Protein 4DXB (pdb70)

Nearest PDB structures (foldseek):
  4dxb-assembly2_B  TM=9.998E-01  e=0.000E+00  Escherichia coli
  5aq9-assembly3_B  TM=9.673E-01  e=2.512E-53  Escherichia coli
  3o3u-assembly1_N  TM=8.576E-01  e=3.544E-53  Escherichia coli
  3d4g-assembly7_G  TM=8.549E-01  e=5.252E-53  Escherichia coli K-12
  8g3s-assembly1_A  TM=5.724E-01  e=2.168E-53  Serratia sp. FS14

Solvent-accessible surface area: 52518 Å² total; per-residue (Å²): 205,18,117,70,31,56,0,31,0,30,2,51,28,88,38,1,50,82,1,1,32,104,10,1,143,103,0,62,166,44,22,58,11,134,20,52,16,89,81,29,115,122,1,38,82,86,0,39,119,32,8,75,111,17,56,22,0,0,0,0,3,47,29,2,48,76,0,1,45,4,18,121,83,46,11,14,15,110,8,79,11,84,112,75,12,48,70,99,1,20,88,39,0,12,62,5,0,92,46,115,56,110,21,12,0,1,0,3,2,0,35,0,0,2,0,0,6,8,72,116,50,14,90,97,13,6,127,26,2,46,84,3,28,65,31,3,130,122,6,99,93,143,62,70,21,1,4,41,3,10,9,44,70,3,46,18,0,1,1,2,0,0,5,23,39,1,39,0,6,78,96,112,141,54,146,35,63,70,164,46,12,2,0,38,50,75,6,0,39,20,0,0,59,32,1,5,60,4,23,143,94,153,16,12,80,42,104,2,49,69,72,80,3,38,41,6,0,26,141,15,80,0,0,0,5,3,8,0,7,100,4,5,68,80,2,71,111,41,173,24,69,15,0,0,11,46,4,1,40,7,23,13,42,32,2,64,0,1,0,13,0,12,0,0,0,6,1,39,43,3,50,1,71,88,4,0,66,44,0,0,18,94,45,1,1,34,51,122,4,0,88,18,5,34,164,52,64,65,8,3,0,0,0,2,61,50,18,0,82,80,20,25,127,38,92,55,26,122,68,56,95,180,78,22,43,36,57,16,26,0,44,6,16,9,1,8,3,23,70,92,75,115,36,13,14,0,0,0,0,0,6,24,38,120,128,7,80,52,77,88,0,16,165,32,0,9,70,1,0,27,6,4,67,149,25,67,67,77,31,24,27,54,91,80,3,65,82,66,0,103,41,1,33,94,102,2,46,24,84,0,0,0,0,0,3,8,10,39,6,26,45,93,23,22,40,38,73,36,134,62,64,0,26,0,9,18,5,0,3,4,0,0,0,0,5,0,1,34,49,40,54,71,59,124,5,102,23,56,94,128,22,155,2,48,118,138,69,34,45,96,83,4,49,9,0,71,61,7,63,138,55,7,0,12,0,106,69,0,0,39,2,2,6,17,72,29,0,0,0,0,0,19,19,0,0,92,29,23,51,3,8,174,87,0,25,46,48,0,65,138,25,39,10,128,40,0,75,2,55,32,98,3,37,100,1,26,109,43,76,114,157,37,93,95,1,3,0,36,0,34,13,0,0,44,2,0,22,63,0,11,31,55,162,86,2,67,148,81,5,40,96,36,0,37,68,14,5,79,40,42,14,103,57,16,8,1,20,116,51,31,89,37,57,12,0,4,0,0,51,1,4,86,80,20,24,40,26,3,23,32,110,67,9,65,43,0,68,154,1,0,85,50,1,8,65,16,4,22,82,54,193,31,92,20,68,90,1,0,102,67,2,36,74,132,27,16,226,208,24,109,79,26,49,0,36,0,33,2,45,27,80,53,0,50,86,4,1,27,72,8,0,113,101,0,74,152,88,23,53,10,95,22,48,19,87,77,26,114,127,1,27,89,97,0,29,114,48,9,74,108,22,45,21,0,1,0,0,3,46,22,3,53,82,2,4,38,3,27,120,76,50,12,18,15,100,11,66,10,81,114,72,10,43,83,102,1,19,86,39,0,11,54,7,1,79,76,100,58,113,21,12,0,0,0,2,5,0,59,0,0,1,0,0,2,8,66,115,50,10,90,78,15,9,98,31,2,46,82,3,39,52,30,1,128,109,13,100,89,148,67,78,18,0,4,33,2,10,6,48,67,2,42,19,0,0,2,2,0,0,5,27,40,4,47,0,6,88,88,129,146,31,127,44,73,81,158,54,13,1,0,39,46,67,6,0,55,18,0,0,59,36,1,26,57,2,19,130,82,140,33,10,75,36,105,4,52,64,78,84,4,38,46,5,0,30,138,17,75,0,0,0,5,3,8,0,12,96,2,4,68,82,3,78,116,41,183,25,75,16,0,0,12,48,7,2,36,8,20,12,47,29,3,56,0,1,0,3,0,16,0,0,0,5,1,41,48,3,26,0,64,68,5,0,49,42,0,0,23,87,42,0,4,49,55,142,6,0,83,5,5,33,134,58,64,59,12,3,0,0,0,3,60,48,14,0,80,78,18,24,126,37,94,63,25,120,89,74,85,170,55,22,37,34,66,14,22,0,46,5,20,13,2,5,4,22,67,127,71,97,12,21,23,0,0,0,1,0,5,20,35,120,132,10,64,40,78,88,0,22,168,37,2,3,73,0,0,31,7,6,72,153,32,65,82,86,24,27,27,52,90,85,3,42,68,71,0,90,50,0,32,99,119,2,50,23,75,0,0,0,0,1,2,20,9,28,15,23,94,89,34,21,36,46,74,34,125,65,66,0,24,0,9,18,5,0,4,4,0,0,0,0,6,0,0,34,56,42,56,66,60,124,6,103,20,50,100,127,20,155,7,51,119,146,67,32,42,98,80,5,53,1,0,76,64,10,61,143,60,8,1,10,1,106,71,0,0,34,0,0,6,18,60,37,0,1,1,0,0,21,19,0,0,90,28,23,50,2,9,150,68,0,24,50,44,0,65,138,24,40,8,127,40,0,74,3,56,40,100,3,35,95,1,28,103,43,84,119,142,37,94,93,1,3,0,41,0,35,10,0,0,48,0,0,54,73,0,10,21,33,126,90,1,57,137,78,3,32,76,44,0,10,75,18,6,55,41,42,26,103,56,13,8,4,14,128,60,32,98,44,65,13,0,4,1,0,55,2,4,81,80,19,24,42,24,4,37,30,104,66,10,68,40,0,52,144,2,0,71,49,2,5,53,17,6,22,74,56,175,35,82,15,83,91,2,0,121,74,2,29,102,134,21,86

B-factor: mean 34.4, std 11.99, range [4.37, 74.74]

Structure (mmCIF, N/CA/C/O backbone):
data_4DXB
#
_entry.id   4DXB
#
_cell.length_a   48.316
_cell.length_b   74.177
_cell.length_c   103.130
_cell.angle_alpha   83.54
_cell.angle_beta   77.64
_cell.angle_gamma   89.98
#
_symmetry.space_group_name_H-M   'P 1'
#
loop_
_entity.id
_entity.type
_entity.pdbx_description
1 polymer 'Maltose-binding periplasmic protein, Beta-lactamase TEM chimera'
2 non-polymer 'ZINC ION'
3 water water
#
loop_
_atom_site.group_PDB
_atom_site.id
_atom_site.type_symbol
_atom_site.label_atom_id
_atom_site.label_alt_id
_atom_site.label_comp_id
_atom_site.label_asym_id
_atom_site.label_entity_id
_atom_site.label_seq_id
_atom_site.pdbx_PDB_ins_code
_atom_site.Cartn_x
_atom_site.Cartn_y
_atom_site.Cartn_z
_atom_site.occupancy
_atom_site.B_iso_or_equiv
_atom_site.auth_seq_id
_atom_site.auth_comp_id
_atom_site.auth_asym_id
_atom_site.auth_atom_id
_atom_site.pdbx_PDB_model_num
ATOM 1 N N . LYS A 1 1 ? -9.614 13.039 -0.027 1.00 51.70 1 LYS A N 1
ATOM 2 C CA . LYS A 1 1 ? -10.663 12.318 0.759 1.00 51.33 1 LYS A CA 1
ATOM 3 C C . LYS A 1 1 ? -12.020 12.316 0.056 1.00 49.52 1 LYS A C 1
ATOM 4 O O . LYS A 1 1 ? -12.386 13.282 -0.623 1.00 49.88 1 LYS A O 1
ATOM 10 N N . ILE A 1 2 ? -12.757 11.223 0.233 1.00 46.93 2 ILE A N 1
ATOM 11 C CA . ILE A 1 2 ? -14.076 11.061 -0.375 1.00 44.98 2 ILE A CA 1
ATOM 12 C C . ILE A 1 2 ? -15.175 11.472 0.609 1.00 43.32 2 ILE A C 1
ATOM 13 O O . ILE A 1 2 ? -15.175 11.057 1.767 1.00 42.56 2 ILE A O 1
ATOM 18 N N . GLU A 1 3 ? -16.098 12.300 0.126 1.00 42.83 3 GLU A N 1
ATOM 19 C CA . GLU A 1 3 ? -17.219 12.806 0.914 1.00 42.45 3 GLU A CA 1
ATOM 20 C C . GLU A 1 3 ? -18.192 11.693 1.305 1.00 39.68 3 GLU A C 1
ATOM 21 O O . GLU A 1 3 ? -18.638 10.917 0.457 1.00 36.27 3 GLU A O 1
ATOM 27 N N . GLU A 1 4 ? -18.511 11.631 2.596 1.00 39.06 4 GLU A N 1
ATOM 28 C CA . GLU A 1 4 ? -19.461 10.659 3.129 1.00 39.74 4 GLU A CA 1
ATOM 29 C C . GLU A 1 4 ? -20.894 11.182 3.002 1.00 37.72 4 GLU A C 1
ATOM 30 O O . GLU A 1 4 ? -21.127 12.390 3.051 1.00 38.76 4 GLU A O 1
ATOM 36 N N . GLY A 1 5 ? -21.848 10.270 2.824 1.00 36.81 5 GLY A N 1
ATOM 37 C CA . GLY A 1 5 ? -23.264 10.639 2.734 1.00 35.45 5 GLY A CA 1
ATOM 38 C C . GLY A 1 5 ? -23.750 10.906 1.320 1.00 35.54 5 GLY A C 1
ATOM 39 O O . GLY A 1 5 ? -24.872 11.381 1.118 1.00 33.37 5 GLY A O 1
ATOM 40 N N . LYS A 1 6 ? -22.899 10.611 0.340 1.00 35.20 6 LYS A N 1
ATOM 41 C CA . LYS A 1 6 ? -23.277 10.693 -1.070 1.00 36.56 6 LYS A CA 1
ATOM 42 C C . LYS A 1 6 ? -22.561 9.616 -1.890 1.00 34.45 6 LYS A C 1
ATOM 43 O O . LYS A 1 6 ? -21.557 9.058 -1.444 1.00 35.59 6 LYS A O 1
ATOM 49 N N . LEU A 1 7 ? -23.089 9.318 -3.075 1.00 31.26 7 LEU A N 1
ATOM 50 C CA . LEU A 1 7 ? -22.420 8.399 -3.993 1.00 28.59 7 LEU A CA 1
ATOM 51 C C . LEU A 1 7 ? -21.967 9.113 -5.260 1.00 26.01 7 LEU A C 1
ATOM 52 O O . LEU A 1 7 ? -22.774 9.698 -5.981 1.00 23.91 7 LEU A O 1
ATOM 57 N N . VAL A 1 8 ? -20.663 9.070 -5.503 1.00 25.23 8 VAL A N 1
ATOM 58 C CA . VAL A 1 8 ? -20.079 9.576 -6.738 1.00 24.74 8 VAL A CA 1
ATOM 59 C C . VAL A 1 8 ? -19.731 8.374 -7.616 1.00 22.99 8 VAL A C 1
ATOM 60 O O . VAL A 1 8 ? -19.012 7.475 -7.190 1.00 22.73 8 VAL A O 1
ATOM 64 N N . ILE A 1 9 ? -20.274 8.359 -8.830 1.00 21.49 9 ILE A N 1
ATOM 65 C CA . ILE A 1 9 ? -20.033 7.272 -9.772 1.00 21.01 9 ILE A CA 1
ATOM 66 C C . ILE A 1 9 ? -19.355 7.783 -11.043 1.00 19.88 9 ILE A C 1
ATOM 67 O O . ILE A 1 9 ? -19.764 8.796 -11.614 1.00 18.39 9 ILE A O 1
ATOM 72 N N . TRP A 1 10 ? -18.309 7.070 -11.458 1.00 21.32 10 TRP A N 1
ATOM 73 C CA . TRP A 1 10 ? -17.647 7.282 -12.743 1.00 20.80 10 TRP A CA 1
ATOM 74 C C . TRP A 1 10 ? -17.927 6.126 -13.697 1.00 19.35 10 TRP A C 1
ATOM 75 O O . TRP A 1 10 ? -17.791 4.950 -13.343 1.00 18.52 10 TRP A O 1
ATOM 86 N N . ILE A 1 11 ? -18.323 6.485 -14.911 1.00 18.53 11 ILE A N 1
ATOM 87 C CA . ILE A 1 11 ? -18.657 5.537 -15.963 1.00 17.32 11 ILE A CA 1
ATOM 88 C C . ILE A 1 11 ? -18.334 6.217 -17.299 1.00 17.71 11 ILE A C 1
ATOM 89 O O . ILE A 1 11 ? -18.305 7.438 -17.377 1.00 19.02 11 ILE A O 1
ATOM 94 N N . ASN A 1 12 ? -18.071 5.438 -18.341 1.00 18.74 12 ASN A N 1
ATOM 95 C CA . ASN A 1 12 ? -17.721 6.013 -19.636 1.00 21.10 12 ASN A CA 1
ATOM 96 C C . ASN A 1 12 ? -18.925 6.631 -20.366 1.00 21.69 12 ASN A C 1
ATOM 97 O O . ASN A 1 12 ? -20.051 6.116 -20.290 1.00 20.76 12 ASN A O 1
ATOM 102 N N . GLY A 1 13 ? -18.671 7.731 -21.072 1.00 20.55 13 GLY A N 1
ATOM 103 C CA . GLY A 1 13 ? -19.718 8.522 -21.726 1.00 22.64 13 GLY A CA 1
ATOM 104 C C . GLY A 1 13 ? -20.533 7.803 -22.787 1.00 24.39 13 GLY A C 1
ATOM 105 O O . GLY A 1 13 ? -21.645 8.225 -23.116 1.00 23.22 13 GLY A O 1
ATOM 106 N N . ASP A 1 14 ? -19.983 6.711 -23.313 1.00 25.88 14 ASP A N 1
ATOM 107 C CA . ASP A 1 14 ? -20.663 5.903 -24.317 1.00 27.61 14 ASP A CA 1
ATOM 108 C C . ASP A 1 14 ? -21.630 4.895 -23.683 1.00 27.41 14 ASP A C 1
ATOM 109 O O . ASP A 1 14 ? -22.355 4.186 -24.388 1.00 24.04 14 ASP A O 1
ATOM 114 N N . LYS A 1 15 ? -21.630 4.835 -22.352 1.00 26.01 15 LYS A N 1
ATOM 115 C CA . LYS A 1 15 ? -22.540 3.960 -21.619 1.00 24.64 15 LYS A CA 1
ATOM 116 C C . LYS A 1 15 ? -23.806 4.722 -21.254 1.00 21.96 15 LYS A C 1
ATOM 117 O O . LYS A 1 15 ? -23.827 5.953 -21.303 1.00 21.53 15 LYS A O 1
ATOM 123 N N . GLY A 1 16 ? -24.855 3.987 -20.889 1.00 19.78 16 GLY A N 1
ATOM 124 C CA . GLY A 1 16 ? -26.141 4.582 -20.532 1.00 19.25 16 GLY A CA 1
ATOM 125 C C . GLY A 1 16 ? -26.149 5.286 -19.183 1.00 19.67 16 GLY A C 1
ATOM 126 O O . GLY A 1 16 ? -26.939 4.937 -18.300 1.00 18.77 16 GLY A O 1
ATOM 127 N N . TYR A 1 17 ? -25.292 6.299 -19.041 1.00 16.68 17 TYR A N 1
ATOM 128 C CA . TYR A 1 17 ? -25.120 7.019 -17.772 1.00 18.10 17 TYR A CA 1
ATOM 129 C C . TYR A 1 17 ? -26.313 7.884 -17.350 1.00 15.77 17 TYR A C 1
ATOM 130 O O . TYR A 1 17 ? -26.478 8.165 -16.165 1.00 20.27 17 TYR A O 1
ATOM 139 N N . ASN A 1 18 ? -27.127 8.317 -18.309 1.00 17.69 18 ASN A N 1
ATOM 140 C CA . ASN A 1 18 ? -28.383 8.997 -17.992 1.00 19.52 18 ASN A CA 1
ATOM 141 C C . ASN A 1 18 ? -29.412 8.031 -17.380 1.00 19.70 18 ASN A C 1
ATOM 142 O O . ASN A 1 18 ? -30.196 8.414 -16.510 1.00 19.20 18 ASN A O 1
ATOM 147 N N . GLY A 1 19 ? -29.398 6.782 -17.842 1.00 20.48 19 GLY A N 1
ATOM 148 C CA . GLY A 1 19 ? -30.191 5.709 -17.227 1.00 19.72 19 GLY A CA 1
ATOM 149 C C . GLY A 1 19 ? -29.706 5.408 -15.818 1.00 18.47 19 GLY A C 1
ATOM 150 O O . GLY A 1 19 ? -30.508 5.255 -14.894 1.00 18.84 19 GLY A O 1
ATOM 151 N N . LEU A 1 20 ? -28.384 5.340 -15.662 1.00 15.76 20 LEU A N 1
ATOM 152 C CA . LEU A 1 20 ? -27.753 5.112 -14.368 1.00 17.74 20 LEU A CA 1
ATOM 153 C C . LEU A 1 20 ? -28.100 6.194 -13.345 1.00 18.05 20 LEU A C 1
ATOM 154 O O . LEU A 1 20 ? -28.308 5.892 -12.171 1.00 19.35 20 LEU A O 1
ATOM 159 N N . ALA A 1 21 ? -28.151 7.448 -13.797 1.00 19.19 21 ALA A N 1
ATOM 160 C CA . ALA A 1 21 ? -28.528 8.577 -12.948 1.00 20.31 21 ALA A CA 1
ATOM 161 C C . ALA A 1 21 ? -29.993 8.502 -12.500 1.00 22.46 21 ALA A C 1
ATOM 162 O O . ALA A 1 21 ? -30.323 8.937 -11.399 1.00 26.18 21 ALA A O 1
ATOM 164 N N . GLU A 1 22 ? -30.859 7.959 -13.356 1.00 25.04 22 GLU A N 1
ATOM 165 C CA . GLU A 1 22 ? -32.264 7.703 -13.008 1.00 28.71 22 GLU A CA 1
ATOM 166 C C . GLU A 1 22 ? -32.395 6.691 -11.875 1.00 27.25 22 GLU A C 1
ATOM 167 O O . GLU A 1 22 ? -33.262 6.837 -11.011 1.00 26.92 22 GLU A O 1
ATOM 173 N N . VAL A 1 23 ? -31.549 5.657 -11.903 1.00 24.64 23 VAL A N 1
ATOM 174 C CA . VAL A 1 23 ? -31.508 4.650 -10.841 1.00 21.76 23 VAL A CA 1
ATOM 175 C C . VAL A 1 23 ? -31.056 5.324 -9.550 1.00 21.63 23 VAL A C 1
ATOM 176 O O . VAL A 1 23 ? -31.515 4.970 -8.464 1.00 22.06 23 VAL A O 1
ATOM 180 N N . GLY A 1 24 ? -30.153 6.294 -9.689 1.00 20.83 24 GLY A N 1
ATOM 181 C CA . GLY A 1 24 ? -29.657 7.089 -8.566 1.00 23.44 24 GLY A CA 1
ATOM 182 C C . GLY A 1 24 ? -30.701 8.002 -7.948 1.00 23.69 24 GLY A C 1
ATOM 183 O O . GLY A 1 24 ? -30.685 8.239 -6.741 1.00 23.94 24 GLY A O 1
ATOM 184 N N . LYS A 1 25 ? -31.608 8.517 -8.774 1.00 25.59 25 LYS A N 1
ATOM 185 C CA . LYS A 1 25 ? -32.726 9.328 -8.284 1.00 30.26 25 LYS A CA 1
ATOM 186 C C . LYS A 1 25 ? -33.730 8.482 -7.499 1.00 29.67 25 LYS A C 1
ATOM 187 O O . LYS A 1 25 ? -34.340 8.963 -6.544 1.00 31.29 25 LYS A O 1
ATOM 193 N N . LYS A 1 26 ? -33.893 7.225 -7.902 1.00 30.46 26 LYS A N 1
ATOM 194 C CA . LYS A 1 26 ? -34.726 6.271 -7.164 1.00 30.42 26 LYS A CA 1
ATOM 195 C C . LYS A 1 26 ? -34.088 5.919 -5.822 1.00 29.51 26 LYS A C 1
ATOM 196 O O . LYS A 1 26 ? -34.785 5.736 -4.821 1.00 30.49 26 LYS A O 1
ATOM 202 N N . PHE A 1 27 ? -32.760 5.824 -5.814 1.00 27.38 27 PHE A N 1
ATOM 203 C CA . PHE A 1 27 ? -31.996 5.591 -4.597 1.00 26.45 27 PHE A CA 1
ATOM 204 C C . PHE A 1 27 ? -32.097 6.794 -3.652 1.00 29.52 27 PHE A C 1
ATOM 205 O O . PHE A 1 27 ? -32.189 6.629 -2.430 1.00 31.44 27 PHE A O 1
ATOM 213 N N . GLU A 1 28 ? -32.080 7.992 -4.233 1.00 30.61 28 GLU A N 1
ATOM 214 C CA . GLU A 1 28 ? -32.231 9.246 -3.496 1.00 32.97 28 GLU A CA 1
ATOM 215 C C . GLU A 1 28 ? -33.614 9.355 -2.845 1.00 33.33 28 GLU A C 1
ATOM 216 O O . GLU A 1 28 ? -33.729 9.783 -1.697 1.00 33.31 28 GLU A O 1
ATOM 222 N N . LYS A 1 29 ? -34.655 8.960 -3.577 1.00 33.50 29 LYS A N 1
ATOM 223 C CA . LYS A 1 29 ? -36.028 9.011 -3.069 1.00 37.09 29 LYS A CA 1
ATOM 224 C C . LYS A 1 29 ? -36.231 8.116 -1.839 1.00 37.57 29 LYS A C 1
ATOM 225 O O . LYS A 1 29 ? -36.962 8.483 -0.916 1.00 38.82 29 LYS A O 1
ATOM 231 N N . ASP A 1 30 ? -35.575 6.956 -1.832 1.00 35.28 30 ASP A N 1
ATOM 232 C CA . ASP A 1 30 ? -35.756 5.959 -0.774 1.00 33.85 30 ASP A CA 1
ATOM 233 C C . ASP A 1 30 ? -34.861 6.167 0.450 1.00 32.37 30 ASP A C 1
ATOM 234 O O . ASP A 1 30 ? -35.297 5.939 1.578 1.00 30.92 30 ASP A O 1
ATOM 239 N N . THR A 1 31 ? -33.618 6.592 0.224 1.00 31.12 31 THR A N 1
ATOM 240 C CA . THR A 1 31 ? -32.624 6.698 1.299 1.00 29.50 31 THR A CA 1
ATOM 241 C C . THR A 1 31 ? -32.270 8.140 1.663 1.00 30.02 31 THR A C 1
ATOM 242 O O . THR A 1 31 ? -31.683 8.390 2.720 1.00 29.85 31 THR A O 1
ATOM 246 N N . GLY A 1 32 ? -32.615 9.078 0.782 1.00 29.74 32 GLY A N 1
ATOM 247 C CA . GLY A 1 32 ? -32.213 10.476 0.931 1.00 29.77 32 GLY A CA 1
ATOM 248 C C . GLY A 1 32 ? -30.767 10.731 0.532 1.00 30.81 32 GLY A C 1
ATOM 249 O O . GLY A 1 32 ? -30.259 11.843 0.696 1.00 29.31 32 GLY A O 1
ATOM 250 N N . ILE A 1 33 ? -30.098 9.703 0.012 1.00 31.86 33 ILE A N 1
ATOM 251 C CA . ILE A 1 33 ? -28.702 9.830 -0.403 1.00 32.19 33 ILE A CA 1
ATOM 252 C C . ILE A 1 33 ? -28.641 10.135 -1.895 1.00 33.02 33 ILE A C 1
ATOM 253 O O . ILE A 1 33 ? -29.141 9.364 -2.711 1.00 31.74 33 ILE A O 1
ATOM 258 N N . LYS A 1 34 ? -28.035 11.271 -2.234 1.00 34.38 34 LYS A N 1
ATOM 259 C CA . LYS A 1 34 ? -27.875 11.684 -3.625 1.00 36.10 34 LYS A CA 1
ATOM 260 C C . LYS A 1 34 ? -26.766 10.897 -4.311 1.00 33.80 34 LYS A C 1
ATOM 261 O O . LYS A 1 34 ? -25.715 10.634 -3.717 1.00 34.34 34 LYS A O 1
ATOM 267 N N . VAL A 1 35 ? -27.017 10.518 -5.561 1.00 30.51 35 VAL A N 1
ATOM 268 C CA . VAL A 1 35 ? -26.026 9.828 -6.381 1.00 28.92 35 VAL A CA 1
ATOM 269 C C . VAL A 1 35 ? -25.661 10.686 -7.592 1.00 28.00 35 VAL A C 1
ATOM 270 O O . VAL A 1 35 ? -26.532 11.094 -8.361 1.00 27.50 35 VAL A O 1
ATOM 274 N N . THR A 1 36 ? -24.370 10.960 -7.754 1.00 27.34 36 THR A N 1
ATOM 275 C CA . THR A 1 36 ? -23.894 11.763 -8.875 1.00 27.18 36 THR A CA 1
ATOM 276 C C . THR A 1 36 ? -23.116 10.903 -9.871 1.00 24.86 36 THR A C 1
ATOM 277 O O . THR A 1 36 ? -22.113 10.285 -9.525 1.00 23.99 36 THR A O 1
ATOM 281 N N . VAL A 1 37 ? -23.599 10.880 -11.110 1.00 23.86 37 VAL A N 1
ATOM 282 C CA . VAL A 1 37 ? -22.992 10.098 -12.178 1.00 22.50 37 VAL A CA 1
ATOM 283 C C . VAL A 1 37 ? -22.213 11.017 -13.127 1.00 22.46 37 VAL A C 1
ATOM 284 O O . VAL A 1 37 ? -22.777 11.935 -13.723 1.00 21.22 37 VAL A O 1
ATOM 288 N N . GLU A 1 38 ? -20.910 10.768 -13.244 1.00 24.51 38 GLU A N 1
ATOM 289 C CA . GLU A 1 38 ? -20.042 11.565 -14.106 1.00 26.26 38 GLU A CA 1
ATOM 290 C C . GLU A 1 38 ? -19.270 10.688 -15.084 1.00 29.10 38 GLU A C 1
ATOM 291 O O . GLU A 1 38 ? -18.990 9.518 -14.793 1.00 29.04 38 GLU A O 1
ATOM 297 N N . HIS A 1 39 ? -18.927 11.253 -16.244 1.00 27.35 39 HIS A N 1
ATOM 298 C CA . HIS A 1 39 ? -18.076 10.553 -17.204 1.00 25.38 39 HIS A CA 1
ATOM 299 C C . HIS A 1 39 ? -16.776 11.303 -17.545 1.00 26.45 39 HIS A C 1
ATOM 300 O O . HIS A 1 39 ? -16.636 11.834 -18.646 1.00 24.94 39 HIS A O 1
ATOM 307 N N . PRO A 1 40 ? -15.814 11.331 -16.598 1.00 28.18 40 PRO A N 1
ATOM 308 C CA . PRO A 1 40 ? -14.535 12.011 -16.818 1.00 31.05 40 PRO A CA 1
ATOM 309 C C . PRO A 1 40 ? -13.805 11.464 -18.036 1.00 33.04 40 PRO A C 1
ATOM 310 O O . PRO A 1 40 ? -13.931 10.275 -18.353 1.00 34.34 40 PRO A O 1
ATOM 314 N N . ASP A 1 41 ? -13.059 12.324 -18.721 1.00 36.26 41 ASP A N 1
ATOM 315 C CA . ASP A 1 41 ? -12.275 11.870 -19.859 1.00 39.60 41 ASP A CA 1
ATOM 316 C C . ASP A 1 41 ? -11.081 11.081 -19.346 1.00 40.23 41 ASP A C 1
ATOM 317 O O . ASP A 1 41 ? -10.356 11.549 -18.466 1.00 42.31 41 ASP A O 1
ATOM 322 N N . LYS A 1 42 ? -10.912 9.875 -19.886 1.00 40.87 42 LYS A N 1
ATOM 323 C CA . LYS A 1 42 ? -9.882 8.926 -19.452 1.00 41.12 42 LYS A CA 1
ATOM 324 C C . LYS A 1 42 ? -9.973 8.601 -17.956 1.00 40.39 42 LYS A C 1
ATOM 325 O O . LYS A 1 42 ? -8.961 8.612 -17.252 1.00 39.95 42 LYS A O 1
ATOM 331 N N . LEU A 1 43 ? -11.187 8.311 -17.481 1.00 37.93 43 LEU A N 1
ATOM 332 C CA . LEU A 1 43 ? -11.408 7.929 -16.079 1.00 35.54 43 LEU A CA 1
ATOM 333 C C . LEU A 1 43 ? -10.656 6.640 -15.754 1.00 35.67 43 LEU A C 1
ATOM 334 O O . LEU A 1 43 ? -10.264 6.402 -14.608 1.00 31.89 43 LEU A O 1
ATOM 339 N N . GLU A 1 44 ? -10.466 5.827 -16.792 1.00 36.13 44 GLU A N 1
ATOM 340 C CA . GLU A 1 44 ? -9.581 4.662 -16.782 1.00 39.00 44 GLU A CA 1
ATOM 341 C C . GLU A 1 44 ? -8.152 5.009 -16.346 1.00 38.86 44 GLU A C 1
ATOM 342 O O . GLU A 1 44 ? -7.449 4.166 -15.790 1.00 38.57 44 GLU A O 1
ATOM 348 N N . GLU A 1 45 ? -7.730 6.242 -16.620 1.00 39.95 45 GLU A N 1
ATOM 349 C CA . GLU A 1 45 ? -6.424 6.739 -16.183 1.00 41.56 45 GLU A CA 1
ATOM 350 C C . GLU A 1 45 ? -6.533 7.644 -14.960 1.00 41.60 45 GLU A C 1
ATOM 351 O O . GLU A 1 45 ? -5.615 7.696 -14.138 1.00 43.05 45 GLU A O 1
ATOM 357 N N . LYS A 1 46 ? -7.653 8.355 -14.846 1.00 40.75 46 LYS A N 1
ATOM 358 C CA . LYS A 1 46 ? -7.891 9.245 -13.712 1.00 40.81 46 LYS A CA 1
ATOM 359 C C . LYS A 1 46 ? -8.094 8.485 -12.401 1.00 40.11 46 LYS A C 1
ATOM 360 O O . LYS A 1 46 ? -7.630 8.932 -11.353 1.00 40.99 46 LYS A O 1
ATOM 366 N N . PHE A 1 47 ? -8.771 7.338 -12.467 1.00 38.86 47 PHE A N 1
ATOM 367 C CA . PHE A 1 47 ? -9.047 6.526 -11.272 1.00 37.87 47 PHE A CA 1
ATOM 368 C C . PHE A 1 47 ? -7.798 5.986 -10.550 1.00 39.02 47 PHE A C 1
ATOM 369 O O . PHE A 1 47 ? -7.666 6.197 -9.346 1.00 39.40 47 PHE A O 1
ATOM 377 N N . PRO A 1 48 ? -6.890 5.281 -11.265 1.00 41.60 48 PRO A N 1
ATOM 378 C CA . PRO A 1 48 ? -5.667 4.826 -10.589 1.00 43.50 48 PRO A CA 1
ATOM 379 C C . PRO A 1 48 ? -4.819 5.972 -10.027 1.00 45.35 48 PRO A C 1
ATOM 380 O O . PRO A 1 48 ? -4.110 5.784 -9.036 1.00 46.18 48 PRO A O 1
ATOM 384 N N . GLN A 1 49 ? -4.915 7.142 -10.657 1.00 47.62 49 GLN A N 1
ATOM 385 C CA . GLN A 1 49 ? -4.205 8.347 -10.229 1.00 48.29 49 GLN A CA 1
ATOM 386 C C . GLN A 1 49 ? -4.738 8.887 -8.896 1.00 47.48 49 GLN A C 1
ATOM 387 O O . GLN A 1 49 ? -3.978 9.052 -7.940 1.00 47.47 49 GLN A O 1
ATOM 393 N N . VAL A 1 50 ? -6.043 9.150 -8.839 1.00 46.86 50 VAL A N 1
ATOM 394 C CA . VAL A 1 50 ? -6.658 9.794 -7.672 1.00 45.77 50 VAL A CA 1
ATOM 395 C C . VAL A 1 50 ? -6.950 8.855 -6.502 1.00 46.04 50 VAL A C 1
ATOM 396 O O . VAL A 1 50 ? -6.884 9.272 -5.348 1.00 46.68 50 VAL A O 1
ATOM 400 N N . ALA A 1 51 ? -7.271 7.597 -6.802 1.00 46.67 51 ALA A N 1
ATOM 401 C CA . ALA A 1 51 ? -7.636 6.620 -5.770 1.00 46.91 51 ALA A CA 1
ATOM 402 C C . ALA A 1 51 ? -6.458 6.206 -4.889 1.00 46.99 51 ALA A C 1
ATOM 403 O O . ALA A 1 51 ? -6.652 5.837 -3.727 1.00 47.71 51 ALA A O 1
ATOM 405 N N . ALA A 1 52 ? -5.248 6.267 -5.447 1.00 46.65 52 ALA A N 1
ATOM 406 C CA . ALA A 1 52 ? -4.017 5.991 -4.696 1.00 47.98 52 ALA A CA 1
ATOM 407 C C . ALA A 1 52 ? -3.791 7.014 -3.581 1.00 48.62 52 ALA A C 1
ATOM 408 O O . ALA A 1 52 ? -3.290 6.673 -2.508 1.00 49.88 52 ALA A O 1
ATOM 410 N N . THR A 1 53 ? -4.170 8.262 -3.852 1.00 49.28 53 THR A N 1
ATOM 411 C CA . THR A 1 53 ? -4.070 9.355 -2.888 1.00 48.54 53 THR A CA 1
ATOM 412 C C . THR A 1 53 ? -5.220 9.317 -1.874 1.00 48.27 53 THR A C 1
ATOM 413 O O . THR A 1 53 ? -5.100 9.843 -0.764 1.00 48.71 53 THR A O 1
ATOM 417 N N . GLY A 1 54 ? -6.327 8.689 -2.265 1.00 46.94 54 GLY A N 1
ATOM 418 C CA . GLY A 1 54 ? -7.491 8.529 -1.392 1.00 45.37 54 GLY A CA 1
ATOM 419 C C . GLY A 1 54 ? -8.728 9.254 -1.891 1.00 44.30 54 GLY A C 1
ATOM 420 O O . GLY A 1 54 ? -9.726 9.362 -1.172 1.00 43.81 54 GLY A O 1
ATOM 421 N N . ASP A 1 55 ? -8.663 9.745 -3.126 1.00 42.35 55 ASP A N 1
ATOM 422 C CA . ASP A 1 55 ? -9.751 10.521 -3.713 1.00 42.15 55 ASP A CA 1
ATOM 423 C C . ASP A 1 55 ? -10.482 9.741 -4.799 1.00 39.24 55 ASP A C 1
ATOM 424 O O . ASP A 1 55 ? -10.276 8.537 -4.953 1.00 41.11 55 ASP A O 1
ATOM 429 N N . GLY A 1 56 ? -11.340 10.437 -5.541 1.00 35.40 56 GLY A N 1
ATOM 430 C CA . GLY A 1 56 ? -12.057 9.850 -6.662 1.00 32.15 56 GLY A CA 1
ATOM 431 C C . GLY A 1 56 ? -13.493 9.468 -6.348 1.00 31.10 56 GLY A C 1
ATOM 432 O O . GLY A 1 56 ? -14.064 9.936 -5.357 1.00 31.33 56 GLY A O 1
ATOM 433 N N . PRO A 1 57 ? -14.088 8.609 -7.194 1.00 28.04 57 PRO A N 1
ATOM 434 C CA . PRO A 1 57 ? -15.478 8.211 -7.024 1.00 25.74 57 PRO A CA 1
ATOM 435 C C . PRO A 1 57 ? -15.634 7.108 -5.984 1.00 24.88 57 PRO A C 1
ATOM 436 O O . PRO A 1 57 ? -14.671 6.406 -5.666 1.00 24.12 57 PRO A O 1
ATOM 440 N N . ASP A 1 58 ? -16.851 6.958 -5.473 1.00 24.64 58 ASP A N 1
ATOM 441 C CA . ASP A 1 58 ? -17.199 5.839 -4.605 1.00 23.87 58 ASP A CA 1
ATOM 442 C C . ASP A 1 58 ? -17.254 4.545 -5.414 1.00 23.11 58 ASP A C 1
ATOM 443 O O . ASP A 1 58 ? -16.809 3.490 -4.950 1.00 24.05 58 ASP A O 1
ATOM 448 N N . ILE A 1 59 ? -17.794 4.644 -6.629 1.00 20.58 59 ILE A N 1
ATOM 449 C CA . ILE A 1 59 ? -17.951 3.501 -7.529 1.00 19.33 59 ILE A CA 1
ATOM 450 C C . ILE A 1 59 ? -17.368 3.815 -8.909 1.00 18.82 59 ILE A C 1
ATOM 451 O O . ILE A 1 59 ? -17.598 4.898 -9.466 1.00 17.55 59 ILE A O 1
ATOM 456 N N . ILE A 1 60 ? -16.625 2.855 -9.453 1.00 18.90 60 ILE A N 1
ATOM 457 C CA . ILE A 1 60 ? -16.034 2.972 -10.786 1.00 18.18 60 ILE A CA 1
ATOM 458 C C . ILE A 1 60 ? -16.524 1.842 -11.709 1.00 18.93 60 ILE A C 1
ATOM 459 O O . ILE A 1 60 ? -16.436 0.661 -11.358 1.00 18.80 60 ILE A O 1
ATOM 464 N N . PHE A 1 61 ? -17.060 2.217 -12.872 1.00 17.48 61 PHE A N 1
ATOM 465 C CA . PHE A 1 61 ? -17.493 1.250 -13.893 1.00 18.57 61 PHE A CA 1
ATOM 466 C C . PHE A 1 61 ? -16.464 1.138 -15.007 1.00 17.69 61 PHE A C 1
ATOM 467 O O . PHE A 1 61 ? -16.218 2.102 -15.732 1.00 17.44 61 PHE A O 1
ATOM 475 N N . TRP A 1 62 ? -15.874 -0.042 -15.149 1.00 21.39 62 TRP A N 1
ATOM 476 C CA . TRP A 1 62 ? -15.012 -0.343 -16.291 1.00 22.58 62 TRP A CA 1
ATOM 477 C C . TRP A 1 62 ? -15.033 -1.842 -16.578 1.00 22.90 62 TRP A C 1
ATOM 478 O O . TRP A 1 62 ? -15.448 -2.640 -15.729 1.00 22.88 62 TRP A O 1
ATOM 489 N N . ALA A 1 63 ? -14.607 -2.221 -17.780 1.00 20.14 63 ALA A N 1
ATOM 490 C CA . ALA A 1 63 ? -14.399 -3.627 -18.108 1.00 20.14 63 ALA A CA 1
ATOM 491 C C . ALA A 1 63 ? -13.437 -4.270 -17.108 1.00 20.73 63 ALA A C 1
ATOM 492 O O . ALA A 1 63 ? -12.510 -3.618 -16.617 1.00 22.09 63 ALA A O 1
ATOM 494 N N . HIS A 1 64 ? -13.667 -5.550 -16.826 1.00 21.75 64 HIS A N 1
ATOM 495 C CA . HIS A 1 64 ? -12.949 -6.296 -15.792 1.00 22.18 64 HIS A CA 1
ATOM 496 C C . HIS A 1 64 ? -11.423 -6.343 -15.962 1.00 25.28 64 HIS A C 1
ATOM 497 O O . HIS A 1 64 ? -10.696 -6.357 -14.973 1.00 26.91 64 HIS A O 1
ATOM 504 N N . ASP A 1 65 ? -10.947 -6.387 -17.206 1.00 28.57 65 ASP A N 1
ATOM 505 C CA . ASP A 1 65 ? -9.521 -6.583 -17.490 1.00 33.79 65 ASP A CA 1
ATOM 506 C C . ASP A 1 65 ? -8.626 -5.532 -16.829 1.00 35.93 65 ASP A C 1
ATOM 507 O O . ASP A 1 65 ? -7.501 -5.833 -16.422 1.00 37.48 65 ASP A O 1
ATOM 512 N N . ARG A 1 66 ? -9.146 -4.312 -16.716 1.00 36.92 66 ARG A N 1
ATOM 513 C CA . ARG A 1 66 ? -8.444 -3.196 -16.085 1.00 37.28 66 ARG A CA 1
ATOM 514 C C . ARG A 1 66 ? -8.462 -3.285 -14.551 1.00 38.09 66 ARG A C 1
ATOM 515 O O . ARG A 1 66 ? -7.618 -2.687 -13.878 1.00 38.52 66 ARG A O 1
ATOM 523 N N . PHE A 1 67 ? -9.419 -4.041 -14.014 1.00 36.70 67 PHE A N 1
ATOM 524 C CA . PHE A 1 67 ? -9.634 -4.160 -12.570 1.00 36.82 67 PHE A CA 1
ATOM 525 C C . PHE A 1 67 ? -8.612 -5.058 -11.866 1.00 38.30 67 PHE A C 1
ATOM 526 O O . PHE A 1 67 ? -8.555 -5.094 -10.634 1.00 36.92 67 PHE A O 1
ATOM 534 N N . GLY A 1 68 ? -7.817 -5.784 -12.650 1.00 40.35 68 GLY A N 1
ATOM 535 C CA . GLY A 1 68 ? -6.742 -6.617 -12.114 1.00 41.13 68 GLY A CA 1
ATOM 536 C C . GLY A 1 68 ? -5.631 -5.754 -11.548 1.00 42.05 68 GLY A C 1
ATOM 537 O O . GLY A 1 68 ? -5.201 -5.945 -10.405 1.00 41.41 68 GLY A O 1
ATOM 538 N N . GLY A 1 69 ? -5.179 -4.795 -12.354 1.00 42.98 69 GLY A N 1
ATOM 539 C CA . GLY A 1 69 ? -4.192 -3.808 -11.927 1.00 44.31 69 GLY A CA 1
ATOM 540 C C . GLY A 1 69 ? -4.665 -2.948 -10.767 1.00 44.82 69 GLY A C 1
ATOM 541 O O . GLY A 1 69 ? -3.888 -2.654 -9.854 1.00 47.08 69 GLY A O 1
ATOM 542 N N . TYR A 1 70 ? -5.940 -2.551 -10.798 1.00 43.65 70 TYR A N 1
ATOM 543 C CA . TYR A 1 70 ? -6.523 -1.725 -9.737 1.00 41.83 70 TYR A CA 1
ATOM 544 C C . TYR A 1 70 ? -6.503 -2.447 -8.398 1.00 41.74 70 TYR A C 1
ATOM 545 O O . TYR A 1 70 ? -6.147 -1.857 -7.378 1.00 42.62 70 TYR A O 1
ATOM 554 N N . ALA A 1 71 ? -6.894 -3.721 -8.414 1.00 42.73 71 ALA A N 1
ATOM 555 C CA . ALA A 1 71 ? -6.960 -4.545 -7.203 1.00 44.56 71 ALA A CA 1
ATOM 556 C C . ALA A 1 71 ? -5.578 -4.923 -6.669 1.00 46.04 71 ALA A C 1
ATOM 557 O O . ALA A 1 71 ? -5.428 -5.232 -5.484 1.00 46.70 71 ALA A O 1
ATOM 559 N N . GLN A 1 72 ? -4.578 -4.907 -7.550 1.00 48.27 72 GLN A N 1
ATOM 560 C CA . GLN A 1 72 ? -3.193 -5.179 -7.168 1.00 49.74 72 GLN A CA 1
ATOM 561 C C . GLN A 1 72 ? -2.629 -4.022 -6.340 1.00 49.11 72 GLN A C 1
ATOM 562 O O . GLN A 1 72 ? -2.007 -4.243 -5.299 1.00 50.46 72 GLN A O 1
ATOM 568 N N . SER A 1 73 ? -2.870 -2.795 -6.799 1.00 47.94 73 SER A N 1
ATOM 569 C CA . SER A 1 73 ? -2.448 -1.591 -6.083 1.00 46.52 73 SER A CA 1
ATOM 570 C C . SER A 1 73 ? -3.303 -1.314 -4.840 1.00 45.73 73 SER A C 1
ATOM 571 O O . SER A 1 73 ? -3.045 -0.359 -4.102 1.00 47.07 73 SER A O 1
ATOM 574 N N . GLY A 1 74 ? -4.312 -2.154 -4.616 1.00 43.97 74 GLY A N 1
ATOM 575 C CA . GLY A 1 74 ? -5.215 -2.018 -3.473 1.00 42.72 74 GLY A CA 1
ATOM 576 C C . GLY A 1 74 ? -6.173 -0.847 -3.591 1.00 40.61 74 GLY A C 1
ATOM 577 O O . GLY A 1 74 ? -6.443 -0.158 -2.606 1.00 39.37 74 GLY A O 1
ATOM 578 N N . LEU A 1 75 ? -6.691 -0.626 -4.799 1.00 39.62 75 LEU A N 1
ATOM 579 C CA . LEU A 1 75 ? -7.582 0.509 -5.066 1.00 37.35 75 LEU A CA 1
ATOM 580 C C . LEU A 1 75 ? -9.065 0.129 -5.020 1.00 35.05 75 LEU A C 1
ATOM 581 O O . LEU A 1 75 ? -9.934 1.001 -5.094 1.00 33.92 75 LEU A O 1
ATOM 586 N N . LEU A 1 76 ? -9.342 -1.169 -4.900 1.00 33.60 76 LEU A N 1
ATOM 587 C CA . LEU A 1 76 ? -10.716 -1.670 -4.845 1.00 32.79 76 LEU A CA 1
ATOM 588 C C . LEU A 1 76 ? -10.975 -2.491 -3.595 1.00 33.76 76 LEU A C 1
ATOM 589 O O . LEU A 1 76 ? -10.120 -3.268 -3.163 1.00 36.25 76 LEU A O 1
ATOM 594 N N . ALA A 1 77 ? -12.165 -2.320 -3.024 1.00 34.97 77 ALA A N 1
ATOM 595 C CA . ALA A 1 77 ? -12.582 -3.077 -1.849 1.00 33.95 77 ALA A CA 1
ATOM 596 C C . ALA A 1 77 ? -13.121 -4.448 -2.246 1.00 34.23 77 ALA A C 1
ATOM 597 O O . ALA A 1 77 ? -13.625 -4.627 -3.355 1.00 35.46 77 ALA A O 1
ATOM 599 N N . GLU A 1 78 ? -13.003 -5.412 -1.336 1.00 34.39 78 GLU A N 1
ATOM 600 C CA . GLU A 1 78 ? -13.639 -6.712 -1.501 1.00 34.97 78 GLU A CA 1
ATOM 601 C C . GLU A 1 78 ? -15.139 -6.547 -1.295 1.00 31.91 78 GLU A C 1
ATOM 602 O O . GLU A 1 78 ? -15.573 -6.013 -0.270 1.00 31.71 78 GLU A O 1
ATOM 608 N N . ILE A 1 79 ? -15.923 -6.982 -2.279 1.00 30.40 79 ILE A N 1
ATOM 609 C CA . ILE A 1 79 ? -17.385 -6.934 -2.179 1.00 29.63 79 ILE A CA 1
ATOM 610 C C . ILE A 1 79 ? -17.909 -8.177 -1.456 1.00 30.43 79 ILE A C 1
ATOM 611 O O . ILE A 1 79 ? -17.234 -9.211 -1.411 1.00 32.51 79 ILE A O 1
ATOM 616 N N . THR A 1 80 ? -19.109 -8.077 -0.890 1.00 30.81 80 THR A N 1
ATOM 617 C CA . THR A 1 80 ? -19.636 -9.148 -0.047 1.00 31.10 80 THR A CA 1
ATOM 618 C C . THR A 1 80 ? -21.071 -9.580 -0.393 1.00 31.35 80 THR A C 1
ATOM 619 O O . THR A 1 80 ? -21.951 -9.571 0.478 1.00 33.15 80 THR A O 1
ATOM 623 N N . PRO A 1 81 ? -21.320 -9.976 -1.657 1.00 32.58 81 PRO A N 1
ATOM 624 C CA . PRO A 1 81 ? -22.665 -10.492 -1.917 1.00 32.33 81 PRO A CA 1
ATOM 625 C C . PRO A 1 81 ? -22.839 -11.885 -1.310 1.00 32.34 81 PRO A C 1
ATOM 626 O O . PRO A 1 81 ? -21.873 -12.649 -1.226 1.00 30.39 81 PRO A O 1
ATOM 630 N N . ASP A 1 82 ? -24.049 -12.192 -0.856 1.00 33.60 82 ASP A N 1
ATOM 631 C CA . ASP A 1 82 ? -24.331 -13.517 -0.316 1.00 36.37 82 ASP A CA 1
ATOM 632 C C . ASP A 1 82 ? -24.715 -14.474 -1.446 1.00 36.30 82 ASP A C 1
ATOM 633 O O . ASP A 1 82 ? -24.927 -14.041 -2.583 1.00 36.49 82 ASP A O 1
ATOM 638 N N . LYS A 1 83 ? -24.796 -15.767 -1.132 1.00 37.26 83 LYS A N 1
ATOM 639 C CA . LYS A 1 83 ? -25.045 -16.795 -2.142 1.00 36.28 83 LYS A CA 1
ATOM 640 C C . LYS A 1 83 ? -26.332 -16.554 -2.927 1.00 35.13 83 LYS A C 1
ATOM 641 O O . LYS A 1 83 ? -26.357 -16.738 -4.141 1.00 36.39 83 LYS A O 1
ATOM 647 N N . ALA A 1 84 ? -27.391 -16.148 -2.230 1.00 34.04 84 ALA A N 1
ATOM 648 C CA . ALA A 1 84 ? -28.652 -15.791 -2.875 1.00 33.44 84 ALA A CA 1
ATOM 649 C C . ALA A 1 84 ? -28.429 -14.803 -4.027 1.00 33.49 84 ALA A C 1
ATOM 650 O O . ALA A 1 84 ? -28.898 -15.035 -5.145 1.00 32.58 84 ALA A O 1
ATOM 652 N N . PHE A 1 85 ? -27.691 -13.723 -3.758 1.00 31.28 85 PHE A N 1
ATOM 653 C CA . PHE A 1 85 ? -27.410 -12.715 -4.782 1.00 31.09 85 PHE A CA 1
ATOM 654 C C . PHE A 1 85 ? -26.464 -13.198 -5.890 1.00 29.94 85 PHE A C 1
ATOM 655 O O . PHE A 1 85 ? -26.658 -12.851 -7.055 1.00 29.40 85 PHE A O 1
ATOM 663 N N . GLN A 1 86 ? -25.443 -13.973 -5.528 1.00 28.49 86 GLN A N 1
ATOM 664 C CA . GLN A 1 86 ? -24.473 -14.469 -6.508 1.00 31.36 86 GLN A CA 1
ATOM 665 C C . GLN A 1 86 ? -25.111 -15.388 -7.553 1.00 31.62 86 GLN A C 1
ATOM 666 O O . GLN A 1 86 ? -24.736 -15.354 -8.729 1.00 33.34 86 GLN A O 1
ATOM 672 N N . ASP A 1 87 ? -26.089 -16.182 -7.115 1.00 30.71 87 ASP A N 1
ATOM 673 C CA . ASP A 1 87 ? -26.839 -17.092 -7.988 1.00 30.92 87 ASP A CA 1
ATOM 674 C C . ASP A 1 87 ? -27.746 -16.369 -8.984 1.00 28.28 87 ASP A C 1
ATOM 675 O O . ASP A 1 87 ? -28.277 -16.987 -9.906 1.00 26.13 87 ASP A O 1
ATOM 680 N N . LYS A 1 88 ? -27.913 -15.064 -8.783 1.00 27.83 88 LYS A N 1
ATOM 681 C CA . LYS A 1 88 ? -28.687 -14.205 -9.677 1.00 27.94 88 LYS A CA 1
ATOM 682 C C . LYS A 1 88 ? -27.917 -13.878 -10.957 1.00 26.63 88 LYS A C 1
ATOM 683 O O . LYS A 1 88 ? -28.519 -13.575 -11.988 1.00 24.33 88 LYS A O 1
ATOM 689 N N . LEU A 1 89 ? -26.587 -13.917 -10.877 1.00 24.96 89 LEU A N 1
ATOM 690 C CA . LEU A 1 89 ? -25.740 -13.584 -12.017 1.00 23.13 89 LEU A CA 1
ATOM 691 C C . LEU A 1 89 ? -25.103 -14.830 -12.628 1.00 23.73 89 LEU A C 1
ATOM 692 O O . LEU A 1 89 ? -24.976 -15.862 -11.965 1.00 23.80 89 LEU A O 1
ATOM 697 N N . TYR A 1 90 ? -24.707 -14.724 -13.894 1.00 22.50 90 TYR A N 1
ATOM 698 C CA . TYR A 1 90 ? -23.990 -15.798 -14.579 1.00 23.12 90 TYR A CA 1
ATOM 699 C C . TYR A 1 90 ? -22.670 -16.111 -13.873 1.00 23.67 90 TYR A C 1
ATOM 700 O O . TYR A 1 90 ? -21.906 -15.194 -13.558 1.00 23.27 90 TYR A O 1
ATOM 709 N N . PRO A 1 91 ? -22.400 -17.408 -13.620 1.00 22.93 91 PRO A N 1
ATOM 710 C CA . PRO A 1 91 ? -21.210 -17.833 -12.874 1.00 24.13 91 PRO A CA 1
ATOM 711 C C . PRO A 1 91 ? -19.892 -17.361 -13.489 1.00 24.50 91 PRO A C 1
ATOM 712 O O . PRO A 1 91 ? -18.964 -17.016 -12.756 1.00 25.08 91 PRO A O 1
ATOM 716 N N . PHE A 1 92 ? -19.823 -17.340 -14.819 1.00 24.12 92 PHE A N 1
ATOM 717 C CA . PHE A 1 92 ? -18.599 -16.979 -15.527 1.00 23.51 92 PHE A CA 1
ATOM 718 C C . PHE A 1 92 ? -18.247 -15.498 -15.374 1.00 22.96 92 PHE A C 1
ATOM 719 O O . PHE A 1 92 ? -17.092 -15.105 -15.557 1.00 26.52 92 PHE A O 1
ATOM 727 N N . THR A 1 93 ? -19.244 -14.680 -15.056 1.00 23.41 93 THR A N 1
ATOM 728 C CA . THR A 1 93 ? -19.020 -13.249 -14.848 1.00 22.77 93 THR A CA 1
ATOM 729 C C . THR A 1 93 ? -18.378 -12.982 -13.489 1.00 21.80 93 THR A C 1
ATOM 730 O O . THR A 1 93 ? -17.652 -11.998 -13.332 1.00 23.72 93 THR A O 1
ATOM 734 N N . TRP A 1 94 ? -18.642 -13.860 -12.519 1.00 20.72 94 TRP A N 1
ATOM 735 C CA . TRP A 1 94 ? -18.027 -13.765 -11.189 1.00 24.09 94 TRP A CA 1
ATOM 736 C C . TRP A 1 94 ? -16.535 -14.092 -11.226 1.00 25.63 94 TRP A C 1
ATOM 737 O O . TRP A 1 94 ? -15.780 -13.633 -10.370 1.00 26.40 94 TRP A O 1
ATOM 748 N N . ASP A 1 95 ? -16.123 -14.888 -12.215 1.00 28.50 95 ASP A N 1
ATOM 749 C CA . ASP A 1 95 ? -14.716 -15.261 -12.396 1.00 29.35 95 ASP A CA 1
ATOM 750 C C . ASP A 1 95 ? -13.896 -14.112 -12.958 1.00 29.92 95 ASP A C 1
ATOM 751 O O . ASP A 1 95 ? -12.711 -13.977 -12.640 1.00 30.32 95 ASP A O 1
ATOM 756 N N . ALA A 1 96 ? -14.529 -13.301 -13.807 1.00 28.25 96 ALA A N 1
ATOM 757 C CA . ALA A 1 96 ? -13.882 -12.136 -14.410 1.00 26.61 96 ALA A CA 1
ATOM 758 C C . ALA A 1 96 ? -13.525 -11.083 -13.366 1.00 24.89 96 ALA A C 1
ATOM 759 O O . ALA A 1 96 ? -12.568 -10.326 -13.539 1.00 25.59 96 ALA A O 1
ATOM 761 N N . VAL A 1 97 ? -14.305 -11.043 -12.292 1.00 27.04 97 VAL A N 1
ATOM 762 C CA . VAL A 1 97 ? -14.126 -10.063 -11.220 1.00 29.19 97 VAL A CA 1
ATOM 763 C C . VAL A 1 97 ? -13.488 -10.672 -9.963 1.00 32.96 97 VAL A C 1
ATOM 764 O O . VAL A 1 97 ? -13.554 -10.095 -8.868 1.00 32.82 97 VAL A O 1
ATOM 768 N N . ARG A 1 98 ? -12.874 -11.842 -10.127 1.00 37.73 98 ARG A N 1
ATOM 769 C CA . ARG A 1 98 ? -12.157 -12.483 -9.032 1.00 43.51 98 ARG A CA 1
ATOM 770 C C . ARG A 1 98 ? -10.656 -12.252 -9.177 1.00 45.11 98 ARG A C 1
ATOM 771 O O . ARG A 1 98 ? -10.072 -12.525 -10.228 1.00 46.87 98 ARG A O 1
ATOM 779 N N . TYR A 1 99 ? -10.050 -11.725 -8.118 1.00 47.47 99 TYR A N 1
ATOM 780 C CA . TYR A 1 99 ? -8.621 -11.437 -8.099 1.00 49.53 99 TYR A CA 1
ATOM 781 C C . TYR A 1 99 ? -8.004 -11.954 -6.804 1.00 49.69 99 TYR A C 1
ATOM 782 O O . TYR A 1 99 ? -8.335 -11.479 -5.714 1.00 49.45 99 TYR A O 1
ATOM 791 N N . ASN A 1 100 ? -7.112 -12.935 -6.943 1.00 50.28 100 ASN A N 1
ATOM 792 C CA . ASN A 1 100 ? -6.462 -13.607 -5.811 1.00 49.58 100 ASN A CA 1
ATOM 793 C C . ASN A 1 100 ? -7.449 -14.149 -4.775 1.00 49.07 100 ASN A C 1
ATOM 794 O O . ASN A 1 100 ? -7.277 -13.953 -3.571 1.00 48.89 100 ASN A O 1
ATOM 799 N N . GLY A 1 101 ? -8.485 -14.825 -5.263 1.00 48.80 101 GLY A N 1
ATOM 800 C CA . GLY A 1 101 ? -9.498 -15.432 -4.404 1.00 48.34 101 GLY A CA 1
ATOM 801 C C . GLY A 1 101 ? -10.679 -14.537 -4.070 1.00 47.60 101 GLY A C 1
ATOM 802 O O . GLY A 1 101 ? -11.763 -15.035 -3.756 1.00 47.11 101 GLY A O 1
ATOM 803 N N . LYS A 1 102 ? -10.474 -13.221 -4.146 1.00 46.98 102 LYS A N 1
ATOM 804 C CA . LYS A 1 102 ? -11.482 -12.249 -3.709 1.00 46.77 102 LYS A CA 1
ATOM 805 C C . LYS A 1 102 ? -12.296 -11.650 -4.854 1.00 44.69 102 LYS A C 1
ATOM 806 O O . LYS A 1 102 ? -11.761 -11.343 -5.921 1.00 44.51 102 LYS A O 1
ATOM 812 N N . LEU A 1 103 ? -13.593 -11.485 -4.611 1.00 42.51 103 LEU A N 1
ATOM 813 C CA . LEU A 1 103 ? -14.476 -10.751 -5.512 1.00 38.24 103 LEU A CA 1
ATOM 814 C C . LEU A 1 103 ? -14.229 -9.259 -5.318 1.00 35.77 103 LEU A C 1
ATOM 815 O O . LEU A 1 103 ? -14.432 -8.725 -4.223 1.00 35.60 103 LEU A O 1
ATOM 820 N N . ILE A 1 104 ? -13.785 -8.592 -6.379 1.00 32.31 104 ILE A N 1
ATOM 821 C CA . ILE A 1 104 ? -13.411 -7.181 -6.281 1.00 30.06 104 ILE A CA 1
ATOM 822 C C . ILE A 1 104 ? -14.316 -6.208 -7.052 1.00 28.14 104 ILE A C 1
ATOM 823 O O . ILE A 1 104 ? -14.065 -5.004 -7.053 1.00 29.56 104 ILE A O 1
ATOM 828 N N . ALA A 1 105 ? -15.372 -6.727 -7.680 1.00 25.80 105 ALA A N 1
ATOM 829 C CA . ALA A 1 105 ? -16.333 -5.900 -8.420 1.00 23.45 105 ALA A CA 1
ATOM 830 C C . ALA A 1 105 ? -17.651 -6.632 -8.665 1.00 23.32 105 ALA A C 1
ATOM 831 O O . ALA A 1 105 ? -17.693 -7.863 -8.658 1.00 24.20 105 ALA A O 1
ATOM 833 N N . TYR A 1 106 ? -18.724 -5.869 -8.868 1.00 20.78 106 TYR A N 1
ATOM 834 C CA . TYR A 1 106 ? -19.998 -6.427 -9.307 1.00 20.10 106 TYR A CA 1
ATOM 835 C C . TYR A 1 106 ? -20.055 -6.465 -10.835 1.00 19.74 106 TYR A C 1
ATOM 836 O O . TYR A 1 106 ? -19.884 -5.434 -11.482 1.00 20.16 106 TYR A O 1
ATOM 845 N N . PRO A 1 107 ? -20.290 -7.655 -11.419 1.00 20.85 107 PRO A N 1
ATOM 846 C CA . PRO A 1 107 ? -20.446 -7.735 -12.870 1.00 20.14 107 PRO A CA 1
ATOM 847 C C . PRO A 1 107 ? -21.772 -7.110 -13.293 1.00 21.17 107 PRO A C 1
ATOM 848 O O . PRO A 1 107 ? -22.801 -7.331 -12.642 1.00 19.61 107 PRO A O 1
ATOM 852 N N . ILE A 1 108 ? -21.739 -6.332 -14.371 1.00 19.76 108 ILE A N 1
ATOM 853 C CA . ILE A 1 108 ? -22.898 -5.559 -14.800 1.00 19.91 108 ILE A CA 1
ATOM 854 C C . ILE A 1 108 ? -23.331 -5.986 -16.195 1.00 21.56 108 ILE A C 1
ATOM 855 O O . ILE A 1 108 ? -24.453 -6.462 -16.382 1.00 23.95 108 ILE A O 1
ATOM 860 N N . ALA A 1 109 ? -22.431 -5.811 -17.161 1.00 19.87 109 ALA A N 1
ATOM 861 C CA . ALA A 1 109 ? -22.721 -6.071 -18.566 1.00 18.12 109 ALA A CA 1
ATOM 862 C C . ALA A 1 109 ? -21.670 -6.975 -19.197 1.00 18.27 109 ALA A C 1
ATOM 863 O O . ALA A 1 109 ? -20.556 -7.105 -18.690 1.00 17.92 109 ALA A O 1
ATOM 865 N N . VAL A 1 110 ? -22.037 -7.586 -20.316 1.00 18.91 110 VAL A N 1
ATOM 866 C CA . VAL A 1 110 ? -21.190 -8.554 -20.995 1.00 20.74 110 VAL A CA 1
ATOM 867 C C . VAL A 1 110 ? -21.035 -8.134 -22.457 1.00 22.22 110 VAL A C 1
ATOM 868 O O . VAL A 1 110 ? -22.030 -7.926 -23.159 1.00 23.21 110 VAL A O 1
ATOM 872 N N . GLU A 1 111 ? -19.789 -7.994 -22.906 1.00 22.84 111 GLU A N 1
ATOM 873 C CA . GLU A 1 111 ? -19.514 -7.581 -24.286 1.00 22.70 111 GLU A CA 1
ATOM 874 C C . GLU A 1 111 ? -18.573 -8.527 -25.033 1.00 19.33 111 GLU A C 1
ATOM 875 O O . GLU A 1 111 ? -17.534 -8.934 -24.515 1.00 20.29 111 GLU A O 1
ATOM 881 N N . ALA A 1 112 ? -18.964 -8.857 -26.258 1.00 13.10 112 ALA A N 1
ATOM 882 C CA . ALA A 1 112 ? -18.196 -9.710 -27.151 1.00 11.18 112 ALA A CA 1
ATOM 883 C C . ALA A 1 112 ? -18.624 -9.381 -28.569 1.00 10.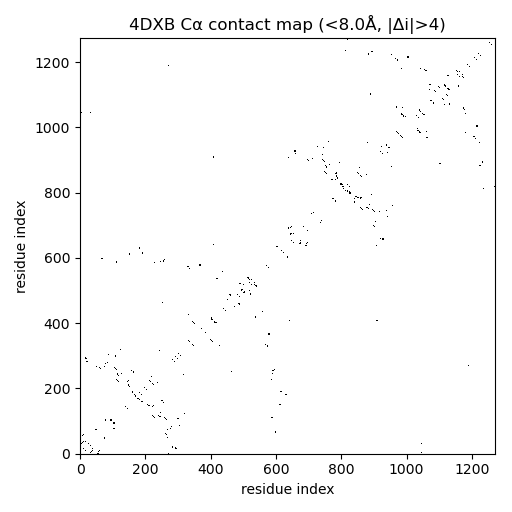53 112 ALA A C 1
ATOM 884 O O . ALA A 1 112 ? -19.712 -8.842 -28.777 1.00 11.31 112 ALA A O 1
ATOM 886 N N . LEU A 1 113 ? -17.769 -9.690 -29.538 1.00 9.49 113 LEU A N 1
ATOM 887 C CA . LEU A 1 113 ? -18.113 -9.539 -30.951 1.00 10.64 113 LEU A CA 1
ATOM 888 C C . LEU A 1 113 ? -19.223 -10.503 -31.343 1.00 12.54 113 LEU A C 1
ATOM 889 O O . LEU A 1 113 ? -19.313 -11.615 -30.814 1.00 13.82 113 LEU A O 1
ATOM 894 N N . SER A 1 114 ? -20.070 -10.060 -32.266 1.00 12.18 114 SER A N 1
ATOM 895 C CA . SER A 1 114 ? -21.063 -10.923 -32.887 1.00 11.91 114 SER A CA 1
ATOM 896 C C . SER A 1 114 ? -20.997 -10.783 -34.404 1.00 12.48 114 SER A C 1
ATOM 897 O O . SER A 1 114 ? -20.353 -9.868 -34.922 1.00 9.79 114 SER A O 1
ATOM 900 N N . LEU A 1 115 ? -21.644 -11.704 -35.111 1.00 12.99 115 LEU A N 1
ATOM 901 C CA . LEU A 1 115 ? -21.804 -11.572 -36.554 1.00 14.07 115 LEU A CA 1
ATOM 902 C C . LEU A 1 115 ? -23.026 -10.698 -36.839 1.00 14.96 115 LEU A C 1
ATOM 903 O O . LEU A 1 115 ? -24.140 -11.017 -36.419 1.00 11.76 115 LEU A O 1
ATOM 908 N N . ILE A 1 116 ? -22.795 -9.584 -37.531 1.00 16.02 116 ILE A N 1
ATOM 909 C CA . ILE A 1 116 ? -23.857 -8.662 -37.915 1.00 15.48 116 ILE A CA 1
ATOM 910 C C . ILE A 1 116 ? -24.070 -8.800 -39.421 1.00 16.79 116 ILE A C 1
ATOM 911 O O . ILE A 1 116 ? -23.135 -8.640 -40.201 1.00 16.33 116 ILE A O 1
ATOM 916 N N . TYR A 1 117 ? -25.300 -9.112 -39.823 1.00 16.73 117 TYR A N 1
ATOM 917 C CA . TYR A 1 117 ? -25.587 -9.401 -41.221 1.00 20.14 117 TYR A CA 1
ATOM 918 C C . TYR A 1 117 ? -26.750 -8.568 -41.759 1.00 22.41 117 TYR A C 1
ATOM 919 O O . TYR A 1 117 ? -27.655 -8.189 -41.012 1.00 22.10 117 TYR A O 1
ATOM 928 N N . ASN A 1 118 ? -26.706 -8.287 -43.060 1.00 24.25 118 ASN A N 1
ATOM 929 C CA . ASN A 1 118 ? -27.752 -7.532 -43.734 1.00 24.63 118 ASN A CA 1
ATOM 930 C C . ASN A 1 118 ? -28.854 -8.491 -44.176 1.00 25.32 118 ASN A C 1
ATOM 931 O O . ASN A 1 118 ? -28.623 -9.372 -45.001 1.00 21.08 118 ASN A O 1
ATOM 936 N N . LYS A 1 119 ? -30.049 -8.313 -43.617 1.00 29.05 119 LYS A N 1
ATOM 937 C CA . LYS A 1 119 ? -31.173 -9.230 -43.843 1.00 32.91 119 LYS A CA 1
ATOM 938 C C . LYS A 1 119 ? -31.763 -9.169 -45.254 1.00 34.94 119 LYS A C 1
ATOM 939 O O . LYS A 1 119 ? -32.382 -10.131 -45.712 1.00 37.09 119 LYS A O 1
ATOM 945 N N . ASP A 1 120 ? -31.567 -8.046 -45.939 1.00 35.33 120 ASP A N 1
ATOM 946 C CA . ASP A 1 120 ? -32.034 -7.902 -47.316 1.00 36.74 120 ASP A CA 1
ATOM 947 C C . ASP A 1 120 ? -31.089 -8.596 -48.295 1.00 35.36 120 ASP A C 1
ATOM 948 O O . ASP A 1 120 ? -31.535 -9.211 -49.266 1.00 36.53 120 ASP A O 1
ATOM 953 N N . LEU A 1 121 ? -29.789 -8.505 -48.020 1.00 33.28 121 LEU A N 1
ATOM 954 C CA . LEU A 1 121 ? -28.761 -9.173 -48.819 1.00 30.43 121 LEU A CA 1
ATOM 955 C C . LEU A 1 121 ? -28.597 -10.649 -48.457 1.00 31.59 121 LEU A C 1
ATOM 956 O O . LEU A 1 121 ? -28.230 -11.468 -49.305 1.00 32.08 121 LEU A O 1
ATOM 961 N N . LEU A 1 122 ? -28.857 -10.979 -47.194 1.00 32.01 122 LEU A N 1
ATOM 962 C CA . LEU A 1 122 ? -28.575 -12.306 -46.664 1.00 32.87 122 LEU A CA 1
ATOM 963 C C . LEU A 1 122 ? -29.516 -12.642 -45.503 1.00 33.90 122 LEU A C 1
ATOM 964 O O . LEU A 1 122 ? -29.172 -12.419 -44.337 1.00 34.25 122 LEU A O 1
ATOM 969 N N . PRO A 1 123 ? -30.713 -13.177 -45.821 1.00 32.95 123 PRO A N 1
ATOM 970 C CA . PRO A 1 123 ? -31.699 -13.508 -44.790 1.00 32.24 123 PRO A CA 1
ATOM 971 C C . PRO A 1 123 ? -31.314 -14.733 -43.958 1.00 32.16 123 PRO A C 1
ATOM 972 O O . PRO A 1 123 ? -31.741 -14.848 -42.810 1.00 33.15 123 PRO A O 1
ATOM 976 N N . ASN A 1 124 ? -30.524 -15.636 -44.537 1.00 32.33 124 ASN A N 1
ATOM 977 C CA . ASN A 1 124 ? -30.004 -16.796 -43.813 1.00 33.06 124 ASN A CA 1
ATOM 978 C C . ASN A 1 124 ? -28.473 -16.789 -43.773 1.00 31.33 124 ASN A C 1
ATOM 979 O O . ASN A 1 124 ? -27.825 -17.260 -44.711 1.00 32.38 124 ASN A O 1
ATOM 984 N N . PRO A 1 125 ? -27.892 -16.254 -42.685 1.00 29.36 125 PRO A N 1
ATOM 985 C CA . PRO A 1 125 ? -26.440 -16.122 -42.577 1.00 28.04 125 PRO A CA 1
ATOM 986 C C . PRO A 1 125 ? -25.732 -17.469 -42.361 1.00 26.49 125 PRO A C 1
ATOM 987 O O . PRO A 1 125 ? -26.325 -18.393 -41.792 1.00 25.16 125 PRO A O 1
ATOM 991 N N . PRO A 1 126 ? -24.470 -17.576 -42.818 1.00 26.44 126 PRO A N 1
ATOM 992 C CA . PRO A 1 126 ? -23.656 -18.779 -42.647 1.00 27.10 126 PRO A CA 1
ATOM 993 C C . PRO A 1 126 ? -23.435 -19.163 -41.193 1.00 26.00 126 PRO A C 1
ATOM 994 O O . PRO A 1 126 ? -23.227 -18.299 -40.339 1.00 28.79 126 PRO A O 1
ATOM 998 N N . LYS A 1 127 ? -23.489 -20.462 -40.928 1.00 25.59 127 LYS A N 1
ATOM 999 C CA . LYS A 1 127 ? -23.186 -21.003 -39.609 1.00 24.80 127 LYS A CA 1
ATOM 1000 C C . LYS A 1 127 ? -21.704 -21.384 -39.533 1.00 20.48 127 LYS A C 1
ATOM 1001 O O . LYS A 1 127 ? -21.168 -21.621 -38.448 1.00 18.68 127 LYS A O 1
ATOM 1007 N N . THR A 1 128 ? -21.057 -21.405 -40.697 1.00 17.39 128 THR A N 1
ATOM 1008 C CA . THR A 1 128 ? -19.693 -21.901 -40.870 1.00 18.81 128 THR A CA 1
ATOM 1009 C C . THR A 1 128 ? -18.801 -20.837 -41.533 1.00 18.83 128 THR A C 1
ATOM 1010 O O . THR A 1 128 ? -19.279 -20.045 -42.353 1.00 20.34 128 THR A O 1
ATOM 1014 N N . TRP A 1 129 ? -17.517 -20.814 -41.160 1.00 18.10 129 TRP A N 1
ATOM 1015 C CA . TRP A 1 129 ? -16.499 -19.976 -41.820 1.00 18.31 129 TRP A CA 1
ATOM 1016 C C . TRP A 1 129 ? -16.154 -20.487 -43.220 1.00 20.33 129 TRP A C 1
ATOM 1017 O O . TRP A 1 129 ? -15.887 -19.703 -44.129 1.00 18.02 129 TRP A O 1
ATOM 1028 N N . GLU A 1 130 ? -16.158 -21.809 -43.373 1.00 23.77 130 GLU A N 1
ATOM 1029 C CA . GLU A 1 130 ? -15.747 -22.480 -44.610 1.00 24.64 130 GLU A CA 1
ATOM 1030 C C . GLU A 1 130 ? -16.692 -22.240 -45.795 1.00 25.81 130 GLU A C 1
ATOM 1031 O O . GLU A 1 130 ? -16.289 -22.397 -46.948 1.00 28.67 130 GLU A O 1
ATOM 1037 N N . GLU A 1 131 ? -17.935 -21.858 -45.510 1.00 26.84 131 GLU A N 1
ATOM 1038 C CA . GLU A 1 131 ? -18.936 -21.641 -46.560 1.00 29.39 131 GLU A CA 1
ATOM 1039 C C . GLU A 1 131 ? -18.990 -20.194 -47.076 1.00 28.48 131 GLU A C 1
ATOM 1040 O O . GLU A 1 131 ? -19.766 -19.876 -47.979 1.00 29.25 131 GLU A O 1
ATOM 1046 N N . ILE A 1 132 ? -18.144 -19.338 -46.510 1.00 28.34 132 ILE A N 1
ATOM 1047 C CA . ILE A 1 132 ? -18.105 -17.909 -46.849 1.00 26.92 132 ILE A CA 1
ATOM 1048 C C . ILE A 1 132 ? -17.488 -17.608 -48.234 1.00 26.42 132 ILE A C 1
ATOM 1049 O O . ILE A 1 132 ? -18.002 -16.742 -48.947 1.00 27.01 132 ILE A O 1
ATOM 1054 N N . PRO A 1 133 ? -16.385 -18.300 -48.607 1.00 25.66 133 PRO A N 1
ATOM 1055 C CA . PRO A 1 133 ? -15.855 -18.201 -49.972 1.00 25.85 133 PRO A CA 1
ATOM 1056 C C . PRO A 1 133 ? -16.914 -18.305 -51.072 1.00 26.94 133 PRO A C 1
ATOM 1057 O O . PRO A 1 133 ? -16.939 -17.462 -51.970 1.00 29.54 133 PRO A O 1
ATOM 1061 N N . ALA A 1 134 ? -17.774 -19.321 -50.989 1.00 28.70 134 ALA A N 1
ATOM 1062 C CA . ALA A 1 134 ? -18.821 -19.568 -51.987 1.00 29.33 134 ALA A CA 1
ATOM 1063 C C . ALA A 1 134 ? -19.932 -18.523 -51.939 1.00 30.11 134 ALA A C 1
ATOM 1064 O O . ALA A 1 134 ? -20.542 -18.206 -52.961 1.00 31.53 134 ALA A O 1
ATOM 1066 N N . LEU A 1 135 ? -20.201 -18.005 -50.745 1.00 29.41 135 LEU A N 1
ATOM 1067 C CA . LEU A 1 135 ? -21.183 -16.943 -50.569 1.00 29.81 135 LEU A CA 1
ATOM 1068 C C . LEU A 1 135 ? -20.665 -15.621 -51.142 1.00 30.37 135 LEU A C 1
ATOM 1069 O O . LEU A 1 135 ? -21.434 -14.843 -51.715 1.00 29.06 135 LEU A O 1
ATOM 1074 N N . ASP A 1 136 ? -19.363 -15.384 -50.982 1.00 30.65 136 ASP A N 1
ATOM 1075 C CA . ASP A 1 136 ? -18.699 -14.203 -51.527 1.00 33.25 136 ASP A CA 1
ATOM 1076 C C . ASP A 1 136 ? -18.751 -14.173 -53.058 1.00 35.07 136 ASP A C 1
ATOM 1077 O O . ASP A 1 136 ? -18.964 -13.114 -53.650 1.00 36.23 136 ASP A O 1
ATOM 1082 N N . LYS A 1 137 ? -18.562 -15.336 -53.683 1.00 37.12 137 LYS A N 1
ATOM 1083 C CA . LYS A 1 137 ? -18.613 -15.465 -55.144 1.00 38.16 137 LYS A CA 1
ATOM 1084 C C . LYS A 1 137 ? -20.017 -15.188 -55.673 1.00 39.60 137 LYS A C 1
ATOM 1085 O O . LYS A 1 137 ? -20.182 -14.499 -56.681 1.00 40.98 137 LYS A O 1
ATOM 1091 N N . GLU A 1 138 ? -21.019 -15.725 -54.981 1.00 40.12 138 GLU A N 1
ATOM 1092 C CA . GLU A 1 138 ? -22.421 -15.492 -55.311 1.00 42.88 138 GLU A CA 1
ATOM 1093 C C . GLU A 1 138 ? -22.831 -14.023 -55.125 1.00 42.86 138 GLU A C 1
ATOM 1094 O O . GLU A 1 138 ? -23.723 -13.527 -55.822 1.00 44.00 138 GLU A O 1
ATOM 1100 N N . LEU A 1 139 ? -22.171 -13.337 -54.195 1.00 41.49 139 LEU A N 1
ATOM 1101 C CA . LEU A 1 139 ? -22.476 -11.936 -53.902 1.00 40.65 139 LEU A CA 1
ATOM 1102 C C . LEU A 1 139 ? -21.715 -10.949 -54.786 1.00 39.78 139 LEU A C 1
ATOM 1103 O O . LEU A 1 139 ? -22.301 -9.989 -55.281 1.00 38.18 139 LEU A O 1
ATOM 1108 N N . LYS A 1 140 ? -20.418 -11.184 -54.982 1.00 39.70 140 LYS A N 1
ATOM 1109 C CA . LYS A 1 140 ? -19.605 -10.339 -55.862 1.00 41.02 140 LYS A CA 1
ATOM 1110 C C . LYS A 1 140 ? -20.135 -10.285 -57.303 1.00 41.67 140 LYS A C 1
ATOM 1111 O O . LYS A 1 140 ? -20.010 -9.258 -57.978 1.00 40.57 140 LYS A O 1
ATOM 1117 N N . ALA A 1 141 ? -20.738 -11.391 -57.746 1.00 41.62 141 ALA A N 1
ATOM 1118 C CA . ALA A 1 141 ? -21.369 -11.493 -59.066 1.00 41.56 141 ALA A CA 1
ATOM 1119 C C . ALA A 1 141 ? -22.662 -10.677 -59.185 1.00 42.14 141 ALA A C 1
ATOM 1120 O O . ALA A 1 141 ? -23.184 -10.489 -60.289 1.00 41.78 141 ALA A O 1
ATOM 1122 N N . LYS A 1 142 ? -23.180 -10.207 -58.051 1.00 42.54 142 LYS A N 1
ATOM 1123 C CA . LYS A 1 142 ? -24.350 -9.327 -58.044 1.00 42.48 142 LYS A CA 1
ATOM 1124 C C . LYS A 1 142 ? -24.000 -7.926 -57.527 1.00 42.41 142 LYS A C 1
ATOM 1125 O O . LYS A 1 142 ? -24.878 -7.149 -57.134 1.00 42.41 142 LYS A O 1
ATOM 1131 N N . GLY A 1 143 ? -22.704 -7.618 -57.552 1.00 41.01 143 GLY A N 1
ATOM 1132 C CA . GLY A 1 143 ? -22.197 -6.294 -57.219 1.00 41.70 143 GLY A CA 1
ATOM 1133 C C . GLY A 1 143 ? -22.044 -6.024 -55.737 1.00 43.22 143 GLY A C 1
ATOM 1134 O O . GLY A 1 143 ? -22.032 -4.864 -55.313 1.00 44.87 143 GLY A O 1
ATOM 1135 N N . LYS A 1 144 ? -21.918 -7.090 -54.948 1.00 42.97 144 LYS A N 1
ATOM 1136 C CA . LYS A 1 144 ? -21.819 -6.965 -53.493 1.00 41.56 144 LYS A CA 1
ATOM 1137 C C . LYS A 1 144 ? -20.581 -7.665 -52.916 1.00 40.79 144 LYS A C 1
ATOM 1138 O O . LYS A 1 144 ? -19.614 -7.924 -53.634 1.00 42.32 144 LYS A O 1
ATOM 1144 N N . SER A 1 145 ? -20.616 -7.938 -51.614 1.00 39.33 145 SER A N 1
ATOM 1145 C CA . SER A 1 145 ? -19.537 -8.616 -50.899 1.00 35.88 145 SER A CA 1
ATOM 1146 C C . SER A 1 145 ? -20.141 -9.414 -49.745 1.00 31.71 145 SER A C 1
ATOM 1147 O O . SER A 1 145 ? -21.210 -9.066 -49.247 1.00 31.38 145 SER A O 1
ATOM 1150 N N . ALA A 1 146 ? -19.466 -10.483 -49.329 1.00 28.47 146 ALA A N 1
ATOM 1151 C CA . ALA A 1 146 ? -19.957 -11.317 -48.227 1.00 25.97 146 ALA A CA 1
ATOM 1152 C C . ALA A 1 146 ? -19.616 -10.757 -46.846 1.00 25.34 146 ALA A C 1
ATOM 1153 O O . ALA A 1 146 ? -20.505 -10.571 -46.019 1.00 25.94 146 ALA A O 1
ATOM 1155 N N . LEU A 1 147 ? -18.336 -10.486 -46.605 1.00 24.85 147 LEU A N 1
ATOM 1156 C CA . LEU A 1 147 ? -17.871 -10.123 -45.268 1.00 25.21 147 LEU A CA 1
ATOM 1157 C C . LEU A 1 147 ? -16.762 -9.083 -45.265 1.00 25.54 147 LEU A C 1
ATOM 1158 O O . LEU A 1 147 ? -15.786 -9.194 -46.012 1.00 25.57 147 LEU A O 1
ATOM 1163 N N . MET A 1 148 ? -16.926 -8.089 -44.394 1.00 26.45 148 MET A N 1
ATOM 1164 C CA . MET A 1 148 ? -15.943 -7.038 -44.194 1.00 28.60 148 MET A CA 1
ATOM 1165 C C . MET A 1 148 ? -15.881 -6.687 -42.711 1.00 26.80 148 MET A C 1
ATOM 1166 O O . MET A 1 148 ? -16.888 -6.310 -42.105 1.00 25.90 148 MET A O 1
ATOM 1171 N N . PHE A 1 149 ? -14.697 -6.833 -42.130 1.00 24.18 149 PHE A N 1
ATOM 1172 C CA . PHE A 1 149 ? -14.465 -6.479 -40.736 1.00 22.70 149 PHE A CA 1
ATOM 1173 C C . PHE A 1 149 ? -13.008 -6.070 -40.538 1.00 23.28 149 PHE A C 1
ATOM 1174 O O . PHE A 1 149 ? -12.156 -6.353 -41.389 1.00 22.36 149 PHE A O 1
ATOM 1182 N N . ASN A 1 150 ? -12.744 -5.402 -39.415 1.00 21.93 150 ASN A N 1
ATOM 1183 C CA . ASN A 1 150 ? -11.425 -4.875 -39.085 1.00 22.82 150 ASN A CA 1
ATOM 1184 C C . ASN A 1 150 ? -10.374 -5.978 -38.986 1.00 25.34 150 ASN A C 1
ATOM 1185 O O . ASN A 1 150 ? -10.454 -6.863 -38.130 1.00 25.95 150 ASN A O 1
ATOM 1190 N N . LEU A 1 151 ? -9.391 -5.917 -39.878 1.00 25.61 151 LEU A N 1
ATOM 1191 C CA . LEU A 1 151 ? -8.337 -6.925 -39.935 1.00 26.80 151 LEU A CA 1
ATOM 1192 C C . LEU A 1 151 ? -7.034 -6.429 -39.308 1.00 27.33 151 LEU A C 1
ATOM 1193 O O . LEU A 1 151 ? -6.102 -7.208 -39.098 1.00 29.48 151 LEU A O 1
ATOM 1198 N N . GLN A 1 152 ? -6.985 -5.135 -39.006 1.00 27.67 152 GLN A N 1
ATOM 1199 C CA . GLN A 1 152 ? -5.783 -4.496 -38.473 1.00 29.09 152 GLN A CA 1
ATOM 1200 C C . GLN A 1 152 ? -5.526 -4.821 -37.002 1.00 28.73 152 GLN A C 1
ATOM 1201 O O . GLN A 1 152 ? -4.370 -4.903 -36.581 1.00 29.40 152 GLN A O 1
ATOM 1207 N N . GLU A 1 153 ? -6.595 -5.014 -36.229 1.00 27.69 153 GLU A N 1
ATOM 1208 C CA . GLU A 1 153 ? -6.466 -5.278 -34.792 1.00 27.59 153 GLU A CA 1
ATOM 1209 C C . GLU A 1 153 ? -6.764 -6.737 -34.427 1.00 26.25 153 GLU A C 1
ATOM 1210 O O . GLU A 1 153 ? -7.793 -7.278 -34.835 1.00 26.04 153 GLU A O 1
ATOM 1216 N N . PRO A 1 154 ? -5.861 -7.375 -33.651 1.00 24.54 154 PRO A N 1
ATOM 1217 C CA . PRO A 1 154 ? -6.016 -8.782 -33.263 1.00 24.48 154 PRO A CA 1
ATOM 1218 C C . PRO A 1 154 ? -7.266 -9.091 -32.426 1.00 24.15 154 PRO A C 1
ATOM 1219 O O . PRO A 1 154 ? -7.615 -10.262 -32.265 1.00 23.50 154 PRO A O 1
ATOM 1223 N N . TYR A 1 155 ? -7.924 -8.054 -31.907 1.00 23.05 155 TYR A N 1
ATOM 1224 C CA . TYR A 1 155 ? -9.193 -8.212 -31.188 1.00 21.80 155 TYR A CA 1
ATOM 1225 C C . TYR A 1 155 ? -10.282 -8.803 -32.095 1.00 19.13 155 TYR A C 1
ATOM 1226 O O . TYR A 1 155 ? -11.075 -9.633 -31.656 1.00 16.93 155 TYR A O 1
ATOM 1235 N N . PHE A 1 156 ? -10.292 -8.373 -33.356 1.00 17.12 156 PHE A N 1
ATOM 1236 C CA . PHE A 1 156 ? -11.299 -8.781 -34.330 1.00 16.86 156 PHE A CA 1
ATOM 1237 C C . PHE A 1 156 ? -10.998 -10.098 -35.051 1.00 16.59 156 PHE A C 1
ATOM 1238 O O . PHE A 1 156 ? -11.925 -10.785 -35.484 1.00 19.98 156 PHE A O 1
ATOM 1246 N N . THR A 1 157 ? -9.715 -10.429 -35.193 1.00 15.47 157 THR A N 1
ATOM 1247 C CA . THR A 1 157 ? -9.274 -11.629 -35.918 1.00 17.82 157 THR A CA 1
ATOM 1248 C C . THR A 1 157 ? -9.094 -12.855 -35.022 1.00 18.23 157 THR A C 1
ATOM 1249 O O . THR A 1 157 ? -9.110 -13.989 -35.505 1.00 18.09 157 THR A O 1
ATOM 1253 N N . TRP A 1 158 ? -8.943 -12.614 -33.721 1.00 16.99 158 TRP A N 1
ATOM 1254 C CA . TRP A 1 158 ? -8.757 -13.670 -32.727 1.00 18.63 158 TRP A CA 1
ATOM 1255 C C . TRP A 1 158 ? -9.885 -14.711 -32.620 1.00 17.26 158 TRP A C 1
ATOM 1256 O O . TRP A 1 158 ? -9.589 -15.892 -32.437 1.00 17.61 158 TRP A O 1
ATOM 1267 N N . PRO A 1 159 ? -11.172 -14.289 -32.707 1.00 17.20 159 PRO A N 1
ATOM 1268 C CA . PRO A 1 159 ? -12.235 -15.302 -32.634 1.00 16.83 159 PRO A CA 1
ATOM 1269 C C . PRO A 1 159 ? -12.032 -16.468 -33.619 1.00 18.75 159 PRO A C 1
ATOM 1270 O O . PRO A 1 159 ? -12.219 -17.630 -33.241 1.00 21.66 159 PRO A O 1
ATOM 1274 N N . LEU A 1 160 ? -11.648 -16.153 -34.857 1.00 18.68 160 LEU A N 1
ATOM 1275 C CA . LEU A 1 160 ? -11.315 -17.166 -35.857 1.00 18.73 160 LEU A CA 1
ATOM 1276 C C . LEU A 1 160 ? -10.019 -17.917 -35.515 1.00 20.37 160 LEU A C 1
ATOM 1277 O O . LEU A 1 160 ? -9.954 -19.144 -35.649 1.00 18.76 160 LEU A O 1
ATOM 1282 N N . ILE A 1 161 ? -9.003 -17.181 -35.063 1.00 21.45 161 ILE A N 1
ATOM 1283 C CA . ILE A 1 161 ? -7.695 -17.763 -34.746 1.00 24.38 161 ILE A CA 1
ATOM 1284 C C . ILE A 1 161 ? -7.750 -18.729 -33.551 1.00 24.85 161 ILE A C 1
ATOM 1285 O O . ILE A 1 161 ? -7.074 -19.760 -33.546 1.00 22.16 161 ILE A O 1
ATOM 1290 N N . ALA A 1 162 ? -8.564 -18.395 -32.550 1.00 25.71 162 ALA A N 1
ATOM 1291 C CA . ALA A 1 162 ? -8.693 -19.224 -31.351 1.00 25.98 162 ALA A CA 1
ATOM 1292 C C . ALA A 1 162 ? -9.668 -20.389 -31.526 1.00 26.08 162 ALA A C 1
ATOM 1293 O O . ALA A 1 162 ? -9.598 -21.370 -30.784 1.00 27.59 162 ALA A O 1
ATOM 1295 N N . ALA A 1 163 ? -10.564 -20.275 -32.504 1.00 24.51 163 ALA A N 1
ATOM 1296 C CA . ALA A 1 163 ? -11.624 -21.261 -32.740 1.00 26.43 163 ALA A CA 1
ATOM 1297 C C . ALA A 1 163 ? -11.167 -22.725 -32.684 1.00 27.22 163 ALA A C 1
ATOM 1298 O O . ALA A 1 163 ? -11.799 -23.551 -32.024 1.00 27.52 163 ALA A O 1
ATOM 1300 N N . ASP A 1 164 ? -10.065 -23.031 -33.366 1.00 28.23 164 ASP A N 1
ATOM 1301 C CA . ASP A 1 164 ? -9.586 -24.407 -33.504 1.00 29.42 164 ASP A CA 1
ATOM 1302 C C . ASP A 1 164 ? -8.609 -24.840 -32.404 1.00 28.50 164 ASP A C 1
ATOM 1303 O O . ASP A 1 164 ? -8.018 -25.918 -32.479 1.00 31.35 164 ASP A O 1
ATOM 1308 N N . GLY A 1 165 ? -8.442 -24.007 -31.382 1.00 29.64 165 GLY A N 1
ATOM 1309 C CA . GLY A 1 165 ? -7.650 -24.391 -30.215 1.00 29.78 165 GLY A CA 1
ATOM 1310 C C . GLY A 1 165 ? -6.597 -23.397 -29.769 1.00 30.38 165 GLY A C 1
ATOM 1311 O O . GLY A 1 165 ? -5.819 -23.688 -28.857 1.00 30.23 165 GLY A O 1
ATOM 1312 N N . GLY A 1 166 ? -6.563 -22.231 -30.412 1.00 28.34 166 GLY A N 1
ATOM 1313 C CA . GLY A 1 166 ? -5.670 -21.151 -30.000 1.00 29.92 166 GLY A CA 1
ATOM 1314 C C . GLY A 1 166 ? -6.124 -20.521 -28.696 1.00 29.21 166 GLY A C 1
ATOM 1315 O O . GLY A 1 166 ? -7.309 -20.568 -28.361 1.00 28.72 166 GLY A O 1
ATOM 1316 N N . TYR A 1 167 ? -5.178 -19.955 -27.949 1.00 30.42 167 TYR A N 1
ATOM 1317 C CA . TYR A 1 167 ? -5.482 -19.242 -26.696 1.00 30.54 167 TYR A CA 1
ATOM 1318 C C . TYR A 1 167 ? -4.362 -18.285 -26.287 1.00 30.09 167 TYR A C 1
ATOM 1319 O O . TYR A 1 167 ? -3.225 -18.425 -26.731 1.00 30.48 167 TYR A O 1
ATOM 1328 N N . ALA A 1 168 ? -4.701 -17.303 -25.454 1.00 29.43 168 ALA A N 1
ATOM 1329 C CA . ALA A 1 168 ? -3.727 -16.344 -24.957 1.00 29.94 168 ALA A CA 1
ATOM 1330 C C . ALA A 1 168 ? -2.925 -16.953 -23.807 1.00 31.29 168 ALA A C 1
ATOM 1331 O O . ALA A 1 168 ? -1.755 -17.293 -23.974 1.00 31.82 168 ALA A O 1
ATOM 1333 N N . PHE A 1 169 ? -3.565 -17.090 -22.649 1.00 32.44 169 PHE A N 1
ATOM 1334 C CA . PHE A 1 169 ? -2.943 -17.672 -21.464 1.00 33.68 169 PHE A CA 1
ATOM 1335 C C . PHE A 1 169 ? -3.898 -18.692 -20.860 1.00 37.01 169 PHE A C 1
ATOM 1336 O O . PHE A 1 169 ? -5.076 -18.394 -20.649 1.00 38.46 169 PHE A O 1
ATOM 1344 N N . LYS A 1 170 ? -3.393 -19.894 -20.595 1.00 41.49 170 LYS A N 1
ATOM 1345 C CA . LYS A 1 170 ? -4.200 -20.958 -20.000 1.00 47.10 170 LYS A CA 1
ATOM 1346 C C . LYS A 1 170 ? -4.674 -20.550 -18.607 1.00 50.22 170 LYS A C 1
ATOM 1347 O O . LYS A 1 170 ? -3.899 -20.023 -17.803 1.00 49.99 170 LYS A O 1
ATOM 1353 N N . TYR A 1 171 ? -5.957 -20.781 -18.344 1.00 54.07 171 TYR A N 1
ATOM 1354 C CA . TYR A 1 171 ? -6.571 -20.432 -17.069 1.00 57.17 171 TYR A CA 1
ATOM 1355 C C . TYR A 1 171 ? -6.935 -21.710 -16.319 1.00 58.88 171 TYR A C 1
ATOM 1356 O O . TYR A 1 171 ? -7.871 -22.419 -16.700 1.00 58.86 171 TYR A O 1
ATOM 1365 N N . GLU A 1 172 ? -6.179 -22.001 -15.262 1.00 61.04 172 GLU A N 1
ATOM 1366 C CA . GLU A 1 172 ? -6.352 -23.236 -14.495 1.00 63.43 172 GLU A CA 1
ATOM 1367 C C . GLU A 1 172 ? -6.445 -22.956 -12.995 1.00 64.06 172 GLU A C 1
ATOM 1368 O O . GLU A 1 172 ? -5.817 -22.021 -12.491 1.00 63.99 172 GLU A O 1
ATOM 1374 N N . ASN A 1 173 ? -7.232 -23.779 -12.300 1.00 65.12 173 ASN A N 1
ATOM 1375 C CA . ASN A 1 173 ? -7.540 -23.631 -10.862 1.00 65.17 173 ASN A CA 1
ATOM 1376 C C . ASN A 1 173 ? -7.855 -22.209 -10.375 1.00 64.44 173 ASN A C 1
ATOM 1377 O O . ASN A 1 173 ? -7.709 -21.897 -9.188 1.00 64.84 173 ASN A O 1
ATOM 1382 N N . GLY A 1 174 ? -8.303 -21.360 -11.299 1.00 63.33 174 GLY A N 1
ATOM 1383 C CA . GLY A 1 174 ? -8.605 -19.961 -10.998 1.00 61.90 174 GLY A CA 1
ATOM 1384 C C . GLY A 1 174 ? -7.394 -19.046 -11.064 1.00 60.33 174 GLY A C 1
ATOM 1385 O O . GLY A 1 174 ? -7.339 -18.029 -10.369 1.00 60.71 174 GLY A O 1
ATOM 1386 N N . LYS A 1 175 ? -6.427 -19.406 -11.907 1.00 58.29 175 LYS A N 1
ATOM 1387 C CA . LYS A 1 175 ? -5.186 -18.650 -12.056 1.00 55.85 175 LYS A CA 1
ATOM 1388 C C . LYS A 1 175 ? -4.654 -18.764 -13.483 1.00 53.27 175 LYS A C 1
ATOM 1389 O O . LYS A 1 175 ? -4.737 -19.827 -14.099 1.00 53.87 175 LYS A O 1
ATOM 1395 N N . TYR A 1 176 ? -4.112 -17.665 -14.001 1.00 50.41 176 TYR A N 1
ATOM 1396 C CA . TYR A 1 176 ? -3.478 -17.657 -15.317 1.00 47.89 176 TYR A CA 1
ATOM 1397 C C . TYR A 1 176 ? -2.027 -18.129 -15.246 1.00 47.54 176 TYR A C 1
ATOM 1398 O O . TYR A 1 176 ? -1.248 -17.648 -14.421 1.00 47.91 176 TYR A O 1
ATOM 1407 N N . ASP A 1 177 ? -1.678 -19.081 -16.108 1.00 47.65 177 ASP A N 1
ATOM 1408 C CA . ASP A 1 177 ? -0.303 -19.557 -16.233 1.00 46.77 177 ASP A CA 1
ATOM 1409 C C . ASP A 1 177 ? 0.411 -18.713 -17.283 1.00 46.76 177 ASP A C 1
ATOM 1410 O O . ASP A 1 177 ? 0.144 -18.837 -18.482 1.00 47.23 177 ASP A O 1
ATOM 1415 N N . ILE A 1 178 ? 1.320 -17.859 -16.819 1.00 46.43 178 ILE A N 1
ATOM 1416 C CA . ILE A 1 178 ? 2.026 -16.910 -17.687 1.00 46.30 178 ILE A CA 1
ATOM 1417 C C . ILE A 1 178 ? 3.087 -17.570 -18.583 1.00 45.68 178 ILE A C 1
ATOM 1418 O O . ILE A 1 178 ? 3.751 -16.895 -19.371 1.00 45.64 178 ILE A O 1
ATOM 1423 N N . LYS A 1 179 ? 3.235 -18.887 -18.457 1.00 45.11 179 LYS A N 1
ATOM 1424 C CA . LYS A 1 179 ? 4.183 -19.650 -19.272 1.00 44.81 179 LYS A CA 1
ATOM 1425 C C . LYS A 1 179 ? 3.463 -20.559 -20.273 1.00 42.86 179 LYS A C 1
ATOM 1426 O O . LYS A 1 179 ? 4.099 -21.173 -21.136 1.00 42.56 179 LYS A O 1
ATOM 1432 N N . ASP A 1 180 ? 2.138 -20.629 -20.153 1.00 40.75 180 ASP A N 1
ATOM 1433 C CA . ASP A 1 180 ? 1.308 -21.462 -21.021 1.00 39.50 180 ASP A CA 1
ATOM 1434 C C . ASP A 1 180 ? 0.540 -20.607 -22.028 1.00 37.60 180 ASP A C 1
ATOM 1435 O O . ASP A 1 180 ? -0.584 -20.167 -21.764 1.00 36.64 180 ASP A O 1
ATOM 1440 N N . VAL A 1 181 ? 1.165 -20.379 -23.180 1.00 35.89 181 VAL A N 1
ATOM 1441 C CA . VAL A 1 181 ? 0.603 -19.553 -24.249 1.00 33.66 181 VAL A CA 1
ATOM 1442 C C . VAL A 1 181 ? 0.323 -20.416 -25.478 1.00 33.98 181 VAL A C 1
ATOM 1443 O O . VAL A 1 181 ? 1.129 -21.280 -25.831 1.00 33.34 181 VAL A O 1
ATOM 1447 N N . GLY A 1 182 ? -0.821 -20.184 -26.121 1.00 33.56 182 GLY A N 1
ATOM 1448 C CA . GLY A 1 182 ? -1.251 -21.018 -27.239 1.00 33.00 182 GLY A CA 1
ATOM 1449 C C . GLY A 1 182 ? -1.498 -20.282 -28.541 1.00 31.80 182 GLY A C 1
ATOM 1450 O O . GLY A 1 182 ? -2.519 -20.506 -29.197 1.00 32.07 182 GLY A O 1
ATOM 1451 N N . VAL A 1 183 ? -0.570 -19.409 -28.922 1.00 30.98 183 VAL A N 1
ATOM 1452 C CA . VAL A 1 183 ? -0.676 -18.705 -30.201 1.00 32.18 183 VAL A CA 1
ATOM 1453 C C . VAL A 1 183 ? 0.118 -19.421 -31.301 1.00 32.29 183 VAL A C 1
ATOM 1454 O O . VAL A 1 183 ? 0.010 -19.083 -32.481 1.00 31.10 183 VAL A O 1
ATOM 1458 N N . ASP A 1 184 ? 0.890 -20.426 -30.892 1.00 35.68 184 ASP A N 1
ATOM 1459 C CA . ASP A 1 184 ? 1.811 -21.140 -31.769 1.00 36.96 184 ASP A CA 1
ATOM 1460 C C . ASP A 1 184 ? 1.333 -22.559 -32.073 1.00 37.50 184 ASP A C 1
ATOM 1461 O O . ASP A 1 184 ? 1.940 -23.263 -32.882 1.00 38.98 184 ASP A O 1
ATOM 1466 N N . ASN A 1 185 ? 0.252 -22.980 -31.423 1.00 35.64 185 ASN A N 1
ATOM 1467 C CA . ASN A 1 185 ? -0.272 -24.331 -31.615 1.00 35.47 185 ASN A CA 1
ATOM 1468 C C . ASN A 1 185 ? -0.935 -24.527 -32.981 1.00 34.96 185 ASN A C 1
ATOM 1469 O O . ASN A 1 185 ? -1.154 -23.560 -33.718 1.00 36.49 185 ASN A O 1
ATOM 1474 N N . ALA A 1 186 ? -1.238 -25.782 -33.308 1.00 32.89 186 ALA A N 1
ATOM 1475 C CA . ALA A 1 186 ? -1.844 -26.150 -34.588 1.00 31.43 186 ALA A CA 1
ATOM 1476 C C . ALA A 1 186 ? -3.167 -25.430 -34.863 1.00 28.56 186 ALA A C 1
ATOM 1477 O O . ALA A 1 186 ? -3.467 -25.105 -36.009 1.00 27.78 186 ALA A O 1
ATOM 1479 N N . GLY A 1 187 ? -3.948 -25.199 -33.809 1.00 28.33 187 GLY A N 1
ATOM 1480 C CA . GLY A 1 187 ? -5.260 -24.556 -33.918 1.00 26.31 187 GLY A CA 1
ATOM 1481 C C . GLY A 1 187 ? -5.200 -23.089 -34.291 1.00 25.10 187 GLY A C 1
ATOM 1482 O O . GLY A 1 187 ? -6.048 -22.599 -35.038 1.00 24.45 187 GLY A O 1
ATOM 1483 N N . ALA A 1 188 ? -4.200 -22.387 -33.760 1.00 24.73 188 ALA A N 1
ATOM 1484 C CA . ALA 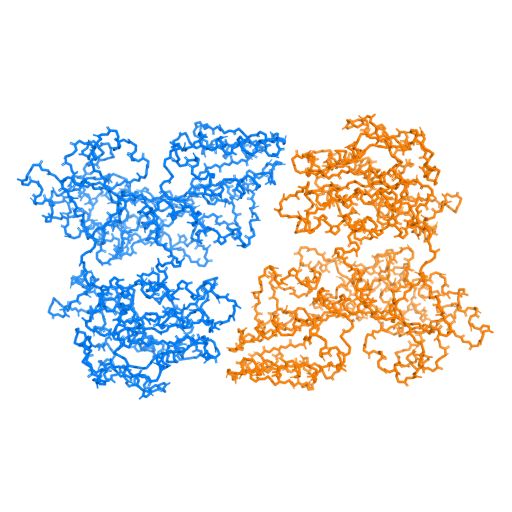A 1 188 ? -3.979 -20.982 -34.095 1.00 24.14 188 ALA A CA 1
ATOM 1485 C C . ALA A 1 188 ? -3.460 -20.822 -35.523 1.00 25.38 188 ALA A C 1
ATOM 1486 O O . ALA A 1 188 ? -3.743 -19.819 -36.180 1.00 25.38 188 ALA A O 1
ATOM 1488 N N . LYS A 1 189 ? -2.712 -21.817 -35.999 1.00 27.98 189 LYS A N 1
ATOM 1489 C CA . LYS A 1 189 ? -2.204 -21.820 -37.374 1.00 28.92 189 LYS A CA 1
ATOM 1490 C C . LYS A 1 189 ? -3.317 -21.976 -38.400 1.00 27.74 189 LYS A C 1
ATOM 1491 O O . LYS A 1 189 ? -3.394 -21.205 -39.358 1.00 29.09 189 LYS A O 1
ATOM 1497 N N . ALA A 1 190 ? -4.169 -22.977 -38.190 1.00 27.77 190 ALA A N 1
ATOM 1498 C CA . ALA A 1 190 ? -5.284 -23.274 -39.089 1.00 27.02 190 ALA A CA 1
ATOM 1499 C C . ALA A 1 190 ? -6.204 -22.065 -39.285 1.00 26.80 190 ALA A C 1
ATOM 1500 O O . ALA A 1 190 ? -6.613 -21.758 -40.414 1.00 25.73 190 ALA A O 1
ATOM 1502 N N . GLY A 1 191 ? -6.506 -21.379 -38.183 1.00 25.15 191 GLY A N 1
ATOM 1503 C CA . GLY A 1 191 ? -7.347 -20.183 -38.200 1.00 22.51 191 GLY A CA 1
ATOM 1504 C C . GLY A 1 191 ? -6.758 -19.011 -38.958 1.00 21.04 191 GLY A C 1
ATOM 1505 O O . GLY A 1 191 ? -7.465 -18.343 -39.718 1.00 21.77 191 GLY A O 1
ATOM 1506 N N . LEU A 1 192 ? -5.471 -18.748 -38.737 1.00 20.68 192 LEU A N 1
ATOM 1507 C CA . LEU A 1 192 ? -4.762 -17.681 -39.452 1.00 21.83 192 LEU A CA 1
ATOM 1508 C C . LEU A 1 192 ? -4.533 -18.063 -40.922 1.00 21.13 192 LEU A C 1
ATOM 1509 O O . LEU A 1 192 ? -4.689 -17.232 -41.812 1.00 21.20 192 LEU A O 1
ATOM 1514 N N . THR A 1 193 ? -4.176 -19.321 -41.169 1.00 23.30 193 THR A N 1
ATOM 1515 C CA . THR A 1 193 ? -4.074 -19.841 -42.536 1.00 24.58 193 THR A CA 1
ATOM 1516 C C . THR A 1 193 ? -5.364 -19.556 -43.308 1.00 24.77 193 THR A C 1
ATOM 1517 O O . THR A 1 193 ? -5.327 -18.933 -44.372 1.00 29.30 193 THR A O 1
ATOM 1521 N N . PHE A 1 194 ? -6.498 -19.991 -42.759 1.00 22.18 194 PHE A N 1
ATOM 1522 C CA . PHE A 1 194 ? -7.799 -19.745 -43.376 1.00 22.87 194 PHE A CA 1
ATOM 1523 C C . PHE A 1 194 ? -8.054 -18.258 -43.597 1.00 23.84 194 PHE A C 1
ATOM 1524 O O . PHE A 1 194 ? -8.550 -17.857 -44.652 1.00 26.60 194 PHE A O 1
ATOM 1532 N N . LEU A 1 195 ? -7.729 -17.455 -42.585 1.00 25.11 195 LEU A N 1
ATOM 1533 C CA . LEU A 1 195 ? -7.811 -15.999 -42.667 1.00 25.50 195 LEU A CA 1
ATOM 1534 C C . LEU A 1 195 ? -6.994 -15.429 -43.838 1.00 25.32 195 LEU A C 1
ATOM 1535 O O . LEU A 1 195 ? -7.517 -14.660 -44.644 1.00 23.75 195 LEU A O 1
ATOM 1540 N N . VAL A 1 196 ? -5.722 -15.813 -43.931 1.00 25.78 196 VAL A N 1
ATOM 1541 C CA . VAL A 1 196 ? -4.845 -15.356 -45.020 1.00 29.18 196 VAL A CA 1
ATOM 1542 C C . VAL A 1 196 ? -5.335 -15.857 -46.391 1.00 28.88 196 VAL A C 1
ATOM 1543 O O . VAL A 1 196 ? -5.210 -15.157 -47.398 1.00 27.73 196 VAL A O 1
ATOM 1547 N N . ASP A 1 197 ? -5.918 -17.056 -46.407 1.00 30.80 197 ASP A N 1
ATOM 1548 C CA . ASP A 1 197 ? -6.504 -17.637 -47.618 1.00 33.11 197 ASP A CA 1
ATOM 1549 C C . ASP A 1 197 ? -7.719 -16.858 -48.131 1.00 33.29 197 ASP A C 1
ATOM 1550 O O . ASP A 1 197 ? -7.978 -16.837 -49.338 1.00 35.52 197 ASP A O 1
ATOM 1555 N N . LEU A 1 198 ? -8.467 -16.235 -47.221 1.00 28.63 198 LEU A N 1
ATOM 1556 C CA . LEU A 1 198 ? -9.574 -15.361 -47.612 1.00 28.39 198 LEU A CA 1
ATOM 1557 C C . LEU A 1 198 ? -9.054 -14.096 -48.289 1.00 29.59 198 LEU A C 1
ATOM 1558 O O . LEU A 1 198 ? -9.703 -13.558 -49.189 1.00 30.22 198 LEU A O 1
ATOM 1563 N N . ILE A 1 199 ? -7.886 -13.629 -47.846 1.00 30.39 199 ILE A N 1
ATOM 1564 C CA . ILE A 1 199 ? -7.226 -12.467 -48.441 1.00 33.00 199 ILE A CA 1
ATOM 1565 C C . ILE A 1 199 ? -6.628 -12.816 -49.807 1.00 34.55 199 ILE A C 1
ATOM 1566 O O . ILE A 1 199 ? -6.906 -12.138 -50.798 1.00 36.51 199 ILE A O 1
ATOM 1571 N N . LYS A 1 200 ? -5.819 -13.874 -49.848 1.00 36.76 200 LYS A N 1
ATOM 1572 C CA . LYS A 1 200 ? -5.211 -14.360 -51.091 1.00 38.25 200 LYS A CA 1
ATOM 1573 C C . LYS A 1 200 ? -6.240 -14.553 -52.202 1.00 38.58 200 LYS A C 1
ATOM 1574 O O . LYS A 1 200 ? -6.015 -14.138 -53.341 1.00 41.28 200 LYS A O 1
ATOM 1580 N N . ASN A 1 201 ? -7.371 -15.168 -51.861 1.00 37.52 201 ASN A N 1
ATOM 1581 C CA . ASN A 1 201 ? -8.430 -15.447 -52.833 1.00 36.46 201 ASN A CA 1
ATOM 1582 C C . ASN A 1 201 ? -9.376 -14.264 -53.088 1.00 35.26 201 ASN A C 1
ATOM 1583 O O . ASN A 1 201 ? -10.424 -14.425 -53.721 1.00 34.24 201 ASN A O 1
ATOM 1588 N N . LYS A 1 202 ? -8.990 -13.082 -52.602 1.00 34.44 202 LYS A N 1
ATOM 1589 C CA . LYS A 1 202 ? -9.728 -11.822 -52.823 1.00 33.26 202 LYS A CA 1
ATOM 1590 C C . LYS A 1 202 ? -11.108 -11.746 -52.165 1.00 31.63 202 LYS A C 1
ATOM 1591 O O . LYS A 1 202 ? -11.909 -10.874 -52.498 1.00 32.92 202 LYS A O 1
ATOM 1597 N N . HIS A 1 203 ? -11.382 -12.647 -51.227 1.00 31.97 203 HIS A N 1
ATOM 1598 C CA . HIS A 1 203 ? -12.634 -12.594 -50.473 1.00 32.34 203 HIS A CA 1
ATOM 1599 C C . HIS A 1 203 ? -12.596 -11.460 -49.447 1.00 32.10 203 HIS A C 1
ATOM 1600 O O . HIS A 1 203 ? -13.628 -10.872 -49.119 1.00 32.36 203 HIS A O 1
ATOM 1607 N N . MET A 1 204 ? -11.396 -11.154 -48.961 1.00 31.87 204 MET A N 1
ATOM 1608 C CA . MET A 1 204 ? -11.170 -9.988 -48.108 1.00 32.22 204 MET A CA 1
ATOM 1609 C C . MET A 1 204 ? -9.902 -9.250 -48.533 1.00 31.44 204 MET A C 1
ATOM 1610 O O . MET A 1 204 ? -9.015 -9.832 -49.159 1.00 28.25 204 MET A O 1
ATOM 1615 N N . ASN A 1 205 ? -9.842 -7.964 -48.193 1.00 34.61 205 ASN A N 1
ATOM 1616 C CA . ASN A 1 205 ? -8.682 -7.116 -48.462 1.00 35.27 205 ASN A CA 1
ATOM 1617 C C . ASN A 1 205 ? -7.885 -6.903 -47.186 1.00 33.73 205 ASN A C 1
ATOM 1618 O O . ASN A 1 205 ? -8.443 -6.519 -46.163 1.00 34.06 205 ASN A O 1
ATOM 1623 N N . ALA A 1 206 ? -6.578 -7.133 -47.263 1.00 34.29 206 ALA A N 1
ATOM 1624 C CA . ALA A 1 206 ? -5.680 -7.047 -46.107 1.00 32.70 206 ALA A CA 1
ATOM 1625 C C . ALA A 1 206 ? -5.621 -5.675 -45.430 1.00 32.40 206 ALA A C 1
ATOM 1626 O O . ALA A 1 206 ? -5.227 -5.572 -44.261 1.00 31.28 206 ALA A O 1
ATOM 1628 N N . ASP A 1 207 ? -6.019 -4.632 -46.158 1.00 32.17 207 ASP A N 1
ATOM 1629 C CA A ASP A 1 207 ? -5.928 -3.252 -45.677 0.50 31.59 207 ASP A CA 1
ATOM 1630 C CA B ASP A 1 207 ? -5.916 -3.268 -45.645 0.50 31.14 207 ASP A CA 1
ATOM 1631 C C . ASP A 1 207 ? -7.210 -2.764 -44.998 1.00 31.45 207 ASP A C 1
ATOM 1632 O O . ASP A 1 207 ? -7.282 -1.613 -44.542 1.00 30.92 207 ASP A O 1
ATOM 1641 N N . THR A 1 208 ? -8.218 -3.635 -44.937 1.00 29.07 208 THR A N 1
ATOM 1642 C CA . THR A 1 208 ? -9.513 -3.278 -44.358 1.00 29.16 208 THR A CA 1
ATOM 1643 C C . THR A 1 208 ? -9.396 -3.008 -42.856 1.00 28.89 208 THR A C 1
ATOM 1644 O O . THR A 1 208 ? -8.918 -3.856 -42.095 1.00 27.21 208 THR A O 1
ATOM 1648 N N . ASP A 1 209 ? -9.816 -1.810 -42.453 1.00 29.84 209 ASP A N 1
ATOM 1649 C CA . ASP A 1 209 ? -9.826 -1.410 -41.042 1.00 31.10 209 ASP A CA 1
ATOM 1650 C C . ASP A 1 209 ? -11.248 -1.130 -40.538 1.00 28.30 209 ASP A C 1
ATOM 1651 O O . ASP A 1 209 ? -12.223 -1.424 -41.233 1.00 29.25 209 ASP A O 1
ATOM 1656 N N . TYR A 1 210 ? -11.359 -0.565 -39.337 1.00 27.01 210 TYR A N 1
ATOM 1657 C CA . TYR A 1 210 ? -12.656 -0.397 -38.682 1.00 25.95 210 TYR A CA 1
ATOM 1658 C C . TYR A 1 210 ? -13.607 0.520 -39.453 1.00 27.75 210 TYR A C 1
ATOM 1659 O O . TYR A 1 210 ? -14.779 0.174 -39.664 1.00 29.12 210 TYR A O 1
ATOM 1668 N N . SER A 1 211 ? -13.104 1.684 -39.859 1.00 27.71 211 SER A N 1
ATOM 1669 C CA . SER A 1 211 ? -13.920 2.683 -40.550 1.00 28.47 211 SER A CA 1
ATOM 1670 C C . SER A 1 211 ? -14.374 2.209 -41.929 1.00 27.93 211 SER A C 1
ATOM 1671 O O . SER A 1 211 ? -15.516 2.453 -42.325 1.00 29.04 211 SER A O 1
ATOM 1674 N N . ILE A 1 212 ? -13.482 1.527 -42.647 1.00 26.92 212 ILE A N 1
ATOM 1675 C CA . ILE A 1 212 ? -13.788 1.026 -43.989 1.00 27.12 212 ILE A CA 1
ATOM 1676 C C . ILE A 1 212 ? -14.907 -0.017 -43.939 1.00 27.38 212 ILE A C 1
ATOM 1677 O O . ILE A 1 212 ? -15.900 0.101 -44.659 1.00 25.33 212 ILE A O 1
ATOM 1682 N N . ALA A 1 213 ? -14.747 -1.012 -43.066 1.00 27.50 213 ALA A N 1
ATOM 1683 C CA . ALA A 1 213 ? -15.740 -2.071 -42.891 1.00 27.07 213 ALA A CA 1
ATOM 1684 C C . ALA A 1 213 ? -17.103 -1.526 -42.472 1.00 26.98 213 ALA A C 1
ATOM 1685 O O . ALA A 1 213 ? -18.126 -1.931 -43.023 1.00 27.29 213 ALA A O 1
ATOM 1687 N N . GLU A 1 214 ? -17.107 -0.600 -41.512 1.00 27.37 214 GLU A N 1
ATOM 1688 C CA . GLU A 1 214 ? -18.343 -0.005 -41.005 1.00 28.53 214 GLU A CA 1
ATOM 1689 C C . GLU A 1 214 ? -19.099 0.766 -42.084 1.00 26.99 214 GLU A C 1
ATOM 1690 O O . GLU A 1 214 ? -20.300 0.568 -42.262 1.00 26.56 214 GLU A O 1
ATOM 1696 N N . ALA A 1 215 ? -18.393 1.644 -42.795 1.00 26.85 215 ALA A N 1
ATOM 1697 C CA . ALA A 1 215 ? -18.984 2.377 -43.917 1.00 28.31 215 ALA A CA 1
ATOM 1698 C C . ALA A 1 215 ? -19.558 1.413 -44.955 1.00 27.06 215 ALA A C 1
ATOM 1699 O O . ALA A 1 215 ? -20.651 1.637 -45.477 1.00 26.91 215 ALA A O 1
ATOM 1701 N N . ALA A 1 216 ? -18.822 0.335 -45.224 1.00 26.27 216 ALA A N 1
ATOM 1702 C CA . ALA A 1 216 ? -19.225 -0.673 -46.209 1.00 25.84 216 ALA A CA 1
ATOM 1703 C C . ALA A 1 216 ? -20.512 -1.392 -45.821 1.00 25.56 216 ALA A C 1
ATOM 1704 O O . ALA A 1 216 ? -21.352 -1.658 -46.682 1.00 25.15 216 ALA A O 1
ATOM 1706 N N . PHE A 1 217 ? -20.666 -1.700 -44.532 1.00 24.23 217 PHE A N 1
ATOM 1707 C CA . PHE A 1 217 ? -21.870 -2.383 -44.059 1.00 23.10 217 PHE A CA 1
ATOM 1708 C C . PHE A 1 217 ? -23.054 -1.429 -43.933 1.00 24.85 217 PHE A C 1
ATOM 1709 O O . PHE A 1 217 ? -24.182 -1.774 -44.282 1.00 23.64 217 PHE A O 1
ATOM 1717 N N . ASN A 1 218 ? -22.786 -0.234 -43.420 1.00 27.97 218 ASN A N 1
ATOM 1718 C CA . ASN A 1 218 ? -23.829 0.755 -43.200 1.00 29.71 218 ASN A CA 1
ATOM 1719 C C . ASN A 1 218 ? -24.332 1.397 -44.501 1.00 31.24 218 ASN A C 1
ATOM 1720 O O . ASN A 1 218 ? -25.335 2.111 -44.503 1.00 35.18 218 ASN A O 1
ATOM 1725 N N . LYS A 1 219 ? -23.644 1.117 -45.604 1.00 32.47 219 LYS A N 1
ATOM 1726 C CA . LYS A 1 219 ? -24.085 1.553 -46.932 1.00 36.00 219 LYS A CA 1
ATOM 1727 C C . LYS A 1 219 ? -24.608 0.402 -47.805 1.00 35.55 219 LYS A C 1
ATOM 1728 O O . LYS A 1 219 ? -24.906 0.600 -48.984 1.00 37.02 219 LYS A O 1
ATOM 1734 N N . GLY A 1 220 ? -24.716 -0.792 -47.221 1.00 34.91 220 GLY A N 1
ATOM 1735 C CA . GLY A 1 220 ? -25.288 -1.954 -47.909 1.00 34.71 220 GLY A CA 1
ATOM 1736 C C . GLY A 1 220 ? -24.386 -2.625 -48.930 1.00 33.96 220 GLY A C 1
ATOM 1737 O O . GLY A 1 220 ? -24.852 -3.407 -49.763 1.00 34.20 220 GLY A O 1
ATOM 1738 N N . GLU A 1 221 ? -23.091 -2.335 -48.852 1.00 33.91 221 GLU A N 1
ATOM 1739 C CA . GLU A 1 221 ? -22.104 -2.857 -49.797 1.00 33.47 221 GLU A CA 1
ATOM 1740 C C . GLU A 1 221 ? -21.652 -4.281 -49.465 1.00 32.77 221 GLU A C 1
ATOM 1741 O O . GLU A 1 221 ? -21.247 -5.032 -50.359 1.00 32.96 221 GLU A O 1
ATOM 1747 N N . THR A 1 222 ? -21.720 -4.644 -48.184 1.00 30.24 222 THR A N 1
ATOM 1748 C CA . THR A 1 222 ? -21.278 -5.960 -47.725 1.00 26.86 222 THR A CA 1
ATOM 1749 C C . THR A 1 222 ? -22.364 -6.672 -46.901 1.00 25.16 222 THR A C 1
ATOM 1750 O O . THR A 1 222 ? -23.067 -6.043 -46.107 1.00 25.26 222 THR A O 1
ATOM 1754 N N . ALA A 1 223 ? -22.509 -7.979 -47.117 1.00 24.05 223 ALA A N 1
ATOM 1755 C CA . ALA A 1 223 ? -23.555 -8.772 -46.454 1.00 24.10 223 ALA A CA 1
ATOM 1756 C C . ALA A 1 223 ? -23.356 -8.900 -44.947 1.00 21.93 223 ALA A C 1
ATOM 1757 O O . ALA A 1 223 ? -24.330 -8.926 -44.191 1.00 22.92 223 ALA A O 1
ATOM 1759 N N . MET A 1 224 ? -22.097 -8.986 -44.520 1.00 20.73 224 MET A N 1
ATOM 1760 C CA . MET A 1 224 ? -21.771 -9.233 -43.117 1.00 20.43 224 MET A CA 1
ATOM 1761 C C . MET A 1 224 ? -20.625 -8.374 -42.617 1.00 19.98 224 MET A C 1
ATOM 1762 O O . MET A 1 224 ? -19.757 -7.954 -43.388 1.00 18.18 224 MET A O 1
ATOM 1767 N N . THR A 1 225 ? -20.644 -8.118 -41.311 1.00 21.13 225 THR A N 1
ATOM 1768 C CA . THR A 1 225 ? -19.525 -7.508 -40.600 1.00 18.94 225 THR A CA 1
ATOM 1769 C C . THR A 1 225 ? -19.412 -8.187 -39.241 1.00 20.57 225 THR A C 1
ATOM 1770 O O . THR A 1 225 ? -20.368 -8.817 -38.778 1.00 20.58 225 THR A O 1
ATOM 1774 N N . ILE A 1 226 ? -18.240 -8.080 -38.620 1.00 19.20 226 ILE A N 1
ATOM 1775 C CA . ILE A 1 226 ? -18.056 -8.545 -37.248 1.00 18.52 226 ILE A CA 1
ATOM 1776 C C . ILE A 1 226 ? -17.823 -7.339 -36.357 1.00 16.01 226 ILE A C 1
ATOM 1777 O O . ILE A 1 226 ? -16.836 -6.624 -36.524 1.00 16.20 226 ILE A O 1
ATOM 1782 N N . ASN A 1 227 ? -18.746 -7.104 -35.424 1.00 16.77 227 ASN A N 1
ATOM 1783 C CA . ASN A 1 227 ? -18.627 -5.977 -34.501 1.00 15.86 227 ASN A CA 1
ATOM 1784 C C . ASN A 1 227 ? -19.342 -6.209 -33.169 1.00 14.23 227 ASN A C 1
ATOM 1785 O O . ASN A 1 227 ? -19.924 -7.266 -32.943 1.00 16.56 227 ASN A O 1
ATOM 1790 N N . GLY A 1 228 ? -19.271 -5.223 -32.284 1.00 15.79 228 GLY A N 1
ATOM 1791 C CA . GLY A 1 228 ? -19.887 -5.317 -30.965 1.00 15.59 228 GLY A CA 1
ATOM 1792 C C . GLY A 1 228 ? -21.031 -4.340 -30.815 1.00 14.84 228 GLY A C 1
ATOM 1793 O O . GLY A 1 228 ? -21.306 -3.571 -31.737 1.00 13.69 228 GLY A O 1
ATOM 1794 N N . PRO A 1 229 ? -21.707 -4.366 -29.650 1.00 16.16 229 PRO A N 1
ATOM 1795 C CA . PRO A 1 229 ? -22.864 -3.522 -29.341 1.00 16.62 229 PRO A CA 1
ATOM 1796 C C . PRO A 1 229 ? -22.620 -2.017 -29.489 1.00 18.66 229 PRO A C 1
ATOM 1797 O O . PRO A 1 229 ? -23.576 -1.266 -29.710 1.00 19.07 229 PRO A O 1
ATOM 1801 N N . TRP A 1 230 ? -21.361 -1.590 -29.372 1.00 17.71 230 TRP A N 1
ATOM 1802 C CA . TRP A 1 230 ? -20.978 -0.174 -29.513 1.00 17.92 230 TRP A CA 1
ATOM 1803 C C . TRP A 1 230 ? -21.254 0.347 -30.925 1.00 19.70 230 TRP A C 1
ATOM 1804 O O . TRP A 1 230 ? -21.406 1.554 -31.128 1.00 20.27 230 TRP A O 1
ATOM 1815 N N . ALA A 1 231 ? -21.311 -0.572 -31.892 1.00 17.91 231 ALA A N 1
ATOM 1816 C CA . ALA A 1 231 ? -21.526 -0.223 -33.297 1.00 17.30 231 ALA A CA 1
ATOM 1817 C C . ALA A 1 231 ? -22.997 -0.129 -33.719 1.00 17.97 231 ALA A C 1
ATOM 1818 O O . ALA A 1 231 ? -23.291 0.395 -34.794 1.00 17.36 231 ALA A O 1
ATOM 1820 N N . TRP A 1 232 ? -23.912 -0.633 -32.889 1.00 17.68 232 TRP A N 1
ATOM 1821 C CA . TRP A 1 232 ? -25.321 -0.762 -33.300 1.00 19.98 232 TRP A CA 1
ATOM 1822 C C . TRP A 1 232 ? -25.991 0.562 -33.629 1.00 22.85 232 TRP A C 1
ATOM 1823 O O . TRP A 1 232 ? -26.728 0.648 -34.610 1.00 24.93 232 TRP A O 1
ATOM 1834 N N . SER A 1 233 ? -25.733 1.584 -32.815 1.00 26.12 233 SER A N 1
ATOM 1835 C CA . SER A 1 233 ? -26.373 2.899 -32.991 1.00 29.03 233 SER A CA 1
ATOM 1836 C C . SER A 1 233 ? -26.171 3.476 -34.391 1.00 27.60 233 SER A C 1
ATOM 1837 O O . SER A 1 233 ? -27.106 4.010 -34.980 1.00 29.23 233 SER A O 1
ATOM 1840 N N . ASN A 1 234 ? -24.954 3.354 -34.920 1.00 30.34 234 ASN A N 1
ATOM 1841 C CA . ASN A 1 234 ? -24.647 3.801 -36.282 1.00 28.83 234 ASN A CA 1
ATOM 1842 C C . ASN A 1 234 ? -25.388 3.011 -37.355 1.00 29.62 234 ASN A C 1
ATOM 1843 O O . ASN A 1 234 ? -25.767 3.572 -38.385 1.00 30.50 234 ASN A O 1
ATOM 1848 N N . ILE A 1 235 ? -25.583 1.714 -37.116 1.00 28.83 235 ILE A N 1
ATOM 1849 C CA . ILE A 1 235 ? -26.311 0.862 -38.060 1.00 28.58 235 ILE A CA 1
ATOM 1850 C C . ILE A 1 235 ? -27.801 1.179 -37.997 1.00 30.00 235 ILE A C 1
ATOM 1851 O O . ILE A 1 235 ? -28.485 1.159 -39.022 1.00 29.38 235 ILE A O 1
ATOM 1856 N N . ASP A 1 236 ? -28.285 1.472 -36.788 1.00 30.86 236 ASP A N 1
ATOM 1857 C CA . ASP A 1 236 ? -29.655 1.933 -36.565 1.00 33.42 236 ASP A CA 1
ATOM 1858 C C . ASP A 1 236 ? -29.962 3.201 -37.368 1.00 34.26 236 ASP A C 1
ATOM 1859 O O . ASP A 1 236 ? -31.052 3.340 -37.922 1.00 35.51 236 ASP A O 1
ATOM 1864 N N . THR A 1 237 ? -28.993 4.113 -37.424 1.00 35.75 237 THR A N 1
ATOM 1865 C CA . THR A 1 237 ? -29.119 5.377 -38.157 1.00 36.90 237 THR A CA 1
ATOM 1866 C C . THR A 1 237 ? -29.090 5.166 -39.677 1.00 37.52 237 THR A C 1
ATOM 1867 O O . THR A 1 237 ? -29.771 5.877 -40.422 1.00 38.35 237 THR A O 1
ATOM 1871 N N . SER A 1 238 ? -28.312 4.183 -40.126 1.00 37.85 238 SER A N 1
ATOM 1872 C CA . SER A 1 238 ? -28.170 3.882 -41.554 1.00 37.80 238 SER A CA 1
ATOM 1873 C C . SER A 1 238 ? -29.448 3.303 -42.164 1.00 38.40 238 SER A C 1
ATOM 1874 O O . SER A 1 238 ? -29.648 3.379 -43.380 1.00 38.80 238 SER A O 1
ATOM 1877 N N . LYS A 1 239 ? -30.298 2.728 -41.312 1.00 38.39 239 LYS A N 1
ATOM 1878 C CA . LYS A 1 239 ? -31.571 2.111 -41.718 1.00 41.34 239 LYS A CA 1
ATOM 1879 C C . LYS A 1 239 ? -31.399 0.784 -42.471 1.00 42.15 239 LYS A C 1
ATOM 1880 O O . LYS A 1 239 ? -32.346 0.273 -43.079 1.00 43.69 239 LYS A O 1
ATOM 1886 N N . VAL A 1 240 ? -30.186 0.237 -42.419 1.00 41.21 240 VAL A N 1
ATOM 1887 C CA . VAL A 1 240 ? -29.920 -1.128 -42.865 1.00 39.15 240 VAL A CA 1
ATOM 1888 C C . VAL A 1 240 ? -30.744 -2.089 -42.004 1.00 36.16 240 VAL A C 1
ATOM 1889 O O . VAL A 1 240 ? -30.766 -1.960 -40.778 1.00 36.11 240 VAL A O 1
ATOM 1893 N N . ASN A 1 241 ? -31.440 -3.027 -42.644 1.00 31.97 241 ASN A N 1
ATOM 1894 C CA . ASN A 1 241 ? -32.188 -4.050 -41.916 1.00 29.05 241 ASN A CA 1
ATOM 1895 C C . ASN A 1 241 ? -31.241 -5.164 -41.473 1.00 25.69 241 ASN A C 1
ATOM 1896 O O . ASN A 1 241 ? -30.861 -6.020 -42.269 1.00 22.98 241 ASN A O 1
ATOM 1901 N N . TYR A 1 242 ? -30.858 -5.139 -40.199 1.00 23.88 242 TYR A N 1
ATOM 1902 C CA . TYR A 1 242 ? -29.788 -6.010 -39.720 1.00 23.06 242 TYR A CA 1
ATOM 1903 C C . TYR A 1 242 ? -30.203 -6.929 -38.584 1.00 21.88 242 TYR A C 1
ATOM 1904 O O . TYR A 1 242 ? -31.064 -6.591 -37.767 1.00 24.15 242 TYR A O 1
ATOM 1913 N N . GLY A 1 243 ? -29.583 -8.102 -38.558 1.00 20.90 243 GLY A N 1
ATOM 1914 C CA . GLY A 1 243 ? -29.707 -9.028 -37.447 1.00 19.56 243 GLY A CA 1
ATOM 1915 C C . GLY A 1 243 ? -28.340 -9.277 -36.840 1.00 20.06 243 GLY A C 1
ATOM 1916 O O . GLY A 1 243 ? -27.314 -8.922 -37.421 1.00 18.56 243 GLY A O 1
ATOM 1917 N N . VAL A 1 244 ? -28.333 -9.884 -35.659 1.00 20.01 244 VAL A N 1
ATOM 1918 C CA . VAL A 1 244 ? -27.110 -10.116 -34.909 1.00 19.55 244 VAL A CA 1
ATOM 1919 C C . VAL A 1 244 ? -27.177 -11.547 -34.395 1.00 21.14 244 VAL A C 1
ATOM 1920 O O . VAL A 1 244 ? -28.147 -11.932 -33.736 1.00 20.22 244 VAL A O 1
ATOM 1924 N N . THR A 1 245 ? -26.154 -12.334 -34.721 1.00 19.21 245 THR A N 1
ATOM 1925 C CA . THR A 1 245 ? -26.191 -13.776 -34.492 1.00 19.54 245 THR A CA 1
ATOM 1926 C C . THR A 1 245 ? -24.846 -14.336 -34.006 1.00 21.10 245 THR A C 1
ATOM 1927 O O . THR A 1 245 ? -23.857 -13.600 -33.872 1.00 17.49 245 THR A O 1
ATOM 1931 N N . VAL A 1 246 ? -24.840 -15.643 -33.737 1.00 20.93 246 VAL A N 1
ATOM 1932 C CA . VAL A 1 246 ? -23.644 -16.391 -33.356 1.00 19.87 246 VAL A CA 1
ATOM 1933 C C . VAL A 1 246 ? -22.596 -16.273 -34.455 1.00 20.17 246 VAL A C 1
ATOM 1934 O O . VAL A 1 246 ? -22.922 -16.339 -35.644 1.00 19.02 246 VAL A O 1
ATOM 1938 N N . LEU A 1 247 ? -21.340 -16.092 -34.054 1.00 19.73 247 LEU A N 1
ATOM 1939 C CA . LEU A 1 247 ? -20.225 -16.141 -34.991 1.00 19.76 247 LEU A CA 1
ATOM 1940 C C . LEU A 1 247 ? -20.145 -17.510 -35.658 1.00 19.87 247 LEU A C 1
ATOM 1941 O O . LEU A 1 247 ? -20.481 -18.519 -35.029 1.00 21.49 247 LEU A O 1
ATOM 1946 N N . PRO A 1 248 ? -19.696 -17.558 -36.930 1.00 19.52 248 PRO A N 1
ATOM 1947 C CA . PRO A 1 248 ? -19.584 -18.845 -37.626 1.00 19.07 248 PRO A CA 1
ATOM 1948 C C . PRO A 1 248 ? -18.597 -19.795 -36.944 1.00 20.31 248 PRO A C 1
ATOM 1949 O O . PRO A 1 248 ? -17.693 -19.345 -36.245 1.00 19.41 248 PRO A O 1
ATOM 1953 N N . THR A 1 249 ? -18.785 -21.100 -37.139 1.00 20.16 249 THR A N 1
ATOM 1954 C CA . THR A 1 249 ? -17.827 -22.087 -36.656 1.00 16.97 249 THR A CA 1
ATOM 1955 C C . THR A 1 249 ? -16.649 -22.209 -37.622 1.00 14.64 249 THR A C 1
ATOM 1956 O O . THR A 1 249 ? -16.805 -22.061 -38.831 1.00 12.22 249 THR A O 1
ATOM 1960 N N . PHE A 1 250 ? -15.467 -22.463 -37.076 1.00 14.02 250 PHE A N 1
ATOM 1961 C CA . PHE A 1 250 ? -14.324 -22.836 -37.891 1.00 14.24 250 PHE A CA 1
ATOM 1962 C C . PHE A 1 250 ? -13.896 -24.224 -37.456 1.00 13.94 250 PHE A C 1
ATOM 1963 O O . PHE A 1 250 ? -13.639 -24.456 -36.272 1.00 16.16 250 PHE A O 1
ATOM 1971 N N . LYS A 1 251 ? -13.852 -25.142 -38.418 1.00 11.59 251 LYS A N 1
ATOM 1972 C CA . LYS A 1 251 ? -13.579 -26.564 -38.169 1.00 15.41 251 LYS A CA 1
ATOM 1973 C C . LYS A 1 251 ? -14.565 -27.240 -37.199 1.00 16.49 251 LYS A C 1
ATOM 1974 O O . LYS A 1 251 ? -14.187 -28.108 -36.405 1.00 17.10 251 LYS A O 1
ATOM 1980 N N . GLY A 1 252 ? -15.834 -26.841 -37.286 1.00 16.46 252 GLY A N 1
ATOM 1981 C CA . GLY A 1 252 ? -16.905 -27.451 -36.493 1.00 17.25 252 GLY A CA 1
ATOM 1982 C C . GLY A 1 252 ? -16.980 -26.960 -35.062 1.00 19.92 252 GLY A C 1
ATOM 1983 O O . GLY A 1 252 ? -17.836 -27.394 -34.294 1.00 23.93 252 GLY A O 1
ATOM 1984 N N . GLN A 1 253 ? -16.088 -26.043 -34.706 1.00 20.86 253 GLN A N 1
ATOM 1985 C CA . GLN A 1 253 ? -16.032 -25.503 -33.352 1.00 23.41 253 GLN A CA 1
ATOM 1986 C C . GLN A 1 253 ? -16.272 -23.987 -33.341 1.00 21.78 253 GLN A C 1
ATOM 1987 O O . GLN A 1 253 ? -15.884 -23.290 -34.284 1.00 22.66 253 GLN A O 1
ATOM 1993 N N . PRO A 1 254 ? -16.936 -23.470 -32.285 1.00 20.28 254 PRO A N 1
ATOM 1994 C CA . PRO A 1 254 ? -17.321 -22.052 -32.255 1.00 17.94 254 PRO A CA 1
ATOM 1995 C C . PRO A 1 254 ? -16.136 -21.089 -32.319 1.00 18.45 254 PRO A C 1
ATOM 1996 O O . PRO A 1 254 ? -15.045 -21.433 -31.862 1.00 18.78 254 PRO A O 1
ATOM 2000 N N . SER A 1 255 ? -16.349 -19.907 -32.903 1.00 16.41 255 SER A N 1
ATOM 2001 C CA . SER A 1 255 ? -15.384 -18.812 -32.796 1.00 15.64 255 SER A CA 1
ATOM 2002 C C . SER A 1 255 ? -15.303 -18.379 -31.333 1.00 17.31 255 SER A C 1
ATOM 2003 O O . SER A 1 255 ? -16.286 -18.476 -30.593 1.00 16.13 255 SER A O 1
ATOM 2006 N N . LYS A 1 256 ? -14.136 -17.890 -30.925 1.00 19.61 256 LYS A N 1
ATOM 2007 C CA . LYS A 1 256 ? -13.881 -17.596 -29.519 1.00 20.39 256 LYS A CA 1
ATOM 2008 C C . LYS A 1 256 ? -13.509 -16.129 -29.305 1.00 17.94 256 LYS A C 1
ATOM 2009 O O . LYS A 1 256 ? -12.323 -15.797 -29.160 1.00 14.92 256 LYS A O 1
ATOM 2015 N N . PRO A 1 257 ? -14.523 -15.240 -29.291 1.00 16.36 257 PRO A N 1
ATOM 2016 C CA . PRO A 1 257 ? -14.225 -13.828 -29.101 1.00 17.85 257 PRO A CA 1
ATOM 2017 C C . PRO A 1 257 ? -13.792 -13.547 -27.665 1.00 18.83 257 PRO A C 1
ATOM 2018 O O . PRO A 1 257 ? -14.217 -14.247 -26.739 1.00 17.49 257 PRO A O 1
ATOM 2022 N N . PHE A 1 258 ? -12.930 -12.547 -27.500 1.00 18.60 258 PHE A N 1
ATOM 2023 C CA . PHE A 1 258 ? -12.598 -12.049 -26.179 1.00 17.69 258 PHE A CA 1
ATOM 2024 C C . PHE A 1 258 ? -13.829 -11.437 -25.541 1.00 17.07 258 PHE A C 1
ATOM 2025 O O . PHE A 1 258 ? -14.616 -10.741 -26.199 1.00 12.54 258 PHE A O 1
ATOM 2033 N N . VAL A 1 259 ? -13.993 -11.726 -24.255 1.00 16.82 259 VAL A N 1
ATOM 2034 C CA . VAL A 1 259 ? -15.172 -11.316 -23.513 1.00 15.31 259 VAL A CA 1
ATOM 2035 C C . VAL A 1 259 ? -14.791 -10.283 -22.462 1.00 17.13 259 VAL A C 1
ATOM 2036 O O . VAL A 1 259 ? -13.935 -10.531 -21.604 1.00 16.74 259 VAL A O 1
ATOM 2040 N N . GLY A 1 260 ? -15.426 -9.120 -22.555 1.00 17.92 260 GLY A N 1
ATOM 2041 C CA . GLY A 1 260 ? -15.256 -8.053 -21.581 1.00 17.01 260 GLY A CA 1
ATOM 2042 C C . GLY A 1 260 ? -16.473 -7.970 -20.680 1.00 17.65 260 GLY A C 1
ATOM 2043 O O . GLY A 1 260 ? -17.616 -7.991 -21.148 1.00 18.51 260 GLY A O 1
ATOM 2044 N N . VAL A 1 261 ? -16.220 -7.890 -19.381 1.00 17.44 261 VAL A N 1
ATOM 2045 C CA . VAL A 1 261 ? -17.274 -7.794 -18.384 1.00 16.48 261 VAL A CA 1
ATOM 2046 C C . VAL A 1 261 ? -17.237 -6.405 -17.745 1.00 17.96 261 VAL A C 1
ATOM 2047 O O . VAL A 1 261 ? -16.442 -6.152 -16.837 1.00 20.80 261 VAL A O 1
ATOM 2051 N N . LEU A 1 262 ? -18.083 -5.503 -18.238 1.00 18.53 262 LEU A N 1
ATOM 2052 C CA . LEU A 1 262 ? -18.285 -4.211 -17.592 1.00 19.72 262 LEU A CA 1
ATOM 2053 C C . LEU A 1 262 ? -18.663 -4.446 -16.136 1.00 20.01 262 LEU A C 1
ATOM 2054 O O . LEU A 1 262 ? -19.649 -5.119 -15.839 1.00 20.48 262 LEU A O 1
ATOM 2059 N N . SER A 1 263 ? -17.857 -3.899 -15.235 1.00 20.72 263 SER A N 1
ATOM 2060 C CA . SER A 1 263 ? -17.996 -4.185 -13.820 1.00 20.23 263 SER A CA 1
ATOM 2061 C C . SER A 1 263 ? -17.955 -2.924 -12.974 1.00 20.40 263 SER A C 1
ATOM 2062 O O . SER A 1 263 ? -17.338 -1.925 -13.361 1.00 19.08 263 SER A O 1
ATOM 2065 N N . ALA A 1 264 ? -18.627 -2.976 -11.825 1.00 18.13 264 ALA A N 1
ATOM 2066 C CA . ALA A 1 264 ? -18.704 -1.837 -10.915 1.00 18.41 264 ALA A CA 1
ATOM 2067 C C . ALA A 1 264 ? -17.872 -2.114 -9.680 1.00 18.80 264 ALA A C 1
ATOM 2068 O O . ALA A 1 264 ? -18.237 -2.947 -8.849 1.00 17.37 264 ALA A O 1
ATOM 2070 N N . GLY A 1 265 ? -16.738 -1.427 -9.581 1.00 20.56 265 GLY A N 1
ATOM 2071 C CA . GLY A 1 265 ? -15.846 -1.571 -8.439 1.00 23.08 265 GLY A CA 1
ATOM 2072 C C . GLY A 1 265 ? -16.127 -0.493 -7.411 1.00 23.63 265 GLY A C 1
ATOM 2073 O O . GLY A 1 265 ? -16.643 0.574 -7.747 1.00 25.22 265 GLY A O 1
ATOM 2074 N N . ILE A 1 266 ? -15.791 -0.779 -6.158 1.00 23.77 266 ILE A N 1
ATOM 2075 C CA . ILE A 1 266 ? -15.914 0.192 -5.072 1.00 24.82 266 ILE A CA 1
ATOM 2076 C C . ILE A 1 266 ? -14.518 0.627 -4.627 1.00 26.52 266 ILE A C 1
ATOM 2077 O O . ILE A 1 266 ? -13.672 -0.211 -4.318 1.00 27.24 266 ILE A O 1
ATOM 2082 N N . ASN A 1 267 ? -14.281 1.940 -4.639 1.00 27.93 267 ASN A N 1
ATOM 2083 C CA . ASN A 1 267 ? -13.041 2.541 -4.143 1.00 28.41 267 ASN A CA 1
ATOM 2084 C C . ASN A 1 267 ? -12.705 2.001 -2.750 1.00 30.47 267 ASN A C 1
ATOM 2085 O O . ASN A 1 267 ? -13.570 1.959 -1.874 1.00 28.89 267 ASN A O 1
ATOM 2090 N N . ALA A 1 268 ? -11.455 1.578 -2.556 1.00 32.33 268 ALA A N 1
ATOM 2091 C CA . ALA A 1 268 ? -10.988 1.114 -1.250 1.00 33.69 268 ALA A CA 1
ATOM 2092 C C . ALA A 1 268 ? -10.994 2.249 -0.222 1.00 36.39 268 ALA A C 1
ATOM 2093 O O . ALA A 1 268 ? -11.109 2.004 0.983 1.00 35.99 268 ALA A O 1
ATOM 2095 N N . ALA A 1 269 ? -10.882 3.484 -0.714 1.00 36.27 269 ALA A N 1
ATOM 2096 C CA . ALA A 1 269 ? -10.846 4.679 0.127 1.00 37.82 269 ALA A CA 1
ATOM 2097 C C . ALA A 1 269 ? -12.226 5.301 0.384 1.00 37.93 269 ALA A C 1
ATOM 2098 O O . ALA A 1 269 ? -12.326 6.343 1.035 1.00 40.63 269 ALA A O 1
ATOM 2100 N N . SER A 1 270 ? -13.280 4.664 -0.124 1.00 36.31 270 SER A N 1
ATOM 2101 C CA . SER A 1 270 ? -14.645 5.160 0.053 1.00 33.76 270 SER A CA 1
ATOM 2102 C C . SER A 1 270 ? -15.177 4.874 1.458 1.00 33.35 270 SER A C 1
ATOM 2103 O O . SER A 1 270 ? -15.045 3.750 1.954 1.00 33.19 270 SER A O 1
ATOM 2106 N N . PRO A 1 271 ? -15.767 5.895 2.109 1.00 31.67 271 PRO A N 1
ATOM 2107 C CA . PRO A 1 271 ? -16.438 5.705 3.390 1.00 31.41 271 PRO A CA 1
ATOM 2108 C C . PRO A 1 271 ? -17.939 5.411 3.237 1.00 31.07 271 PRO A C 1
ATOM 2109 O O . PRO A 1 271 ? -18.682 5.475 4.219 1.00 29.99 271 PRO A O 1
ATOM 2113 N N . ASN A 1 272 ? -18.364 5.084 2.016 1.00 29.51 272 ASN A N 1
ATOM 2114 C CA . ASN A 1 272 ? -19.771 4.804 1.717 1.00 28.09 272 ASN A CA 1
ATOM 2115 C C . ASN A 1 272 ? -19.972 3.386 1.180 1.00 27.08 272 ASN A C 1
ATOM 2116 O O . ASN A 1 272 ? -20.969 3.104 0.512 1.00 26.55 272 ASN A O 1
ATOM 2121 N N . LYS A 1 273 ? -19.025 2.498 1.487 1.00 26.98 273 LYS A N 1
ATOM 2122 C CA . LYS A 1 273 ? -18.995 1.136 0.933 1.00 25.11 273 LYS A CA 1
ATOM 2123 C C . LYS A 1 273 ? -20.309 0.382 1.089 1.00 24.22 273 LYS A C 1
ATOM 2124 O O . LYS A 1 273 ? -20.661 -0.431 0.239 1.00 23.85 273 LYS A O 1
ATOM 2130 N N . GLU A 1 274 ? -21.029 0.674 2.168 1.00 24.48 274 GLU A N 1
ATOM 2131 C CA . GLU A 1 274 ? -22.281 -0.010 2.498 1.00 25.87 274 GLU A CA 1
ATOM 2132 C C . GLU A 1 274 ? -23.432 0.484 1.637 1.00 23.68 274 GLU A C 1
ATOM 2133 O O . GLU A 1 274 ? -24.289 -0.299 1.232 1.00 23.91 274 GLU A O 1
ATOM 2139 N N . LEU A 1 275 ? -23.447 1.792 1.379 1.00 21.92 275 LEU A N 1
ATOM 2140 C CA . LEU A 1 275 ? -24.426 2.422 0.499 1.00 20.35 275 LEU A CA 1
ATOM 2141 C C . LEU A 1 275 ? -24.182 2.003 -0.954 1.00 18.88 275 LEU A C 1
ATOM 2142 O O . LEU A 1 275 ? -25.123 1.722 -1.695 1.00 18.94 275 LEU A O 1
ATOM 2147 N N . ALA A 1 276 ? -22.908 1.964 -1.342 1.00 19.12 276 ALA A N 1
ATOM 2148 C CA . ALA A 1 276 ? -22.484 1.440 -2.641 1.00 19.51 276 ALA A CA 1
ATOM 2149 C C . ALA A 1 276 ? -22.983 0.004 -2.859 1.00 21.37 276 ALA A C 1
ATOM 2150 O O . ALA A 1 276 ? -23.493 -0.316 -3.932 1.00 23.28 276 ALA A O 1
ATOM 2152 N N . LYS A 1 277 ? -22.863 -0.844 -1.835 1.00 23.42 277 LYS A N 1
ATOM 2153 C CA . LYS A 1 277 ? -23.437 -2.196 -1.874 1.00 24.32 277 LYS A CA 1
ATOM 2154 C C . LYS A 1 277 ? -24.966 -2.182 -2.033 1.00 25.16 277 LYS A C 1
ATOM 2155 O O . LYS A 1 277 ? -25.512 -2.922 -2.854 1.00 24.94 277 LYS A O 1
ATOM 2161 N N . GLU A 1 278 ? -25.645 -1.342 -1.251 1.00 25.50 278 GLU A N 1
ATOM 2162 C CA . GLU A 1 278 ? -27.108 -1.215 -1.311 1.00 28.05 278 GLU A CA 1
ATOM 2163 C C . GLU A 1 278 ? -27.593 -0.832 -2.708 1.00 24.78 278 GLU A C 1
ATOM 2164 O O . GLU A 1 278 ? -28.526 -1.432 -3.231 1.00 25.61 278 GLU A O 1
ATOM 2170 N N . PHE A 1 279 ? -26.947 0.172 -3.295 1.00 24.80 279 PHE A N 1
ATOM 2171 C CA . PHE A 1 279 ? -27.279 0.663 -4.635 1.00 22.67 279 PHE A CA 1
ATOM 2172 C C . PHE A 1 279 ? -27.024 -0.393 -5.709 1.00 20.44 279 PHE A C 1
ATOM 2173 O O . PHE A 1 279 ? -27.914 -0.711 -6.503 1.00 19.82 279 PHE A O 1
ATOM 2181 N N . LEU A 1 280 ? -25.809 -0.935 -5.722 1.00 19.46 280 LEU A N 1
ATOM 2182 C CA . LEU A 1 280 ? -25.404 -1.912 -6.732 1.00 20.73 280 LEU A CA 1
ATOM 2183 C C . LEU A 1 280 ? -26.227 -3.200 -6.675 1.00 21.74 280 LEU A C 1
ATOM 2184 O O . LEU A 1 280 ? -26.712 -3.665 -7.702 1.00 22.88 280 LEU A O 1
ATOM 2189 N N . GLU A 1 281 ? -26.398 -3.760 -5.479 1.00 24.22 281 GLU A N 1
ATOM 2190 C CA . GLU A 1 281 ? -27.144 -5.017 -5.316 1.00 26.15 281 GLU A CA 1
ATOM 2191 C C . GLU A 1 281 ? -28.661 -4.885 -5.460 1.00 25.40 281 GLU A C 1
ATOM 2192 O O . GLU A 1 281 ? -29.295 -5.712 -6.112 1.00 27.18 281 GLU A O 1
ATOM 2198 N N . ASN A 1 282 ? -29.236 -3.845 -4.864 1.00 26.51 282 ASN A N 1
ATOM 2199 C CA . ASN A 1 282 ? -30.694 -3.762 -4.717 1.00 26.43 282 ASN A CA 1
ATOM 2200 C C . ASN A 1 282 ? -31.386 -2.729 -5.605 1.00 25.76 282 ASN A C 1
ATOM 2201 O O . ASN A 1 282 ? -32.619 -2.654 -5.633 1.00 25.74 282 ASN A O 1
ATOM 2206 N N . TYR A 1 283 ? -30.599 -1.939 -6.329 1.00 23.77 283 TYR A N 1
ATOM 2207 C CA . TYR A 1 283 ? -31.157 -0.920 -7.210 1.00 23.63 283 TYR A CA 1
ATOM 2208 C C . TYR A 1 283 ? -30.731 -1.126 -8.660 1.00 22.40 283 TYR A C 1
ATOM 2209 O O . TYR A 1 283 ? -31.577 -1.239 -9.549 1.00 21.66 283 TYR A O 1
ATOM 2218 N N . LEU A 1 284 ? -29.422 -1.196 -8.884 1.00 20.78 284 LEU A N 1
ATOM 2219 C CA . LEU A 1 284 ? -28.883 -1.367 -10.224 1.00 20.63 284 LEU A CA 1
ATOM 2220 C C . LEU A 1 284 ? -29.059 -2.781 -10.776 1.00 19.18 284 LEU A C 1
ATOM 2221 O O . LEU A 1 284 ? -29.551 -2.947 -11.888 1.00 21.38 284 LEU A O 1
ATOM 2226 N N . LEU A 1 285 ? -28.655 -3.791 -10.008 1.00 17.35 285 LEU A N 1
ATOM 2227 C CA . LEU A 1 285 ? -28.730 -5.179 -10.480 1.00 16.88 285 LEU A CA 1
ATOM 2228 C C . LEU A 1 285 ? -30.116 -5.781 -10.256 1.00 18.51 285 LEU A C 1
ATOM 2229 O O . LEU A 1 285 ? -30.280 -6.786 -9.567 1.00 17.47 285 LEU A O 1
ATOM 2234 N N . THR A 1 286 ? -31.105 -5.116 -10.848 1.00 20.66 286 THR A N 1
ATOM 2235 C CA . THR A 1 286 ? -32.494 -5.553 -10.895 1.00 21.83 286 THR A CA 1
ATOM 2236 C C . THR A 1 286 ? -32.917 -5.353 -12.344 1.00 22.16 286 THR A C 1
ATOM 2237 O O . THR A 1 286 ? -32.236 -4.647 -13.086 1.00 21.84 286 THR A O 1
ATOM 2241 N N . ASP A 1 287 ? -34.032 -5.954 -12.751 1.00 23.17 287 ASP A N 1
ATOM 2242 C CA . ASP A 1 287 ? -34.518 -5.806 -14.125 1.00 25.74 287 ASP A CA 1
ATOM 2243 C C . ASP A 1 287 ? -34.856 -4.349 -14.437 1.00 26.69 287 ASP A C 1
ATOM 2244 O O . ASP A 1 287 ? -34.668 -3.883 -15.564 1.00 24.27 287 ASP A O 1
ATOM 2249 N N . GLU A 1 288 ? -35.347 -3.643 -13.423 1.00 27.57 288 GLU A N 1
ATOM 2250 C CA . GLU A 1 288 ? -35.806 -2.263 -13.568 1.00 30.39 288 GLU A CA 1
ATOM 2251 C C . GLU A 1 288 ? -34.626 -1.297 -13.667 1.00 28.60 288 GLU A C 1
ATOM 2252 O O . GLU A 1 288 ? -34.668 -0.335 -14.438 1.00 29.63 288 GLU A O 1
ATOM 2258 N N . GLY A 1 289 ? -33.582 -1.561 -12.883 1.00 25.89 289 GLY A N 1
ATOM 2259 C CA . GLY A 1 289 ? -32.360 -0.763 -12.908 1.00 23.64 289 GLY A CA 1
ATOM 2260 C C . GLY A 1 289 ? -31.582 -0.926 -14.203 1.00 22.16 289 GLY A C 1
ATOM 2261 O O . GLY A 1 289 ? -31.077 0.048 -14.759 1.00 20.31 289 GLY A O 1
ATOM 2262 N N . LEU A 1 290 ? -31.490 -2.158 -14.691 1.00 22.59 290 LEU A N 1
ATOM 2263 C CA . LEU A 1 290 ? -30.776 -2.427 -15.940 1.00 20.63 290 LEU A CA 1
ATOM 2264 C C . LEU A 1 290 ? -31.587 -2.030 -17.177 1.00 20.42 290 LEU A C 1
ATOM 2265 O O . LEU A 1 290 ? -31.008 -1.701 -18.210 1.00 18.90 290 LEU A O 1
ATOM 2270 N N . GLU A 1 291 ? -32.918 -2.056 -17.063 1.00 21.07 291 GLU A N 1
ATOM 2271 C CA . GLU A 1 291 ? -33.806 -1.555 -18.122 1.00 21.39 291 GLU A CA 1
ATOM 2272 C C . GLU A 1 291 ? -33.615 -0.053 -18.318 1.00 20.29 291 GLU A C 1
ATOM 2273 O O . GLU A 1 291 ? -33.560 0.434 -19.448 1.00 21.02 291 GLU A O 1
ATOM 2279 N N . ALA A 1 292 ? -33.523 0.671 -17.206 1.00 20.91 292 ALA A N 1
ATOM 2280 C CA . ALA A 1 292 ? -33.288 2.111 -17.228 1.00 21.71 292 ALA A CA 1
ATOM 2281 C C . ALA A 1 292 ? -31.970 2.449 -17.931 1.00 21.24 292 ALA A C 1
ATOM 2282 O O . ALA A 1 292 ? -31.928 3.365 -18.745 1.00 22.70 292 ALA A O 1
ATOM 2284 N N . VAL A 1 293 ? -30.910 1.696 -17.629 1.00 18.83 293 VAL A N 1
ATOM 2285 C CA . VAL A 1 293 ? -29.592 1.920 -18.242 1.00 19.75 293 VAL A CA 1
ATOM 2286 C C . VAL A 1 293 ? -29.565 1.487 -19.717 1.00 23.00 293 VAL A C 1
ATOM 2287 O O . VAL A 1 293 ? -29.014 2.196 -20.569 1.00 20.88 293 VAL A O 1
ATOM 2291 N N . ASN A 1 294 ? -30.180 0.338 -20.006 1.00 22.83 294 ASN A N 1
ATOM 2292 C CA . ASN A 1 294 ? -30.252 -0.206 -21.364 1.00 24.59 294 ASN A CA 1
ATOM 2293 C C . ASN A 1 294 ? -31.071 0.664 -22.329 1.00 26.31 294 ASN A C 1
ATOM 2294 O O . ASN A 1 294 ? -30.748 0.754 -23.513 1.00 25.42 294 ASN A O 1
ATOM 2299 N N . LYS A 1 295 ? -32.127 1.292 -21.812 1.00 28.19 295 LYS A N 1
ATOM 2300 C CA . LYS A 1 295 ? -32.996 2.168 -22.603 1.00 31.80 295 LYS A CA 1
ATOM 2301 C C . LYS A 1 295 ? -32.242 3.404 -23.102 1.00 31.83 295 LYS A C 1
ATOM 2302 O O . LYS A 1 295 ? -32.465 3.870 -24.219 1.00 30.13 295 LYS A O 1
ATOM 2308 N N . ASP A 1 296 ? -31.350 3.920 -22.260 1.00 32.01 296 ASP A N 1
ATOM 2309 C CA . ASP A 1 296 ? -30.464 5.020 -22.627 1.00 30.88 296 ASP A CA 1
ATOM 2310 C C . ASP A 1 296 ? -29.480 4.575 -23.713 1.00 28.54 296 ASP A C 1
ATOM 2311 O O . ASP A 1 296 ? -29.494 5.107 -24.824 1.00 29.57 296 ASP A O 1
ATOM 2316 N N . LYS A 1 297 ? -28.644 3.590 -23.388 1.00 27.49 297 LYS A N 1
ATOM 2317 C CA . LYS A 1 297 ? -27.679 3.016 -24.329 1.00 27.33 297 LYS A CA 1
ATOM 2318 C C . LYS A 1 297 ? -27.565 1.499 -24.139 1.00 26.98 297 LYS A C 1
ATOM 2319 O O . LYS A 1 297 ? -27.483 1.024 -23.002 1.00 25.91 297 LYS A O 1
ATOM 2325 N N . PRO A 1 298 ? -27.559 0.736 -25.254 1.00 26.58 298 PRO A N 1
ATOM 2326 C CA . PRO A 1 298 ? -27.613 -0.731 -25.213 1.00 26.77 298 PRO A CA 1
ATOM 2327 C C . PRO A 1 298 ? -26.456 -1.341 -24.438 1.00 26.21 298 PRO A C 1
ATOM 2328 O O . PRO A 1 298 ? -25.299 -1.017 -24.709 1.00 28.27 298 PRO A O 1
ATOM 2332 N N . LEU A 1 299 ? -26.769 -2.213 -23.480 1.00 23.74 299 LEU A N 1
ATOM 2333 C CA . LEU A 1 299 ? -25.737 -2.906 -22.713 1.00 22.37 299 LEU A CA 1
ATOM 2334 C C . LEU A 1 299 ? -25.164 -4.102 -23.470 1.00 22.00 299 LEU A C 1
ATOM 2335 O O . LEU A 1 299 ? -24.114 -4.626 -23.108 1.00 24.57 299 LEU A O 1
ATOM 2340 N N . GLY A 1 300 ? -25.851 -4.510 -24.533 1.00 24.58 300 GLY A N 1
ATOM 2341 C CA . GLY A 1 300 ? -25.502 -5.710 -25.291 1.00 24.32 300 GLY A CA 1
ATOM 2342 C C . GLY A 1 300 ? -26.064 -6.956 -24.636 1.00 23.19 300 GLY A C 1
ATOM 2343 O O . GLY A 1 300 ? -27.058 -7.527 -25.099 1.00 27.02 300 GLY A O 1
ATOM 2344 N N . ALA A 1 301 ? -25.397 -7.382 -23.568 1.00 20.83 301 ALA A N 1
ATOM 2345 C CA . ALA A 1 301 ? -25.830 -8.492 -22.727 1.00 17.63 301 ALA A CA 1
ATOM 2346 C C . ALA A 1 301 ? -25.475 -8.156 -21.284 1.00 17.72 301 ALA A C 1
ATOM 2347 O O . ALA A 1 301 ? -24.555 -7.377 -21.033 1.00 19.10 301 ALA A O 1
ATOM 2349 N N . VAL A 1 302 ? -26.205 -8.733 -20.335 1.00 17.80 302 VAL A N 1
ATOM 2350 C CA . VAL A 1 302 ? -25.987 -8.435 -18.914 1.00 15.99 302 VAL A CA 1
ATOM 2351 C C . VAL A 1 302 ? -25.598 -9.679 -18.111 1.00 16.34 302 VAL A C 1
ATOM 2352 O O . VAL A 1 302 ? -25.821 -10.806 -18.557 1.00 16.49 302 VAL A O 1
ATOM 2356 N N . ALA A 1 303 ? -25.012 -9.465 -16.933 1.00 17.17 303 ALA A N 1
ATOM 2357 C CA . ALA A 1 303 ? -24.638 -10.565 -16.039 1.00 16.74 303 ALA A CA 1
ATOM 2358 C C . ALA A 1 303 ? -25.825 -11.110 -15.243 1.00 15.64 303 ALA A C 1
ATOM 2359 O O . ALA A 1 303 ? -25.800 -12.257 -14.800 1.00 16.18 303 ALA A O 1
ATOM 2361 N N . LEU A 1 304 ? -26.857 -10.286 -15.068 1.00 18.05 304 LEU A N 1
ATOM 2362 C CA . LEU A 1 304 ? -28.066 -10.684 -14.340 1.00 18.59 304 LEU A CA 1
ATOM 2363 C C . LEU A 1 304 ? -28.942 -11.573 -15.208 1.00 17.09 304 LEU A C 1
ATOM 2364 O O . LEU A 1 304 ? -29.522 -11.109 -16.191 1.00 18.20 304 LEU A O 1
ATOM 2369 N N . LYS A 1 305 ? -29.034 -12.848 -14.832 1.00 18.67 305 LYS A N 1
ATOM 2370 C CA . LYS A 1 305 ? -29.813 -13.846 -15.576 1.00 21.83 305 LYS A CA 1
ATOM 2371 C C . LYS A 1 305 ? -31.196 -13.334 -15.961 1.00 21.19 305 LYS A C 1
ATOM 2372 O O . LYS A 1 305 ? -31.555 -13.319 -17.145 1.00 22.76 305 LYS A O 1
ATOM 2378 N N . SER A 1 306 ? -31.952 -12.895 -14.957 1.00 21.08 306 SER A N 1
ATOM 2379 C CA . SER A 1 306 ? -33.345 -12.470 -15.130 1.00 23.44 306 SER A CA 1
ATOM 2380 C C . SER A 1 306 ? -33.566 -11.420 -16.222 1.00 22.52 306 SER A C 1
ATOM 2381 O O . SER A 1 306 ? -34.547 -11.506 -16.960 1.00 26.75 306 SER A O 1
ATOM 2384 N N . TYR A 1 307 ? -32.676 -10.431 -16.320 1.00 19.67 307 TYR A N 1
ATOM 2385 C CA . TYR A 1 307 ? -32.833 -9.389 -17.345 1.00 18.14 307 TYR A CA 1
ATOM 2386 C C . TYR A 1 307 ? -32.279 -9.791 -18.713 1.00 15.88 307 TYR A C 1
ATOM 2387 O O . TYR A 1 307 ? -32.751 -9.302 -19.739 1.00 15.25 307 TYR A O 1
ATOM 2396 N N . GLU A 1 308 ? -31.287 -10.680 -18.719 1.00 18.25 308 GLU A N 1
ATOM 2397 C CA . GLU A 1 308 ? -30.739 -11.244 -19.957 1.00 17.04 308 GLU A CA 1
ATOM 2398 C C . GLU A 1 308 ? -31.790 -12.045 -20.728 1.00 18.33 308 GLU A C 1
ATOM 2399 O O . GLU A 1 308 ? -31.776 -12.080 -21.966 1.00 17.56 308 GLU A O 1
ATOM 2405 N N . GLU A 1 309 ? -32.697 -12.678 -19.985 1.00 20.17 309 GLU A N 1
ATOM 2406 C CA . GLU A 1 309 ? -33.867 -13.343 -20.560 1.00 23.93 309 GLU A CA 1
ATOM 2407 C C . GLU A 1 309 ? -34.808 -12.357 -21.259 1.00 23.69 309 GLU A C 1
ATOM 2408 O O . GLU A 1 309 ? -35.496 -12.721 -22.207 1.00 25.73 309 GLU A O 1
ATOM 2414 N N . GLU A 1 310 ? -34.847 -11.116 -20.784 1.00 25.63 310 GLU A N 1
ATOM 2415 C CA . GLU A 1 310 ? -35.631 -10.073 -21.447 1.00 25.84 310 GLU A CA 1
ATOM 2416 C C . GLU A 1 310 ? -34.911 -9.562 -22.692 1.00 24.59 310 GLU A C 1
ATOM 2417 O O . GLU A 1 310 ? -35.553 -9.268 -23.704 1.00 21.90 310 GLU A O 1
ATOM 2423 N N . LEU A 1 311 ? -33.581 -9.471 -22.613 1.00 21.24 311 LEU A N 1
ATOM 2424 C CA . LEU A 1 311 ? -32.763 -9.049 -23.752 1.00 20.45 311 LEU A CA 1
ATOM 2425 C C . LEU A 1 311 ? -32.833 -10.037 -24.913 1.00 20.66 311 LEU A C 1
ATOM 2426 O O . LEU A 1 311 ? -32.870 -9.636 -26.075 1.00 21.29 311 LEU A O 1
ATOM 2431 N N . ALA A 1 312 ? -32.864 -11.326 -24.579 1.00 22.79 312 ALA A N 1
ATOM 2432 C CA . ALA A 1 312 ? -32.950 -12.414 -25.552 1.00 22.73 312 ALA A CA 1
ATOM 2433 C C . ALA A 1 312 ? -34.227 -12.381 -26.404 1.00 25.32 312 ALA A C 1
ATOM 2434 O O . ALA A 1 312 ? -34.296 -13.031 -27.448 1.00 27.15 312 ALA A O 1
ATOM 2436 N N . LYS A 1 313 ? -35.223 -11.618 -25.959 1.00 27.19 313 LYS A N 1
ATOM 2437 C CA . LYS A 1 313 ? -36.500 -11.495 -26.673 1.00 28.83 313 LYS A CA 1
ATOM 2438 C C . LYS A 1 313 ? -36.414 -10.564 -27.883 1.00 30.05 313 LYS A C 1
ATOM 2439 O O . LYS A 1 313 ? -37.310 -10.565 -28.729 1.00 32.53 313 LYS A O 1
ATOM 2445 N N . ASP A 1 314 ? -35.344 -9.772 -27.951 1.00 30.21 314 ASP A N 1
ATOM 2446 C CA . ASP A 1 314 ? -35.103 -8.842 -29.058 1.00 31.00 314 ASP A CA 1
ATOM 2447 C C . ASP A 1 314 ? -35.053 -9.577 -30.398 1.00 30.38 314 ASP A C 1
ATOM 2448 O O . ASP A 1 314 ? -34.256 -10.500 -30.565 1.00 32.14 314 ASP A O 1
ATOM 2453 N N . PRO A 1 315 ? -35.915 -9.172 -31.351 1.00 31.37 315 PRO A N 1
ATOM 2454 C CA . PRO A 1 315 ? -36.016 -9.763 -32.697 1.00 30.68 315 PRO A CA 1
ATOM 2455 C C . PRO A 1 315 ? -34.704 -9.850 -33.490 1.00 29.43 315 PRO A C 1
ATOM 2456 O O . PRO A 1 315 ? -34.590 -10.693 -34.384 1.00 29.52 315 PRO A O 1
ATOM 2460 N N . ARG A 1 316 ? -33.736 -8.990 -33.177 1.00 28.36 316 ARG A N 1
ATOM 2461 C CA . ARG A 1 316 ? -32.462 -8.965 -33.908 1.00 28.60 316 ARG A CA 1
ATOM 2462 C C . ARG A 1 316 ? -31.684 -10.286 -33.848 1.00 24.99 316 ARG A C 1
ATOM 2463 O O . ARG A 1 316 ? -30.997 -10.628 -34.802 1.00 25.91 316 ARG A O 1
ATOM 2471 N N . TRP A 1 317 ? -31.810 -11.024 -32.745 1.00 25.78 317 TRP A N 1
ATOM 2472 C CA . TRP A 1 317 ? -31.081 -12.288 -32.562 1.00 27.15 317 TRP A CA 1
ATOM 2473 C C . TRP A 1 317 ? -31.726 -13.485 -33.266 1.00 30.34 317 TRP A C 1
ATOM 2474 O O . TRP A 1 317 ? -31.127 -14.562 -33.339 1.00 32.49 317 TRP A O 1
ATOM 2485 N N . PHE A 1 318 ? -32.935 -13.294 -33.785 1.00 33.95 318 PHE A N 1
ATOM 2486 C CA . PHE A 1 318 ? -33.777 -14.405 -34.232 1.00 38.56 318 PHE A CA 1
ATOM 2487 C C . PHE A 1 318 ? -33.256 -15.111 -35.478 1.00 40.45 318 PHE A C 1
ATOM 2488 O O . PHE A 1 318 ? -33.075 -14.495 -36.531 1.00 39.68 318 PHE A O 1
ATOM 2496 N N . ILE A 1 319 ? -33.021 -16.413 -35.338 1.00 43.81 319 ILE A N 1
ATOM 2497 C CA . ILE A 1 319 ? -32.454 -17.220 -36.412 1.00 47.61 319 ILE A CA 1
ATOM 2498 C C . ILE A 1 319 ? -33.405 -18.338 -36.848 1.00 50.58 319 ILE A C 1
ATOM 2499 O O . ILE A 1 319 ? -34.250 -18.790 -36.069 1.00 50.03 319 ILE A O 1
ATOM 2504 N N . ALA A 1 320 ? -33.270 -18.758 -38.105 1.00 54.18 320 ALA A N 1
ATOM 2505 C CA . ALA A 1 320 ? -34.068 -19.846 -38.658 1.00 57.62 320 ALA A CA 1
ATOM 2506 C C . ALA A 1 320 ? -33.195 -21.071 -38.916 1.00 60.13 320 ALA A C 1
ATOM 2507 O O . ALA A 1 320 ? -32.540 -21.173 -39.959 1.00 60.94 320 ALA A O 1
ATOM 2509 N N . ASP A 1 321 ? -33.185 -21.990 -37.953 1.00 62.66 321 ASP A N 1
ATOM 2510 C CA . ASP A 1 321 ? -32.385 -23.213 -38.041 1.00 64.12 321 ASP A CA 1
ATOM 2511 C C . ASP A 1 321 ? -33.146 -24.328 -38.759 1.00 63.78 321 ASP A C 1
ATOM 2512 O O . ASP A 1 321 ? -34.298 -24.619 -38.428 1.00 63.10 321 ASP A O 1
ATOM 2517 N N . LYS A 1 322 ? -32.487 -24.945 -39.737 1.00 64.45 322 LYS A N 1
ATOM 2518 C CA . LYS A 1 322 ? -33.117 -25.948 -40.602 1.00 63.98 322 LYS A CA 1
ATOM 2519 C C . LYS A 1 322 ? -32.538 -27.355 -40.428 1.00 62.73 322 LYS A C 1
ATOM 2520 O O . LYS A 1 322 ? -33.195 -28.346 -40.762 1.00 63.43 322 LYS A O 1
ATOM 2526 N N . SER A 1 323 ? -31.314 -27.435 -39.909 1.00 60.24 323 SER A N 1
ATOM 2527 C CA . SER A 1 323 ? -30.600 -28.708 -39.770 1.00 57.22 323 SER A CA 1
ATOM 2528 C C . SER A 1 323 ? -31.259 -29.662 -38.771 1.00 54.91 323 SER A C 1
ATOM 2529 O O . SER A 1 323 ? -31.721 -29.245 -37.703 1.00 55.05 323 SER A O 1
ATOM 2532 N N . GLY A 1 324 ? -31.299 -30.941 -39.137 1.00 51.20 324 GLY A N 1
ATOM 2533 C CA . GLY A 1 324 ? -31.830 -31.988 -38.269 1.00 46.43 324 GLY A CA 1
ATOM 2534 C C . GLY A 1 324 ? -30.737 -32.779 -37.570 1.00 43.48 324 GLY A C 1
ATOM 2535 O O . GLY A 1 324 ? -30.867 -33.990 -37.380 1.00 42.10 324 GLY A O 1
ATOM 2536 N N . ALA A 1 325 ? -29.662 -32.089 -37.188 1.00 39.33 325 ALA A N 1
ATOM 2537 C CA . ALA A 1 325 ? -28.542 -32.699 -36.469 1.00 36.19 325 ALA A CA 1
ATOM 2538 C C . ALA A 1 325 ? -28.895 -33.014 -35.015 1.00 35.06 325 ALA A C 1
ATOM 2539 O O . ALA A 1 325 ? -28.319 -33.926 -34.416 1.00 34.41 325 ALA A O 1
ATOM 2541 N N . GLY A 1 326 ? -29.846 -32.264 -34.459 1.00 34.60 326 GLY A N 1
ATOM 2542 C CA . GLY A 1 326 ? -30.309 -32.478 -33.086 1.00 35.92 326 GLY A CA 1
ATOM 2543 C C . GLY A 1 326 ? -31.327 -33.600 -32.930 1.00 36.58 326 GLY A C 1
ATOM 2544 O O . GLY A 1 326 ? -31.830 -33.837 -31.829 1.00 37.14 326 GLY A O 1
ATOM 2545 N N . GLU A 1 327 ? -31.618 -34.291 -34.032 1.00 36.59 327 GLU A N 1
ATOM 2546 C CA . GLU A 1 327 ? -32.628 -35.354 -34.087 1.00 38.01 327 GLU A CA 1
ATOM 2547 C C . GLU A 1 327 ? -32.304 -36.563 -33.191 1.00 37.38 327 GLU A C 1
ATOM 2548 O O . GLU A 1 327 ? -33.182 -37.067 -32.483 1.00 38.31 327 GLU A O 1
ATOM 2554 N N . ARG A 1 328 ? -31.051 -37.019 -33.231 1.00 34.68 328 ARG A N 1
ATOM 2555 C CA . ARG A 1 328 ? -30.582 -38.120 -32.385 1.00 31.63 328 ARG A CA 1
ATOM 2556 C C . ARG A 1 328 ? -30.670 -37.749 -30.905 1.00 32.57 328 ARG A C 1
ATOM 2557 O O . ARG A 1 328 ? -31.181 -38.526 -30.090 1.00 31.57 328 ARG A O 1
ATOM 2565 N N . GLY A 1 329 ? -30.168 -36.559 -30.572 1.00 29.89 329 GLY A N 1
ATOM 2566 C CA . GLY A 1 329 ? -30.101 -36.083 -29.192 1.00 30.10 329 GLY A CA 1
ATOM 2567 C C . GLY A 1 329 ? -31.442 -35.830 -28.531 1.00 29.63 329 GLY A C 1
ATOM 2568 O O . GLY A 1 329 ? -31.536 -35.816 -27.304 1.00 30.26 329 GLY A O 1
ATOM 2569 N N . SER A 1 330 ? -32.476 -35.622 -29.344 1.00 31.03 330 SER A N 1
ATOM 2570 C CA . SER A 1 330 ? -33.843 -35.433 -28.851 1.00 32.06 330 SER A CA 1
ATOM 2571 C C . SER A 1 330 ? -34.530 -36.769 -28.561 1.00 32.48 330 SER A C 1
ATOM 2572 O O . SER A 1 330 ? -35.640 -36.805 -28.020 1.00 32.73 330 SER A O 1
ATOM 2575 N N . ARG A 1 331 ? -33.855 -37.859 -28.927 1.00 32.41 331 ARG A N 1
ATOM 2576 C CA . ARG A 1 331 ? -34.355 -39.220 -28.736 1.00 30.20 331 ARG A CA 1
ATOM 2577 C C . ARG A 1 331 ? -33.552 -39.960 -27.670 1.00 30.61 331 ARG A C 1
ATOM 2578 O O . ARG A 1 331 ? -33.859 -41.105 -27.323 1.00 30.06 331 ARG A O 1
ATOM 2586 N N . GLY A 1 332 ? -32.515 -39.302 -27.159 1.00 29.24 332 GLY A N 1
ATOM 2587 C CA . GLY A 1 332 ? -31.655 -39.897 -26.152 1.00 26.97 332 GLY A CA 1
ATOM 2588 C C . GLY A 1 332 ? -30.786 -38.877 -25.456 1.00 25.60 332 GLY A C 1
ATOM 2589 O O . GLY A 1 332 ? -29.931 -38.251 -26.082 1.00 26.98 332 GLY A O 1
ATOM 2590 N N . ILE A 1 333 ? -31.003 -38.733 -24.153 1.00 23.42 333 ILE A N 1
ATOM 2591 C CA . ILE A 1 333 ? -30.234 -37.829 -23.315 1.00 22.60 333 ILE A CA 1
ATOM 2592 C C . ILE A 1 333 ? -29.645 -38.571 -22.115 1.00 23.09 333 ILE A C 1
ATOM 2593 O O . ILE A 1 333 ? -30.308 -39.406 -21.498 1.00 21.52 333 ILE A O 1
ATOM 2598 N N . ILE A 1 334 ? -28.379 -38.280 -21.824 1.00 22.38 334 ILE A N 1
ATOM 2599 C CA . ILE A 1 334 ? -27.749 -38.665 -20.566 1.00 22.41 334 ILE A CA 1
ATOM 2600 C C . ILE A 1 334 ? -27.066 -37.431 -19.974 1.00 23.00 334 ILE A C 1
ATOM 2601 O O . ILE A 1 334 ? -26.400 -36.685 -20.691 1.00 23.39 334 ILE A O 1
ATOM 2606 N N . ALA A 1 335 ? -27.252 -37.208 -18.673 1.00 23.30 335 ALA A N 1
ATOM 2607 C CA . ALA A 1 335 ? -26.735 -36.010 -18.016 1.00 25.77 335 ALA A CA 1
ATOM 2608 C C . ALA A 1 335 ? -26.398 -36.210 -16.535 1.00 26.96 335 ALA A C 1
ATOM 2609 O O . ALA A 1 335 ? -27.193 -36.755 -15.764 1.00 25.75 335 ALA A O 1
ATOM 2611 N N . ALA A 1 336 ? -25.210 -35.759 -16.149 1.00 28.90 336 ALA A N 1
ATOM 2612 C CA . ALA A 1 336 ? -24.804 -35.764 -14.752 1.00 30.61 336 ALA A CA 1
ATOM 2613 C C . ALA A 1 336 ? -25.059 -34.380 -14.140 1.00 32.76 336 ALA A C 1
ATOM 2614 O O . ALA A 1 336 ? -24.257 -33.456 -14.305 1.00 31.59 336 ALA A O 1
ATOM 2616 N N . LEU A 1 337 ? -26.192 -34.250 -13.451 1.00 34.94 337 LEU A N 1
ATOM 2617 C CA . LEU A 1 337 ? -26.611 -32.983 -12.851 1.00 39.00 337 LEU A CA 1
ATOM 2618 C C . LEU A 1 337 ? -26.017 -32.768 -11.461 1.00 42.33 337 LEU A C 1
ATOM 2619 O O . LEU A 1 337 ? -25.766 -33.720 -10.722 1.00 42.81 337 LEU A O 1
ATOM 2624 N N . GLY A 1 338 ? -25.805 -31.502 -11.116 1.00 47.10 338 GLY A N 1
ATOM 2625 C CA . GLY A 1 338 ? -25.278 -31.126 -9.813 1.00 51.71 338 GLY A CA 1
ATOM 2626 C C . GLY A 1 338 ? -24.988 -29.640 -9.727 1.00 54.90 338 GLY A C 1
ATOM 2627 O O . GLY A 1 338 ? -24.583 -29.033 -10.720 1.00 55.16 338 GLY A O 1
ATOM 2628 N N . PRO A 1 339 ? -25.194 -29.042 -8.536 1.00 57.84 339 PRO A N 1
ATOM 2629 C CA . PRO A 1 339 ? -24.966 -27.618 -8.339 1.00 60.07 339 PRO A CA 1
ATOM 2630 C C . PRO A 1 339 ? -23.541 -27.331 -7.865 1.00 62.31 339 PRO A C 1
ATOM 2631 O O . PRO A 1 339 ? -22.785 -28.267 -7.577 1.00 63.17 339 PRO A O 1
ATOM 2635 N N . ASP A 1 340 ? -23.188 -26.046 -7.796 1.00 64.61 340 ASP A N 1
ATOM 2636 C CA . ASP A 1 340 ? -21.839 -25.593 -7.422 1.00 66.07 340 ASP A CA 1
ATOM 2637 C C . ASP A 1 340 ? -20.751 -26.138 -8.363 1.00 66.22 340 ASP A C 1
ATOM 2638 O O . ASP A 1 340 ? -19.557 -26.060 -8.058 1.00 66.83 340 ASP A O 1
ATOM 2643 N N . GLY A 1 341 ? -21.181 -26.678 -9.506 1.00 65.84 341 GLY A N 1
ATOM 2644 C CA . GLY A 1 341 ? -20.285 -27.279 -10.495 1.00 63.74 341 GLY A CA 1
ATOM 2645 C C . GLY A 1 341 ? -19.874 -28.706 -10.172 1.00 62.50 341 GLY A C 1
ATOM 2646 O O . GLY A 1 341 ? -18.928 -29.229 -10.761 1.00 62.98 341 GLY A O 1
ATOM 2647 N N . LYS A 1 342 ? -20.588 -29.337 -9.241 1.00 61.07 342 LYS A N 1
ATOM 2648 C CA . LYS A 1 342 ? -20.252 -30.684 -8.772 1.00 59.20 342 LYS A CA 1
ATOM 2649 C C . LYS A 1 342 ? -21.435 -31.638 -8.962 1.00 57.24 342 LYS A C 1
ATOM 2650 O O . LYS A 1 342 ? -22.487 -31.439 -8.349 1.00 57.74 342 LYS A O 1
ATOM 2656 N N . PRO A 1 343 ? -21.265 -32.680 -9.806 1.00 54.30 343 PRO A N 1
ATOM 2657 C CA . PRO A 1 343 ? -22.367 -33.588 -10.137 1.00 51.40 343 PRO A CA 1
ATOM 2658 C C . PRO A 1 343 ? -22.679 -34.590 -9.023 1.00 48.48 343 PRO A C 1
ATOM 2659 O O . PRO A 1 343 ? -21.766 -35.119 -8.384 1.00 48.28 343 PRO A O 1
ATOM 2663 N N . SER A 1 344 ? -23.967 -34.837 -8.805 1.00 45.32 344 SER A N 1
ATOM 2664 C CA . SER A 1 344 ? -24.429 -35.706 -7.725 1.00 42.44 344 SER A CA 1
ATOM 2665 C C . SER A 1 344 ? -25.621 -36.564 -8.148 1.00 39.96 344 SER A C 1
ATOM 2666 O O . SER A 1 344 ? -26.072 -37.428 -7.394 1.00 39.77 344 SER A O 1
ATOM 2669 N N . ARG A 1 345 ? -26.121 -36.323 -9.357 1.00 36.96 345 ARG A N 1
ATOM 2670 C CA . ARG A 1 345 ? -27.244 -37.076 -9.905 1.00 35.16 345 ARG A CA 1
ATOM 2671 C C . ARG A 1 345 ? -27.059 -37.391 -11.385 1.00 33.28 345 ARG A C 1
ATOM 2672 O O . ARG A 1 345 ? -26.433 -36.627 -12.112 1.00 33.51 345 ARG A O 1
ATOM 2680 N N . ILE A 1 346 ? -27.603 -38.525 -11.819 1.00 32.49 346 ILE A N 1
ATOM 2681 C CA . ILE A 1 346 ? -27.560 -38.934 -13.224 1.00 28.52 346 ILE A CA 1
ATOM 2682 C C . ILE A 1 346 ? -28.982 -39.047 -13.764 1.00 28.28 346 ILE A C 1
ATOM 2683 O O . ILE A 1 346 ? -29.846 -39.655 -13.132 1.00 28.13 346 ILE A O 1
ATOM 2688 N N . VAL A 1 347 ? -29.217 -38.424 -14.920 1.00 25.98 347 VAL A N 1
ATOM 2689 C CA . VAL A 1 347 ? -30.511 -38.454 -15.590 1.00 24.58 347 VAL A CA 1
ATOM 2690 C C . VAL A 1 347 ? -30.357 -39.127 -16.954 1.00 23.94 347 VAL A C 1
ATOM 2691 O O . VAL A 1 347 ? -29.441 -38.804 -17.716 1.00 23.00 347 VAL A O 1
ATOM 2695 N N . VAL A 1 348 ? -31.248 -40.073 -17.237 1.00 23.98 348 VAL A N 1
ATOM 2696 C CA . VAL A 1 348 ? -31.297 -40.774 -18.520 1.00 24.59 348 VAL A CA 1
ATOM 2697 C C . VAL A 1 348 ? -32.716 -40.665 -19.075 1.00 26.11 348 VAL A C 1
ATOM 2698 O O . VAL A 1 348 ? -33.669 -41.093 -18.420 1.00 28.34 348 VAL A O 1
ATOM 2702 N N . ILE A 1 349 ? -32.851 -40.079 -20.268 1.00 26.45 349 ILE A N 1
ATOM 2703 C CA . ILE A 1 349 ? -34.145 -39.948 -20.946 1.00 25.59 349 ILE A CA 1
ATOM 2704 C C . ILE A 1 349 ? -34.076 -40.391 -22.406 1.00 27.23 349 ILE A C 1
ATOM 2705 O O . ILE A 1 349 ? -33.197 -39.953 -23.155 1.00 28.00 349 ILE A O 1
ATOM 2710 N N . TYR A 1 350 ? -35.021 -41.245 -22.800 1.00 25.34 350 TYR A N 1
ATOM 2711 C CA . TYR A 1 350 ? -35.205 -41.636 -24.194 1.00 25.75 350 TYR A CA 1
ATOM 2712 C C . TYR A 1 350 ? -36.615 -41.306 -24.668 1.00 27.30 350 TYR A C 1
ATOM 2713 O O . TYR A 1 350 ? -37.588 -41.502 -23.938 1.00 29.40 350 TYR A O 1
ATOM 2722 N N . THR A 1 351 ? -36.710 -40.784 -25.886 1.00 27.47 351 THR A N 1
ATOM 2723 C CA . THR A 1 351 ? -37.991 -40.588 -26.553 1.00 27.17 351 THR A CA 1
ATOM 2724 C C . THR A 1 351 ? -38.017 -41.490 -27.776 1.00 27.87 351 THR A C 1
ATOM 2725 O O . THR A 1 351 ? -36.960 -41.857 -28.300 1.00 29.55 351 THR A O 1
ATOM 2729 N N . THR A 1 352 ? -39.218 -41.857 -28.220 1.00 27.76 352 THR A N 1
ATOM 2730 C CA . THR A 1 352 ? -39.379 -42.797 -29.332 1.00 28.28 352 THR A CA 1
ATOM 2731 C C . THR A 1 352 ? -40.423 -42.335 -30.350 1.00 29.03 352 THR A C 1
ATOM 2732 O O . THR A 1 352 ? -40.993 -41.249 -30.225 1.00 28.12 352 THR A O 1
ATOM 2736 N N . GLY A 1 353 ? -40.657 -43.178 -31.354 1.00 31.17 353 GLY A N 1
ATOM 2737 C CA . GLY A 1 353 ? -41.681 -42.945 -32.367 1.00 34.89 353 GLY A CA 1
ATOM 2738 C C . GLY A 1 353 ? -41.167 -42.256 -33.616 1.00 37.05 353 GLY A C 1
ATOM 2739 O O . GLY A 1 353 ? -40.073 -41.686 -33.620 1.00 38.51 353 GLY A O 1
ATOM 2740 N N . SER A 1 354 ? -41.969 -42.315 -34.676 1.00 38.50 354 SER A N 1
ATOM 2741 C CA . SER A 1 354 ? -41.680 -41.608 -35.922 1.00 40.26 354 SER A CA 1
ATOM 2742 C C . SER A 1 354 ? -42.651 -40.445 -36.135 1.00 40.14 354 SER A C 1
ATOM 2743 O O . SER A 1 354 ? -42.665 -39.822 -37.196 1.00 42.92 354 SER A O 1
ATOM 2746 N N . GLN A 1 355 ? -43.443 -40.144 -35.110 1.00 39.76 355 GLN A N 1
ATOM 2747 C CA . GLN A 1 355 ? -44.463 -39.104 -35.194 1.00 38.73 355 GLN A CA 1
ATOM 2748 C C . GLN A 1 355 ? -43.915 -37.718 -34.865 1.00 39.40 355 GLN A C 1
ATOM 2749 O O . GLN A 1 355 ? -43.987 -36.805 -35.693 1.00 41.57 355 GLN A O 1
ATOM 2755 N N . ALA A 1 356 ? -43.379 -37.568 -33.657 1.00 37.51 356 ALA A N 1
ATOM 2756 C CA . ALA A 1 356 ? -42.957 -36.268 -33.146 1.00 36.98 356 ALA A CA 1
ATOM 2757 C C . ALA A 1 356 ? -41.725 -35.732 -33.867 1.00 37.46 356 ALA A C 1
ATOM 2758 O O . ALA A 1 356 ? -40.852 -36.502 -34.278 1.00 34.42 356 ALA A O 1
ATOM 2760 N N . THR A 1 357 ? -41.677 -34.409 -34.017 1.00 37.87 357 THR A N 1
ATOM 2761 C CA . THR A 1 357 ? -40.532 -33.719 -34.608 1.00 39.40 357 THR A CA 1
ATOM 2762 C C . THR A 1 357 ? -39.436 -33.477 -33.567 1.00 39.11 357 THR A C 1
ATOM 2763 O O . THR A 1 357 ? -39.608 -33.792 -32.389 1.00 40.38 357 THR A O 1
ATOM 2767 N N . MET A 1 358 ? -38.321 -32.904 -34.013 1.00 38.89 358 MET A N 1
ATOM 2768 C CA . MET A 1 358 ? -37.183 -32.585 -33.150 1.00 38.18 358 MET A CA 1
ATOM 2769 C C . MET A 1 358 ? -37.516 -31.520 -32.100 1.00 38.29 358 MET A C 1
ATOM 2770 O O . MET A 1 358 ? -37.178 -31.674 -30.925 1.00 38.21 358 MET A O 1
ATOM 2775 N N . ASP A 1 359 ? -38.175 -30.446 -32.533 1.00 38.74 359 ASP A N 1
ATOM 2776 C CA . ASP A 1 359 ? -38.546 -29.344 -31.646 1.00 41.88 359 ASP A CA 1
ATOM 2777 C C . ASP A 1 359 ? -39.509 -29.785 -30.544 1.00 41.62 359 ASP A C 1
ATOM 2778 O O . ASP A 1 359 ? -39.345 -29.399 -29.384 1.00 41.44 359 ASP A O 1
ATOM 2783 N N . GLU A 1 360 ? -40.503 -30.591 -30.916 1.00 41.39 360 GLU A N 1
ATOM 2784 C CA . GLU A 1 360 ? -41.480 -31.127 -29.965 1.00 41.37 360 GLU A CA 1
ATOM 2785 C C . GLU A 1 360 ? -40.807 -31.994 -28.903 1.00 37.50 360 GLU A C 1
ATOM 2786 O O . GLU A 1 360 ? -41.174 -31.940 -27.731 1.00 36.63 360 GLU A O 1
ATOM 2792 N N . ARG A 1 361 ? -39.824 -32.788 -29.326 1.00 33.96 361 ARG A N 1
ATOM 2793 C CA . ARG A 1 361 ? -39.033 -33.607 -28.408 1.00 29.81 361 ARG A CA 1
ATOM 2794 C C . ARG A 1 361 ? -38.167 -32.730 -27.519 1.00 29.32 361 ARG A C 1
ATOM 2795 O O . ARG A 1 361 ? -38.161 -32.896 -26.299 1.00 31.59 361 ARG A O 1
ATOM 2803 N N . ASN A 1 362 ? -37.452 -31.787 -28.133 1.00 28.50 362 ASN A N 1
ATOM 2804 C CA . ASN A 1 362 ? -36.596 -30.855 -27.395 1.00 28.99 362 ASN A CA 1
ATOM 2805 C C . ASN A 1 362 ? -37.332 -30.043 -26.336 1.00 29.04 362 ASN A C 1
ATOM 2806 O O . ASN A 1 362 ? -36.782 -29.780 -25.264 1.00 27.78 362 ASN A O 1
ATOM 2811 N N . ARG A 1 363 ? -38.566 -29.645 -26.648 1.00 30.48 363 ARG A N 1
ATOM 2812 C CA . ARG A 1 363 ? -39.405 -28.884 -25.719 1.00 34.04 363 ARG A CA 1
ATOM 2813 C C . ARG A 1 363 ? -39.813 -29.731 -24.521 1.00 32.49 363 ARG A C 1
ATOM 2814 O O . ARG A 1 363 ? -39.746 -29.275 -23.378 1.00 33.34 363 ARG A O 1
ATOM 2822 N N . GLN A 1 364 ? -40.228 -30.966 -24.793 1.00 31.91 364 GLN A N 1
ATOM 2823 C CA . GLN A 1 364 ? -40.618 -31.906 -23.743 1.00 31.12 364 GLN A CA 1
ATOM 2824 C C . GLN A 1 364 ? -39.462 -32.250 -22.811 1.00 30.46 364 GLN A C 1
ATOM 2825 O O . GLN A 1 364 ? -39.652 -32.324 -21.599 1.00 33.43 364 GLN A O 1
ATOM 2831 N N . ILE A 1 365 ? -38.269 -32.436 -23.379 1.00 29.78 365 ILE A N 1
ATOM 2832 C CA . ILE A 1 365 ? -37.053 -32.677 -22.593 1.00 30.41 365 ILE A CA 1
ATOM 2833 C C . ILE A 1 365 ? -36.692 -31.461 -21.731 1.00 30.39 365 ILE A C 1
ATOM 2834 O O . ILE A 1 365 ? -36.368 -31.605 -20.548 1.00 31.09 365 ILE A O 1
ATOM 2839 N N . ALA A 1 366 ? -36.765 -30.270 -22.326 1.00 30.68 366 ALA A N 1
ATOM 2840 C CA . ALA A 1 366 ? -36.539 -29.012 -21.606 1.00 31.22 366 ALA A CA 1
ATOM 2841 C C . ALA A 1 366 ? -37.490 -28.823 -20.416 1.00 31.51 366 ALA A C 1
ATOM 2842 O O . ALA A 1 366 ? -37.085 -28.306 -19.374 1.00 32.75 366 ALA A O 1
ATOM 2844 N N .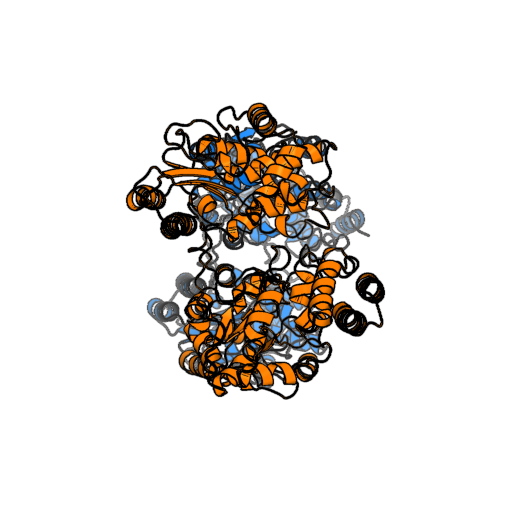 GLU A 1 367 ? -38.746 -29.245 -20.581 1.00 32.50 367 GLU A N 1
ATOM 2845 C CA . GLU A 1 367 ? -39.751 -29.165 -19.516 1.00 33.94 367 GLU A CA 1
ATOM 2846 C C . GLU A 1 367 ? -39.467 -30.118 -18.358 1.00 32.85 367 GLU A C 1
ATOM 2847 O O . GLU A 1 367 ? -39.580 -29.730 -17.194 1.00 34.37 367 GLU A O 1
ATOM 2853 N N . ILE A 1 368 ? -39.107 -31.360 -18.680 1.00 32.51 368 ILE A N 1
ATOM 2854 C CA . ILE A 1 368 ? -38.635 -32.317 -17.677 1.00 31.81 368 ILE A CA 1
ATOM 2855 C C . ILE A 1 368 ? -37.440 -31.724 -16.924 1.00 31.40 368 ILE A C 1
ATOM 2856 O O . ILE A 1 368 ? -37.390 -31.782 -15.693 1.00 31.69 368 ILE A O 1
ATOM 2861 N N . GLY A 1 369 ? -36.505 -31.134 -17.673 1.00 30.62 369 GLY A N 1
ATOM 2862 C CA . GLY A 1 369 ? -35.306 -30.503 -17.109 1.00 31.41 369 GLY A CA 1
ATOM 2863 C C . GLY A 1 369 ? -35.561 -29.314 -16.194 1.00 33.30 369 GLY A C 1
ATOM 2864 O O . GLY A 1 369 ? -34.919 -29.183 -15.149 1.00 32.39 369 GLY A O 1
ATOM 2865 N N . ALA A 1 370 ? -36.487 -28.440 -16.588 1.00 34.74 370 ALA A N 1
ATOM 2866 C CA . ALA A 1 370 ? -36.888 -27.305 -15.749 1.00 36.20 370 ALA A CA 1
ATOM 2867 C C . ALA A 1 370 ? -37.558 -27.783 -14.456 1.00 36.78 370 ALA A C 1
ATOM 2868 O O . ALA A 1 370 ? -37.330 -27.217 -13.384 1.00 36.33 370 ALA A O 1
ATOM 2870 N N . SER A 1 371 ? -38.364 -28.838 -14.570 1.00 37.79 371 SER A N 1
ATOM 2871 C CA . SER A 1 371 ? -39.039 -29.453 -13.427 1.00 40.06 371 SER A CA 1
ATOM 2872 C C . SER A 1 371 ? -38.060 -30.057 -12.416 1.00 41.27 371 SER A C 1
ATOM 2873 O O . SER A 1 371 ? -38.309 -30.010 -11.207 1.00 42.15 371 SER A O 1
ATOM 2876 N N . LEU A 1 372 ? -36.954 -30.614 -12.915 1.00 41.48 372 LEU A N 1
ATOM 2877 C CA . LEU A 1 372 ? -35.898 -31.181 -12.069 1.00 40.79 372 LEU A CA 1
ATOM 2878 C C . LEU A 1 372 ? -35.181 -30.130 -11.228 1.00 42.48 372 LEU A C 1
ATOM 2879 O O . LEU A 1 372 ? -34.920 -30.359 -10.049 1.00 42.73 372 LEU A O 1
ATOM 2884 N N . ILE A 1 373 ? -34.857 -28.990 -11.836 1.00 44.85 373 ILE A N 1
ATOM 2885 C CA . ILE A 1 373 ? -34.156 -27.907 -11.137 1.00 46.99 373 ILE A CA 1
ATOM 2886 C C . ILE A 1 373 ? -35.096 -27.166 -10.179 1.00 48.30 373 ILE A C 1
ATOM 2887 O O . ILE A 1 373 ? -34.682 -26.737 -9.096 1.00 47.07 373 ILE A O 1
ATOM 2892 N N . LYS A 1 374 ? -36.361 -27.037 -10.581 1.00 50.36 374 LYS A N 1
ATOM 2893 C CA . LYS A 1 374 ? -37.399 -26.421 -9.750 1.00 52.61 374 LYS A CA 1
ATOM 2894 C C . LYS A 1 374 ? -37.535 -27.114 -8.391 1.00 53.23 374 LYS A C 1
ATOM 2895 O O . LYS A 1 374 ? -37.741 -26.452 -7.369 1.00 54.48 374 LYS A O 1
ATOM 2901 N N . HIS A 1 375 ? -37.413 -28.441 -8.386 1.00 52.93 375 HIS A N 1
ATOM 2902 C CA . HIS A 1 375 ? -37.611 -29.224 -7.170 1.00 52.68 375 HIS A CA 1
ATOM 2903 C C . HIS A 1 375 ? -36.337 -29.897 -6.636 1.00 53.56 375 HIS A C 1
ATOM 2904 O O . HIS A 1 375 ? -36.403 -30.961 -6.010 1.00 54.36 375 HIS A O 1
ATOM 2911 N N . TRP A 1 376 ? -35.184 -29.271 -6.876 1.00 53.47 376 TRP A N 1
ATOM 2912 C CA . TRP A 1 376 ? -33.934 -29.669 -6.218 1.00 55.89 376 TRP A CA 1
ATOM 2913 C C . TRP A 1 376 ? -33.991 -29.347 -4.721 1.00 58.41 376 TRP A C 1
ATOM 2914 O O . TRP A 1 376 ? -34.716 -28.439 -4.298 1.00 58.70 376 TRP A O 1
ATOM 2925 N N . GLY A 1 377 ? -33.226 -30.090 -3.925 1.00 59.72 377 GLY A N 1
ATOM 2926 C CA . GLY A 1 377 ? -33.251 -29.930 -2.470 1.00 60.42 377 GLY A CA 1
ATOM 2927 C C . GLY A 1 377 ? -34.271 -30.854 -1.828 1.00 61.07 377 GLY A C 1
ATOM 2928 O O . GLY A 1 377 ? -34.052 -31.364 -0.725 1.00 61.55 377 GLY A O 1
ATOM 2929 N N . SER A 1 378 ? -35.388 -31.061 -2.527 1.00 60.47 378 SER A N 1
ATOM 2930 C CA . SER A 1 378 ? -36.398 -32.047 -2.142 1.00 60.98 378 SER A CA 1
ATOM 2931 C C . SER A 1 378 ? -35.845 -33.472 -2.257 1.00 61.02 378 SER A C 1
ATOM 2932 O O . SER A 1 378 ? -36.440 -34.422 -1.739 1.00 61.05 378 SER A O 1
ATOM 2935 N N . GLY A 1 379 ? -34.711 -33.608 -2.943 1.00 60.47 379 GLY A N 1
ATOM 2936 C CA . GLY A 1 379 ? -34.001 -34.882 -3.053 1.00 60.47 379 GLY A CA 1
ATOM 2937 C C . GLY A 1 379 ? -34.187 -35.584 -4.385 1.00 59.08 379 GLY A C 1
ATOM 2938 O O . GLY A 1 379 ? -33.294 -36.296 -4.848 1.00 58.72 379 GLY A O 1
ATOM 2939 N N . GLY A 1 380 ? -35.348 -35.374 -4.999 1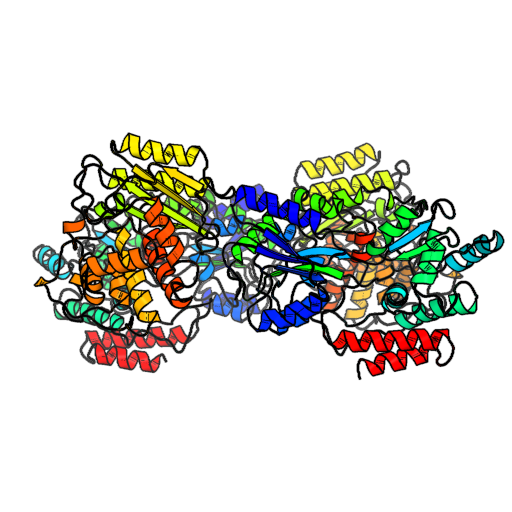.00 57.80 380 GLY A N 1
ATOM 2940 C CA . GLY A 1 380 ? -35.717 -36.053 -6.236 1.00 55.63 380 GLY A CA 1
ATOM 2941 C C . GLY A 1 380 ? -37.005 -36.829 -6.047 1.00 54.52 380 GLY A C 1
ATOM 2942 O O . GLY A 1 380 ? -37.403 -37.120 -4.918 1.00 54.70 380 GLY A O 1
ATOM 2943 N N . GLY A 1 381 ? -37.659 -37.160 -7.154 1.00 53.57 381 GLY A N 1
ATOM 2944 C CA . GLY A 1 381 ? -38.887 -37.950 -7.113 1.00 53.30 381 GLY A CA 1
ATOM 2945 C C . GLY A 1 381 ? -40.138 -37.143 -6.829 1.00 53.24 381 GLY A C 1
ATOM 2946 O O . GLY A 1 381 ? -41.155 -37.699 -6.409 1.00 52.22 381 GLY A O 1
ATOM 2947 N N . HIS A 1 382 ? -40.064 -35.833 -7.057 1.00 52.80 382 HIS A N 1
ATOM 2948 C CA . HIS A 1 382 ? -41.222 -34.958 -6.911 1.00 51.58 382 HIS A CA 1
ATOM 2949 C C . HIS A 1 382 ? -42.286 -35.356 -7.928 1.00 50.85 382 HIS A C 1
ATOM 2950 O O . HIS A 1 382 ? -41.986 -35.474 -9.122 1.00 50.29 382 HIS A O 1
ATOM 2957 N N . PRO A 1 383 ? -43.531 -35.577 -7.459 1.00 49.72 383 PRO A N 1
ATOM 2958 C CA . PRO A 1 383 ? -44.644 -36.001 -8.312 1.00 48.95 383 PRO A CA 1
ATOM 2959 C C . PRO A 1 383 ? -44.870 -35.089 -9.517 1.00 47.23 383 PRO A C 1
ATOM 2960 O O . PRO A 1 383 ? -45.464 -35.520 -10.502 1.00 47.84 383 PRO A O 1
ATOM 2964 N N . GLU A 1 384 ? -44.393 -33.849 -9.430 1.00 47.44 384 GLU A N 1
ATOM 2965 C CA . GLU A 1 384 ? -44.483 -32.889 -10.530 1.00 48.21 384 GLU A CA 1
ATOM 2966 C C . GLU A 1 384 ? -43.624 -33.346 -11.713 1.00 46.32 384 GLU A C 1
ATOM 2967 O O . GLU A 1 384 ? -44.095 -33.375 -12.855 1.00 43.76 384 GLU A O 1
ATOM 2973 N N . THR A 1 385 ? -42.373 -33.713 -11.419 1.00 45.08 385 THR A N 1
ATOM 2974 C CA . THR A 1 385 ? -41.416 -34.204 -12.420 1.00 42.46 385 THR A CA 1
ATOM 2975 C C . THR A 1 385 ? -41.924 -35.460 -13.135 1.00 41.74 385 THR A C 1
ATOM 2976 O O . THR A 1 385 ? -41.781 -35.581 -14.355 1.00 42.32 385 THR A O 1
ATOM 2980 N N . LEU A 1 386 ? -42.533 -36.374 -12.377 1.00 40.00 386 LEU A N 1
ATOM 2981 C CA . LEU A 1 386 ? -43.145 -37.582 -12.937 1.00 39.81 386 LEU A CA 1
ATOM 2982 C C . LEU A 1 386 ? -44.281 -37.252 -13.912 1.00 38.00 386 LEU A C 1
ATOM 2983 O O . LEU A 1 386 ? -44.447 -37.936 -14.925 1.00 38.30 386 LEU A O 1
ATOM 2988 N N . VAL A 1 387 ? -45.059 -36.213 -13.606 1.00 37.30 387 VAL A N 1
ATOM 2989 C CA . VAL A 1 387 ? -46.138 -35.779 -14.498 1.00 37.63 387 VAL A CA 1
ATOM 2990 C C . VAL A 1 387 ? -45.558 -35.231 -15.806 1.00 37.85 387 VAL A C 1
ATOM 2991 O O . VAL A 1 387 ? -46.043 -35.570 -16.888 1.00 38.39 387 VAL A O 1
ATOM 2995 N N . LYS A 1 388 ? -44.510 -34.411 -15.697 1.00 36.40 388 LYS A N 1
ATOM 2996 C CA . LYS A 1 388 ? -43.798 -33.874 -16.866 1.00 36.59 388 LYS A CA 1
ATOM 2997 C C . LYS A 1 388 ? -43.278 -34.985 -17.777 1.00 36.42 388 LYS A C 1
ATOM 2998 O O . LYS A 1 388 ? -43.413 -34.906 -19.002 1.00 37.97 388 LYS A O 1
ATOM 3004 N N . VAL A 1 389 ? -42.693 -36.018 -17.171 1.00 35.76 389 VAL A N 1
ATOM 3005 C CA . VAL A 1 389 ? -42.233 -37.203 -17.903 1.00 34.59 389 VAL A CA 1
ATOM 3006 C C . VAL A 1 389 ? -43.415 -37.935 -18.549 1.00 35.94 389 VAL A C 1
ATOM 3007 O O . VAL A 1 389 ? -43.347 -38.327 -19.718 1.00 35.32 389 VAL A O 1
ATOM 3011 N N . LYS A 1 390 ? -44.496 -38.103 -17.784 1.00 37.86 390 LYS A N 1
ATOM 3012 C CA . LYS A 1 390 ? -45.747 -38.668 -18.301 1.00 38.05 390 LYS A CA 1
ATOM 3013 C C . LYS A 1 390 ? -46.351 -37.810 -19.417 1.00 36.39 390 LYS A C 1
ATOM 3014 O O . LYS A 1 390 ? -46.916 -38.346 -20.373 1.00 34.47 390 LYS A O 1
ATOM 3020 N N . ASP A 1 391 ? -46.222 -36.487 -19.287 1.00 37.31 391 ASP A N 1
ATOM 3021 C CA . ASP A 1 391 ? -46.654 -35.532 -20.318 1.00 37.97 391 ASP A CA 1
ATOM 3022 C C . ASP A 1 391 ? -45.899 -35.731 -21.627 1.00 36.55 391 ASP A C 1
ATOM 3023 O O . ASP A 1 391 ? -46.493 -35.677 -22.707 1.00 36.84 391 ASP A O 1
ATOM 3028 N N . ALA A 1 392 ? -44.589 -35.960 -21.519 1.00 35.55 392 ALA A N 1
ATOM 3029 C CA . ALA A 1 392 ? -43.731 -36.192 -22.681 1.00 30.15 392 ALA A CA 1
ATOM 3030 C C . ALA A 1 392 ? -44.203 -37.390 -23.493 1.00 30.29 392 ALA A C 1
ATOM 3031 O O . ALA A 1 392 ? -44.317 -37.302 -24.715 1.00 29.42 392 ALA A O 1
ATOM 3033 N N . GLU A 1 393 ? -44.497 -38.498 -22.814 1.00 30.46 393 GLU A N 1
ATOM 3034 C CA . GLU A 1 393 ? -45.033 -39.686 -23.482 1.00 31.83 393 GLU A CA 1
ATOM 3035 C C . GLU A 1 393 ? -46.392 -39.389 -24.116 1.00 32.53 393 GLU A C 1
ATOM 3036 O O . GLU A 1 393 ? -46.679 -39.831 -25.234 1.00 34.17 393 GLU A O 1
ATOM 3042 N N . ASP A 1 394 ? -47.213 -38.634 -23.393 1.00 32.36 394 ASP A N 1
ATOM 3043 C CA . ASP A 1 394 ? -48.506 -38.188 -23.891 1.00 31.66 394 ASP A CA 1
ATOM 3044 C C . ASP A 1 394 ? -48.316 -37.398 -25.189 1.00 30.50 394 ASP A C 1
ATOM 3045 O O . ASP A 1 394 ? -48.592 -37.916 -26.272 1.00 29.36 394 ASP A O 1
ATOM 3050 N N . GLN A 1 395 ? -47.793 -36.178 -25.081 1.00 32.81 395 GLN A N 1
ATOM 3051 C CA . GLN A 1 395 ? -47.690 -35.265 -26.229 1.00 33.17 395 GLN A CA 1
ATOM 3052 C C . GLN A 1 395 ? -46.831 -35.763 -27.396 1.00 32.98 395 GLN A C 1
ATOM 3053 O O . GLN A 1 395 ? -47.052 -35.354 -28.541 1.00 32.16 395 GLN A O 1
ATOM 3059 N N . LEU A 1 396 ? -45.862 -36.635 -27.113 1.00 31.59 396 LEU A N 1
ATOM 3060 C CA . LEU A 1 396 ? -45.020 -37.210 -28.171 1.00 29.60 396 LEU A CA 1
ATOM 3061 C C . LEU A 1 396 ? -45.647 -38.430 -28.836 1.00 29.41 396 LEU A C 1
ATOM 3062 O O . LEU A 1 396 ? -45.194 -38.858 -29.904 1.00 29.29 396 LEU A O 1
ATOM 3067 N N . GLY A 1 397 ? -46.679 -38.989 -28.203 1.00 30.00 397 GLY A N 1
ATOM 3068 C CA . GLY A 1 397 ? -47.442 -40.112 -28.762 1.00 28.36 397 GLY A CA 1
ATOM 3069 C C . GLY A 1 397 ? -46.672 -41.414 -28.910 1.00 31.08 397 GLY A C 1
ATOM 3070 O O . GLY A 1 397 ? -46.911 -42.176 -29.850 1.00 33.15 397 GLY A O 1
ATOM 3071 N N . ALA A 1 398 ? -45.748 -41.663 -27.982 1.00 31.70 398 ALA A N 1
ATOM 3072 C CA . ALA A 1 398 ? -44.894 -42.856 -28.002 1.00 30.78 398 ALA A CA 1
ATOM 3073 C C . ALA A 1 398 ? -44.199 -43.055 -26.657 1.00 29.01 398 ALA A C 1
ATOM 3074 O O . ALA A 1 398 ? -44.099 -42.119 -25.860 1.00 27.14 398 ALA A O 1
ATOM 3076 N N . ARG A 1 399 ? -43.725 -44.277 -26.416 1.00 30.61 399 ARG A N 1
ATOM 3077 C CA . ARG A 1 399 ? -43.034 -44.630 -25.168 1.00 31.12 399 ARG A CA 1
ATOM 3078 C C . ARG A 1 399 ? -41.880 -43.682 -24.866 1.00 30.44 399 ARG A C 1
ATOM 3079 O O . ARG A 1 399 ? -41.068 -43.373 -25.746 1.00 29.76 399 ARG A O 1
ATOM 3087 N N . VAL A 1 400 ? -41.821 -43.228 -23.617 1.00 28.87 400 VAL A N 1
ATOM 3088 C CA . VAL A 1 400 ? -40.691 -42.460 -23.115 1.00 29.19 400 VAL A CA 1
ATOM 3089 C C . VAL A 1 400 ? -40.047 -43.242 -21.969 1.00 30.12 400 VAL A C 1
ATOM 3090 O O . VAL A 1 400 ? -40.745 -43.779 -21.103 1.00 29.34 400 VAL A O 1
ATOM 3094 N N . GLY A 1 401 ? -38.718 -43.327 -21.993 1.00 30.03 401 GLY A N 1
ATOM 3095 C CA . GLY A 1 401 ? -37.955 -43.951 -20.915 1.00 27.43 401 GLY A CA 1
ATOM 3096 C C . GLY A 1 401 ? -37.326 -42.905 -20.023 1.00 26.20 401 GLY A C 1
ATOM 3097 O O . GLY A 1 401 ? -36.869 -41.867 -20.504 1.00 28.20 401 GLY A O 1
ATOM 3098 N N . TYR A 1 402 ? -37.299 -43.174 -18.721 1.00 24.85 402 TYR A N 1
ATOM 3099 C CA . TYR A 1 402 ? -36.777 -42.210 -17.762 1.00 25.55 402 TYR A CA 1
ATOM 3100 C C . TYR A 1 402 ? -36.241 -42.845 -16.480 1.00 26.55 402 TYR A C 1
ATOM 3101 O O . TYR A 1 402 ? -36.867 -43.740 -15.906 1.00 25.39 402 TYR A O 1
ATOM 3110 N N . ILE A 1 403 ? -35.078 -42.368 -16.041 1.00 24.38 403 ILE A N 1
ATOM 3111 C CA . ILE A 1 403 ? -34.593 -42.650 -14.697 1.00 26.51 403 ILE A CA 1
ATOM 3112 C C . ILE A 1 403 ? -33.750 -41.501 -14.140 1.00 27.17 403 ILE A C 1
ATOM 3113 O O . ILE A 1 403 ? -33.073 -40.788 -14.886 1.00 26.56 403 ILE A O 1
ATOM 3118 N N . GLU A 1 404 ? -33.842 -41.317 -12.824 1.00 29.29 404 GLU A N 1
ATOM 3119 C CA . GLU A 1 404 ? -33.068 -40.329 -12.080 1.00 31.32 404 GLU A CA 1
ATOM 3120 C C . GLU A 1 404 ? -32.353 -41.063 -10.939 1.00 31.69 404 GLU A C 1
ATOM 3121 O O . GLU A 1 404 ? -32.965 -41.839 -10.206 1.00 32.06 404 GLU A O 1
ATOM 3127 N N . LEU A 1 405 ? -31.055 -40.812 -10.800 1.00 33.66 405 LEU A N 1
ATOM 3128 C CA . LEU A 1 405 ? -30.201 -41.610 -9.924 1.00 34.33 405 LEU A CA 1
ATOM 3129 C C . LEU A 1 405 ? -29.261 -40.723 -9.124 1.00 35.23 405 LEU A C 1
ATOM 3130 O O . LEU A 1 405 ? -28.698 -39.778 -9.670 1.00 36.09 405 LEU A O 1
ATOM 3135 N N . ASP A 1 406 ? -29.089 -41.017 -7.835 1.00 35.85 406 ASP A N 1
ATOM 3136 C CA . ASP A 1 406 ? -28.003 -40.399 -7.076 1.00 35.31 406 ASP A CA 1
ATOM 3137 C C . ASP A 1 406 ? -26.696 -41.071 -7.476 1.00 35.55 406 ASP A C 1
ATOM 3138 O O . ASP A 1 406 ? -26.562 -42.291 -7.376 1.00 33.72 406 ASP A O 1
ATOM 3143 N N . LEU A 1 407 ? -25.749 -40.252 -7.927 1.00 36.93 407 LEU A N 1
ATOM 3144 C CA . LEU A 1 407 ? -24.473 -40.699 -8.479 1.00 39.99 407 LEU A CA 1
ATOM 3145 C C . LEU A 1 407 ? -23.598 -41.455 -7.474 1.00 42.61 407 LEU A C 1
ATOM 3146 O O . LEU A 1 407 ? -22.942 -42.441 -7.818 1.00 42.25 407 LEU A O 1
ATOM 3151 N N . ASN A 1 408 ? -23.597 -40.990 -6.234 1.00 46.09 408 ASN A N 1
ATOM 3152 C CA . ASN A 1 408 ? -22.695 -41.517 -5.223 1.00 48.19 408 ASN A CA 1
ATOM 3153 C C . ASN A 1 408 ? -23.212 -42.816 -4.597 1.00 48.96 408 ASN A C 1
ATOM 3154 O O . ASN A 1 408 ? -22.459 -43.785 -4.450 1.00 48.18 408 ASN A O 1
ATOM 3159 N N . SER A 1 409 ? -24.500 -42.830 -4.257 1.00 48.60 409 SER A N 1
ATOM 3160 C CA . SER A 1 409 ? -25.115 -43.922 -3.501 1.00 49.13 409 SER A CA 1
ATOM 3161 C C . SER A 1 409 ? -25.852 -44.961 -4.350 1.00 49.68 409 SER A C 1
ATOM 3162 O O . SER A 1 409 ? -26.120 -46.071 -3.879 1.00 50.92 409 SER A O 1
ATOM 3165 N N . GLY A 1 410 ? -26.198 -44.596 -5.582 1.00 48.31 410 GLY A N 1
ATOM 3166 C CA . GLY A 1 410 ? -26.889 -45.510 -6.494 1.00 46.82 410 GLY A CA 1
ATOM 3167 C C . GLY A 1 410 ? -28.385 -45.583 -6.275 1.00 45.30 410 GLY A C 1
ATOM 3168 O O . GLY A 1 410 ? -29.066 -46.421 -6.868 1.00 46.78 410 GLY A O 1
ATOM 3169 N N . LYS A 1 411 ? -28.893 -44.694 -5.429 1.00 43.51 411 LYS A N 1
ATOM 3170 C CA . LYS A 1 411 ? -30.305 -44.660 -5.072 1.00 42.26 411 LYS A CA 1
ATOM 3171 C C . LYS A 1 411 ? -31.163 -44.124 -6.219 1.00 41.04 411 LYS A C 1
ATOM 3172 O O . LYS A 1 411 ? -30.864 -43.074 -6.791 1.00 38.97 411 LYS A O 1
ATOM 3178 N N . ILE A 1 412 ? -32.226 -44.857 -6.545 1.00 41.96 412 ILE A N 1
ATOM 3179 C CA . ILE A 1 412 ? -33.176 -44.441 -7.576 1.00 42.91 412 ILE A CA 1
ATOM 3180 C C . ILE A 1 412 ? -34.136 -43.388 -7.016 1.00 43.91 412 ILE A C 1
ATOM 3181 O O . ILE A 1 412 ? -34.894 -43.653 -6.077 1.00 43.69 412 ILE A O 1
ATOM 3186 N N . LEU A 1 413 ? -34.090 -42.196 -7.604 1.00 43.48 413 LEU A N 1
ATOM 3187 C CA . LEU A 1 413 ? -34.898 -41.069 -7.151 1.00 42.32 413 LEU A CA 1
ATOM 3188 C C . LEU A 1 413 ? -36.231 -41.001 -7.886 1.00 42.22 413 LEU A C 1
ATOM 3189 O O . LEU A 1 413 ? -37.261 -40.699 -7.285 1.00 41.97 413 LEU A O 1
ATOM 3194 N N . GLU A 1 414 ? -36.200 -41.288 -9.185 1.00 42.07 414 GLU A N 1
ATOM 3195 C CA . GLU A 1 414 ? -37.411 -41.376 -9.993 1.00 42.28 414 GLU A CA 1
ATOM 3196 C C . GLU A 1 414 ? -37.181 -42.283 -11.197 1.00 42.13 414 GLU A C 1
ATOM 3197 O O . GLU A 1 414 ? -36.068 -42.371 -11.712 1.00 42.29 414 GLU A O 1
ATOM 3203 N N . SER A 1 415 ? -38.239 -42.959 -11.634 1.00 42.09 415 SER A N 1
ATOM 3204 C CA . SER A 1 415 ? -38.161 -43.848 -12.788 1.00 42.61 415 SER A CA 1
ATOM 3205 C C . SER A 1 415 ? -39.473 -43.884 -13.558 1.00 41.83 415 SER A C 1
ATOM 3206 O O . SER A 1 415 ? -40.551 -43.687 -12.991 1.00 44.27 415 SER A O 1
ATOM 3209 N N . PHE A 1 416 ? -39.360 -44.125 -14.859 1.00 40.35 416 PHE A N 1
ATOM 3210 C CA . PHE A 1 416 ? -40.502 -44.379 -15.719 1.00 37.30 416 PHE A CA 1
ATOM 3211 C C . PHE A 1 416 ? -40.034 -45.245 -16.877 1.00 37.10 416 PHE A C 1
ATOM 3212 O O . PHE A 1 416 ? -39.110 -44.868 -17.606 1.00 36.40 416 PHE A O 1
ATOM 3220 N N . ARG A 1 417 ? -40.675 -46.405 -17.034 1.00 34.85 417 ARG A N 1
ATOM 3221 C CA . ARG A 1 417 ? -40.238 -47.444 -17.975 1.00 33.82 417 ARG A CA 1
ATOM 3222 C C . ARG A 1 417 ? -38.718 -47.725 -17.883 1.00 32.48 417 ARG A C 1
ATOM 3223 O O . ARG A 1 417 ? -38.018 -47.690 -18.900 1.00 30.42 417 ARG A O 1
ATOM 3231 N N . PRO A 1 418 ? -38.207 -48.013 -16.665 1.00 32.45 418 PRO A N 1
ATOM 3232 C CA . PRO A 1 418 ? -36.758 -48.133 -16.464 1.00 31.80 418 PRO A CA 1
ATOM 3233 C C . PRO A 1 418 ? -36.152 -49.473 -16.889 1.00 32.73 418 PRO A C 1
ATOM 3234 O O . PRO A 1 418 ? -34.937 -49.559 -17.083 1.00 31.15 418 PRO A O 1
ATOM 3238 N N . GLU A 1 419 ? -36.988 -50.502 -17.023 1.00 33.23 419 GLU A N 1
ATOM 3239 C CA . GLU A 1 419 ? -36.528 -51.839 -17.402 1.00 34.01 419 GLU A CA 1
ATOM 3240 C C . GLU A 1 419 ? -37.067 -52.262 -18.774 1.00 33.20 419 GLU A C 1
ATOM 3241 O O . GLU A 1 419 ? -37.173 -53.454 -19.077 1.00 33.22 419 GLU A O 1
ATOM 3247 N N . GLU A 1 420 ? -37.408 -51.272 -19.594 1.00 32.71 420 GLU A N 1
ATOM 3248 C CA . GLU A 1 420 ? -37.758 -51.500 -20.994 1.00 32.25 420 GLU A CA 1
ATOM 3249 C C . GLU A 1 420 ? -36.582 -51.104 -21.885 1.00 29.95 420 GLU A C 1
ATOM 3250 O O . GLU A 1 420 ? -35.802 -50.220 -21.533 1.00 27.88 420 GLU A O 1
ATOM 3256 N N . ARG A 1 421 ? -36.453 -51.769 -23.029 1.00 30.89 421 ARG A N 1
ATOM 3257 C CA . ARG A 1 421 ? -35.332 -51.527 -23.937 1.00 30.88 421 ARG A CA 1
ATOM 3258 C C . ARG A 1 421 ? -35.588 -50.364 -24.889 1.00 31.70 421 ARG A C 1
ATOM 3259 O O . ARG A 1 421 ? -36.635 -50.291 -25.536 1.00 30.38 421 ARG A O 1
ATOM 3267 N N . PHE A 1 422 ? -34.610 -49.467 -24.968 1.00 31.91 422 PHE A N 1
ATOM 3268 C CA . PHE A 1 422 ? -34.677 -48.296 -25.834 1.00 30.61 422 PHE A CA 1
ATOM 3269 C C . PHE A 1 422 ? -33.408 -48.182 -26.667 1.00 29.35 422 PHE A C 1
ATOM 3270 O O . PHE A 1 422 ? -32.318 -48.462 -26.164 1.00 31.00 422 PHE A O 1
ATOM 3278 N N . PRO A 1 423 ? -33.541 -47.758 -27.941 1.00 27.36 423 PRO A N 1
ATOM 3279 C CA . PRO A 1 423 ? -32.374 -47.501 -28.780 1.00 24.62 423 PRO A CA 1
ATOM 3280 C C . PRO A 1 423 ? -31.482 -46.459 -28.122 1.00 21.37 423 PRO A C 1
ATOM 3281 O O . PRO A 1 423 ? -31.978 -45.421 -27.671 1.00 21.25 423 PRO A O 1
ATOM 3285 N N . MET A 1 424 ? -30.184 -46.742 -28.058 1.00 20.81 424 MET A N 1
ATOM 3286 C CA . MET A 1 424 ? -29.241 -45.858 -27.370 1.00 23.19 424 MET A CA 1
ATOM 3287 C C . MET A 1 424 ? -29.089 -44.522 -28.072 1.00 21.62 424 MET A C 1
ATOM 3288 O O . MET A 1 424 ? -28.912 -43.489 -27.423 1.00 22.85 424 MET A O 1
ATOM 3293 N N . MET A 1 425 ? -29.175 -44.555 -29.399 1.00 20.53 425 MET A N 1
ATOM 3294 C CA . MET A 1 425 ? -28.895 -43.397 -30.237 1.00 20.27 425 MET A CA 1
ATOM 3295 C C . MET A 1 425 ? -27.469 -42.947 -29.921 1.00 18.46 425 MET A C 1
ATOM 3296 O O . MET A 1 425 ? -26.559 -43.778 -29.889 1.00 17.75 425 MET A O 1
ATOM 3301 N N . SER A 1 426 ? -27.285 -41.657 -29.655 1.00 17.38 426 SER A N 1
ATOM 3302 C CA . SER A 1 426 ? -25.974 -41.092 -29.378 1.00 18.66 426 SER A CA 1
ATOM 3303 C C . SER A 1 426 ? -25.484 -41.292 -27.937 1.00 18.96 426 SER A C 1
ATOM 3304 O O . SER A 1 426 ? -24.371 -40.891 -27.623 1.00 16.89 426 SER A O 1
ATOM 3307 N N . THR A 1 427 ? -26.299 -41.905 -27.074 1.00 17.66 427 THR A N 1
ATOM 3308 C CA . THR A 1 427 ? -25.962 -42.010 -25.642 1.00 18.70 427 THR A CA 1
ATOM 3309 C C . THR A 1 427 ? -24.876 -43.043 -25.327 1.00 17.88 427 THR A C 1
ATOM 3310 O O . THR A 1 427 ? -24.333 -43.062 -24.218 1.00 16.46 427 THR A O 1
ATOM 3314 N N . PHE A 1 428 ? -24.557 -43.885 -26.307 1.00 16.33 428 PHE A N 1
ATOM 3315 C CA . PHE A 1 428 ? -23.465 -44.847 -26.180 1.00 17.66 428 PHE A CA 1
ATOM 3316 C C . PHE A 1 428 ? -22.087 -44.164 -26.228 1.00 18.54 428 PHE A C 1
ATOM 3317 O O . PHE A 1 428 ? -21.079 -44.763 -25.848 1.00 18.42 428 PHE A O 1
ATOM 3325 N N . LYS A 1 429 ? -22.056 -42.918 -26.701 1.00 17.79 429 LYS A N 1
ATOM 3326 C CA . LYS A 1 429 ? -20.801 -42.216 -26.980 1.00 20.87 429 LYS A CA 1
ATOM 3327 C C . LYS A 1 429 ? -19.980 -41.860 -25.733 1.00 21.85 429 LYS A C 1
ATOM 3328 O O . LYS A 1 429 ? -18.748 -41.795 -25.793 1.00 22.09 429 LYS A O 1
ATOM 3334 N N . VAL A 1 430 ? -20.663 -41.630 -24.615 1.00 21.65 430 VAL A N 1
ATOM 3335 C CA . VAL A 1 430 ? -19.997 -41.429 -23.324 1.00 21.01 430 VAL A CA 1
ATOM 3336 C C . VAL A 1 430 ? -19.375 -42.744 -22.832 1.00 20.13 430 VAL A C 1
ATOM 3337 O O . VAL A 1 430 ? -18.297 -42.746 -22.238 1.00 21.48 430 VAL A O 1
ATOM 3341 N N . LEU A 1 431 ? -20.061 -43.853 -23.096 1.00 18.69 431 LEU A N 1
ATOM 3342 C CA . LEU A 1 431 ? -19.586 -45.183 -22.719 1.00 19.41 431 LEU A CA 1
ATOM 3343 C C . LEU A 1 431 ? -18.381 -45.585 -23.556 1.00 18.62 431 LEU A C 1
ATOM 3344 O O . LEU A 1 431 ? -17.458 -46.225 -23.050 1.00 16.33 431 LEU A O 1
ATOM 3349 N N . LEU A 1 432 ? -18.417 -45.216 -24.839 1.00 15.15 432 LEU A N 1
ATOM 3350 C CA . LEU A 1 432 ? -17.313 -45.430 -25.761 1.00 17.96 432 LEU A CA 1
ATOM 3351 C C . LEU A 1 432 ? -16.041 -44.744 -25.268 1.00 20.68 432 LEU A C 1
ATOM 3352 O O . LEU A 1 432 ? -14.976 -45.354 -25.238 1.00 20.76 432 LEU A O 1
ATOM 3357 N N . CYS A 1 433 ? -16.168 -43.481 -24.866 1.00 22.39 433 CYS A N 1
ATOM 3358 C CA . CYS A 1 433 ? -15.033 -42.718 -24.360 1.00 22.84 433 CYS A CA 1
ATOM 3359 C C . CYS A 1 433 ? -14.646 -43.124 -22.938 1.00 22.81 433 CYS A C 1
ATOM 3360 O O . CYS A 1 433 ? -13.535 -42.852 -22.492 1.00 22.02 433 CYS A O 1
ATOM 3363 N N . GLY A 1 434 ? -15.562 -43.785 -22.236 1.00 20.29 434 GLY A N 1
ATOM 3364 C CA . GLY A 1 434 ? -15.228 -44.440 -20.977 1.00 20.86 434 GLY A CA 1
ATOM 3365 C C . GLY A 1 434 ? -14.293 -45.613 -21.228 1.00 22.76 434 GLY A C 1
ATOM 3366 O O . GLY A 1 434 ? -13.329 -45.813 -20.490 1.00 24.71 434 GLY A O 1
ATOM 3367 N N . ALA A 1 435 ? -14.575 -46.372 -22.288 1.00 22.23 435 ALA A N 1
ATOM 3368 C CA . ALA A 1 435 ? -13.736 -47.492 -22.703 1.00 23.74 435 ALA A CA 1
ATOM 3369 C C . ALA A 1 435 ? -12.367 -47.008 -23.170 1.00 23.47 435 ALA A C 1
ATOM 3370 O O . ALA A 1 435 ? -11.343 -47.640 -22.888 1.00 22.66 435 ALA A O 1
ATOM 3372 N N . VAL A 1 436 ? -12.372 -45.894 -23.900 1.00 22.20 436 VAL A N 1
ATOM 3373 C CA . VAL A 1 436 ? -11.156 -45.257 -24.394 1.00 20.75 436 VAL A CA 1
ATOM 3374 C C . VAL A 1 436 ? -10.244 -44.880 -23.221 1.00 22.11 436 VAL A C 1
ATOM 3375 O O . VAL A 1 436 ? -9.074 -45.259 -23.205 1.00 21.60 436 VAL A O 1
ATOM 3379 N N . LEU A 1 437 ? -10.801 -44.170 -22.238 1.00 21.93 437 LEU A N 1
ATOM 3380 C CA . LEU A 1 437 ? -10.063 -43.730 -21.057 1.00 22.94 437 LEU A CA 1
ATOM 3381 C C . LEU A 1 437 ? -9.601 -44.888 -20.174 1.00 26.59 437 LEU A C 1
ATOM 3382 O O . LEU A 1 437 ? -8.625 -44.764 -19.432 1.00 27.21 437 LEU A O 1
ATOM 3387 N N . SER A 1 438 ? -10.316 -46.005 -20.256 1.00 29.91 438 SER A N 1
ATOM 3388 C CA . SER A 1 438 ? -9.918 -47.249 -19.604 1.00 31.51 438 SER A CA 1
ATOM 3389 C C . SER A 1 438 ? -8.610 -47.773 -20.198 1.00 31.87 438 SER A C 1
ATOM 3390 O O . SER A 1 438 ? -7.753 -48.283 -19.473 1.00 31.91 438 SER A O 1
ATOM 3393 N N . ARG A 1 439 ? -8.472 -47.637 -21.517 1.00 31.27 439 ARG A N 1
ATOM 3394 C CA . ARG A 1 439 ? -7.247 -47.998 -22.226 1.00 32.87 439 ARG A CA 1
ATOM 3395 C C . ARG A 1 439 ? -6.078 -47.054 -21.923 1.00 33.88 439 ARG A C 1
ATOM 3396 O O . ARG A 1 439 ? -4.931 -47.496 -21.854 1.00 34.08 439 ARG A O 1
ATOM 3404 N N . ILE A 1 440 ? -6.378 -45.764 -21.751 1.00 34.89 440 ILE A N 1
ATOM 3405 C CA . ILE A 1 440 ? -5.388 -44.759 -21.336 1.00 34.59 440 ILE A CA 1
ATOM 3406 C C . ILE A 1 440 ? -4.792 -45.122 -19.974 1.00 35.22 440 ILE A C 1
ATOM 3407 O O . ILE A 1 440 ? -3.569 -45.123 -19.807 1.00 36.00 440 ILE A O 1
ATOM 3412 N N . ASP A 1 441 ? -5.665 -45.443 -19.020 1.00 34.94 441 ASP A N 1
ATOM 3413 C CA . ASP A 1 441 ? -5.263 -45.843 -17.671 1.00 36.42 441 ASP A CA 1
ATOM 3414 C C . ASP A 1 441 ? -4.390 -47.101 -17.653 1.00 37.44 441 ASP A C 1
ATOM 3415 O O . ASP A 1 441 ? -3.552 -47.260 -16.770 1.00 40.28 441 ASP A O 1
ATOM 3420 N N . ALA A 1 442 ? -4.592 -47.981 -18.631 1.00 38.37 442 ALA A N 1
ATOM 3421 C CA . ALA A 1 442 ? -3.805 -49.206 -18.765 1.00 38.84 442 ALA A CA 1
ATOM 3422 C C . ALA A 1 442 ? -2.552 -49.017 -19.627 1.00 40.10 442 ALA A C 1
ATOM 3423 O O . ALA A 1 442 ? -1.821 -49.979 -19.886 1.00 41.21 442 ALA A O 1
ATOM 3425 N N . GLY A 1 443 ? -2.314 -47.781 -20.068 1.00 40.53 443 GLY A N 1
ATOM 3426 C CA . GLY A 1 443 ? -1.174 -47.458 -20.932 1.00 39.14 443 GLY A CA 1
ATOM 3427 C C . GLY A 1 443 ? -1.257 -48.102 -22.305 1.00 40.01 443 GLY A C 1
ATOM 3428 O O . GLY A 1 443 ? -0.233 -48.346 -22.946 1.00 40.40 443 GLY A O 1
ATOM 3429 N N . GLN A 1 444 ? -2.481 -48.385 -22.748 1.00 39.86 444 GLN A N 1
ATOM 3430 C CA . GLN A 1 444 ? -2.724 -48.998 -24.052 1.00 38.82 444 GLN A CA 1
ATOM 3431 C C . GLN A 1 444 ? -3.080 -47.945 -25.092 1.00 37.01 444 GLN A C 1
ATOM 3432 O O . GLN A 1 444 ? -3.046 -48.215 -26.296 1.00 35.91 444 GLN A O 1
ATOM 3438 N N . GLU A 1 445 ? -3.420 -46.747 -24.617 1.00 34.34 445 GLU A N 1
ATOM 3439 C CA . GLU A 1 445 ? -3.868 -45.667 -25.489 1.00 33.10 445 GLU A CA 1
ATOM 3440 C C . GLU A 1 445 ? -3.341 -44.307 -25.041 1.00 31.50 445 GLU A C 1
ATOM 3441 O O . GLU A 1 445 ? -3.127 -44.066 -23.852 1.00 28.21 445 GLU A O 1
ATOM 3447 N N . GLN A 1 446 ? -3.137 -43.426 -26.015 1.00 31.22 446 GLN A N 1
ATOM 3448 C CA . GLN A 1 446 ? -2.753 -42.049 -25.756 1.00 33.02 446 GLN A CA 1
ATOM 3449 C C . GLN A 1 446 ? -3.834 -41.124 -26.296 1.00 33.63 446 GLN A C 1
ATOM 3450 O O . GLN A 1 446 ? -4.278 -41.275 -27.435 1.00 32.42 446 GLN A O 1
ATOM 3456 N N . LEU A 1 447 ? -4.258 -40.172 -25.470 1.00 34.81 447 LEU A N 1
ATOM 3457 C CA . LEU A 1 447 ? -5.274 -39.205 -25.877 1.00 35.30 447 LEU A CA 1
ATOM 3458 C C . LEU A 1 447 ? -4.780 -38.286 -26.991 1.00 37.17 447 LEU A C 1
ATOM 3459 O O . LEU A 1 447 ? -5.572 -37.831 -27.819 1.00 37.94 447 LEU A O 1
ATOM 3464 N N . GLY A 1 448 ? -3.469 -38.041 -27.019 1.00 36.85 448 GLY A N 1
ATOM 3465 C CA . GLY A 1 448 ? -2.848 -37.206 -28.045 1.00 36.66 448 GLY A CA 1
ATOM 3466 C C . GLY A 1 448 ? -2.552 -37.916 -29.354 1.00 38.15 448 GLY A C 1
ATOM 3467 O O . GLY A 1 448 ? -2.130 -37.279 -30.323 1.00 40.21 448 GLY A O 1
ATOM 3468 N N . ARG A 1 449 ? -2.775 -39.231 -29.390 1.00 37.90 449 ARG A N 1
ATOM 3469 C CA . ARG A 1 449 ? -2.538 -40.036 -30.592 1.00 38.19 449 ARG A CA 1
ATOM 3470 C C . ARG A 1 449 ? -3.444 -39.602 -31.750 1.00 38.91 449 ARG A C 1
ATOM 3471 O O . ARG A 1 449 ? -4.644 -39.405 -31.564 1.00 41.13 449 ARG A O 1
ATOM 3479 N N . ARG A 1 450 ? -2.856 -39.472 -32.939 1.00 36.97 450 ARG A N 1
ATOM 3480 C CA . ARG A 1 450 ? -3.519 -38.884 -34.104 1.00 34.09 450 ARG A CA 1
ATOM 3481 C C . ARG A 1 450 ? -3.977 -39.942 -35.113 1.00 33.95 450 ARG A C 1
ATOM 3482 O O . ARG A 1 450 ? -3.217 -40.853 -35.460 1.00 31.38 450 ARG A O 1
ATOM 3490 N N . ILE A 1 451 ? -5.217 -39.798 -35.586 1.00 33.19 451 ILE A N 1
ATOM 3491 C CA . ILE A 1 451 ? -5.848 -40.769 -36.489 1.00 33.11 451 ILE A CA 1
ATOM 3492 C C . ILE A 1 451 ? -6.090 -40.192 -37.893 1.00 33.30 451 ILE A C 1
ATOM 3493 O O . ILE A 1 451 ? -6.583 -39.074 -38.036 1.00 33.16 451 ILE A O 1
ATOM 3498 N N . HIS A 1 452 ? -5.731 -40.968 -38.918 1.00 33.96 452 HIS A N 1
ATOM 3499 C CA . HIS A 1 452 ? -5.976 -40.604 -40.314 1.00 32.52 452 HIS A CA 1
ATOM 3500 C C . HIS A 1 452 ? -7.282 -41.184 -40.826 1.00 31.11 452 HIS A C 1
ATOM 3501 O O . HIS A 1 452 ? -7.640 -42.319 -40.514 1.00 34.08 452 HIS A O 1
ATOM 3508 N N . TYR A 1 453 ? -7.982 -40.391 -41.625 1.00 27.52 453 TYR A N 1
ATOM 3509 C CA . TYR A 1 453 ? -9.164 -40.842 -42.332 1.00 25.91 453 TYR A CA 1
ATOM 3510 C C . TYR A 1 453 ? -9.309 -40.008 -43.587 1.00 26.70 453 TYR A C 1
ATOM 3511 O O . TYR A 1 453 ? -8.730 -38.928 -43.687 1.00 30.27 453 TYR A O 1
ATOM 3520 N N . SER A 1 454 ? -10.060 -40.522 -44.550 1.00 28.68 454 SER A N 1
ATOM 3521 C CA . SER A 1 454 ? -10.337 -39.792 -45.774 1.00 32.50 454 SER A CA 1
ATOM 3522 C C . SER A 1 454 ? -11.825 -39.473 -45.825 1.00 35.35 454 SER A C 1
ATOM 3523 O O . SER A 1 454 ? -12.570 -39.808 -44.896 1.00 37.40 454 SER A O 1
ATOM 3526 N N . GLN A 1 455 ? -12.249 -38.822 -46.904 1.00 36.39 455 GLN A N 1
ATOM 3527 C CA . GLN A 1 455 ? -13.646 -38.440 -47.092 1.00 39.36 455 GLN A CA 1
ATOM 3528 C C . GLN A 1 455 ? -14.561 -39.665 -47.123 1.00 40.16 455 GLN A C 1
ATOM 3529 O O . GLN A 1 455 ? -15.742 -39.578 -46.769 1.00 39.06 455 GLN A O 1
ATOM 3535 N N . ASN A 1 456 ? -13.994 -40.799 -47.536 1.00 40.69 456 ASN A N 1
ATOM 3536 C CA . ASN A 1 456 ? -14.705 -42.074 -47.629 1.00 41.77 456 ASN A CA 1
ATOM 3537 C C . ASN A 1 456 ? -15.144 -42.628 -46.277 1.00 40.02 456 ASN A C 1
ATOM 3538 O O . ASN A 1 456 ? -16.089 -43.415 -46.200 1.00 42.23 456 ASN A O 1
ATOM 3543 N N . ASP A 1 457 ? -14.442 -42.224 -45.221 1.00 38.35 457 ASP A N 1
ATOM 3544 C CA . ASP A 1 457 ? -14.748 -42.657 -43.861 1.00 37.91 457 ASP A CA 1
ATOM 3545 C C . ASP A 1 457 ? -15.854 -41.814 -43.226 1.00 36.34 457 ASP A C 1
ATOM 3546 O O . ASP A 1 457 ? -16.377 -42.163 -42.165 1.00 37.30 457 ASP A O 1
ATOM 3551 N N . LEU A 1 458 ? -16.206 -40.710 -43.879 1.00 31.40 458 LEU A N 1
ATOM 3552 C CA . LEU A 1 458 ? -17.195 -39.786 -43.346 1.00 29.35 458 LEU A CA 1
ATOM 3553 C C . LEU A 1 458 ? -18.626 -40.276 -43.535 1.00 28.05 458 LEU A C 1
ATOM 3554 O O . LEU A 1 458 ? -19.014 -40.722 -44.621 1.00 28.98 458 LEU A O 1
ATOM 3559 N N . VAL A 1 459 ? -19.397 -40.198 -42.457 1.00 24.18 459 VAL A N 1
ATOM 3560 C CA . VAL A 1 459 ? -20.837 -40.424 -42.511 1.00 22.07 459 VAL A CA 1
ATOM 3561 C C . VAL A 1 459 ? -21.552 -39.124 -42.132 1.00 23.99 459 VAL A C 1
ATOM 3562 O O . VAL A 1 459 ? -20.899 -38.103 -41.863 1.00 23.29 459 VAL A O 1
ATOM 3566 N N . GLU A 1 460 ? -22.881 -39.162 -42.114 1.00 24.07 460 GLU A N 1
ATOM 3567 C CA . GLU A 1 460 ? -23.698 -37.972 -41.861 1.00 25.76 460 GLU A CA 1
ATOM 3568 C C . GLU A 1 460 ? -23.460 -37.359 -40.475 1.00 25.25 460 GLU A C 1
ATOM 3569 O O . GLU A 1 460 ? -23.029 -38.047 -39.549 1.00 25.02 460 GLU A O 1
ATOM 3575 N N . TYR A 1 461 ? -23.749 -36.063 -40.356 1.00 26.07 461 TYR A N 1
ATOM 3576 C CA . TYR A 1 461 ? -23.602 -35.300 -39.109 1.00 25.45 461 TYR A CA 1
ATOM 3577 C C . TYR A 1 461 ? -22.228 -35.478 -38.472 1.00 25.75 461 TYR A C 1
ATOM 3578 O O . TYR A 1 461 ? -22.095 -36.005 -37.362 1.00 23.39 461 TYR A O 1
ATOM 3587 N N . SER A 1 462 ? -21.208 -35.035 -39.201 1.00 24.35 462 SER A N 1
ATOM 3588 C CA . SER A 1 462 ? -19.830 -35.118 -38.746 1.00 23.18 462 SER A CA 1
ATOM 3589 C C . SER A 1 462 ? -19.158 -33.753 -38.926 1.00 22.64 462 SER A C 1
ATOM 3590 O O . SER A 1 462 ? -18.271 -33.618 -39.762 1.00 20.99 462 SER A O 1
ATOM 3593 N N . PRO A 1 463 ? -19.580 -32.739 -38.134 1.00 23.10 463 PRO A N 1
ATOM 3594 C CA . PRO A 1 463 ? -19.201 -31.340 -38.408 1.00 21.81 463 PRO A CA 1
ATOM 3595 C C . PRO A 1 463 ? -17.743 -31.016 -38.076 1.00 20.34 463 PRO A C 1
ATOM 3596 O O . PRO A 1 463 ? -17.177 -30.067 -38.613 1.00 20.84 463 PRO A O 1
ATOM 3600 N N . VAL A 1 464 ? -17.146 -31.807 -37.200 1.00 20.36 464 VAL A N 1
ATOM 3601 C CA . VAL A 1 464 ? -15.780 -31.571 -36.774 1.00 18.65 464 VAL A CA 1
ATOM 3602 C C . VAL A 1 464 ? -14.847 -32.405 -37.634 1.00 17.90 464 VAL A C 1
ATOM 3603 O O . VAL A 1 464 ? -13.930 -31.864 -38.248 1.00 16.50 464 VAL A O 1
ATOM 3607 N N . THR A 1 465 ? -15.116 -33.711 -37.704 1.00 19.22 465 THR A N 1
ATOM 3608 C CA . THR A 1 465 ? -14.284 -34.649 -38.463 1.00 18.89 465 THR A CA 1
ATOM 3609 C C . THR A 1 465 ? -14.190 -34.302 -39.935 1.00 19.30 465 THR A C 1
ATOM 3610 O O . THR A 1 465 ? -13.134 -34.479 -40.543 1.00 22.16 465 THR A O 1
ATOM 3614 N N . GLU A 1 466 ? -15.284 -33.803 -40.505 1.00 20.13 466 GLU A N 1
ATOM 3615 C CA . GLU A 1 466 ? -15.294 -33.446 -41.923 1.00 23.63 466 GLU A CA 1
ATOM 3616 C C . GLU A 1 466 ? -14.383 -32.267 -42.250 1.00 20.24 466 GLU A C 1
ATOM 3617 O O . GLU A 1 466 ? -14.040 -32.061 -43.413 1.00 18.03 466 GLU A O 1
ATOM 3623 N N . LYS A 1 467 ? -14.011 -31.497 -41.225 1.00 18.16 467 LYS A N 1
ATOM 3624 C CA . LYS A 1 467 ? -13.148 -30.328 -41.403 1.00 18.55 467 LYS A CA 1
ATOM 3625 C C . LYS A 1 467 ? -11.695 -30.590 -41.002 1.00 20.69 467 LYS A C 1
ATOM 3626 O O . LYS A 1 467 ? -10.871 -29.675 -41.012 1.00 22.08 467 LYS A O 1
ATOM 3632 N N . HIS A 1 468 ? -11.390 -31.840 -40.656 1.00 21.79 468 HIS A N 1
ATOM 3633 C CA . HIS A 1 468 ? -10.028 -32.247 -40.311 1.00 23.83 468 HIS A CA 1
ATOM 3634 C C . HIS A 1 468 ? -9.528 -33.370 -41.214 1.00 25.69 468 HIS A C 1
ATOM 3635 O O . HIS A 1 468 ? -8.800 -34.252 -40.760 1.00 26.20 468 HIS A O 1
ATOM 3642 N N . LEU A 1 469 ? -9.922 -33.338 -42.484 1.00 28.45 469 LEU A N 1
ATOM 3643 C CA . LEU A 1 469 ? -9.540 -34.378 -43.441 1.00 32.71 469 LEU A CA 1
ATOM 3644 C C . LEU A 1 469 ? -8.048 -34.394 -43.747 1.00 34.98 469 LEU A C 1
ATOM 3645 O O . LEU A 1 469 ? -7.460 -35.460 -43.927 1.00 38.00 469 LEU A O 1
ATOM 3650 N N . THR A 1 470 ? -7.444 -33.211 -43.792 1.00 37.60 470 THR A N 1
ATOM 3651 C CA . THR A 1 470 ? -6.038 -33.074 -44.167 1.00 39.12 470 THR A CA 1
ATOM 3652 C C . THR A 1 470 ? -5.053 -33.277 -43.000 1.00 38.27 470 THR A C 1
ATOM 3653 O O . THR A 1 470 ? -3.963 -33.824 -43.192 1.00 36.51 470 THR A O 1
ATOM 3657 N N . ASP A 1 471 ? -5.449 -32.852 -41.800 1.00 37.33 471 ASP A N 1
ATOM 3658 C CA . ASP A 1 471 ? -4.575 -32.910 -40.623 1.00 37.44 471 ASP A CA 1
ATOM 3659 C C . ASP A 1 471 ? -4.918 -34.045 -39.659 1.00 37.87 471 ASP A C 1
ATOM 3660 O O . ASP A 1 471 ? -4.226 -34.245 -38.653 1.00 38.84 471 ASP A O 1
ATOM 3665 N N . GLY A 1 472 ? -5.984 -34.779 -39.967 1.00 36.65 472 GLY A N 1
ATOM 3666 C CA . GLY A 1 472 ? -6.478 -35.842 -39.095 1.00 33.58 472 GLY A CA 1
ATOM 3667 C C . GLY A 1 472 ? -6.920 -35.313 -37.745 1.00 31.44 472 GLY A C 1
ATOM 3668 O O . GLY A 1 472 ? -6.985 -34.098 -37.529 1.00 31.83 472 GLY A O 1
ATOM 3669 N N . MET A 1 473 ? -7.216 -36.228 -36.828 1.00 29.44 473 MET A N 1
ATOM 3670 C CA . MET A 1 473 ? -7.681 -35.843 -35.500 1.00 28.76 473 MET A CA 1
ATOM 3671 C C . MET A 1 473 ? -7.126 -36.700 -34.379 1.00 28.49 473 MET A C 1
ATOM 3672 O O . MET A 1 473 ? -6.790 -37.867 -34.568 1.00 30.32 473 MET A O 1
ATOM 3677 N N . THR A 1 474 ? -7.073 -36.091 -33.204 1.00 28.00 474 THR A N 1
ATOM 3678 C CA . THR A 1 474 ? -6.548 -36.691 -31.995 1.00 30.51 474 THR A CA 1
ATOM 3679 C C . THR A 1 474 ? -7.665 -37.424 -31.216 1.00 32.14 474 THR A C 1
ATOM 3680 O O . THR A 1 474 ? -8.837 -37.036 -31.289 1.00 30.54 474 THR A O 1
ATOM 3684 N N . VAL A 1 475 ? -7.297 -38.496 -30.508 1.00 30.31 475 VAL A N 1
ATOM 3685 C CA . VAL A 1 475 ? -8.236 -39.282 -29.693 1.00 29.42 475 VAL A CA 1
ATOM 3686 C C . VAL A 1 475 ? -9.061 -38.384 -28.762 1.00 29.88 475 VAL A C 1
ATOM 3687 O O . VAL A 1 475 ? -10.285 -38.516 -28.671 1.00 29.69 475 VAL A O 1
ATOM 3691 N N . ARG A 1 476 ? -8.369 -37.471 -28.088 1.00 29.59 476 ARG A N 1
ATOM 3692 C CA . ARG A 1 476 ? -8.975 -36.470 -27.212 1.00 29.41 476 ARG A CA 1
ATOM 3693 C C . ARG A 1 476 ? -9.974 -35.586 -27.964 1.00 28.89 476 ARG A C 1
ATOM 3694 O O . ARG A 1 476 ? -11.028 -35.242 -27.426 1.00 28.36 476 ARG A O 1
ATOM 3702 N N . GLU A 1 477 ? -9.629 -35.229 -29.204 1.00 27.25 477 GLU A N 1
ATOM 3703 C CA . GLU A 1 477 ? -10.473 -34.396 -30.056 1.00 26.01 477 GLU A CA 1
ATOM 3704 C C . GLU A 1 477 ? -11.687 -35.191 -30.523 1.00 24.64 477 GLU A C 1
ATOM 3705 O O . GLU A 1 477 ? -12.808 -34.683 -30.518 1.00 26.18 477 GLU A O 1
ATOM 3711 N N . LEU A 1 478 ? -11.450 -36.448 -30.894 1.00 23.98 478 LEU A N 1
ATOM 3712 C CA . LEU A 1 478 ? -12.500 -37.365 -31.334 1.00 21.72 478 LEU A CA 1
ATOM 3713 C C . LEU A 1 478 ? -13.594 -37.553 -30.278 1.00 21.45 478 LEU A C 1
ATOM 3714 O O . LEU A 1 478 ? -14.779 -37.456 -30.583 1.00 21.91 478 LEU A O 1
ATOM 3719 N N . CYS A 1 479 ? -13.181 -37.800 -29.038 1.00 21.72 479 CYS A N 1
ATOM 3720 C CA . CYS A 1 479 ? -14.099 -37.916 -27.910 1.00 22.49 479 CYS A CA 1
ATOM 3721 C C . CYS A 1 479 ? -14.864 -36.622 -27.633 1.00 22.70 479 CYS A C 1
ATOM 3722 O O . CYS A 1 479 ? -16.061 -36.652 -27.344 1.00 20.39 479 CYS A O 1
ATOM 3725 N N . SER A 1 480 ? -14.159 -35.494 -27.718 1.00 22.81 480 SER A N 1
ATOM 3726 C CA . SER A 1 480 ? -14.756 -34.177 -27.537 1.00 21.83 480 SER A CA 1
ATOM 3727 C C . SER A 1 480 ? -15.828 -33.949 -28.596 1.00 20.66 480 SER A C 1
ATOM 3728 O O . SER A 1 480 ? -16.936 -33.518 -28.284 1.00 19.37 480 SER A O 1
ATOM 3731 N N . ALA A 1 481 ? -15.491 -34.266 -29.846 1.00 19.00 481 ALA A N 1
ATOM 3732 C CA . ALA A 1 481 ? -16.416 -34.149 -30.965 1.00 16.15 481 ALA A CA 1
ATOM 3733 C C . ALA A 1 481 ? -17.595 -35.127 -30.869 1.00 16.89 481 ALA A C 1
ATOM 3734 O O . ALA A 1 481 ? -18.738 -34.747 -31.132 1.00 15.65 481 ALA A O 1
ATOM 3736 N N . ALA A 1 482 ? -17.317 -36.375 -30.490 1.00 17.03 482 ALA A N 1
ATOM 3737 C CA . ALA A 1 482 ? -18.355 -37.402 -30.345 1.00 19.31 482 ALA A CA 1
ATOM 3738 C C . ALA A 1 482 ? -19.393 -37.062 -29.271 1.00 22.14 482 ALA A C 1
ATOM 3739 O O . ALA A 1 482 ? -20.601 -37.227 -29.488 1.00 21.12 482 ALA A O 1
ATOM 3741 N N . ILE A 1 483 ? -18.911 -36.593 -28.121 1.00 21.66 483 ILE A N 1
ATOM 3742 C CA . ILE A 1 483 ? -19.757 -36.267 -26.979 1.00 23.86 483 ILE A CA 1
ATOM 3743 C C . ILE A 1 483 ? -20.371 -34.858 -27.071 1.00 28.12 483 ILE A C 1
ATOM 3744 O O . ILE A 1 483 ? -21.594 -34.704 -26.988 1.00 28.68 483 ILE A O 1
ATOM 3749 N N . THR A 1 484 ? -19.529 -33.839 -27.249 1.00 29.94 484 THR A N 1
ATOM 3750 C CA . THR A 1 484 ? -19.990 -32.448 -27.148 1.00 32.49 484 THR A CA 1
ATOM 3751 C C . THR A 1 484 ? -20.619 -31.908 -28.434 1.00 33.97 484 THR A C 1
ATOM 3752 O O . THR A 1 484 ? -21.528 -31.076 -28.381 1.00 33.58 484 THR A O 1
ATOM 3756 N N . MET A 1 485 ? -20.134 -32.386 -29.579 1.00 35.52 485 MET A N 1
ATOM 3757 C CA . MET A 1 485 ? -20.610 -31.927 -30.887 1.00 35.50 485 MET A CA 1
ATOM 3758 C C . MET A 1 485 ? -21.350 -33.045 -31.632 1.00 34.16 485 MET A C 1
ATOM 3759 O O . MET A 1 485 ? -21.717 -32.887 -32.799 1.00 34.46 485 MET A O 1
ATOM 3764 N N . SER A 1 486 ? -21.556 -34.166 -30.940 1.00 31.70 486 SER A N 1
ATOM 3765 C CA . SER A 1 486 ? -22.209 -35.374 -31.468 1.00 31.98 486 SER A CA 1
ATOM 3766 C C . SER A 1 486 ? -21.810 -35.764 -32.899 1.00 31.88 486 SER A C 1
ATOM 3767 O O . SER A 1 486 ? -22.659 -35.946 -33.783 1.00 33.53 486 SER A O 1
ATOM 3770 N N . ASP A 1 487 ? -20.503 -35.893 -33.096 1.00 28.51 487 ASP A N 1
ATOM 3771 C CA . ASP A 1 487 ? -19.905 -36.190 -34.388 1.00 25.45 487 ASP A CA 1
ATOM 3772 C C . ASP A 1 487 ? -19.942 -37.707 -34.610 1.00 22.52 487 ASP A C 1
ATOM 3773 O O . ASP A 1 487 ? -19.357 -38.464 -33.831 1.00 19.97 487 ASP A O 1
ATOM 3778 N N . ASN A 1 488 ? -20.644 -38.135 -35.660 1.00 20.33 488 ASN A N 1
ATOM 3779 C CA . ASN A 1 488 ? -20.875 -39.559 -35.952 1.00 19.39 488 ASN A CA 1
ATOM 3780 C C . ASN A 1 488 ? -19.647 -40.321 -36.418 1.00 21.35 488 ASN A C 1
ATOM 3781 O O . ASN A 1 488 ? -19.453 -41.476 -36.042 1.00 22.64 488 ASN A O 1
ATOM 3786 N N . THR A 1 489 ? -18.840 -39.678 -37.260 1.00 21.34 489 THR A N 1
ATOM 3787 C CA . THR A 1 489 ? -17.602 -40.271 -37.765 1.00 20.60 489 THR A CA 1
ATOM 3788 C C . THR A 1 489 ? -16.586 -40.355 -36.634 1.00 18.85 489 THR A C 1
ATOM 3789 O O . THR A 1 489 ? -15.839 -41.331 -36.530 1.00 20.17 489 THR A O 1
ATOM 3793 N N . ALA A 1 490 ? -16.583 -39.344 -35.771 1.00 18.83 490 ALA A N 1
ATOM 3794 C CA . ALA A 1 490 ? -15.749 -39.364 -34.573 1.00 18.36 490 ALA A CA 1
ATOM 3795 C C . ALA A 1 490 ? -16.007 -40.620 -33.749 1.00 19.36 490 ALA A C 1
ATOM 3796 O O . ALA A 1 490 ? -15.062 -41.258 -33.272 1.00 19.92 490 ALA A O 1
ATOM 3798 N N . ALA A 1 491 ? -17.287 -40.966 -33.597 1.00 18.66 491 ALA A N 1
ATOM 3799 C CA . ALA A 1 491 ? -17.711 -42.167 -32.872 1.00 16.52 491 ALA A CA 1
ATOM 3800 C C . ALA A 1 491 ? -17.182 -43.440 -33.513 1.00 14.41 491 ALA A C 1
ATOM 3801 O O . ALA A 1 491 ? -16.732 -44.340 -32.815 1.00 12.66 491 ALA A O 1
ATOM 3803 N N . ASN A 1 492 ? -17.259 -43.512 -34.843 1.00 16.00 492 ASN A N 1
ATOM 3804 C CA . ASN A 1 492 ? -16.783 -44.675 -35.586 1.00 17.29 492 ASN A CA 1
ATOM 3805 C C . ASN A 1 492 ? -15.272 -44.856 -35.493 1.00 20.28 492 ASN A C 1
ATOM 3806 O O . ASN A 1 492 ? -14.790 -45.973 -35.302 1.00 22.15 492 ASN A O 1
ATOM 3811 N N . LEU A 1 493 ? -14.539 -43.753 -35.630 1.00 18.58 493 LEU A N 1
ATOM 3812 C CA . LEU A 1 493 ? -13.083 -43.753 -35.511 1.00 18.67 493 LEU A CA 1
ATOM 3813 C C . LEU A 1 493 ? -12.669 -44.225 -34.126 1.00 19.38 493 LEU A C 1
ATOM 3814 O O . LEU A 1 493 ? -11.774 -45.052 -34.002 1.00 22.29 493 LEU A O 1
ATOM 3819 N N . LEU A 1 494 ? -13.341 -43.720 -33.092 1.00 18.91 494 LEU A N 1
ATOM 3820 C CA . LEU A 1 494 ? -13.106 -44.184 -31.721 1.00 20.34 494 LEU A CA 1
ATOM 3821 C C . LEU A 1 494 ? -13.465 -45.651 -31.518 1.00 21.45 494 LEU A C 1
ATOM 3822 O O . LEU A 1 494 ? -12.759 -46.370 -30.815 1.00 22.95 494 LEU A O 1
ATOM 3827 N N . LEU A 1 495 ? -14.562 -46.093 -32.129 1.00 24.13 495 LEU A N 1
ATOM 3828 C CA . LEU A 1 495 ? -14.943 -47.502 -32.089 1.00 26.47 495 LEU A CA 1
ATOM 3829 C C . LEU A 1 495 ? -13.825 -48.380 -32.648 1.00 27.61 495 LEU A C 1
ATOM 3830 O O . LEU A 1 495 ? -13.485 -49.399 -32.056 1.00 29.79 495 LEU A O 1
ATOM 3835 N N . THR A 1 496 ? -13.245 -47.953 -33.770 1.00 28.24 496 THR A N 1
ATOM 3836 C CA . THR A 1 496 ? -12.161 -48.674 -34.445 1.00 26.19 496 THR A CA 1
ATOM 3837 C C . THR A 1 496 ? -10.904 -48.793 -33.585 1.00 26.22 496 THR A C 1
ATOM 3838 O O . THR A 1 496 ? -10.206 -49.805 -33.646 1.00 29.89 496 THR A O 1
ATOM 3842 N N . THR A 1 497 ? -10.629 -47.778 -32.770 1.00 26.13 497 THR A N 1
ATOM 3843 C CA . THR A 1 497 ? -9.482 -47.826 -31.862 1.00 27.71 497 THR A CA 1
ATOM 3844 C C . THR A 1 497 ? -9.609 -48.950 -30.826 1.00 29.94 497 THR A C 1
ATOM 3845 O O . THR A 1 497 ? -8.613 -49.602 -30.492 1.00 32.39 497 THR A O 1
ATOM 3849 N N . ILE A 1 498 ? -10.822 -49.170 -30.319 1.00 28.97 498 ILE A N 1
ATOM 3850 C CA . ILE A 1 498 ? -11.064 -50.221 -29.315 1.00 29.62 498 ILE A CA 1
ATOM 3851 C C . ILE A 1 498 ? -11.414 -51.585 -29.930 1.00 29.28 498 ILE A C 1
ATOM 3852 O O . ILE A 1 498 ? -11.352 -52.605 -29.247 1.00 30.86 498 ILE A O 1
ATOM 3857 N N . GLY A 1 499 ? -11.786 -51.597 -31.209 1.00 27.71 499 GLY A N 1
ATOM 3858 C CA . GLY A 1 499 ? -12.043 -52.845 -31.921 1.00 26.10 499 GLY A CA 1
ATOM 3859 C C . GLY A 1 499 ? -13.468 -53.047 -32.404 1.00 25.92 499 GLY A C 1
ATOM 3860 O O . GLY A 1 499 ? -13.836 -54.151 -32.805 1.00 26.23 499 GLY A O 1
ATOM 3861 N N . GLY A 1 500 ? -14.272 -51.989 -32.365 1.00 23.53 500 GLY A N 1
ATOM 3862 C CA . GLY A 1 500 ? -15.643 -52.043 -32.876 1.00 24.73 500 GLY A CA 1
ATOM 3863 C C . GLY A 1 500 ? -16.699 -52.205 -31.796 1.00 23.67 500 GLY A C 1
ATOM 3864 O O . GLY A 1 500 ? -16.361 -52.350 -30.619 1.00 25.04 500 GLY A O 1
ATOM 3865 N N . PRO A 1 501 ? -17.987 -52.170 -32.192 1.00 24.45 501 PRO A N 1
ATOM 3866 C CA . PRO A 1 501 ? -19.157 -52.340 -31.319 1.00 24.66 501 PRO A CA 1
ATOM 3867 C C . PRO A 1 501 ? -19.047 -53.536 -30.375 1.00 25.12 501 PRO A C 1
ATOM 3868 O O . PRO A 1 501 ? -19.377 -53.411 -29.194 1.00 27.02 501 PRO A O 1
ATOM 3872 N N . LYS A 1 502 ? -18.569 -54.670 -30.889 1.00 27.40 502 LYS A N 1
ATOM 3873 C CA . LYS A 1 502 ? -18.387 -55.888 -30.089 1.00 30.02 502 LYS A CA 1
ATOM 3874 C C . LYS A 1 502 ? -17.447 -55.712 -28.898 1.00 29.26 502 LYS A C 1
ATOM 3875 O O . LYS A 1 502 ? -17.643 -56.330 -27.848 1.00 28.89 502 LYS A O 1
ATOM 3881 N N . GLU A 1 503 ? -16.428 -54.873 -29.058 1.00 27.90 503 GLU A N 1
ATOM 3882 C CA . GLU A 1 503 ? -15.496 -54.615 -27.965 1.00 27.12 503 GLU A CA 1
ATOM 3883 C C . GLU A 1 503 ? -16.059 -53.644 -26.930 1.00 23.37 503 GLU A C 1
ATOM 3884 O O . GLU A 1 503 ? -15.791 -53.790 -25.743 1.00 22.98 503 GLU A O 1
ATOM 3890 N N . LEU A 1 504 ? -16.832 -52.656 -27.377 1.00 22.30 504 LEU A N 1
ATOM 3891 C CA . LEU A 1 504 ? -17.543 -51.773 -26.447 1.00 21.28 504 LEU A CA 1
ATOM 3892 C C . LEU A 1 504 ? -18.553 -52.578 -25.623 1.00 19.00 504 LEU A C 1
ATOM 3893 O O . LEU A 1 504 ? -18.598 -52.452 -24.401 1.00 17.63 504 LEU A O 1
ATOM 3898 N N . THR A 1 505 ? -19.333 -53.420 -26.299 1.00 20.37 505 THR A N 1
ATOM 3899 C CA . THR A 1 505 ? -20.298 -54.309 -25.639 1.00 23.64 505 THR A CA 1
ATOM 3900 C C . THR A 1 505 ? -19.603 -55.221 -24.616 1.00 23.97 505 THR A C 1
ATOM 3901 O O . THR A 1 505 ? -20.054 -55.336 -23.466 1.00 24.18 505 THR A O 1
ATOM 3905 N N . ALA A 1 506 ? -18.493 -55.832 -25.029 1.00 23.94 506 ALA A N 1
ATOM 3906 C CA . ALA A 1 506 ? -17.672 -56.665 -24.142 1.00 24.07 506 ALA A CA 1
ATOM 3907 C C . ALA A 1 506 ? -17.146 -55.895 -22.931 1.00 23.98 506 ALA A C 1
ATOM 3908 O O . ALA A 1 506 ? -17.146 -56.418 -21.813 1.00 26.04 506 ALA A O 1
ATOM 3910 N N . PHE A 1 507 ? -16.703 -54.658 -23.162 1.00 23.05 507 PHE A N 1
ATOM 3911 C CA . PHE A 1 507 ? -16.223 -53.768 -22.098 1.00 22.13 507 PHE A CA 1
ATOM 3912 C C . PHE A 1 507 ? -17.309 -53.489 -21.056 1.00 20.89 507 PHE A C 1
ATOM 3913 O O . PHE A 1 507 ? -17.051 -53.527 -19.854 1.00 23.94 507 PHE A O 1
ATOM 3921 N N . LEU A 1 508 ? -18.519 -53.207 -21.533 1.00 21.28 508 LEU A N 1
ATOM 3922 C CA . LEU A 1 508 ? -19.685 -52.983 -20.668 1.00 18.89 508 LEU A CA 1
ATOM 3923 C C . LEU A 1 508 ? -20.113 -54.225 -19.872 1.00 17.11 508 LEU A C 1
ATOM 3924 O O . LEU A 1 508 ? -20.444 -54.127 -18.687 1.00 15.47 508 LEU A O 1
ATOM 3929 N N . HIS A 1 509 ? -20.097 -55.385 -20.524 1.00 18.57 509 HIS A N 1
ATOM 3930 C CA . HIS A 1 509 ? -20.409 -56.659 -19.870 1.00 19.34 509 HIS A CA 1
ATOM 3931 C C . HIS A 1 509 ? -19.376 -57.046 -18.820 1.00 21.98 509 HIS A C 1
ATOM 3932 O O . HIS A 1 509 ? -19.722 -57.628 -17.787 1.00 23.56 509 HIS A O 1
ATOM 3939 N N . ASN A 1 510 ? -18.112 -56.721 -19.091 1.00 23.90 510 ASN A N 1
ATOM 3940 C CA . ASN A 1 510 ? -17.012 -56.973 -18.159 1.00 26.47 510 ASN A CA 1
ATOM 3941 C C . ASN A 1 510 ? -17.113 -56.154 -16.867 1.00 26.54 510 ASN A C 1
ATOM 3942 O O . ASN A 1 510 ? -16.535 -56.524 -15.844 1.00 28.00 510 ASN A O 1
ATOM 3947 N N . MET A 1 511 ? -17.837 -55.039 -16.916 1.00 25.45 511 MET A N 1
ATOM 3948 C CA . MET A 1 511 ? -18.087 -54.240 -15.716 1.00 27.51 511 MET A CA 1
ATOM 3949 C C . MET A 1 511 ? -19.488 -54.464 -15.128 1.00 26.58 511 MET A C 1
ATOM 3950 O O . MET A 1 511 ? -19.919 -53.736 -14.236 1.00 26.63 511 MET A O 1
ATOM 3955 N N . GLY A 1 512 ? -20.193 -55.475 -15.633 1.00 27.02 512 GLY A N 1
ATOM 3956 C CA . GLY A 1 512 ? -21.445 -55.920 -15.020 1.00 25.96 512 GLY A CA 1
ATOM 3957 C C . GLY A 1 512 ? -22.745 -55.505 -15.682 1.00 24.96 512 GLY A C 1
ATOM 3958 O O . GLY A 1 512 ? -23.824 -55.793 -15.154 1.00 26.60 512 GLY A O 1
ATOM 3959 N N . ASP A 1 513 ? -22.651 -54.832 -16.828 1.00 23.47 513 ASP A N 1
ATOM 3960 C CA . ASP A 1 513 ? -23.824 -54.465 -17.625 1.00 23.33 513 ASP A CA 1
ATOM 3961 C C . ASP A 1 513 ? -24.060 -55.527 -18.691 1.00 23.36 513 ASP A C 1
ATOM 3962 O O . ASP A 1 513 ? -23.431 -55.507 -19.744 1.00 23.95 513 ASP A O 1
ATOM 3967 N N . HIS A 1 514 ? -24.968 -56.454 -18.409 1.00 23.70 514 HIS A N 1
ATOM 3968 C CA . HIS A 1 514 ? -25.280 -57.537 -19.340 1.00 22.47 514 HIS A CA 1
ATOM 3969 C C . HIS A 1 514 ? -26.542 -57.237 -20.153 1.00 22.06 514 HIS A C 1
ATOM 3970 O O . HIS A 1 514 ? -27.058 -58.103 -20.861 1.00 23.58 514 HIS A O 1
ATOM 3977 N N . VAL A 1 515 ? -27.012 -55.994 -20.056 1.00 21.35 515 VAL A N 1
ATOM 3978 C CA . VAL A 1 515 ? -28.168 -55.523 -20.818 1.00 20.08 515 VAL A CA 1
ATOM 3979 C C . VAL A 1 515 ? -27.766 -54.716 -22.064 1.00 20.50 515 VAL A C 1
ATOM 3980 O O . VAL A 1 515 ? -28.184 -55.029 -23.184 1.00 20.01 515 VAL A O 1
ATOM 3984 N N . THR A 1 516 ? -26.964 -53.675 -21.861 1.00 22.32 516 THR A N 1
ATOM 3985 C CA . THR A 1 516 ? -26.599 -52.759 -22.939 1.00 21.17 516 THR A CA 1
ATOM 3986 C C . THR A 1 516 ? -25.794 -53.471 -24.026 1.00 22.13 516 THR A C 1
ATOM 3987 O O . THR A 1 516 ? -24.960 -54.328 -23.735 1.00 22.38 516 THR A O 1
ATOM 3991 N N . ARG A 1 517 ? -26.075 -53.121 -25.278 1.00 22.73 517 ARG A N 1
ATOM 3992 C CA . ARG A 1 517 ? -25.372 -53.695 -26.423 1.00 25.60 517 ARG A CA 1
ATOM 3993 C C . ARG A 1 517 ? -25.295 -52.707 -27.581 1.00 24.99 517 ARG A C 1
ATOM 3994 O O . ARG A 1 517 ? -26.294 -52.074 -27.938 1.00 22.93 517 ARG A O 1
ATOM 4002 N N . LEU A 1 518 ? -24.101 -52.564 -28.151 1.00 21.76 518 LEU A N 1
ATOM 4003 C CA . LEU A 1 518 ? -23.966 -51.905 -29.438 1.00 22.64 518 LEU A CA 1
ATOM 4004 C C . LEU A 1 518 ? -23.572 -52.964 -30.451 1.00 22.53 518 LEU A C 1
ATOM 4005 O O . LEU A 1 518 ? -22.637 -53.733 -30.227 1.00 23.02 518 LEU A O 1
ATOM 4010 N N . ASP A 1 519 ? -24.298 -53.004 -31.560 1.00 23.78 519 ASP A N 1
ATOM 4011 C CA . ASP A 1 519 ? -24.082 -54.023 -32.581 1.00 26.28 519 ASP A CA 1
ATOM 4012 C C . ASP A 1 519 ? -23.642 -53.416 -33.909 1.00 27.13 519 ASP A C 1
ATOM 4013 O O . ASP A 1 519 ? -22.807 -53.991 -34.604 1.00 29.73 519 ASP A O 1
ATOM 4018 N N . ARG A 1 520 ? -24.200 -52.253 -34.249 1.00 27.55 520 ARG A N 1
ATOM 4019 C CA . ARG A 1 520 ? -23.913 -51.590 -35.526 1.00 27.45 520 ARG A CA 1
ATOM 4020 C C . ARG A 1 520 ? -23.025 -50.355 -35.351 1.00 27.57 520 ARG A C 1
ATOM 4021 O O . ARG A 1 520 ? -22.678 -49.980 -34.226 1.00 25.90 520 ARG A O 1
ATOM 4029 N N . TRP A 1 521 ? -22.657 -49.740 -36.475 1.00 27.56 521 TRP A N 1
ATOM 4030 C CA . TRP A 1 521 ? -21.894 -48.495 -36.489 1.00 24.62 521 TRP A CA 1
ATOM 4031 C C . TRP A 1 521 ? -22.819 -47.326 -36.833 1.00 24.71 521 TRP A C 1
ATOM 4032 O O . TRP A 1 521 ? -23.999 -47.529 -37.135 1.00 22.40 521 TRP A O 1
ATOM 4043 N N . GLU A 1 522 ? -22.285 -46.105 -36.766 1.00 23.59 522 GLU A N 1
ATOM 4044 C CA . GLU A 1 522 ? -22.998 -44.922 -37.228 1.00 25.98 522 GLU A CA 1
ATOM 4045 C C . GLU A 1 522 ? -22.971 -44.872 -38.762 1.00 27.62 522 GLU A C 1
ATOM 4046 O O . GLU A 1 522 ? -21.963 -45.241 -39.369 1.00 27.22 522 GLU A O 1
ATOM 4052 N N . PRO A 1 523 ? -24.070 -44.412 -39.397 1.00 28.93 523 PRO A N 1
ATOM 4053 C CA . PRO A 1 523 ? -25.332 -43.974 -38.802 1.00 30.31 523 PRO A CA 1
ATOM 4054 C C . PRO A 1 523 ? -26.416 -45.063 -38.706 1.00 30.60 523 PRO A C 1
ATOM 4055 O O . PRO A 1 523 ? -27.572 -44.745 -38.436 1.00 32.00 523 PRO A O 1
ATOM 4059 N N . GLU A 1 524 ? -26.039 -46.324 -38.917 1.00 31.98 524 GLU A N 1
ATOM 4060 C CA . GLU A 1 524 ? -26.991 -47.442 -38.927 1.00 33.49 524 GLU A CA 1
ATOM 4061 C C . GLU A 1 524 ? -27.665 -47.675 -37.575 1.00 32.31 524 GLU A C 1
ATOM 4062 O O . GLU A 1 524 ? -28.876 -47.891 -37.515 1.00 34.56 524 GLU A O 1
ATOM 4068 N N . LEU A 1 525 ? -26.881 -47.623 -36.500 1.00 27.01 525 LEU A N 1
ATOM 4069 C CA . LEU A 1 525 ? -27.374 -47.908 -35.145 1.00 25.88 525 LEU A CA 1
ATOM 4070 C C . LEU A 1 525 ? -28.554 -47.028 -34.707 1.00 25.43 525 LEU A C 1
ATOM 4071 O O . LEU A 1 525 ? -29.161 -47.270 -33.664 1.00 22.40 525 LEU A O 1
ATOM 4076 N N . ASN A 1 526 ? -28.854 -46.009 -35.512 1.00 30.05 526 ASN A N 1
ATOM 4077 C CA . ASN A 1 526 ? -29.937 -45.056 -35.256 1.00 31.69 526 ASN A CA 1
ATOM 4078 C C . ASN A 1 526 ? -31.278 -45.446 -35.896 1.00 33.96 526 ASN A C 1
ATOM 4079 O O . ASN A 1 526 ? -32.261 -44.713 -35.773 1.00 31.68 526 ASN A O 1
ATOM 4084 N N . GLU A 1 527 ? -31.310 -46.590 -36.579 1.00 38.48 527 GLU A N 1
ATOM 4085 C CA . GLU A 1 527 ? -32.498 -47.031 -37.322 1.00 42.97 527 GLU A CA 1
ATOM 4086 C C . GLU A 1 527 ? -33.744 -47.136 -36.433 1.00 43.56 527 GLU A C 1
ATOM 4087 O O . GLU A 1 527 ? -34.829 -46.693 -36.821 1.00 43.51 527 GLU A O 1
ATOM 4093 N N . ALA A 1 528 ? -33.566 -47.722 -35.247 1.00 44.93 528 ALA A N 1
ATOM 4094 C CA . ALA A 1 528 ? -34.608 -47.820 -34.218 1.00 45.96 528 ALA A CA 1
ATOM 4095 C C . ALA A 1 528 ? -35.893 -48.524 -34.675 1.00 47.38 528 ALA A C 1
ATOM 4096 O O . ALA A 1 528 ? -36.995 -47.985 -34.529 1.00 47.46 528 ALA A O 1
ATOM 4098 N N . ILE A 1 529 ? -35.741 -49.729 -35.224 1.00 48.38 529 ILE A N 1
ATOM 4099 C CA . ILE A 1 529 ? -36.883 -50.570 -35.584 1.00 50.55 529 ILE A CA 1
ATOM 4100 C C . ILE A 1 529 ? -37.583 -51.022 -34.300 1.00 50.90 529 ILE A C 1
ATOM 4101 O O . ILE A 1 529 ? -36.923 -51.524 -33.387 1.00 50.58 529 ILE A O 1
ATOM 4106 N N . PRO A 1 530 ? -38.916 -50.824 -34.215 1.00 51.08 530 PRO A N 1
ATOM 4107 C CA . PRO A 1 530 ? -39.688 -51.291 -33.058 1.00 50.68 530 PRO A CA 1
ATOM 4108 C C . PRO A 1 530 ? -39.370 -52.742 -32.686 1.00 49.43 530 PRO A C 1
ATOM 4109 O O . PRO A 1 530 ? -39.311 -53.611 -33.562 1.00 47.87 530 PRO A O 1
ATOM 4113 N N . ASN A 1 531 ? -39.139 -52.972 -31.392 1.00 48.14 531 ASN A N 1
ATOM 4114 C CA . ASN A 1 531 ? -38.832 -54.298 -30.837 1.00 47.40 531 ASN A CA 1
ATOM 4115 C C . ASN A 1 531 ? -37.500 -54.927 -31.274 1.00 46.93 531 ASN A C 1
ATOM 4116 O O . ASN A 1 531 ? -37.222 -56.085 -30.948 1.00 48.07 531 ASN A O 1
ATOM 4121 N N . ASP A 1 532 ? -36.682 -54.164 -31.999 1.00 44.56 532 ASP A N 1
ATOM 4122 C CA . ASP A 1 532 ? -35.332 -54.596 -32.365 1.00 41.10 532 ASP A CA 1
ATOM 4123 C C . ASP A 1 532 ? -34.406 -54.370 -31.173 1.00 40.47 532 ASP A C 1
ATOM 4124 O O . ASP A 1 532 ? -34.331 -53.260 -30.634 1.00 38.61 532 ASP A O 1
ATOM 4129 N N . GLU A 1 533 ? -33.710 -55.429 -30.766 1.00 38.62 533 GLU A N 1
ATOM 4130 C CA . GLU A 1 533 ? -32.870 -55.388 -29.567 1.00 37.77 533 GLU A CA 1
ATOM 4131 C C . GLU A 1 533 ? -31.432 -54.942 -29.832 1.00 35.46 533 GLU A C 1
ATOM 4132 O O . GLU A 1 533 ? -30.681 -54.669 -28.894 1.00 35.29 533 GLU A O 1
ATOM 4138 N N . ARG A 1 534 ? -31.061 -54.857 -31.107 1.00 32.08 534 ARG A N 1
ATOM 4139 C CA . ARG A 1 534 ? -29.761 -54.330 -31.500 1.00 30.62 534 ARG A CA 1
ATOM 4140 C C . ARG A 1 534 ? -29.614 -52.875 -31.075 1.00 29.59 534 ARG A C 1
ATOM 4141 O O . ARG A 1 534 ? -30.581 -52.102 -31.122 1.00 27.64 534 ARG A O 1
ATOM 4149 N N . ASP A 1 535 ? -28.399 -52.519 -30.657 1.00 27.35 535 ASP A N 1
ATOM 4150 C CA . ASP A 1 535 ? -28.044 -51.142 -30.292 1.00 26.60 535 ASP A CA 1
ATOM 4151 C C . ASP A 1 535 ? -28.988 -50.533 -29.253 1.00 23.43 535 ASP A C 1
ATOM 4152 O O . ASP A 1 535 ? -29.411 -49.379 -29.383 1.00 21.04 535 ASP A O 1
ATOM 4157 N N . THR A 1 536 ? -29.317 -51.315 -28.224 1.00 22.47 536 THR A N 1
ATOM 4158 C CA . THR A 1 536 ? -30.274 -50.869 -27.208 1.00 23.05 536 THR A CA 1
ATOM 4159 C C . THR A 1 536 ? -29.726 -50.938 -25.794 1.00 20.87 536 THR A C 1
ATOM 4160 O O . THR A 1 536 ? -28.741 -51.625 -25.535 1.00 17.66 536 THR A O 1
ATOM 4164 N N . THR A 1 537 ? -30.391 -50.219 -24.889 1.00 22.91 537 THR A N 1
ATOM 4165 C CA . THR A 1 537 ? -30.129 -50.280 -23.449 1.00 22.87 537 THR A CA 1
ATOM 4166 C C . THR A 1 537 ? -31.446 -50.122 -22.670 1.00 24.47 537 THR A C 1
ATOM 4167 O O . THR A 1 537 ? -32.511 -49.972 -23.265 1.00 27.25 537 THR A O 1
ATOM 4171 N N . MET A 1 538 ? -31.362 -50.148 -21.343 1.00 23.45 538 MET A N 1
ATOM 4172 C CA . MET A 1 538 ? -32.487 -49.805 -20.485 1.00 23.74 538 MET A CA 1
ATOM 4173 C C . MET A 1 538 ? -32.114 -48.558 -19.696 1.00 22.21 538 MET A C 1
ATOM 4174 O O . MET A 1 538 ? -30.942 -48.371 -19.374 1.00 23.72 538 MET A O 1
ATOM 4179 N N . PRO A 1 539 ? -33.098 -47.687 -19.390 1.00 22.24 539 PRO A N 1
ATOM 4180 C CA . PRO A 1 539 ? -32.773 -46.495 -18.607 1.00 22.31 539 PRO A CA 1
ATOM 4181 C C . PRO A 1 539 ? -31.963 -46.821 -17.352 1.00 24.22 539 PRO A C 1
ATOM 4182 O O . PRO A 1 539 ? -30.955 -46.155 -17.079 1.00 24.22 539 PRO A O 1
ATOM 4186 N N . VAL A 1 540 ? -32.379 -47.857 -16.626 1.00 24.61 540 VAL A N 1
ATOM 4187 C CA . VAL A 1 540 ? -31.721 -48.247 -15.376 1.00 26.95 540 VAL A CA 1
ATOM 4188 C C . VAL A 1 540 ? -30.309 -48.813 -15.609 1.00 25.56 540 VAL A C 1
ATOM 4189 O O . VAL A 1 540 ? -29.379 -48.495 -14.866 1.00 26.27 540 VAL A O 1
ATOM 4193 N N . ALA A 1 541 ? -30.162 -49.632 -16.646 1.00 24.23 541 ALA A N 1
ATOM 4194 C CA . ALA A 1 541 ? -28.877 -50.222 -16.996 1.00 24.64 541 ALA A CA 1
ATOM 4195 C C . ALA A 1 541 ? -27.871 -49.146 -17.405 1.00 24.59 541 ALA A C 1
ATOM 4196 O O . ALA A 1 541 ? -26.711 -49.197 -17.003 1.00 24.74 541 ALA A O 1
ATOM 4198 N N . MET A 1 542 ? -28.332 -48.175 -18.195 1.00 24.29 542 MET A N 1
ATOM 4199 C CA . MET A 1 542 ? -27.503 -47.065 -18.666 1.00 23.48 542 MET A CA 1
ATOM 4200 C C . MET A 1 542 ? -27.075 -46.157 -17.511 1.00 23.05 542 MET A C 1
ATOM 4201 O O . MET A 1 542 ? -25.902 -45.775 -17.412 1.00 21.78 542 MET A O 1
ATOM 4206 N N . ALA A 1 543 ? -28.027 -45.832 -16.639 1.00 21.90 543 ALA A N 1
ATOM 4207 C CA . ALA A 1 543 ? -27.769 -45.010 -15.456 1.00 22.32 543 ALA A CA 1
ATOM 4208 C C . ALA A 1 543 ? -26.725 -45.630 -14.535 1.00 21.60 543 ALA A C 1
ATOM 4209 O O . ALA A 1 543 ? -25.827 -44.935 -14.058 1.00 20.22 543 ALA A O 1
ATOM 4211 N N . THR A 1 544 ? -26.850 -46.938 -14.302 1.00 23.37 544 THR A N 1
ATOM 4212 C CA . THR A 1 544 ? -25.953 -47.691 -13.413 1.00 22.89 544 THR A CA 1
ATOM 4213 C C . THR A 1 544 ? -24.534 -47.803 -13.974 1.00 23.72 544 THR A C 1
ATOM 4214 O O . THR A 1 544 ? -23.558 -47.597 -13.253 1.00 23.45 544 THR A O 1
ATOM 4218 N N . THR A 1 545 ? -24.440 -48.138 -15.260 1.00 22.73 545 THR A N 1
ATOM 4219 C CA . THR A 1 545 ? -23.169 -48.225 -15.974 1.00 22.38 545 THR A CA 1
ATOM 4220 C C . THR A 1 545 ? -22.415 -46.896 -15.921 1.00 23.83 545 THR A C 1
ATOM 4221 O O . THR A 1 545 ? -21.241 -46.853 -15.548 1.00 24.40 545 THR A O 1
ATOM 4225 N N . LEU A 1 546 ? -23.113 -45.825 -16.295 1.00 25.97 546 LEU A N 1
ATOM 4226 C CA . LEU A 1 546 ? -22.595 -44.460 -16.253 1.00 27.07 546 LEU A CA 1
ATOM 4227 C C . LEU A 1 546 ? -22.123 -44.121 -14.842 1.00 27.88 546 LEU A C 1
ATOM 4228 O O . LEU A 1 546 ? -21.072 -43.501 -14.654 1.00 29.23 546 LEU A O 1
ATOM 4233 N N . ARG A 1 547 ? -22.914 -44.537 -13.857 1.00 27.07 547 ARG A N 1
ATOM 4234 C CA . ARG A 1 547 ? -22.602 -44.320 -12.454 1.00 28.87 547 ARG A CA 1
ATOM 4235 C C . ARG A 1 547 ? -21.273 -44.975 -12.054 1.00 29.63 547 ARG A C 1
ATOM 4236 O O . ARG A 1 547 ? -20.451 -44.347 -11.393 1.00 29.62 547 ARG A O 1
ATOM 4244 N N . LYS A 1 548 ? -21.066 -46.219 -12.484 1.00 28.20 548 LYS A N 1
ATOM 4245 C CA . LYS A 1 548 ? -19.847 -46.969 -12.180 1.00 29.25 548 LYS A CA 1
ATOM 4246 C C . LYS A 1 548 ? -18.589 -46.386 -12.836 1.00 30.77 548 LYS A C 1
ATOM 4247 O O . LYS A 1 548 ? -17.477 -46.575 -12.338 1.00 29.66 548 LYS A O 1
ATOM 4253 N N . LEU A 1 549 ? -18.768 -45.689 -13.956 1.00 30.37 549 LEU A N 1
ATOM 4254 C CA . LEU A 1 549 ? -17.658 -45.030 -14.638 1.00 29.62 549 LEU A CA 1
ATOM 4255 C C . LEU A 1 549 ? -17.276 -43.716 -13.964 1.00 30.16 549 LEU A C 1
ATOM 4256 O O . LEU A 1 549 ? -16.116 -43.307 -14.005 1.00 30.53 549 LEU A O 1
ATOM 4261 N N . LEU A 1 550 ? -18.254 -43.053 -13.353 1.00 32.81 550 LEU A N 1
ATOM 4262 C CA . LEU A 1 550 ? -18.006 -41.775 -12.680 1.00 36.85 550 LEU A CA 1
ATOM 4263 C C . LEU A 1 550 ? -17.825 -41.939 -11.170 1.00 39.91 550 LEU A C 1
ATOM 4264 O O . LEU A 1 550 ? -17.728 -40.949 -10.437 1.00 42.63 550 LEU A O 1
ATOM 4269 N N . THR A 1 551 ? -17.774 -43.190 -10.716 1.00 43.16 551 THR A N 1
ATOM 4270 C CA . THR A 1 551 ? -17.662 -43.511 -9.290 1.00 45.33 551 THR A CA 1
ATOM 4271 C C . THR A 1 551 ? -16.678 -44.674 -9.077 1.00 45.41 551 THR A C 1
ATOM 4272 O O . THR A 1 551 ? -16.307 -45.362 -10.030 1.00 46.53 551 THR A O 1
ATOM 4276 N N . GLY A 1 552 ? -16.240 -44.868 -7.835 1.00 46.20 552 GLY A N 1
ATOM 4277 C CA . GLY A 1 552 ? -15.366 -45.988 -7.484 1.00 46.28 552 GLY A CA 1
ATOM 4278 C C . GLY A 1 552 ? -13.956 -45.884 -8.037 1.00 46.23 552 GLY A C 1
ATOM 4279 O O . GLY A 1 552 ? -13.277 -44.878 -7.839 1.00 46.24 552 GLY A O 1
ATOM 4280 N N . GLU A 1 553 ? -13.523 -46.926 -8.744 1.00 46.38 553 GLU A N 1
ATOM 4281 C CA . GLU A 1 553 ? -12.139 -47.020 -9.213 1.00 46.34 553 GLU A CA 1
ATOM 4282 C C . GLU A 1 553 ? -11.977 -47.573 -10.633 1.00 43.47 553 GLU A C 1
ATOM 4283 O O . GLU A 1 553 ? -10.861 -47.891 -11.046 1.00 43.03 553 GLU A O 1
ATOM 4289 N N . LEU A 1 554 ? -13.076 -47.682 -11.378 1.00 41.03 554 LEU A N 1
ATOM 4290 C CA . LEU A 1 554 ? -13.016 -48.181 -12.759 1.00 39.61 554 LEU A CA 1
ATOM 4291 C C . LEU A 1 554 ? -12.154 -47.300 -13.667 1.00 36.12 554 LEU A C 1
ATOM 4292 O O . LEU A 1 554 ? -11.531 -47.779 -14.613 1.00 33.81 554 LEU A O 1
ATOM 4297 N N . LEU A 1 555 ? -12.130 -46.009 -13.365 1.00 35.81 555 LEU A N 1
ATOM 4298 C CA . LEU A 1 555 ? -11.247 -45.075 -14.039 1.00 36.53 555 LEU A CA 1
ATOM 4299 C C . LEU A 1 555 ? -10.412 -44.356 -12.995 1.00 37.66 555 LEU A C 1
ATOM 4300 O O . LEU A 1 555 ? -10.840 -44.216 -11.845 1.00 36.80 555 LEU A O 1
ATOM 4305 N N . THR A 1 556 ? -9.219 -43.914 -13.391 1.00 39.39 556 THR A N 1
ATOM 4306 C CA . THR A 1 556 ? -8.379 -43.083 -12.525 1.00 41.57 556 THR A CA 1
ATOM 4307 C C . THR A 1 556 ? -9.066 -41.741 -12.286 1.00 42.75 556 THR A C 1
ATOM 4308 O O . THR A 1 556 ? -9.976 -41.369 -13.028 1.00 45.06 556 THR A O 1
ATOM 4312 N N . LEU A 1 557 ? -8.638 -41.025 -11.247 1.00 43.22 557 LEU A N 1
ATOM 4313 C CA . LEU A 1 557 ? -9.162 -39.690 -10.954 1.00 43.10 557 LEU A CA 1
ATOM 4314 C C . LEU A 1 557 ? -8.983 -38.743 -12.146 1.00 43.01 557 LEU A C 1
ATOM 4315 O O . LEU A 1 557 ? -9.844 -37.903 -12.413 1.00 42.66 557 LEU A O 1
ATOM 4320 N N . ALA A 1 558 ? -7.863 -38.898 -12.854 1.00 43.17 558 ALA A N 1
ATOM 4321 C CA . ALA A 1 558 ? -7.568 -38.122 -14.059 1.00 42.98 558 ALA A CA 1
ATOM 4322 C C . ALA A 1 558 ? -8.580 -38.388 -15.176 1.00 43.16 558 ALA A C 1
ATOM 4323 O O . ALA A 1 558 ? -9.109 -37.449 -15.775 1.00 44.22 558 ALA A O 1
ATOM 4325 N N . SER A 1 559 ? -8.854 -39.666 -15.437 1.00 42.32 559 SER A N 1
ATOM 4326 C CA . SER A 1 559 ? -9.780 -40.072 -16.499 1.00 40.91 559 SER A CA 1
ATOM 4327 C C . SER A 1 559 ? -11.243 -39.782 -16.171 1.00 40.87 559 SER A C 1
ATOM 4328 O O . SER A 1 559 ? -12.047 -39.523 -17.066 1.00 41.11 559 SER A O 1
ATOM 4331 N N . ARG A 1 560 ? -11.574 -39.823 -14.886 1.00 41.06 560 ARG A N 1
ATOM 4332 C CA . ARG A 1 560 ? -12.933 -39.592 -14.418 1.00 41.15 560 ARG A CA 1
ATOM 4333 C C . ARG A 1 560 ? -13.343 -38.138 -14.607 1.00 41.74 560 ARG A C 1
ATOM 4334 O O . ARG A 1 560 ? -14.459 -37.855 -15.050 1.00 42.44 560 ARG A O 1
ATOM 4342 N N . GLN A 1 561 ? -12.434 -37.227 -14.262 1.00 40.75 561 GLN A N 1
ATOM 4343 C CA . GLN A 1 561 ? -12.674 -35.790 -14.387 1.00 40.79 561 GLN A CA 1
ATOM 4344 C C . GLN A 1 561 ? -12.809 -35.380 -15.853 1.00 37.10 561 GLN A C 1
ATOM 4345 O O . GLN A 1 561 ? -13.624 -34.522 -16.188 1.00 37.70 561 GLN A O 1
ATOM 4351 N N . GLN A 1 562 ? -12.018 -36.011 -16.717 1.00 34.77 562 GLN A N 1
ATOM 4352 C CA . GLN A 1 562 ? -12.088 -35.777 -18.154 1.00 34.55 562 GLN A CA 1
ATOM 4353 C C . GLN A 1 562 ? -13.454 -36.169 -18.729 1.00 35.22 562 GLN A C 1
ATOM 4354 O O . GLN A 1 562 ? -14.002 -35.466 -19.581 1.00 35.98 562 GLN A O 1
ATOM 4360 N N . LEU A 1 563 ? -14.003 -37.284 -18.252 1.00 34.16 563 LEU A N 1
ATOM 4361 C CA . LEU A 1 563 ? -15.323 -37.731 -18.692 1.00 33.47 563 LEU A CA 1
ATOM 4362 C C . LEU A 1 563 ? -16.405 -36.763 -18.211 1.00 32.92 563 LEU A C 1
ATOM 4363 O O . LEU A 1 563 ? -17.332 -36.438 -18.963 1.00 29.69 563 LEU A O 1
ATOM 4368 N N . ILE A 1 564 ? -16.262 -36.297 -16.969 1.00 32.94 564 ILE A N 1
ATOM 4369 C CA . ILE A 1 564 ? -17.145 -35.280 -16.387 1.00 35.10 564 ILE A CA 1
ATOM 4370 C C . ILE A 1 564 ? -17.163 -34.003 -17.235 1.00 34.81 564 ILE A C 1
ATOM 4371 O O . ILE A 1 564 ? -18.233 -33.484 -17.555 1.00 36.59 564 ILE A O 1
ATOM 4376 N N . ASP A 1 565 ? -15.977 -33.518 -17.599 1.00 35.90 565 ASP A N 1
ATOM 4377 C CA . ASP A 1 565 ? -15.827 -32.310 -18.417 1.00 36.51 565 ASP A CA 1
ATOM 4378 C C . ASP A 1 565 ? -16.565 -32.419 -19.758 1.00 35.87 565 ASP A C 1
ATOM 4379 O O . ASP A 1 565 ? -17.341 -31.528 -20.117 1.00 34.62 565 ASP A O 1
ATOM 4384 N N . TRP A 1 566 ? -16.328 -33.520 -20.475 1.00 33.87 566 TRP A N 1
ATOM 4385 C CA . TRP A 1 566 ? -16.988 -33.790 -21.753 1.00 32.62 566 TRP A CA 1
ATOM 4386 C C . TRP A 1 566 ? -18.517 -33.837 -21.632 1.00 33.73 566 TRP A C 1
ATOM 4387 O O . TRP A 1 566 ? -19.229 -33.340 -22.508 1.00 35.52 566 TRP A O 1
ATOM 4398 N N . MET A 1 567 ? -19.009 -34.426 -20.545 1.00 33.61 567 MET A N 1
ATOM 4399 C CA . MET A 1 567 ? -20.446 -34.613 -20.330 1.00 35.55 567 MET A CA 1
ATOM 4400 C C . MET A 1 567 ? -21.198 -33.322 -20.020 1.00 37.40 567 MET A C 1
ATOM 4401 O O . MET A 1 567 ? -22.392 -33.215 -20.303 1.00 35.99 567 MET A O 1
ATOM 4406 N N . GLU A 1 568 ? -20.495 -32.363 -19.421 1.00 42.21 568 GLU A N 1
ATOM 4407 C CA . GLU A 1 568 ? -21.066 -31.068 -19.051 1.00 45.90 568 GLU A CA 1
ATOM 4408 C C . GLU A 1 568 ? -21.317 -30.219 -20.295 1.00 46.24 568 GLU A C 1
ATOM 4409 O O . GLU A 1 568 ? -22.356 -29.564 -20.411 1.00 45.85 568 GLU A O 1
ATOM 4415 N N . ALA A 1 569 ? -20.362 -30.252 -21.223 1.00 47.49 569 ALA A N 1
ATOM 4416 C CA . ALA A 1 569 ? -20.457 -29.520 -22.486 1.00 48.42 569 ALA A CA 1
ATOM 4417 C C . ALA A 1 569 ? -21.588 -30.044 -23.368 1.00 48.84 569 ALA A C 1
ATOM 4418 O O . ALA A 1 569 ? -22.253 -29.269 -24.061 1.00 50.60 569 ALA A O 1
ATOM 4420 N N . ASP A 1 570 ? -21.797 -31.359 -23.335 1.00 49.32 570 ASP A N 1
ATOM 4421 C CA . ASP A 1 570 ? -22.924 -31.995 -24.015 1.00 49.84 570 ASP A CA 1
ATOM 4422 C C . ASP A 1 570 ? -24.249 -31.584 -23.366 1.00 49.96 570 ASP A C 1
ATOM 4423 O O . ASP A 1 570 ? -25.257 -31.400 -24.051 1.00 50.34 570 ASP A O 1
ATOM 4428 N N . LYS A 1 571 ? -24.223 -31.435 -22.044 1.00 50.61 571 LYS A N 1
ATOM 4429 C CA . LYS A 1 571 ? -25.399 -31.076 -21.253 1.00 50.50 571 LYS A CA 1
ATOM 4430 C C . LYS A 1 571 ? -25.883 -29.651 -21.544 1.00 49.46 571 LYS A C 1
ATOM 4431 O O . LYS A 1 571 ? -27.086 -29.417 -21.695 1.00 50.59 571 LYS A O 1
ATOM 4437 N N . VAL A 1 572 ? -24.938 -28.715 -21.627 1.00 48.34 572 VAL A N 1
ATOM 4438 C CA . VAL A 1 572 ? -25.246 -27.296 -21.840 1.00 47.33 572 VAL A CA 1
ATOM 4439 C C . VAL A 1 572 ? -25.563 -26.965 -23.301 1.00 46.17 572 VAL A C 1
ATOM 4440 O O . VAL A 1 572 ? -26.036 -25.868 -23.603 1.00 46.24 572 VAL A O 1
ATOM 4444 N N . ALA A 1 573 ? -25.287 -27.915 -24.194 1.00 44.13 573 ALA A N 1
ATOM 4445 C CA . ALA A 1 573 ? -25.631 -27.797 -25.610 1.00 42.00 573 ALA A CA 1
ATOM 4446 C C . ALA A 1 573 ? -26.904 -28.584 -25.928 1.00 41.43 573 ALA A C 1
ATOM 4447 O O . ALA A 1 573 ? -27.612 -28.274 -26.893 1.00 39.21 573 ALA A O 1
ATOM 4449 N N . GLY A 1 574 ? -27.184 -29.601 -25.114 1.00 40.05 574 GLY A N 1
ATOM 4450 C CA . GLY A 1 574 ? -28.394 -30.410 -25.260 1.00 38.31 574 GLY A CA 1
ATOM 4451 C C . GLY A 1 574 ? -29.657 -29.643 -24.899 1.00 37.51 574 GLY A C 1
ATOM 4452 O O . GLY A 1 574 ? -29.578 -28.528 -24.378 1.00 37.30 574 GLY A O 1
ATOM 4453 N N . PRO A 1 575 ? -30.835 -30.230 -25.184 1.00 36.91 575 PRO A N 1
ATOM 4454 C CA . PRO A 1 575 ? -32.114 -29.584 -24.881 1.00 37.48 575 PRO A CA 1
ATOM 4455 C C . PRO A 1 575 ? -32.542 -29.626 -23.409 1.00 37.23 575 PRO A C 1
ATOM 4456 O O . PRO A 1 575 ? -33.474 -28.915 -23.036 1.00 37.70 575 PRO A O 1
ATOM 4460 N N . LEU A 1 576 ? -31.874 -30.434 -22.586 1.00 36.33 576 LEU A N 1
ATOM 4461 C CA . LEU A 1 576 ? -32.323 -30.658 -21.202 1.00 37.27 576 LEU A CA 1
ATOM 4462 C C . LEU A 1 576 ? -32.421 -29.393 -20.353 1.00 36.85 576 LEU A C 1
ATOM 4463 O O . LEU A 1 576 ? -33.432 -29.169 -19.692 1.00 35.97 576 LEU A O 1
ATOM 4468 N N . LEU A 1 577 ? -31.371 -28.576 -20.378 1.00 39.18 577 LEU A N 1
ATOM 4469 C CA . LEU A 1 577 ? -31.321 -27.346 -19.586 1.00 41.19 577 LEU A CA 1
ATOM 4470 C C . LEU A 1 577 ? -31.618 -26.089 -20.416 1.00 42.69 577 LEU A C 1
ATOM 4471 O O . LEU A 1 577 ? -31.295 -24.975 -20.007 1.00 42.01 577 LEU A O 1
ATOM 4476 N N . ARG A 1 578 ? -32.261 -26.280 -21.567 1.00 43.83 578 ARG A N 1
ATOM 4477 C CA . ARG A 1 578 ? -32.577 -25.189 -22.494 1.00 45.63 578 ARG A CA 1
ATOM 4478 C C . ARG A 1 578 ? -33.716 -24.283 -21.999 1.00 47.13 578 ARG A C 1
ATOM 4479 O O . ARG A 1 578 ? -33.859 -23.148 -22.460 1.00 47.41 578 ARG A O 1
ATOM 4487 N N . SER A 1 579 ? -34.524 -24.792 -21.070 1.00 48.49 579 SER A N 1
ATOM 4488 C CA . SER A 1 579 ? -35.585 -24.006 -20.438 1.00 49.94 579 SER A CA 1
ATOM 4489 C C . SER A 1 579 ? -35.144 -23.488 -19.068 1.00 50.23 579 SER A C 1
ATOM 4490 O O . SER A 1 579 ? -35.404 -22.335 -18.723 1.00 51.01 579 SER A O 1
ATOM 4493 N N . ALA A 1 580 ? -34.471 -24.346 -18.302 1.00 49.62 580 ALA A N 1
ATOM 4494 C CA . ALA A 1 580 ? -33.996 -24.001 -16.961 1.00 49.00 580 ALA A CA 1
ATOM 4495 C C . ALA A 1 580 ? -32.808 -23.032 -16.986 1.00 48.31 580 ALA A C 1
ATOM 4496 O O . ALA A 1 580 ? -32.809 -22.027 -16.275 1.00 48.01 580 ALA A O 1
ATOM 4498 N N . LEU A 1 581 ? -31.803 -23.348 -17.800 1.00 48.43 581 LEU A N 1
ATOM 4499 C CA . LEU A 1 581 ? -30.627 -22.496 -17.984 1.00 47.41 581 LEU A CA 1
ATOM 4500 C C . LEU A 1 581 ? -30.597 -21.999 -19.428 1.00 46.73 581 LEU A C 1
ATOM 4501 O O . LEU A 1 581 ? -29.824 -22.510 -20.246 1.00 46.91 581 LEU A O 1
ATOM 4506 N N . PRO A 1 582 ? -31.427 -20.986 -19.746 1.00 45.53 582 PRO A N 1
ATOM 4507 C CA . PRO A 1 582 ? -31.696 -20.665 -21.145 1.00 44.43 582 PRO A CA 1
ATOM 4508 C C . PRO A 1 582 ? -30.579 -19.877 -21.822 1.00 42.69 582 PRO A C 1
ATOM 4509 O O . PRO A 1 582 ? -29.776 -19.224 -21.153 1.00 42.97 582 PRO A O 1
ATOM 4513 N N . ALA A 1 583 ? -30.538 -19.959 -23.149 1.00 40.48 583 ALA A N 1
ATOM 4514 C CA . ALA A 1 583 ? -29.662 -19.121 -23.953 1.00 37.76 583 ALA A CA 1
ATOM 4515 C C . ALA A 1 583 ? -30.147 -17.676 -23.890 1.00 35.96 583 ALA A C 1
ATOM 4516 O O . ALA A 1 583 ? -31.351 -17.416 -23.763 1.00 36.30 583 ALA A O 1
ATOM 4518 N N . GLY A 1 584 ? -29.207 -16.739 -23.964 1.00 31.56 584 GLY A N 1
ATOM 4519 C CA . GLY A 1 584 ? -29.539 -15.326 -23.923 1.00 25.99 584 GLY A CA 1
ATOM 4520 C C . GLY A 1 584 ? -29.483 -14.708 -25.302 1.00 25.28 584 GLY A C 1
ATOM 4521 O O . GLY A 1 584 ? -29.710 -15.377 -26.314 1.00 26.61 584 GLY A O 1
ATOM 4522 N N . SER A 1 585 ? -29.173 -13.419 -25.335 1.00 21.98 585 SER A N 1
ATOM 4523 C CA . SER A 1 585 ? -29.021 -12.677 -26.574 1.00 21.07 585 SER A CA 1
ATOM 4524 C C . SER A 1 585 ? -27.859 -13.221 -27.401 1.00 20.43 585 SER A C 1
ATOM 4525 O O . SER A 1 585 ? -27.105 -14.088 -26.935 1.00 20.61 585 SER A O 1
ATOM 4528 N N . ALA A 1 586 ? -27.719 -12.720 -28.626 1.00 15.03 586 ALA A N 1
ATOM 4529 C CA . ALA A 1 586 ? -26.595 -13.099 -29.481 1.00 15.19 586 ALA A CA 1
ATOM 4530 C C . ALA A 1 586 ? -25.244 -12.732 -28.860 1.00 12.96 586 ALA A C 1
ATOM 4531 O O . ALA A 1 586 ? -24.283 -13.482 -28.991 1.00 12.31 586 ALA A O 1
ATOM 4533 N N . THR A 1 587 ? -25.179 -11.581 -28.190 1.00 13.98 587 THR A N 1
ATOM 4534 C CA . THR A 1 587 ? -23.951 -11.134 -27.514 1.00 15.83 587 THR A CA 1
ATOM 4535 C C . THR A 1 587 ? -23.559 -12.094 -26.386 1.00 17.56 587 THR A C 1
ATOM 4536 O O . THR A 1 587 ? -22.377 -12.400 -26.207 1.00 17.75 587 THR A O 1
ATOM 4540 N N . MET A 1 588 ? -24.558 -12.586 -25.653 1.00 18.97 588 MET A N 1
ATOM 4541 C CA . MET A 1 588 ? -24.339 -13.541 -24.559 1.00 18.74 588 MET A CA 1
ATOM 4542 C C . MET A 1 588 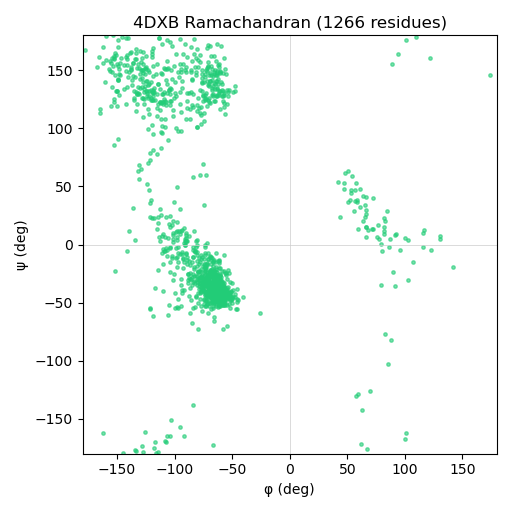? -23.935 -14.932 -25.066 1.00 18.73 588 MET A C 1
ATOM 4543 O O . MET A 1 588 ? -23.081 -15.599 -24.463 1.00 18.72 588 MET A O 1
ATOM 4548 N N . GLU A 1 589 ? -24.551 -15.359 -26.167 1.00 18.68 589 GLU A N 1
ATOM 4549 C CA . GLU A 1 589 ? -24.232 -16.638 -26.813 1.00 21.51 589 GLU A CA 1
ATOM 4550 C C . GLU A 1 589 ? -22.779 -16.704 -27.263 1.00 18.51 589 GLU A C 1
ATOM 4551 O O . GLU A 1 589 ? -22.108 -17.718 -27.087 1.00 18.50 589 GLU A O 1
ATOM 4557 N N . ASN A 1 590 ? -22.311 -15.615 -27.860 1.00 17.27 590 ASN A N 1
ATOM 4558 C CA . ASN A 1 590 ? -20.930 -15.500 -28.300 1.00 14.33 590 ASN A CA 1
ATOM 4559 C C . ASN A 1 590 ? -19.961 -15.424 -27.123 1.00 12.14 590 ASN A C 1
ATOM 4560 O O . ASN A 1 590 ? -18.886 -16.017 -27.161 1.00 13.20 590 ASN A O 1
ATOM 4565 N N . ALA A 1 591 ? -20.363 -14.708 -26.077 1.00 11.66 591 ALA A N 1
ATOM 4566 C CA . ALA A 1 591 ? -19.574 -14.575 -24.851 1.00 10.02 591 ALA A CA 1
ATOM 4567 C C . ALA A 1 591 ? -19.399 -15.888 -24.096 1.00 13.76 591 ALA A C 1
ATOM 4568 O O . ALA A 1 591 ? -18.311 -16.172 -23.583 1.00 17.23 591 ALA A O 1
ATOM 4570 N N . GLN A 1 592 ? -20.466 -16.683 -24.035 1.00 16.91 592 GLN A N 1
ATOM 4571 C CA . GLN A 1 592 ? -20.437 -18.006 -23.401 1.00 21.06 592 GLN A CA 1
ATOM 4572 C C . GLN A 1 592 ? -19.534 -18.996 -24.143 1.00 20.85 592 GLN A C 1
ATOM 4573 O O . GLN A 1 592 ? -19.012 -19.940 -23.544 1.00 21.00 592 GLN A O 1
ATOM 4579 N N . LYS A 1 593 ? -19.373 -18.783 -25.447 1.00 21.70 593 LYS A N 1
ATOM 4580 C CA . LYS A 1 593 ? -18.495 -19.613 -26.277 1.00 21.15 593 LYS A CA 1
ATOM 4581 C C . LYS A 1 593 ? -17.065 -19.067 -26.311 1.00 20.10 593 LYS A C 1
ATOM 4582 O O . LYS A 1 593 ? -16.149 -19.754 -26.752 1.00 18.63 593 LYS A O 1
ATOM 4588 N N . GLY A 1 594 ? -16.891 -17.829 -25.848 1.00 20.38 594 GLY A N 1
ATOM 4589 C CA . GLY A 1 594 ? -15.629 -17.115 -25.976 1.00 20.87 594 GLY A CA 1
ATOM 4590 C C . GLY A 1 594 ? -14.648 -17.248 -24.824 1.00 20.94 594 GLY A C 1
ATOM 4591 O O . GLY A 1 594 ? -14.776 -18.121 -23.969 1.00 21.52 594 GLY A O 1
ATOM 4592 N N . GLU A 1 595 ? -13.667 -16.356 -24.821 1.00 21.81 595 GLU A N 1
ATOM 4593 C CA . GLU A 1 595 ? -12.534 -16.401 -23.909 1.00 23.47 595 GLU A CA 1
ATOM 4594 C C . GLU A 1 595 ? -12.507 -15.088 -23.118 1.00 20.85 595 GLU A C 1
ATOM 4595 O O . GLU A 1 595 ? -12.271 -14.025 -23.689 1.00 16.45 595 GLU A O 1
ATOM 4601 N N . ILE A 1 596 ? -12.777 -15.164 -21.815 1.00 20.94 596 ILE A N 1
ATOM 4602 C CA . ILE A 1 596 ? -12.698 -13.987 -20.945 1.00 24.05 596 ILE A CA 1
ATOM 4603 C C . ILE A 1 596 ? -11.322 -13.335 -21.095 1.00 23.38 596 ILE A C 1
ATOM 4604 O O . ILE A 1 596 ? -10.296 -14.013 -21.059 1.00 23.07 596 ILE A O 1
ATOM 4609 N N . MET A 1 597 ? -11.322 -12.023 -21.293 1.00 25.56 597 MET A N 1
ATOM 4610 C CA . MET A 1 597 ? -10.099 -11.247 -21.402 1.00 27.17 597 MET A CA 1
ATOM 4611 C C . MET A 1 597 ? -9.253 -11.453 -20.144 1.00 27.08 597 MET A C 1
ATOM 4612 O O . MET A 1 597 ? -9.731 -11.205 -19.034 1.00 27.01 597 MET A O 1
ATOM 4617 N N . PRO A 1 598 ? -8.005 -11.934 -20.305 1.00 26.61 598 PRO A N 1
ATOM 4618 C CA . PRO A 1 598 ? -7.139 -12.062 -19.132 1.00 26.12 598 PRO A CA 1
ATOM 4619 C C . PRO A 1 598 ? -6.785 -10.695 -18.549 1.00 25.55 598 PRO A C 1
ATOM 4620 O O . PRO A 1 598 ? -6.494 -9.755 -19.294 1.00 26.36 598 PRO A O 1
ATOM 4624 N N . ASN A 1 599 ? -6.843 -10.595 -17.224 1.00 27.71 599 ASN A N 1
ATOM 4625 C CA . ASN A 1 599 ? -6.658 -9.331 -16.508 1.00 29.83 599 ASN A CA 1
ATOM 4626 C C . ASN A 1 599 ? -5.225 -9.123 -16.021 1.00 31.24 599 ASN A C 1
ATOM 4627 O O . ASN A 1 599 ? -4.995 -8.480 -14.998 1.00 32.40 599 ASN A O 1
ATOM 4632 N N . ILE A 1 600 ? -4.267 -9.672 -16.759 1.00 33.54 600 ILE A N 1
ATOM 4633 C CA . ILE A 1 600 ? -2.866 -9.653 -16.348 1.00 32.51 600 ILE A CA 1
ATOM 4634 C C . ILE A 1 600 ? -2.060 -8.687 -17.213 1.00 33.35 600 ILE A C 1
ATOM 4635 O O . ILE A 1 600 ? -2.419 -8.457 -18.373 1.00 32.67 600 ILE A O 1
ATOM 4640 N N . PRO A 1 601 ? -0.983 -8.096 -16.646 1.00 33.87 601 PRO A N 1
ATOM 4641 C CA . PRO A 1 601 ? -0.136 -7.173 -17.408 1.00 33.94 601 PRO A CA 1
ATOM 4642 C C . PRO A 1 601 ? 0.526 -7.810 -18.633 1.00 32.96 601 PRO A C 1
ATOM 4643 O O . PRO A 1 601 ? 0.841 -7.102 -19.589 1.00 34.86 601 PRO A O 1
ATOM 4647 N N . GLN A 1 602 ? 0.716 -9.130 -18.602 1.00 32.86 602 GLN A N 1
ATOM 4648 C CA . GLN A 1 602 ? 1.311 -9.881 -19.719 1.00 33.02 602 GLN A CA 1
ATOM 4649 C C . GLN A 1 602 ? 0.496 -9.836 -21.020 1.00 32.13 602 GLN A C 1
ATOM 4650 O O . GLN A 1 602 ? 1.004 -10.196 -22.081 1.00 31.96 602 GLN A O 1
ATOM 4656 N N . MET A 1 603 ? -0.760 -9.404 -20.932 1.00 31.52 603 MET A N 1
ATOM 4657 C CA . MET A 1 603 ? -1.631 -9.279 -22.104 1.00 31.72 603 MET A CA 1
ATOM 4658 C C . MET A 1 603 ? -1.192 -8.188 -23.080 1.00 32.43 603 MET A C 1
ATOM 4659 O O . MET A 1 603 ? -1.538 -8.239 -24.264 1.00 32.94 603 MET A O 1
ATOM 4664 N N . SER A 1 604 ? -0.439 -7.208 -22.579 1.00 32.30 604 SER A N 1
ATOM 4665 C CA . SER A 1 604 ? 0.068 -6.105 -23.399 1.00 32.94 604 SER A CA 1
ATOM 4666 C C . SER A 1 604 ? 0.989 -6.597 -24.512 1.00 31.87 604 SER A C 1
ATOM 4667 O O . SER A 1 604 ? 0.866 -6.166 -25.657 1.00 32.97 604 SER A O 1
ATOM 4670 N N . ALA A 1 605 ? 1.904 -7.501 -24.164 1.00 32.34 605 ALA A N 1
ATOM 4671 C CA . ALA A 1 605 ? 2.839 -8.082 -25.125 1.00 32.55 605 ALA A CA 1
ATOM 4672 C C . ALA A 1 605 ? 2.116 -8.950 -26.153 1.00 31.35 605 ALA A C 1
ATOM 4673 O O . ALA A 1 605 ? 2.487 -8.974 -27.328 1.00 29.89 605 ALA A O 1
ATOM 4675 N N . PHE A 1 606 ? 1.085 -9.656 -25.687 1.00 30.43 606 PHE A N 1
ATOM 4676 C CA . PHE A 1 606 ? 0.232 -10.497 -26.524 1.00 28.22 606 PHE A CA 1
ATOM 4677 C C . PHE A 1 606 ? -0.388 -9.702 -27.672 1.00 28.71 606 PHE A C 1
ATOM 4678 O O . PHE A 1 606 ? -0.313 -10.120 -28.830 1.00 29.27 606 PHE A O 1
ATOM 4686 N N . TRP A 1 607 ? -0.981 -8.554 -27.351 1.00 27.54 607 TRP A N 1
ATOM 4687 C CA . TRP A 1 607 ? -1.624 -7.713 -28.359 1.00 29.04 607 TRP A CA 1
ATOM 4688 C C . TRP A 1 607 ? -0.671 -7.313 -29.474 1.00 29.37 607 TRP A C 1
ATOM 4689 O O . TRP A 1 607 ? -0.989 -7.496 -30.650 1.00 28.73 607 TRP A O 1
ATOM 4700 N N . TYR A 1 608 ? 0.491 -6.771 -29.097 1.00 30.23 608 TYR A N 1
ATOM 4701 C CA . TYR A 1 608 ? 1.523 -6.367 -30.056 1.00 28.17 608 TYR A CA 1
ATOM 4702 C C . TYR A 1 608 ? 1.995 -7.540 -30.898 1.00 24.54 608 TYR A C 1
ATOM 4703 O O . TYR A 1 608 ? 2.088 -7.435 -32.117 1.00 25.60 608 TYR A O 1
ATOM 4712 N N . ALA A 1 609 ? 2.280 -8.657 -30.236 1.00 24.23 609 ALA A N 1
ATOM 4713 C CA . ALA A 1 609 ? 2.805 -9.848 -30.897 1.00 23.74 609 ALA A CA 1
ATOM 4714 C C . ALA A 1 609 ? 1.829 -10.430 -31.921 1.00 23.36 609 ALA A C 1
ATOM 4715 O O . ALA A 1 609 ? 2.216 -10.703 -33.059 1.00 24.53 609 ALA A O 1
ATOM 4717 N N . VAL A 1 610 ? 0.568 -10.605 -31.525 1.00 22.62 610 VAL A N 1
ATOM 4718 C CA . VAL A 1 610 ? -0.454 -11.106 -32.448 1.00 21.59 610 VAL A CA 1
ATOM 4719 C C . VAL A 1 610 ? -0.762 -10.093 -33.551 1.00 21.26 610 VAL A C 1
ATOM 4720 O O . VAL A 1 610 ? -0.932 -10.476 -34.710 1.00 20.94 610 VAL A O 1
ATOM 4724 N N . ARG A 1 611 ? -0.801 -8.806 -33.203 1.00 22.40 611 ARG A N 1
ATOM 4725 C CA . ARG A 1 611 ? -1.006 -7.761 -34.210 1.00 25.74 611 ARG A CA 1
ATOM 4726 C C . ARG A 1 611 ? 0.023 -7.860 -35.348 1.00 26.19 611 ARG A C 1
ATOM 4727 O O . ARG A 1 611 ? -0.352 -7.899 -36.524 1.00 25.10 611 ARG A O 1
ATOM 4735 N N . THR A 1 612 ? 1.307 -7.916 -34.985 1.00 25.77 612 THR A N 1
ATOM 4736 C CA . THR A 1 612 ? 2.401 -8.046 -35.954 1.00 25.80 612 THR A CA 1
ATOM 4737 C C . THR A 1 612 ? 2.247 -9.316 -36.798 1.00 27.06 612 THR A C 1
ATOM 4738 O O . THR A 1 612 ? 2.316 -9.258 -38.030 1.00 28.34 612 THR A O 1
ATOM 4742 N N . ALA A 1 613 ? 2.010 -10.447 -36.128 1.00 27.82 613 ALA A N 1
ATOM 4743 C CA . ALA A 1 613 ? 1.851 -11.749 -36.787 1.00 29.26 613 ALA A CA 1
ATOM 4744 C C . ALA A 1 613 ? 0.789 -11.766 -37.882 1.00 30.70 613 ALA A C 1
ATOM 4745 O O . ALA A 1 613 ? 1.032 -12.296 -38.969 1.00 32.21 613 ALA A O 1
ATOM 4747 N N . VAL A 1 614 ? -0.381 -11.197 -37.591 1.00 31.14 614 VAL A N 1
ATOM 4748 C CA . VAL A 1 614 ? -1.479 -11.133 -38.562 1.00 30.75 614 VAL A CA 1
ATOM 4749 C C . VAL A 1 614 ? -1.122 -10.232 -39.747 1.00 32.03 614 VAL A C 1
ATOM 4750 O O . VAL A 1 614 ? -1.412 -10.569 -40.895 1.00 32.89 614 VAL A O 1
ATOM 4754 N N . ILE A 1 615 ? -0.485 -9.097 -39.466 1.00 33.79 615 ILE A N 1
ATOM 4755 C CA . ILE A 1 615 ? -0.014 -8.191 -40.520 1.00 34.66 615 ILE A CA 1
ATOM 4756 C C . ILE A 1 615 ? 0.989 -8.894 -41.442 1.00 34.49 615 ILE A C 1
ATOM 4757 O O . ILE A 1 615 ? 0.854 -8.844 -42.665 1.00 36.71 615 ILE A O 1
ATOM 4762 N N . ASN A 1 616 ? 1.963 -9.577 -40.846 1.00 35.79 616 ASN A N 1
ATOM 4763 C CA . ASN A 1 616 ? 3.050 -10.214 -41.598 1.00 37.76 616 ASN A CA 1
ATOM 4764 C C . ASN A 1 616 ? 2.688 -11.489 -42.362 1.00 39.13 616 ASN A C 1
ATOM 4765 O O . ASN A 1 616 ? 3.328 -11.815 -43.368 1.00 40.25 616 ASN A O 1
ATOM 4770 N N . ALA A 1 617 ? 1.672 -12.204 -41.885 1.00 38.35 617 ALA A N 1
ATOM 4771 C CA . ALA A 1 617 ? 1.153 -13.367 -42.595 1.00 37.65 617 ALA A CA 1
ATOM 4772 C C . ALA A 1 617 ? 0.263 -12.945 -43.763 1.00 38.94 617 ALA A C 1
ATOM 4773 O O . ALA A 1 617 ? 0.243 -13.609 -44.802 1.00 40.10 617 ALA A O 1
ATOM 4775 N N . ALA A 1 618 ? -0.462 -11.840 -43.586 1.00 40.57 618 ALA A N 1
ATOM 4776 C CA . ALA A 1 618 ? -1.355 -11.305 -44.616 1.00 42.77 618 ALA A CA 1
ATOM 4777 C C . ALA A 1 618 ? -0.591 -10.659 -45.772 1.00 45.82 618 ALA A C 1
ATOM 4778 O O . ALA A 1 618 ? -0.885 -10.928 -46.941 1.00 48.40 618 ALA A O 1
ATOM 4780 N N . SER A 1 619 ? 0.381 -9.810 -45.439 1.00 46.48 619 SER A N 1
ATOM 4781 C CA . SER A 1 619 ? 1.180 -9.098 -46.436 1.00 47.03 619 SER A CA 1
ATOM 4782 C C . SER A 1 619 ? 2.152 -10.023 -47.172 1.00 46.92 619 SER A C 1
ATOM 4783 O O . SER A 1 619 ? 2.191 -10.034 -48.403 1.00 46.37 619 SER A O 1
ATOM 4786 N N . GLY A 1 620 ? 2.933 -10.791 -46.414 1.00 48.37 620 GLY A N 1
ATOM 4787 C CA . GLY A 1 620 ? 3.858 -11.761 -46.996 1.00 48.73 620 GLY A CA 1
ATOM 4788 C C . GLY A 1 620 ? 5.199 -11.891 -46.297 1.00 50.24 620 GLY A C 1
ATOM 4789 O O . GLY A 1 620 ? 5.890 -12.898 -46.474 1.00 51.18 620 GLY A O 1
ATOM 4790 N N . ARG A 1 621 ? 5.566 -10.879 -45.505 1.00 50.24 621 ARG A N 1
ATOM 4791 C CA . ARG A 1 621 ? 6.850 -10.851 -44.780 1.00 50.31 621 ARG A CA 1
ATOM 4792 C C . ARG A 1 621 ? 7.163 -12.173 -44.076 1.00 49.46 621 ARG A C 1
ATOM 4793 O O . ARG A 1 621 ? 8.319 -12.614 -44.041 1.00 48.96 621 ARG A O 1
ATOM 4801 N N . GLN A 1 622 ? 6.126 -12.797 -43.523 1.00 46.92 622 GLN A N 1
ATOM 4802 C CA . GLN A 1 622 ? 6.251 -14.103 -42.895 1.00 43.96 622 GLN A CA 1
ATOM 4803 C C . GLN A 1 622 ? 5.157 -15.054 -43.371 1.00 42.66 622 GLN A C 1
ATOM 4804 O O . GLN A 1 622 ? 4.089 -14.622 -43.810 1.00 42.17 622 GLN A O 1
ATOM 4810 N N . THR A 1 623 ? 5.439 -16.350 -43.293 1.00 41.38 623 THR A N 1
ATOM 4811 C CA . THR A 1 623 ? 4.416 -17.373 -43.467 1.00 40.31 623 THR A CA 1
ATOM 4812 C C . THR A 1 623 ? 3.639 -17.504 -42.155 1.00 40.43 623 THR A C 1
ATOM 4813 O O . THR A 1 623 ? 4.139 -17.116 -41.098 1.00 40.99 623 THR A O 1
ATOM 4817 N N . VAL A 1 624 ? 2.424 -18.045 -42.228 1.00 39.03 624 VAL A N 1
ATOM 4818 C CA . VAL A 1 624 ? 1.576 -18.242 -41.047 1.00 38.48 624 VAL A CA 1
ATOM 4819 C C . VAL A 1 624 ? 2.310 -18.990 -39.925 1.00 39.33 624 VAL A C 1
ATOM 4820 O O . VAL A 1 624 ? 2.294 -18.557 -38.769 1.00 38.71 624 VAL A O 1
ATOM 4824 N N . ASP A 1 625 ? 2.962 -20.095 -40.284 1.00 41.43 625 ASP A N 1
ATOM 4825 C CA . ASP A 1 625 ? 3.755 -20.900 -39.353 1.00 42.15 625 ASP A CA 1
ATOM 4826 C C . ASP A 1 625 ? 4.858 -20.068 -38.677 1.00 42.01 625 ASP A C 1
ATOM 4827 O O . ASP A 1 625 ? 5.046 -20.147 -37.462 1.00 40.42 625 ASP A O 1
ATOM 4832 N N . GLU A 1 626 ? 5.567 -19.268 -39.475 1.00 42.01 626 GLU A N 1
ATOM 4833 C CA . GLU A 1 626 ? 6.679 -18.440 -38.997 1.00 42.08 626 GLU A CA 1
ATOM 4834 C C . GLU A 1 626 ? 6.236 -17.252 -38.148 1.00 39.65 626 GLU A C 1
ATOM 4835 O O . GLU A 1 626 ? 6.847 -16.957 -37.113 1.00 38.22 626 GLU A O 1
ATOM 4841 N N . ALA A 1 627 ? 5.181 -16.576 -38.599 1.00 36.81 627 ALA A N 1
ATOM 4842 C CA . ALA A 1 627 ? 4.648 -15.391 -37.930 1.00 34.14 627 ALA A CA 1
ATOM 4843 C C . ALA A 1 627 ? 4.188 -15.669 -36.498 1.00 32.71 627 ALA A C 1
ATOM 4844 O O . ALA A 1 627 ? 4.431 -14.862 -35.599 1.00 31.49 627 ALA A O 1
ATOM 4846 N N . LEU A 1 628 ? 3.539 -16.815 -36.296 1.00 32.70 628 LEU A N 1
ATOM 4847 C CA . LEU A 1 628 ? 3.021 -17.205 -34.984 1.00 34.52 628 LEU A CA 1
ATOM 4848 C C . LEU A 1 628 ? 4.104 -17.785 -34.073 1.00 35.64 628 LEU A C 1
ATOM 4849 O O . LEU A 1 628 ? 4.021 -17.659 -32.848 1.00 34.38 628 LEU A O 1
ATOM 4854 N N . LYS A 1 629 ? 5.110 -18.422 -34.676 1.00 37.11 629 LYS A N 1
ATOM 4855 C CA . LYS A 1 629 ? 6.311 -18.859 -33.956 1.00 38.10 629 LYS A CA 1
ATOM 4856 C C . LYS A 1 629 ? 7.022 -17.671 -33.315 1.00 35.60 629 LYS A C 1
ATOM 4857 O O . LYS A 1 629 ? 7.410 -17.725 -32.147 1.00 35.02 629 LYS A O 1
ATOM 4863 N N . ASP A 1 630 ? 7.176 -16.599 -34.088 1.00 34.46 630 ASP A N 1
ATOM 4864 C CA . ASP A 1 630 ? 7.792 -15.370 -33.606 1.00 33.84 630 ASP A CA 1
ATOM 4865 C C . ASP A 1 630 ? 6.935 -14.677 -32.544 1.00 32.88 630 ASP A C 1
ATOM 4866 O O . ASP A 1 630 ? 7.449 -14.280 -31.496 1.00 32.86 630 ASP A O 1
ATOM 4871 N N . ALA A 1 631 ? 5.632 -14.559 -32.808 1.00 31.39 631 ALA A N 1
ATOM 4872 C CA . ALA A 1 631 ? 4.682 -13.966 -31.857 1.00 28.64 631 ALA A CA 1
ATOM 4873 C C . ALA A 1 631 ? 4.681 -14.683 -30.504 1.00 27.92 631 ALA A C 1
ATOM 4874 O O . ALA A 1 631 ? 4.652 -14.035 -29.461 1.00 27.34 631 ALA A O 1
ATOM 4876 N N . GLN A 1 632 ? 4.727 -16.017 -30.532 1.00 29.31 632 GLN A N 1
ATOM 4877 C CA . GLN A 1 632 ? 4.798 -16.841 -29.318 1.00 30.81 632 GLN A CA 1
ATOM 4878 C C . GLN A 1 632 ? 6.033 -16.504 -28.480 1.00 32.35 632 GLN A C 1
ATOM 4879 O O . GLN A 1 632 ? 5.940 -16.356 -27.256 1.00 32.02 632 GLN A O 1
ATOM 4885 N N . THR A 1 633 ? 7.178 -16.387 -29.154 1.00 33.76 633 THR A N 1
ATOM 4886 C CA . THR A 1 633 ? 8.460 -16.087 -28.511 1.00 35.08 633 THR A CA 1
ATOM 4887 C C . THR A 1 633 ? 8.428 -14.721 -27.820 1.00 35.15 633 THR A C 1
ATOM 4888 O O . THR A 1 633 ? 8.880 -14.587 -26.683 1.00 35.92 633 THR A O 1
ATOM 4892 N N . ARG A 1 634 ? 7.877 -13.725 -28.516 1.00 34.77 634 ARG A N 1
ATOM 4893 C CA . ARG A 1 634 ? 7.728 -12.359 -28.001 1.00 33.65 634 ARG A CA 1
ATOM 4894 C C . ARG A 1 634 ? 6.930 -12.271 -26.700 1.00 33.98 634 ARG A C 1
ATOM 4895 O O . ARG A 1 634 ? 7.069 -11.304 -25.945 1.00 34.12 634 ARG A O 1
ATOM 4903 N N . ILE A 1 635 ? 6.096 -13.279 -26.457 1.00 34.72 635 ILE A N 1
ATOM 4904 C CA . ILE A 1 635 ? 5.239 -13.340 -25.280 1.00 36.48 635 ILE A CA 1
ATOM 4905 C C . ILE A 1 635 ? 5.879 -14.190 -24.178 1.00 40.69 635 ILE A C 1
ATOM 4906 O O . ILE A 1 635 ? 6.035 -13.726 -23.047 1.00 41.73 635 ILE A O 1
ATOM 4911 N N . THR A 1 636 ? 6.240 -15.430 -24.511 1.00 44.65 636 THR A N 1
ATOM 4912 C CA . THR A 1 636 ? 6.859 -16.352 -23.549 1.00 48.68 636 THR A CA 1
ATOM 4913 C C . THR A 1 636 ? 8.069 -17.079 -24.130 1.00 51.36 636 THR A C 1
ATOM 4914 O O . THR A 1 636 ? 8.215 -17.194 -25.349 1.00 51.21 636 THR A O 1
ATOM 4918 N N . LYS A 1 637 ? 8.920 -17.584 -23.241 1.00 53.86 637 LYS A N 1
ATOM 4919 C CA . LYS A 1 637 ? 10.142 -18.265 -23.642 1.00 55.84 637 LYS A CA 1
ATOM 4920 C C . LYS A 1 637 ? 9.905 -19.769 -23.739 1.00 57.32 637 LYS A C 1
ATOM 4921 O O . LYS A 1 637 ? 9.854 -20.326 -24.837 1.00 58.04 637 LYS A O 1
ATOM 4928 N N . LYS B 1 1 ? -13.925 -49.322 1.035 1.00 74.22 1 LYS B N 1
ATOM 4929 C CA . LYS B 1 1 ? -14.667 -50.577 1.361 1.00 73.88 1 LYS B CA 1
ATOM 4930 C C . LYS B 1 1 ? -16.066 -50.268 1.908 1.00 72.59 1 LYS B C 1
ATOM 4931 O O . LYS B 1 1 ? -16.837 -51.181 2.224 1.00 71.96 1 LYS B O 1
ATOM 4937 N N . ILE B 1 2 ? -16.390 -48.978 1.996 1.00 70.92 2 ILE B N 1
ATOM 4938 C CA . ILE B 1 2 ? -17.664 -48.529 2.562 1.00 69.80 2 ILE B CA 1
ATOM 4939 C C . ILE B 1 2 ? -18.834 -48.794 1.610 1.00 68.70 2 ILE B C 1
ATOM 4940 O O . ILE B 1 2 ? -18.816 -48.382 0.448 1.00 68.11 2 ILE B O 1
ATOM 4945 N N . GLU B 1 3 ? -19.842 -49.491 2.130 1.00 68.29 3 GLU B N 1
ATOM 4946 C CA . GLU B 1 3 ? -21.011 -49.919 1.363 1.00 68.58 3 GLU B CA 1
ATOM 4947 C C . GLU B 1 3 ? -21.976 -48.760 1.088 1.00 67.31 3 GLU B C 1
ATOM 4948 O O . GLU B 1 3 ? -22.377 -48.043 2.009 1.00 66.32 3 GLU B O 1
ATOM 4954 N N . GLU B 1 4 ? -22.338 -48.585 -0.181 1.00 65.88 4 GLU B N 1
ATOM 4955 C CA . GLU B 1 4 ? -23.328 -47.581 -0.570 1.00 64.80 4 GLU B CA 1
ATOM 4956 C C . GLU B 1 4 ? -24.752 -48.146 -0.562 1.00 63.09 4 GLU B C 1
ATOM 4957 O O . GLU B 1 4 ? -24.953 -49.348 -0.753 1.00 61.94 4 GLU B O 1
ATOM 4963 N N . GLY B 1 5 ? -25.729 -47.267 -0.340 1.00 61.26 5 GLY B N 1
ATOM 4964 C CA . GLY B 1 5 ? -27.138 -47.659 -0.270 1.00 59.25 5 GLY B CA 1
ATOM 4965 C C . GLY B 1 5 ? -27.708 -47.624 1.139 1.00 57.95 5 GLY B C 1
ATOM 4966 O O . GLY B 1 5 ? -28.928 -47.664 1.327 1.00 57.14 5 GLY B O 1
ATOM 4967 N N . LYS B 1 6 ? -26.816 -47.557 2.127 1.00 56.49 6 LYS B N 1
ATOM 4968 C CA . LYS B 1 6 ? -27.199 -47.487 3.538 1.00 55.76 6 LYS B CA 1
ATOM 4969 C C . LYS B 1 6 ? -26.262 -46.554 4.312 1.00 54.36 6 LYS B C 1
ATOM 4970 O O . LYS B 1 6 ? -25.306 -46.014 3.745 1.00 54.38 6 LYS B O 1
ATOM 4976 N N . LEU B 1 7 ? -26.544 -46.368 5.600 1.00 50.99 7 LEU B N 1
ATOM 4977 C CA . LEU B 1 7 ? -25.726 -45.508 6.452 1.00 46.84 7 LEU B CA 1
ATOM 4978 C C . LEU B 1 7 ? -25.213 -46.218 7.702 1.00 44.60 7 LEU B C 1
ATOM 4979 O O . LEU B 1 7 ? -25.924 -47.015 8.318 1.00 41.49 7 LEU B O 1
ATOM 4984 N N . VAL B 1 8 ? -23.964 -45.921 8.054 1.00 43.00 8 VAL B N 1
ATOM 4985 C CA . VAL B 1 8 ? -23.346 -46.429 9.275 1.00 41.54 8 VAL B CA 1
ATOM 4986 C C . VAL B 1 8 ? -22.833 -45.268 10.129 1.00 39.53 8 VAL B C 1
ATOM 4987 O O . VAL B 1 8 ? -22.148 -44.373 9.629 1.00 40.27 8 VAL B O 1
ATOM 4991 N N . ILE B 1 9 ? -23.189 -45.286 11.412 1.00 38.15 9 ILE B N 1
ATOM 4992 C CA . ILE B 1 9 ? -22.862 -44.199 12.338 1.00 37.03 9 ILE B CA 1
ATOM 4993 C C . ILE B 1 9 ? -22.078 -44.687 13.561 1.00 36.36 9 ILE B C 1
ATOM 4994 O O . ILE B 1 9 ? -22.496 -45.624 14.244 1.00 33.76 9 ILE B O 1
ATOM 4999 N N . TRP B 1 10 ? -20.942 -44.038 13.821 1.00 37.00 10 TRP B N 1
ATOM 5000 C CA . TRP B 1 10 ? -20.157 -44.254 15.037 1.00 35.44 10 TRP B CA 1
ATOM 5001 C C . TRP B 1 10 ? -20.369 -43.115 16.043 1.00 34.36 10 TRP B C 1
ATOM 5002 O O . TRP B 1 10 ? -20.142 -41.944 15.729 1.00 35.27 10 TRP B O 1
ATOM 5013 N N . ILE B 1 11 ? -20.799 -43.477 17.251 1.00 30.58 11 ILE B N 1
ATOM 5014 C CA . ILE B 1 11 ? -21.065 -42.523 18.331 1.00 26.59 11 ILE B CA 1
ATOM 5015 C C . ILE B 1 11 ? -20.736 -43.186 19.676 1.00 28.38 11 ILE B C 1
ATOM 5016 O O . ILE B 1 11 ? -20.915 -44.390 19.822 1.00 24.91 11 ILE B O 1
ATOM 5021 N N . ASN B 1 12 ? -20.245 -42.408 20.643 1.00 29.08 12 ASN B N 1
ATOM 5022 C CA . ASN B 1 12 ? -19.830 -42.963 21.940 1.00 29.90 12 ASN B CA 1
ATOM 5023 C C . ASN B 1 12 ? -20.989 -43.582 22.716 1.00 27.99 12 ASN B C 1
ATOM 5024 O O . ASN B 1 12 ? -22.123 -43.104 22.640 1.00 27.61 12 ASN B O 1
ATOM 5029 N N . GLY B 1 13 ? -20.689 -44.644 23.460 1.00 27.67 13 GLY B N 1
ATOM 5030 C CA . GLY B 1 13 ? -21.708 -45.468 24.123 1.00 26.98 13 GLY B CA 1
ATOM 5031 C C . GLY B 1 13 ? -22.502 -44.830 25.249 1.00 27.90 13 GLY B C 1
ATOM 5032 O O . GLY B 1 13 ? -23.539 -45.359 25.654 1.00 27.69 13 GLY B O 1
ATOM 5033 N N . ASP B 1 14 ? -22.014 -43.700 25.754 1.00 29.05 14 ASP B N 1
ATOM 5034 C CA . ASP B 1 14 ? -22.698 -42.939 26.800 1.00 30.48 14 ASP B CA 1
ATOM 5035 C C . ASP B 1 14 ? -23.680 -41.915 26.217 1.00 30.97 14 ASP B C 1
ATOM 5036 O O . ASP B 1 14 ? -24.289 -41.141 26.960 1.00 30.83 14 ASP B O 1
ATOM 5041 N N . LYS B 1 15 ? -23.812 -41.913 24.889 1.00 30.26 15 LYS B N 1
ATOM 5042 C CA . LYS B 1 15 ? -24.756 -41.053 24.177 1.00 28.01 15 LYS B CA 1
ATOM 5043 C C . LYS B 1 15 ? -26.007 -41.851 23.827 1.00 28.66 15 LYS B C 1
ATOM 5044 O O . LYS B 1 15 ? -25.992 -43.084 23.863 1.00 27.92 15 LYS B O 1
ATOM 5050 N N . GLY B 1 16 ? -27.081 -41.146 23.475 1.00 28.66 16 GLY B N 1
ATOM 5051 C CA . GLY B 1 16 ? -28.349 -41.780 23.121 1.00 28.90 16 GLY B CA 1
ATOM 5052 C C . GLY B 1 16 ? -28.328 -42.411 21.740 1.00 30.57 16 GLY B C 1
ATOM 5053 O O . GLY B 1 16 ? -29.003 -41.935 20.821 1.00 31.38 16 GLY B O 1
ATOM 5054 N N . TYR B 1 17 ? -27.566 -43.496 21.602 1.00 30.83 17 TYR B N 1
ATOM 5055 C CA . TYR B 1 17 ? -27.390 -44.170 20.315 1.00 30.58 17 TYR B CA 1
ATOM 5056 C C . TYR B 1 17 ? -28.619 -44.962 19.859 1.00 29.84 17 TYR B C 1
ATOM 5057 O O . TYR B 1 17 ? -28.756 -45.256 18.675 1.00 30.76 17 TYR B O 1
ATOM 5066 N N . ASN B 1 18 ? -29.503 -45.301 20.796 1.00 32.04 18 ASN B N 1
ATOM 5067 C CA . ASN B 1 18 ? -30.738 -46.029 20.478 1.00 32.06 18 ASN B CA 1
ATOM 5068 C C . ASN B 1 18 ? -31.893 -45.112 20.070 1.00 33.11 18 ASN B C 1
ATOM 5069 O O . ASN B 1 18 ? -32.765 -45.508 19.293 1.00 34.80 18 ASN B O 1
ATOM 5074 N N . GLY B 1 19 ? -31.898 -43.893 20.606 1.00 31.74 19 GLY B N 1
ATOM 5075 C CA . GLY B 1 19 ? -32.796 -42.847 20.128 1.00 28.54 19 GLY B CA 1
ATOM 5076 C C . GLY B 1 19 ? -32.430 -42.483 18.702 1.00 27.59 19 GLY B C 1
ATOM 5077 O O . GLY B 1 19 ? -33.300 -42.206 17.877 1.00 26.59 19 GLY B O 1
ATOM 5078 N N . LEU B 1 20 ? -31.128 -42.505 18.419 1.00 24.94 20 LEU B N 1
ATOM 5079 C CA . LEU B 1 20 ? -30.603 -42.214 17.099 1.00 23.73 20 LEU B CA 1
ATOM 5080 C C . LEU B 1 20 ? -31.044 -43.254 16.067 1.00 27.98 20 LEU B C 1
ATOM 5081 O O . LEU B 1 20 ? -31.389 -42.902 14.939 1.00 31.04 20 LEU B O 1
ATOM 5086 N N . ALA B 1 21 ? -31.034 -44.530 16.457 1.00 30.15 21 ALA B N 1
ATOM 5087 C CA . ALA B 1 21 ? -31.539 -45.612 15.608 1.00 32.40 21 ALA B CA 1
ATOM 5088 C C . ALA B 1 21 ? -33.026 -45.429 15.302 1.00 33.89 21 ALA B C 1
ATOM 5089 O O . ALA B 1 21 ? -33.472 -45.699 14.188 1.00 34.99 21 ALA B O 1
ATOM 5091 N N . GLU B 1 22 ? -33.782 -44.968 16.297 1.00 35.49 22 GLU B N 1
ATOM 5092 C CA . GLU B 1 22 ? -35.183 -44.599 16.121 1.00 39.40 22 GLU B CA 1
ATOM 5093 C C . GLU B 1 22 ? -35.323 -43.558 15.004 1.00 38.86 22 GLU B C 1
ATOM 5094 O O . GLU B 1 22 ? -36.210 -43.669 14.157 1.00 40.25 22 GLU B O 1
ATOM 5100 N N . VAL B 1 23 ? -34.431 -42.566 15.003 1.00 39.05 23 VAL B N 1
ATOM 5101 C CA . VAL B 1 23 ? -34.337 -41.584 13.917 1.00 38.48 23 VAL B CA 1
ATOM 5102 C C . VAL B 1 23 ? -33.972 -42.273 12.593 1.00 38.16 23 VAL B C 1
ATOM 5103 O O . VAL B 1 23 ? -34.522 -41.941 11.544 1.00 37.87 23 VAL B O 1
ATOM 5107 N N . GLY B 1 24 ? -33.051 -43.232 12.657 1.00 37.44 24 GLY B N 1
ATOM 5108 C CA . GLY B 1 24 ? -32.592 -43.957 11.471 1.00 40.53 24 GLY B CA 1
ATOM 5109 C C . GLY B 1 24 ? -33.598 -44.932 10.875 1.00 40.43 24 GLY B C 1
ATOM 5110 O O . GLY B 1 24 ? -33.540 -45.246 9.679 1.00 38.91 24 GLY B O 1
ATOM 5111 N N . LYS B 1 25 ? -34.507 -45.424 11.716 1.00 42.09 25 LYS B N 1
ATOM 5112 C CA . LYS B 1 25 ? -35.616 -46.264 11.267 1.00 43.08 25 LYS B CA 1
ATOM 5113 C C . LYS B 1 25 ? -36.638 -45.417 10.525 1.00 42.42 25 LYS B C 1
ATOM 5114 O O . LYS B 1 25 ? -37.167 -45.837 9.499 1.00 41.91 25 LYS B O 1
ATOM 5120 N N . LYS B 1 26 ? -36.903 -44.221 11.051 1.00 43.93 26 LYS B N 1
ATOM 5121 C CA . LYS B 1 26 ? -37.747 -43.229 10.383 1.00 45.23 26 LYS B CA 1
ATOM 5122 C C . LYS B 1 26 ? -37.159 -42.846 9.020 1.00 45.11 26 LYS B C 1
ATOM 5123 O O . LYS B 1 26 ? -37.900 -42.622 8.059 1.00 44.96 26 LYS B O 1
ATOM 5129 N N . PHE B 1 27 ? -35.828 -42.787 8.948 1.00 43.77 27 PHE B N 1
ATOM 5130 C CA . PHE B 1 27 ? -35.118 -42.542 7.693 1.00 44.03 27 PHE B CA 1
ATOM 5131 C C . PHE B 1 27 ? -35.358 -43.671 6.692 1.00 45.47 27 PHE B C 1
ATOM 5132 O O . PHE B 1 27 ? -35.555 -43.419 5.507 1.00 45.50 27 PHE B O 1
ATOM 5140 N N . GLU B 1 28 ? -35.351 -44.909 7.182 1.00 48.73 28 GLU B N 1
ATOM 5141 C CA . GLU B 1 28 ? -35.590 -46.090 6.349 1.00 50.05 28 GLU B CA 1
ATOM 5142 C C . GLU B 1 28 ? -37.042 -46.183 5.867 1.00 50.64 28 GLU B C 1
ATOM 5143 O O . GLU B 1 28 ? -37.290 -46.564 4.725 1.00 51.03 28 GLU B O 1
ATOM 5149 N N . LYS B 1 29 ? -37.988 -45.831 6.738 1.00 53.00 29 LYS B N 1
ATOM 5150 C CA . LYS B 1 29 ? -39.423 -45.876 6.421 1.00 55.09 29 LYS B CA 1
ATOM 5151 C C . LYS B 1 29 ? -39.791 -44.945 5.270 1.00 55.43 29 LYS B C 1
ATOM 5152 O O . LYS B 1 29 ? -40.612 -45.293 4.419 1.00 55.97 29 LYS B O 1
ATOM 5158 N N . ASP B 1 30 ? -39.174 -43.765 5.254 1.00 56.15 30 ASP B N 1
ATOM 5159 C CA . ASP B 1 30 ? -39.492 -42.723 4.279 1.00 56.93 30 ASP B CA 1
ATOM 5160 C C . ASP B 1 30 ? -38.589 -42.760 3.044 1.00 57.17 30 ASP B C 1
ATOM 5161 O O . ASP B 1 30 ? -39.052 -42.540 1.922 1.00 57.16 30 ASP B O 1
ATOM 5166 N N . THR B 1 31 ? -37.306 -43.044 3.260 1.00 56.82 31 THR B N 1
ATOM 5167 C CA . THR B 1 31 ? -36.283 -42.925 2.219 1.00 55.70 31 THR B CA 1
ATOM 5168 C C . THR B 1 31 ? -35.863 -44.285 1.652 1.00 55.31 31 THR B C 1
ATOM 5169 O O . THR B 1 31 ? -35.373 -44.367 0.522 1.00 56.25 31 THR B O 1
ATOM 5173 N N . GLY B 1 32 ? -36.060 -45.344 2.435 1.00 53.01 32 GLY B N 1
ATOM 5174 C CA . GLY B 1 32 ? -35.668 -46.693 2.028 1.00 50.81 32 GLY B CA 1
ATOM 5175 C C . GLY B 1 32 ? -34.224 -47.017 2.367 1.00 49.56 32 GLY B C 1
ATOM 5176 O O . GLY B 1 32 ? -33.760 -48.135 2.128 1.00 50.02 32 GLY B O 1
ATOM 5177 N N . ILE B 1 33 ? -33.520 -46.036 2.926 1.00 46.90 33 ILE B N 1
ATOM 5178 C CA . ILE B 1 33 ? -32.106 -46.171 3.266 1.00 45.79 33 ILE B CA 1
ATOM 5179 C C . ILE B 1 33 ? -31.957 -46.605 4.725 1.00 45.26 33 ILE B C 1
ATOM 5180 O O . ILE B 1 33 ? -32.310 -45.861 5.648 1.00 42.91 33 ILE B O 1
ATOM 5185 N N . LYS B 1 34 ? -31.437 -47.815 4.918 1.00 44.71 34 LYS B N 1
ATOM 5186 C CA . LYS B 1 34 ? -31.253 -48.388 6.254 1.00 45.95 34 LYS B CA 1
ATOM 5187 C C . LYS B 1 34 ? -30.078 -47.757 6.995 1.00 45.25 34 LYS B C 1
ATOM 5188 O O . LYS B 1 34 ? -29.030 -47.484 6.406 1.00 45.05 34 LYS B O 1
ATOM 5194 N N . VAL B 1 35 ? -30.271 -47.521 8.291 1.00 44.29 35 VAL B N 1
ATOM 5195 C CA . VAL B 1 35 ? -29.282 -46.839 9.122 1.00 43.68 35 VAL B CA 1
ATOM 5196 C C . VAL B 1 35 ? -28.832 -47.740 10.274 1.00 44.75 35 VAL B C 1
ATOM 5197 O O . VAL B 1 35 ? -29.657 -48.216 11.061 1.00 45.95 35 VAL B O 1
ATOM 5201 N N . THR B 1 36 ? -27.522 -47.961 10.361 1.00 44.06 36 THR B N 1
ATOM 5202 C CA . THR B 1 36 ? -26.927 -48.788 11.408 1.00 44.65 36 THR B CA 1
ATOM 5203 C C . THR B 1 36 ? -26.101 -47.927 12.365 1.00 43.53 36 THR B C 1
ATOM 5204 O O . THR B 1 36 ? -25.157 -47.253 11.947 1.00 44.58 36 THR B O 1
ATOM 5208 N N . VAL B 1 37 ? -26.464 -47.962 13.645 1.00 41.45 37 VAL B N 1
ATOM 5209 C CA . VAL B 1 37 ? -25.782 -47.173 14.676 1.00 39.79 37 VAL B CA 1
ATOM 5210 C C . VAL B 1 37 ? -24.937 -48.078 15.578 1.00 38.92 37 VAL B C 1
ATOM 5211 O O . VAL B 1 37 ? -25.467 -48.984 16.229 1.00 37.03 37 VAL B O 1
ATOM 5215 N N . GLU B 1 38 ? -23.628 -47.825 15.608 1.00 38.11 38 GLU B N 1
ATOM 5216 C CA . GLU B 1 38 ? -22.703 -48.593 16.441 1.00 40.59 38 GLU B CA 1
ATOM 5217 C C . GLU B 1 38 ? -21.891 -47.691 17.373 1.00 42.93 38 GLU B C 1
ATOM 5218 O O . GLU B 1 38 ? -21.635 -46.530 17.049 1.00 43.36 38 GLU B O 1
ATOM 5224 N N . HIS B 1 39 ? -21.493 -48.228 18.528 1.00 42.58 39 HIS B N 1
ATOM 5225 C CA . HIS B 1 39 ? -20.641 -47.487 19.471 1.00 41.80 39 HIS B CA 1
ATOM 5226 C C . HIS B 1 39 ? -19.328 -48.214 19.811 1.00 43.86 39 HIS B C 1
ATOM 5227 O O . HIS B 1 39 ? -19.145 -48.685 20.936 1.00 42.83 39 HIS B O 1
ATOM 5234 N N . PRO B 1 40 ? -18.398 -48.287 18.835 1.00 47.61 40 PRO B N 1
ATOM 5235 C CA . PRO B 1 40 ? -17.165 -49.059 18.997 1.00 49.76 40 PRO B CA 1
ATOM 5236 C C . PRO B 1 40 ? -16.352 -48.638 20.212 1.00 52.05 40 PRO B C 1
ATOM 5237 O O . PRO B 1 40 ? -16.413 -47.479 20.629 1.00 52.37 40 PRO B O 1
ATOM 5241 N N . ASP B 1 41 ? -15.610 -49.588 20.774 1.00 55.76 41 ASP B N 1
ATOM 5242 C CA . ASP B 1 41 ? -14.780 -49.341 21.945 1.00 59.49 41 ASP B CA 1
ATOM 5243 C C . ASP B 1 41 ? -13.643 -48.391 21.595 1.00 61.50 41 ASP B C 1
ATOM 5244 O O . ASP B 1 41 ? -12.909 -48.619 20.630 1.00 61.57 41 ASP B O 1
ATOM 5249 N N . LYS B 1 42 ? -13.519 -47.325 22.384 1.00 63.26 42 LYS B N 1
ATOM 5250 C CA . LYS B 1 42 ? -12.474 -46.314 22.211 1.00 65.16 42 LYS B CA 1
ATOM 5251 C C . LYS B 1 42 ? -12.370 -45.847 20.753 1.00 65.13 42 LYS B C 1
ATOM 5252 O O . LYS B 1 42 ? -11.331 -46.013 20.104 1.00 64.83 42 LYS B O 1
ATOM 5258 N N . LEU B 1 43 ? -13.460 -45.266 20.250 1.00 65.13 43 LEU B N 1
ATOM 5259 C CA . LEU B 1 43 ? -13.537 -44.818 18.855 1.00 65.23 43 LEU B CA 1
ATOM 5260 C C . LEU B 1 43 ? -12.684 -43.579 18.567 1.00 65.78 43 LEU B C 1
ATOM 5261 O O . LEU B 1 43 ? -12.672 -43.075 17.441 1.00 65.34 43 LEU B O 1
ATOM 5266 N N . GLU B 1 44 ? -11.976 -43.098 19.588 1.00 66.64 44 GLU B N 1
ATOM 5267 C CA . GLU B 1 44 ? -10.998 -42.025 19.426 1.00 67.24 44 GLU B CA 1
ATOM 5268 C C . GLU B 1 44 ? -9.843 -42.528 18.574 1.00 67.23 44 GLU B C 1
ATOM 5269 O O . GLU B 1 44 ? -9.417 -41.855 17.636 1.00 67.49 44 GLU B O 1
ATOM 5275 N N . GLU B 1 45 ? -9.346 -43.715 18.919 1.00 66.93 45 GLU B N 1
ATOM 5276 C CA . GLU B 1 45 ? -8.249 -44.358 18.202 1.00 65.63 45 GLU B CA 1
ATOM 5277 C C . GLU B 1 45 ? -8.728 -45.118 16.968 1.00 64.22 45 GLU B C 1
ATOM 5278 O O . GLU B 1 45 ? -8.006 -45.211 15.976 1.00 63.43 45 GLU B O 1
ATOM 5284 N N . LYS B 1 46 ? -9.945 -45.654 17.035 1.00 62.97 46 LYS B N 1
ATOM 5285 C CA . LYS B 1 46 ? -10.468 -46.517 15.975 1.00 61.68 46 LYS B CA 1
ATOM 5286 C C . LYS B 1 46 ? -10.786 -45.792 14.665 1.00 60.07 46 LYS B C 1
ATOM 5287 O O . LYS B 1 46 ? -10.445 -46.293 13.595 1.00 60.13 46 LYS B O 1
ATOM 5293 N N . PHE B 1 47 ? -11.420 -44.622 14.748 1.00 58.20 47 PHE B N 1
ATOM 5294 C CA . PHE B 1 47 ? -11.807 -43.869 13.545 1.00 56.82 47 PHE B CA 1
ATOM 5295 C C . PHE B 1 47 ? -10.646 -43.436 12.630 1.00 56.93 47 PHE B C 1
ATOM 5296 O O . PHE B 1 47 ? -10.700 -43.694 11.426 1.00 55.78 47 PHE B O 1
ATOM 5304 N N . PRO B 1 48 ? -9.611 -42.759 13.185 1.00 57.49 48 PRO B N 1
ATOM 5305 C CA . PRO B 1 48 ? -8.517 -42.275 12.332 1.00 58.12 48 PRO B CA 1
ATOM 5306 C C . PRO B 1 48 ? -7.731 -43.391 11.640 1.00 59.03 48 PRO B C 1
ATOM 5307 O O . PRO B 1 48 ? -7.153 -43.165 10.577 1.00 60.09 48 PRO B O 1
ATOM 5311 N N . GLN B 1 49 ? -7.719 -44.577 12.242 1.00 59.84 49 GLN B N 1
ATOM 5312 C CA . GLN B 1 49 ? -7.039 -45.734 11.666 1.00 60.55 49 GLN B CA 1
ATOM 5313 C C . GLN B 1 49 ? -7.796 -46.342 10.481 1.00 60.19 49 GLN B C 1
ATOM 5314 O O . GLN B 1 49 ? -7.193 -46.617 9.441 1.00 61.28 49 GLN B O 1
ATOM 5320 N N . VAL B 1 50 ? -9.107 -46.541 10.633 1.00 59.42 50 VAL B N 1
ATOM 5321 C CA . VAL B 1 50 ? -9.929 -47.124 9.558 1.00 58.90 50 VAL B CA 1
ATOM 5322 C C . VAL B 1 50 ? -10.217 -46.161 8.402 1.00 58.24 50 VAL B C 1
ATOM 5323 O O . VAL B 1 50 ? -10.186 -46.568 7.239 1.00 58.86 50 VAL B O 1
ATOM 5327 N N . ALA B 1 51 ? -10.485 -44.895 8.725 1.00 57.60 51 ALA B N 1
ATOM 5328 C CA . ALA B 1 51 ? -10.807 -43.877 7.717 1.00 57.86 51 ALA B CA 1
ATOM 5329 C C . ALA B 1 51 ? -9.617 -43.512 6.826 1.00 58.17 51 ALA B C 1
ATOM 5330 O O . ALA B 1 51 ? -9.801 -43.095 5.676 1.00 57.93 51 ALA B O 1
ATOM 5332 N N . ALA B 1 52 ? -8.406 -43.668 7.360 1.00 58.28 52 ALA B N 1
ATOM 5333 C CA . ALA B 1 52 ? -7.177 -43.427 6.601 1.00 59.22 52 ALA B CA 1
ATOM 5334 C C . ALA B 1 52 ? -6.956 -44.492 5.527 1.00 60.21 52 ALA B C 1
ATOM 5335 O O . ALA B 1 52 ? -6.345 -44.216 4.492 1.00 60.77 52 ALA B O 1
ATOM 5337 N N . THR B 1 53 ? -7.461 -45.699 5.782 1.00 61.25 53 THR B N 1
ATOM 5338 C CA . THR B 1 53 ? -7.371 -46.814 4.835 1.00 62.14 53 THR B CA 1
ATOM 5339 C C . THR B 1 53 ? -8.577 -46.882 3.891 1.00 61.76 53 THR B C 1
ATOM 5340 O O . THR B 1 53 ? -8.648 -47.762 3.025 1.00 62.35 53 THR B O 1
ATOM 5344 N N . GLY B 1 54 ? -9.516 -45.954 4.060 1.00 60.84 54 GLY B N 1
ATOM 5345 C CA . GLY B 1 54 ? -10.702 -45.878 3.204 1.00 59.82 54 GLY B CA 1
ATOM 5346 C C . GLY B 1 54 ? -11.899 -46.641 3.743 1.00 58.95 54 GLY B C 1
ATOM 5347 O O . GLY B 1 54 ? -12.905 -46.799 3.049 1.00 58.61 54 GLY B O 1
ATOM 5348 N N . ASP B 1 55 ? -11.782 -47.119 4.980 1.00 58.54 55 ASP B N 1
ATOM 5349 C CA . ASP B 1 55 ? -12.856 -47.851 5.649 1.00 57.88 55 ASP B CA 1
ATOM 5350 C C . ASP B 1 55 ? -13.544 -46.949 6.682 1.00 56.07 55 ASP B C 1
ATOM 5351 O O . ASP B 1 55 ? -13.383 -45.727 6.650 1.00 55.38 55 ASP B O 1
ATOM 5356 N N . GLY B 1 56 ? -14.316 -47.555 7.582 1.00 53.86 56 GLY B N 1
ATOM 5357 C CA . GLY B 1 56 ? -14.960 -46.827 8.674 1.00 51.43 56 GLY B CA 1
ATOM 5358 C C . GLY B 1 56 ? -16.428 -46.494 8.450 1.00 49.14 56 GLY B C 1
ATOM 5359 O O . GLY B 1 56 ? -17.053 -47.018 7.523 1.00 48.03 56 GLY B O 1
ATOM 5360 N N . PRO B 1 57 ? -16.989 -45.613 9.303 1.00 47.98 57 PRO B N 1
ATOM 5361 C CA . PRO B 1 57 ? -18.398 -45.228 9.211 1.00 46.49 57 PRO B CA 1
ATOM 5362 C C . PRO B 1 57 ? -18.650 -44.117 8.191 1.00 45.91 57 PRO B C 1
ATOM 5363 O O . PRO B 1 57 ? -17.713 -43.443 7.765 1.00 44.24 57 PRO B O 1
ATOM 5367 N N . ASP B 1 58 ? -19.913 -43.943 7.809 1.00 46.89 58 ASP B N 1
ATOM 5368 C CA . ASP B 1 58 ? -20.332 -42.843 6.944 1.00 46.68 58 ASP B CA 1
ATOM 5369 C C . ASP B 1 58 ? -20.312 -41.518 7.715 1.00 45.37 58 ASP B C 1
ATOM 5370 O O . ASP B 1 58 ? -19.826 -40.506 7.207 1.00 44.92 58 ASP B O 1
ATOM 5375 N N . ILE B 1 59 ? -20.844 -41.541 8.938 1.00 44.50 59 ILE B N 1
ATOM 5376 C CA . ILE B 1 59 ? -20.887 -40.367 9.819 1.00 43.50 59 ILE B CA 1
ATOM 5377 C C . ILE B 1 59 ? -20.208 -40.682 11.159 1.00 42.15 59 ILE B C 1
ATOM 5378 O O . ILE B 1 59 ? -20.480 -41.715 11.773 1.00 41.49 59 ILE B O 1
ATOM 5383 N N . ILE B 1 60 ? -19.328 -39.787 11.604 1.00 42.42 60 ILE B N 1
ATOM 5384 C CA . ILE B 1 60 ? -18.667 -39.918 12.910 1.00 43.12 60 ILE B CA 1
ATOM 5385 C C . ILE B 1 60 ? -19.115 -38.821 13.891 1.00 42.18 60 ILE B C 1
ATOM 5386 O O . ILE B 1 60 ? -18.979 -37.627 13.607 1.00 43.01 60 ILE B O 1
ATOM 5391 N N . PHE B 1 61 ? -19.655 -39.241 15.035 1.00 40.40 61 PHE B N 1
ATOM 5392 C CA . PHE B 1 61 ? -20.066 -38.327 16.105 1.00 39.28 61 PHE B CA 1
ATOM 5393 C C . PHE B 1 61 ? -19.029 -38.291 17.231 1.00 39.26 61 PHE B C 1
ATOM 5394 O O . PHE B 1 61 ? -18.871 -39.269 17.966 1.00 39.92 61 PHE B O 1
ATOM 5402 N N . TRP B 1 62 ? -18.331 -37.167 17.370 1.00 39.30 62 TRP B N 1
ATOM 5403 C CA . TRP B 1 62 ? -17.442 -36.936 18.514 1.00 40.06 62 TRP B CA 1
ATOM 5404 C C . TRP B 1 62 ? -17.379 -35.441 18.864 1.00 40.15 62 TRP B C 1
ATOM 5405 O O . TRP B 1 62 ? -17.896 -34.602 18.122 1.00 40.85 62 TRP B O 1
ATOM 5416 N N . ALA B 1 63 ? -16.772 -35.119 20.006 1.00 40.64 63 ALA B N 1
ATOM 5417 C CA . ALA B 1 63 ? -16.533 -33.731 20.408 1.00 41.26 63 ALA B CA 1
ATOM 5418 C C . ALA B 1 63 ? -15.720 -32.992 19.343 1.00 41.30 63 ALA B C 1
ATOM 5419 O O . ALA B 1 63 ? -15.059 -33.625 18.514 1.00 39.82 63 ALA B O 1
ATOM 5421 N N . HIS B 1 64 ? -15.770 -31.662 19.365 1.00 41.67 64 HIS B N 1
ATOM 5422 C CA . HIS B 1 64 ? -15.073 -30.853 18.357 1.00 43.66 64 HIS B CA 1
ATOM 5423 C C . HIS B 1 64 ? -13.558 -30.782 18.587 1.00 44.85 64 HIS B C 1
ATOM 5424 O O . HIS B 1 64 ? -12.796 -30.650 17.632 1.00 44.96 64 HIS B O 1
ATOM 5431 N N . ASP B 1 65 ? -13.130 -30.863 19.848 1.00 48.11 65 ASP B N 1
ATOM 5432 C CA . ASP B 1 65 ? -11.709 -30.734 20.205 1.00 50.62 65 ASP B CA 1
ATOM 5433 C C . ASP B 1 65 ? -10.895 -31.979 19.836 1.00 53.14 65 ASP B C 1
ATOM 5434 O O . ASP B 1 65 ? -9.935 -32.344 20.521 1.00 54.06 65 ASP B O 1
ATOM 5439 N N . ARG B 1 66 ? -11.288 -32.608 18.732 1.00 54.25 66 ARG B N 1
ATOM 5440 C CA . ARG B 1 66 ? -10.693 -33.846 18.250 1.00 55.31 66 ARG B CA 1
ATOM 5441 C C . ARG B 1 66 ? -10.852 -33.887 16.732 1.00 54.99 66 ARG B C 1
ATOM 5442 O O . ARG B 1 66 ? -10.099 -34.566 16.034 1.00 55.62 66 ARG B O 1
ATOM 5450 N N . PHE B 1 67 ? -11.836 -33.136 16.239 1.00 53.92 67 PHE B N 1
ATOM 5451 C CA . PHE B 1 67 ? -12.138 -33.031 14.814 1.00 53.70 67 PHE B CA 1
ATOM 5452 C C . PHE B 1 67 ? -11.107 -32.191 14.059 1.00 54.64 67 PHE B C 1
ATOM 5453 O O . PHE B 1 67 ? -11.147 -32.104 12.826 1.00 53.26 67 PHE B O 1
ATOM 5461 N N . GLY B 1 68 ? -10.193 -31.574 14.807 1.00 55.20 68 GLY B N 1
ATOM 5462 C CA . GLY B 1 68 ? -9.082 -30.826 14.230 1.00 56.28 68 GLY B CA 1
ATOM 5463 C C . GLY B 1 68 ? -8.135 -31.753 13.497 1.00 57.56 68 GLY B C 1
ATOM 5464 O O . GLY B 1 68 ? -7.854 -31.554 12.311 1.00 57.68 68 GLY B O 1
ATOM 5465 N N . GLY B 1 69 ? -7.658 -32.775 14.210 1.00 58.67 69 GLY B N 1
ATOM 5466 C CA . GLY B 1 69 ? -6.746 -33.781 13.656 1.00 59.53 69 GLY B CA 1
ATOM 5467 C C . GLY B 1 69 ? -7.362 -34.645 12.570 1.00 59.76 69 GLY B C 1
ATOM 5468 O O . GLY B 1 69 ? -6.654 -35.167 11.704 1.00 58.17 69 GLY B O 1
ATOM 5469 N N . TYR B 1 70 ? -8.686 -34.791 12.627 1.00 61.09 70 TYR B N 1
ATOM 5470 C CA . TYR B 1 70 ? -9.456 -35.545 11.638 1.00 61.64 70 TYR B CA 1
ATOM 5471 C C . TYR B 1 70 ? -9.440 -34.839 10.284 1.00 61.89 70 TYR B C 1
ATOM 5472 O O . TYR B 1 70 ? -9.241 -35.474 9.248 1.00 61.36 70 TYR B O 1
ATOM 5481 N N . ALA B 1 71 ? -9.650 -33.524 10.303 1.00 62.51 71 ALA B N 1
ATOM 5482 C CA . ALA B 1 71 ? -9.546 -32.708 9.094 1.00 63.04 71 ALA B CA 1
ATOM 5483 C C . ALA B 1 71 ? -8.086 -32.514 8.684 1.00 62.79 71 ALA B C 1
ATOM 5484 O O . ALA B 1 71 ? -7.759 -32.573 7.499 1.00 61.66 71 ALA B O 1
ATOM 5486 N N . GLN B 1 72 ? -7.223 -32.293 9.679 1.00 63.43 72 GLN B N 1
ATOM 5487 C CA . GLN B 1 72 ? -5.785 -32.070 9.480 1.00 63.29 72 GLN B CA 1
ATOM 5488 C C . GLN B 1 72 ? -5.130 -33.125 8.580 1.00 63.32 72 GLN B C 1
ATOM 5489 O O . GLN B 1 72 ? -4.278 -32.792 7.754 1.00 64.75 72 GLN B O 1
ATOM 5495 N N . SER B 1 73 ? -5.537 -34.384 8.741 1.00 62.67 73 SER B N 1
ATOM 5496 C CA . SER B 1 73 ? -5.037 -35.474 7.903 1.00 61.58 73 SER B CA 1
ATOM 5497 C C . SER B 1 73 ? -6.054 -35.917 6.841 1.00 60.83 73 SER B C 1
ATOM 5498 O O . SER B 1 73 ? -5.916 -36.988 6.246 1.00 61.07 73 SER B O 1
ATOM 5501 N N . GLY B 1 74 ? -7.070 -35.087 6.614 1.00 60.39 74 GLY B N 1
ATOM 5502 C CA . GLY B 1 74 ? -8.041 -35.291 5.534 1.00 59.51 74 GLY B CA 1
ATOM 5503 C C . GLY B 1 74 ? -8.938 -36.509 5.664 1.00 58.98 74 GLY B C 1
ATOM 5504 O O . GLY B 1 74 ? -9.209 -37.197 4.676 1.00 57.20 74 GLY B O 1
ATOM 5505 N N . LEU B 1 75 ? -9.408 -36.771 6.880 1.00 59.33 75 LEU B N 1
ATOM 5506 C CA . LEU B 1 75 ? -10.284 -37.917 7.133 1.00 59.27 75 LEU B CA 1
ATOM 5507 C C . LEU B 1 75 ? -11.759 -37.569 6.922 1.00 58.47 75 LEU B C 1
ATOM 5508 O O . LEU B 1 75 ? -12.570 -38.446 6.617 1.00 58.15 75 LEU B O 1
ATOM 5513 N N . LEU B 1 76 ? -12.088 -36.287 7.075 1.00 57.94 76 LEU B N 1
ATOM 5514 C CA . LEU B 1 76 ? -13.466 -35.806 6.966 1.00 57.73 76 LEU B CA 1
ATOM 5515 C C . LEU B 1 76 ? -13.713 -34.980 5.705 1.00 58.06 76 LEU B C 1
ATOM 5516 O O . LEU B 1 76 ? -12.803 -34.332 5.182 1.00 58.01 76 LEU B O 1
ATOM 5521 N N . ALA B 1 77 ? -14.957 -35.007 5.236 1.00 57.56 77 ALA B N 1
ATOM 5522 C CA . ALA B 1 77 ? -15.372 -34.233 4.074 1.00 57.86 77 ALA B CA 1
ATOM 5523 C C . ALA B 1 77 ? -15.887 -32.858 4.485 1.00 58.75 77 ALA B C 1
ATOM 5524 O O . ALA B 1 77 ? -16.420 -32.689 5.587 1.00 59.76 77 ALA B O 1
ATOM 5526 N N . GLU B 1 78 ? -15.718 -31.881 3.596 1.00 57.78 78 GLU B N 1
ATOM 5527 C CA . GLU B 1 78 ? -16.320 -30.565 3.772 1.00 55.93 78 GLU B CA 1
ATOM 5528 C C . GLU B 1 78 ? -17.822 -30.681 3.540 1.00 55.08 78 GLU B C 1
ATOM 5529 O O . GLU B 1 78 ? -18.271 -31.406 2.645 1.00 54.30 78 GLU B O 1
ATOM 5535 N N . ILE B 1 79 ? -18.594 -29.964 4.349 1.00 53.58 79 ILE B N 1
ATOM 5536 C CA . ILE B 1 79 ? -20.047 -29.987 4.238 1.00 52.25 79 ILE B CA 1
ATOM 5537 C C . ILE B 1 79 ? -20.556 -28.692 3.602 1.00 51.24 79 ILE B C 1
ATOM 5538 O O . ILE B 1 79 ? -19.917 -27.644 3.707 1.00 50.26 79 ILE B O 1
ATOM 5543 N N . THR B 1 80 ? -21.703 -28.776 2.932 1.00 51.52 80 THR B N 1
ATOM 5544 C CA . THR B 1 80 ? -22.259 -27.631 2.213 1.00 51.21 80 THR B CA 1
ATOM 5545 C C . THR B 1 80 ? -23.749 -27.374 2.502 1.00 49.66 80 THR B C 1
ATOM 5546 O O . THR B 1 80 ? -24.583 -27.464 1.594 1.00 49.01 80 THR B O 1
ATOM 5550 N N . PRO B 1 81 ? -24.092 -27.051 3.768 1.00 49.01 81 PRO B N 1
ATOM 5551 C CA . PRO B 1 81 ? -25.461 -26.602 4.009 1.00 49.05 81 PRO B CA 1
ATOM 5552 C C . PRO B 1 81 ? -25.650 -25.161 3.534 1.00 49.54 81 PRO B C 1
ATOM 5553 O O . PRO B 1 81 ? -24.697 -24.375 3.541 1.00 48.72 81 PRO B O 1
ATOM 5557 N N . ASP B 1 82 ? -26.864 -24.826 3.110 1.00 50.59 82 ASP B N 1
ATOM 5558 C CA . ASP B 1 82 ? -27.167 -23.464 2.682 1.00 52.32 82 ASP B CA 1
ATOM 5559 C C . ASP B 1 82 ? -27.361 -22.550 3.897 1.00 52.64 82 ASP B C 1
ATOM 5560 O O . ASP B 1 82 ? -27.542 -23.033 5.019 1.00 52.19 82 ASP B O 1
ATOM 5565 N N . LYS B 1 83 ? -27.299 -21.239 3.667 1.00 52.87 83 LYS B N 1
ATOM 5566 C CA . LYS B 1 83 ? -27.464 -20.243 4.728 1.00 53.00 83 LYS B CA 1
ATOM 5567 C C . LYS B 1 83 ? -28.742 -20.449 5.541 1.00 52.29 83 LYS B C 1
ATOM 5568 O O . LYS B 1 83 ? -28.717 -20.352 6.771 1.00 52.21 83 LYS B O 1
ATOM 5574 N N . ALA B 1 84 ? -29.842 -20.747 4.849 1.00 51.19 84 ALA B N 1
ATOM 5575 C CA . ALA B 1 84 ? -31.139 -20.999 5.485 1.00 51.49 84 ALA B CA 1
ATOM 5576 C C . ALA B 1 84 ? -31.048 -22.023 6.614 1.00 50.46 84 ALA B C 1
ATOM 5577 O O . ALA B 1 84 ? -31.689 -21.867 7.656 1.00 50.88 84 ALA B O 1
ATOM 5579 N N . PHE B 1 85 ? -30.249 -23.065 6.397 1.00 49.67 85 PHE B N 1
ATOM 5580 C CA . PHE B 1 85 ? -30.038 -24.104 7.397 1.00 49.31 85 PHE B CA 1
ATOM 5581 C C . PHE B 1 85 ? -29.037 -23.677 8.476 1.00 49.29 85 PHE B C 1
ATOM 5582 O O . PHE B 1 85 ? -29.247 -23.952 9.662 1.00 48.83 85 PHE B O 1
ATOM 5590 N N . GLN B 1 86 ? -27.956 -23.017 8.057 1.00 48.54 86 GLN B N 1
ATOM 5591 C CA . GLN B 1 86 ? -26.913 -22.539 8.974 1.00 49.19 86 GLN B CA 1
ATOM 5592 C C . GLN B 1 86 ? -27.442 -21.521 9.983 1.00 48.94 86 GLN B C 1
ATOM 5593 O O . GLN B 1 86 ? -26.982 -21.473 11.126 1.00 50.45 86 GLN B O 1
ATOM 5599 N N . ASP B 1 87 ? -28.412 -20.718 9.550 1.00 47.69 87 ASP B N 1
ATOM 5600 C CA . ASP B 1 87 ? -29.058 -19.730 10.408 1.00 46.88 87 ASP B CA 1
ATOM 5601 C C . ASP B 1 87 ? -29.968 -20.369 11.471 1.00 45.69 87 ASP B C 1
ATOM 5602 O O . ASP B 1 87 ? -30.475 -19.678 12.354 1.00 42.72 87 ASP B O 1
ATOM 5607 N N . LYS B 1 88 ? -30.162 -21.685 11.380 1.00 45.60 88 LYS B N 1
ATOM 5608 C CA . LYS B 1 88 ? -30.981 -22.428 12.341 1.00 45.48 88 LYS B CA 1
ATOM 5609 C C . LYS B 1 88 ? -30.164 -23.016 13.499 1.00 43.67 88 LYS B C 1
ATOM 5610 O O . LYS B 1 88 ? -30.731 -23.491 14.485 1.00 42.53 88 LYS B O 1
ATOM 5616 N N . LEU B 1 89 ? -28.840 -22.991 13.362 1.00 41.73 89 LEU B N 1
ATOM 5617 C CA . LEU B 1 89 ? -27.940 -23.368 14.448 1.00 40.17 89 LEU B CA 1
ATOM 5618 C C . LEU B 1 89 ? -27.271 -22.127 15.038 1.00 40.51 89 LEU B C 1
ATOM 5619 O O . LEU B 1 89 ? -27.075 -21.131 14.337 1.00 41.99 89 LEU B O 1
ATOM 5624 N N . TYR B 1 90 ? -26.924 -22.198 16.324 1.00 39.32 90 TYR B N 1
ATOM 5625 C CA . TYR B 1 90 ? -26.181 -21.132 17.006 1.00 37.69 90 TYR B CA 1
ATOM 5626 C C . TYR B 1 90 ? -24.849 -20.831 16.310 1.00 38.93 90 TYR B C 1
ATOM 5627 O O . TYR B 1 90 ? -24.081 -21.753 16.026 1.00 39.51 90 TYR B O 1
ATOM 5636 N N . PRO B 1 91 ? -24.578 -19.538 16.029 1.00 39.27 91 PRO B N 1
ATOM 5637 C CA . PRO B 1 91 ? -23.357 -19.066 15.363 1.00 38.41 91 PRO B CA 1
ATOM 5638 C C . PRO B 1 91 ? -22.041 -19.572 15.960 1.00 37.16 91 PRO B C 1
ATOM 5639 O O . PRO B 1 91 ? -21.120 -19.898 15.211 1.00 36.93 91 PRO B O 1
ATOM 5643 N N . PHE B 1 92 ? -21.952 -19.629 17.288 1.00 37.66 92 PHE B N 1
ATOM 5644 C CA . PHE B 1 92 ? -20.710 -20.029 17.958 1.00 35.95 92 PHE B CA 1
ATOM 5645 C C . PHE B 1 92 ? -20.418 -21.533 17.847 1.00 35.40 92 PHE B C 1
ATOM 5646 O O . PHE B 1 92 ? -19.281 -21.964 18.048 1.00 36.00 92 PHE B O 1
ATOM 5654 N N . THR B 1 93 ? -21.443 -22.318 17.524 1.00 35.96 93 THR B N 1
ATOM 5655 C CA . THR B 1 93 ? -21.279 -23.763 17.345 1.00 37.32 93 THR B CA 1
ATOM 5656 C C . THR B 1 93 ? -20.660 -24.099 15.988 1.00 40.33 93 THR B C 1
ATOM 5657 O O . THR B 1 93 ? -19.977 -25.115 15.850 1.00 42.72 93 THR B O 1
ATOM 5661 N N . TRP B 1 94 ? -20.895 -23.236 14.996 1.00 42.80 94 TRP B N 1
ATOM 5662 C CA . TRP B 1 94 ? -20.246 -23.347 13.685 1.00 43.02 94 TRP B CA 1
ATOM 5663 C C . TRP B 1 94 ? -18.760 -22.994 13.753 1.00 44.50 94 TRP B C 1
ATOM 5664 O O . TRP B 1 94 ? -17.972 -23.466 12.933 1.00 44.79 94 TRP B O 1
ATOM 5675 N N . ASP B 1 95 ? -18.392 -22.156 14.723 1.00 46.53 95 ASP B N 1
ATOM 5676 C CA . ASP B 1 95 ? -17.013 -21.684 14.880 1.00 48.49 95 ASP B CA 1
ATOM 5677 C C . ASP B 1 95 ? -16.088 -22.737 15.478 1.00 48.72 95 ASP B C 1
ATOM 5678 O O . ASP B 1 95 ? -14.899 -22.770 15.165 1.00 49.85 95 ASP B O 1
ATOM 5683 N N . ALA B 1 96 ? -16.637 -23.578 16.352 1.00 48.90 96 ALA B N 1
ATOM 5684 C CA . ALA B 1 96 ? -15.883 -24.671 16.965 1.00 49.27 96 ALA B CA 1
ATOM 5685 C C . ALA B 1 96 ? -15.549 -25.744 15.934 1.00 49.49 96 ALA B C 1
ATOM 5686 O O . ALA B 1 96 ? -14.509 -26.397 16.016 1.00 48.47 96 ALA B O 1
ATOM 5688 N N . VAL B 1 97 ? -16.443 -25.907 14.965 1.00 51.02 97 VAL B N 1
ATOM 5689 C CA . VAL B 1 97 ? -16.290 -26.907 13.919 1.00 53.90 97 VAL B CA 1
ATOM 5690 C C . VAL B 1 97 ? -15.701 -26.279 12.636 1.00 55.88 97 VAL B C 1
ATOM 5691 O O . VAL B 1 97 ? -16.209 -26.466 11.524 1.00 55.19 97 VAL B O 1
ATOM 5695 N N . ARG B 1 98 ? -14.608 -25.537 12.813 1.00 58.61 98 ARG B N 1
ATOM 5696 C CA . ARG B 1 98 ? -13.959 -24.835 11.708 1.00 59.85 98 ARG B CA 1
ATOM 5697 C C . ARG B 1 98 ? -12.446 -25.060 11.705 1.00 60.27 98 ARG B C 1
ATOM 5698 O O . ARG B 1 98 ? -11.750 -24.742 12.677 1.00 58.35 98 ARG B O 1
ATOM 5706 N N . TYR B 1 99 ? -11.956 -25.625 10.605 1.00 61.28 99 TYR B N 1
ATOM 5707 C CA . TYR B 1 99 ? -10.526 -25.805 10.380 1.00 62.11 99 TYR B CA 1
ATOM 5708 C C . TYR B 1 99 ? -10.210 -25.381 8.951 1.00 61.82 99 TYR B C 1
ATOM 5709 O O . TYR B 1 99 ? -10.841 -25.853 7.998 1.00 61.51 99 TYR B O 1
ATOM 5718 N N . ASN B 1 100 ? -9.240 -24.476 8.823 1.00 61.27 100 ASN B N 1
ATOM 5719 C CA . ASN B 1 100 ? -8.859 -23.869 7.543 1.00 60.12 100 ASN B CA 1
ATOM 5720 C C . ASN B 1 100 ? -10.012 -23.168 6.810 1.00 58.26 100 ASN B C 1
ATOM 5721 O O . ASN B 1 100 ? -10.110 -23.223 5.583 1.00 57.67 100 ASN B O 1
ATOM 5726 N N . GLY B 1 101 ? -10.877 -22.516 7.586 1.00 57.50 101 GLY B N 1
ATOM 5727 C CA . GLY B 1 101 ? -11.999 -21.740 7.056 1.00 57.34 101 GLY B CA 1
ATOM 5728 C C . GLY B 1 101 ? -13.074 -22.541 6.341 1.00 56.66 101 GLY B C 1
ATOM 5729 O O . GLY B 1 101 ? -13.734 -22.026 5.433 1.00 56.17 101 GLY B O 1
ATOM 5730 N N . LYS B 1 102 ? -13.256 -23.796 6.750 1.00 55.94 102 LYS B N 1
ATOM 5731 C CA . LYS B 1 102 ? -14.239 -24.683 6.122 1.00 55.90 102 LYS B CA 1
ATOM 5732 C C . LYS B 1 102 ? -15.054 -25.481 7.138 1.00 55.22 102 LYS B C 1
ATOM 5733 O O . LYS B 1 102 ? -14.541 -25.879 8.188 1.00 54.14 102 LYS B O 1
ATOM 5739 N N . LEU B 1 103 ? -16.325 -25.706 6.805 1.00 54.29 103 LEU B N 1
ATOM 5740 C CA . LEU B 1 103 ? -17.243 -26.491 7.635 1.00 53.38 103 LEU B CA 1
ATOM 5741 C C . LEU B 1 103 ? -16.908 -27.983 7.598 1.00 52.14 103 LEU B C 1
ATOM 5742 O O . LEU B 1 103 ? -16.945 -28.619 6.541 1.00 52.58 103 LEU B O 1
ATOM 5747 N N . ILE B 1 104 ? -16.586 -28.521 8.771 1.00 51.54 104 ILE B N 1
ATOM 5748 C CA . ILE B 1 104 ? -16.098 -29.892 8.934 1.00 50.49 104 ILE B CA 1
ATOM 5749 C C . ILE B 1 104 ? -17.227 -30.873 9.241 1.00 48.97 104 ILE B C 1
ATOM 5750 O O . ILE B 1 104 ? -17.262 -31.985 8.708 1.00 50.00 104 ILE B O 1
ATOM 5755 N N . ALA B 1 105 ? -18.142 -30.450 10.109 1.00 46.78 105 ALA B N 1
ATOM 5756 C CA . ALA B 1 105 ? -19.166 -31.327 10.656 1.00 44.20 105 ALA B CA 1
ATOM 5757 C C . ALA B 1 105 ? -20.408 -30.529 11.029 1.00 43.08 105 ALA B C 1
ATOM 5758 O O . ALA B 1 105 ? -20.341 -29.305 11.180 1.00 45.05 105 ALA B O 1
ATOM 5760 N N . TYR B 1 106 ? -21.539 -31.218 11.162 1.00 39.40 106 TYR B N 1
ATOM 5761 C CA . TYR B 1 106 ? -22.740 -30.598 11.707 1.00 38.12 106 TYR B CA 1
ATOM 5762 C C . TYR B 1 106 ? -22.646 -30.567 13.229 1.00 36.65 106 TYR B C 1
ATOM 5763 O O . TYR B 1 106 ? -22.512 -31.617 13.858 1.00 36.81 106 TYR B O 1
ATOM 5772 N N . PRO B 1 107 ? -22.691 -29.360 13.827 1.00 36.22 107 PRO B N 1
ATOM 5773 C CA . PRO B 1 107 ? -22.738 -29.271 15.284 1.00 34.95 107 PRO B CA 1
ATOM 5774 C C . PRO B 1 107 ? -24.032 -29.895 15.787 1.00 34.39 107 PRO B C 1
ATOM 5775 O O . PRO B 1 107 ? -25.117 -29.556 15.295 1.00 35.50 107 PRO B O 1
ATOM 5779 N N . ILE B 1 108 ? -23.914 -30.819 16.737 1.00 32.11 108 ILE B N 1
ATOM 5780 C CA . ILE B 1 108 ? -25.077 -31.531 17.261 1.00 29.84 108 ILE B CA 1
ATOM 5781 C C . ILE B 1 108 ? -25.452 -31.031 18.656 1.00 29.99 108 ILE B C 1
ATOM 5782 O O . ILE B 1 108 ? -26.559 -30.530 18.866 1.00 29.41 108 ILE B O 1
ATOM 5787 N N . ALA B 1 109 ? -24.523 -31.172 19.601 1.00 29.82 109 ALA B N 1
ATOM 5788 C CA . ALA B 1 109 ? -24.796 -30.892 21.006 1.00 28.47 109 ALA B CA 1
ATOM 5789 C C . ALA B 1 109 ? -23.779 -29.932 21.611 1.00 26.55 109 ALA B C 1
ATOM 5790 O O . ALA B 1 109 ? -22.721 -29.687 21.035 1.00 26.17 109 ALA B O 1
ATOM 5792 N N . VAL B 1 110 ? -24.115 -29.397 22.780 1.00 25.32 110 VAL B N 1
ATOM 5793 C CA . VAL B 1 110 ? -23.274 -28.428 23.467 1.00 26.08 110 VAL B CA 1
ATOM 5794 C C . VAL B 1 110 ? -23.037 -28.910 24.897 1.00 25.94 110 VAL B C 1
ATOM 5795 O O . VAL B 1 110 ? -23.993 -29.200 25.629 1.00 26.54 110 VAL B O 1
ATOM 5799 N N . GLU B 1 111 ? -21.760 -28.995 25.275 1.00 24.31 111 GLU B N 1
ATOM 5800 C CA A GLU B 1 111 ? -21.341 -29.532 26.569 0.50 23.67 111 GLU B CA 1
ATOM 5801 C CA B GLU B 1 111 ? -21.380 -29.499 26.594 0.50 24.05 111 GLU B CA 1
ATOM 5802 C C . GLU B 1 111 ? -20.513 -28.507 27.357 1.00 23.22 111 GLU B C 1
ATOM 5803 O O . GLU B 1 111 ? -19.480 -28.040 26.870 1.00 24.68 111 GLU B O 1
ATOM 5814 N N . ALA B 1 112 ? -20.963 -28.179 28.564 1.00 18.38 112 ALA B N 1
ATOM 5815 C CA . ALA B 1 112 ? -20.237 -27.294 29.472 1.00 17.86 112 ALA B CA 1
ATOM 5816 C C . ALA B 1 112 ? -20.665 -27.604 30.902 1.00 15.39 112 ALA B C 1
ATOM 5817 O O . ALA B 1 112 ? -21.754 -28.135 31.127 1.00 15.56 112 ALA B O 1
ATOM 5819 N N . LEU B 1 113 ? -19.804 -27.279 31.860 1.00 13.50 113 LEU B N 1
ATOM 5820 C CA . LEU B 1 113 ? -20.137 -27.397 33.282 1.00 13.31 113 LEU B CA 1
ATOM 5821 C C . LEU B 1 113 ? -21.249 -26.440 33.690 1.00 14.66 113 LEU B C 1
ATOM 5822 O O . LEU B 1 113 ? -21.372 -25.340 33.144 1.00 13.91 113 LEU B O 1
ATOM 5827 N N . SER B 1 114 ? -22.048 -26.873 34.662 1.00 15.13 114 SER B N 1
ATOM 5828 C CA . SER B 1 114 ? -23.085 -26.041 35.247 1.00 14.09 114 SER B CA 1
ATOM 5829 C C . SER B 1 114 ? -23.039 -26.122 36.769 1.00 15.25 114 SER B C 1
ATOM 5830 O O . SER B 1 114 ? -22.339 -26.970 37.331 1.00 14.48 114 SER B O 1
ATOM 5833 N N . LEU B 1 115 ? -23.774 -25.231 37.433 1.00 13.98 115 LEU B N 1
ATOM 5834 C CA . LEU B 1 115 ? -23.937 -25.311 38.880 1.00 14.64 115 LEU B CA 1
ATOM 5835 C C . LEU B 1 115 ? -25.145 -26.190 39.207 1.00 15.68 115 LEU B C 1
ATOM 5836 O O . LEU B 1 115 ? -26.276 -25.869 38.829 1.00 12.52 115 LEU B O 1
ATOM 5841 N N . ILE B 1 116 ? -24.884 -27.304 39.889 1.00 16.93 116 ILE B N 1
ATOM 5842 C CA . ILE B 1 116 ? -25.925 -28.247 40.304 1.00 16.45 116 ILE B CA 1
ATOM 5843 C C . ILE B 1 116 ? -26.112 -28.108 41.811 1.00 19.51 116 ILE B C 1
ATOM 5844 O O . ILE B 1 116 ? -25.165 -28.259 42.582 1.00 20.13 116 ILE B O 1
ATOM 5849 N N . TYR B 1 117 ? -27.336 -27.796 42.227 1.00 23.10 117 TYR B N 1
ATOM 5850 C CA . TYR B 1 117 ? -27.613 -27.517 43.632 1.00 24.77 117 TYR B CA 1
ATOM 5851 C C . TYR B 1 117 ? -28.779 -28.349 44.175 1.00 26.47 117 TYR B C 1
ATOM 5852 O O . TYR B 1 117 ? -29.693 -28.715 43.424 1.00 25.72 117 TYR B O 1
ATOM 5861 N N . ASN B 1 118 ? -28.727 -28.647 45.475 1.00 28.09 118 ASN B N 1
ATOM 5862 C CA . ASN B 1 118 ? -29.785 -29.389 46.165 1.00 29.86 118 ASN B CA 1
ATOM 5863 C C . ASN B 1 118 ? -30.936 -28.445 46.512 1.00 31.54 118 ASN B C 1
ATOM 5864 O O . ASN B 1 118 ? -30.773 -27.529 47.319 1.00 29.88 118 ASN B O 1
ATOM 5869 N N . LYS B 1 119 ? -32.094 -28.678 45.898 1.00 33.99 119 LYS B N 1
ATOM 5870 C CA . LYS B 1 119 ? -33.266 -27.812 46.063 1.00 38.87 119 LYS B CA 1
ATOM 5871 C C . LYS B 1 119 ? -33.805 -27.782 47.501 1.00 39.97 119 LYS B C 1
ATOM 5872 O O . LYS B 1 119 ? -34.347 -26.765 47.940 1.00 42.22 119 LYS B O 1
ATOM 5878 N N . ASP B 1 120 ? -33.656 -28.892 48.223 1.00 39.22 120 ASP B N 1
ATOM 5879 C CA . ASP B 1 120 ? -34.102 -28.980 49.614 1.00 40.00 120 ASP B CA 1
ATOM 5880 C C . ASP B 1 120 ? -33.176 -28.199 50.534 1.00 38.93 120 ASP B C 1
ATOM 5881 O O . ASP B 1 120 ? -33.634 -27.501 51.442 1.00 41.42 120 ASP B O 1
ATOM 5886 N N . LEU B 1 121 ? -31.874 -28.327 50.294 1.00 37.50 121 LEU B N 1
ATOM 5887 C CA . LEU B 1 121 ? -30.856 -27.624 51.069 1.00 35.71 121 LEU B CA 1
ATOM 5888 C C . LEU B 1 121 ? -30.718 -26.164 50.649 1.00 35.71 121 LEU B C 1
ATOM 5889 O O . LEU B 1 121 ? -30.327 -25.315 51.450 1.00 36.72 121 LEU B O 1
ATOM 5894 N N . LEU B 1 122 ? -31.040 -25.878 49.391 1.00 36.41 122 LEU B N 1
ATOM 5895 C CA . LEU B 1 122 ? -30.795 -24.566 48.808 1.00 36.75 122 LEU B CA 1
ATOM 5896 C C . LEU B 1 122 ? -31.840 -24.225 47.750 1.00 36.94 122 LEU B C 1
ATOM 5897 O O . LEU B 1 122 ? -31.658 -24.545 46.574 1.00 39.58 122 LEU B O 1
ATOM 5902 N N . PRO B 1 123 ? -32.942 -23.570 48.164 1.00 36.55 123 PRO B N 1
ATOM 5903 C CA . PRO B 1 123 ? -33.984 -23.175 47.211 1.00 36.76 123 PRO B CA 1
ATOM 5904 C C . PRO B 1 123 ? -33.495 -22.107 46.230 1.00 37.09 123 PRO B C 1
ATOM 5905 O O . PRO B 1 123 ? -33.830 -22.159 45.042 1.00 38.30 123 PRO B O 1
ATOM 5909 N N . ASN B 1 124 ? -32.706 -21.160 46.734 1.00 37.07 124 ASN B N 1
ATOM 5910 C CA . ASN B 1 124 ? -32.127 -20.091 45.924 1.00 37.94 124 ASN B CA 1
ATOM 5911 C C . ASN B 1 124 ? -30.596 -20.128 45.961 1.00 34.91 124 ASN B C 1
ATOM 5912 O O . ASN B 1 124 ? -29.984 -19.710 46.947 1.00 34.39 124 ASN B O 1
ATOM 5917 N N . PRO B 1 125 ? -29.972 -20.646 44.887 1.00 32.33 125 PRO B N 1
ATOM 5918 C CA . PRO B 1 125 ? -28.517 -20.773 44.845 1.00 32.09 125 PRO B CA 1
ATOM 5919 C C . PRO B 1 125 ? -27.802 -19.417 44.715 1.00 30.48 125 PRO B C 1
ATOM 5920 O O . PRO B 1 125 ? -28.408 -18.449 44.243 1.00 27.75 125 PRO B O 1
ATOM 5924 N N . PRO B 1 126 ? -26.522 -19.351 45.138 1.00 30.26 126 PRO B N 1
ATOM 5925 C CA . PRO B 1 126 ? -25.707 -18.138 45.054 1.00 31.31 126 PRO B CA 1
ATOM 5926 C C . PRO B 1 126 ? -25.459 -17.671 43.619 1.00 32.23 126 PRO B C 1
ATOM 5927 O O . PRO B 1 126 ? -25.249 -18.489 42.716 1.00 33.01 126 PRO B O 1
ATOM 5931 N N . LYS B 1 127 ? -25.494 -16.358 43.422 1.00 31.08 127 LYS B N 1
ATOM 5932 C CA . LYS B 1 127 ? -25.244 -15.771 42.115 1.00 31.66 127 LYS B CA 1
ATOM 5933 C C . LYS B 1 127 ? -23.764 -15.431 41.961 1.00 26.83 127 LYS B C 1
ATOM 5934 O O . LYS B 1 127 ? -23.284 -15.195 40.851 1.00 24.85 127 LYS B O 1
ATOM 5940 N N . THR B 1 128 ? -23.052 -15.418 43.086 1.00 24.31 128 THR B N 1
ATOM 5941 C CA . THR B 1 128 ? -21.643 -15.040 43.121 1.00 22.27 128 THR B CA 1
ATOM 5942 C C . THR B 1 128 ? -20.829 -16.074 43.898 1.00 23.33 128 THR B C 1
ATOM 5943 O O . THR B 1 128 ? -21.359 -16.744 44.793 1.00 25.33 128 THR B O 1
ATOM 5947 N N . TRP B 1 129 ? -19.549 -16.201 43.539 1.00 21.21 129 TRP B N 1
ATOM 5948 C CA . TRP B 1 129 ? -18.579 -17.006 44.286 1.00 20.07 129 TRP B CA 1
ATOM 5949 C C . TRP B 1 129 ? -18.337 -16.436 45.681 1.00 23.02 129 TRP B C 1
ATOM 5950 O O . TRP B 1 129 ? -18.166 -17.180 46.647 1.00 21.80 129 TRP B O 1
ATOM 5961 N N . GLU B 1 130 ? -18.332 -15.107 45.766 1.00 24.00 130 GLU B N 1
ATOM 5962 C CA . GLU B 1 130 ? -17.974 -14.376 46.979 1.00 25.65 130 GLU B CA 1
ATOM 5963 C C . GLU B 1 130 ? -18.910 -14.620 48.170 1.00 26.86 130 GLU B C 1
ATOM 5964 O O . GLU B 1 130 ? -18.509 -14.439 49.321 1.00 28.93 130 GLU B O 1
ATOM 5970 N N . GLU B 1 131 ? -20.144 -15.034 47.894 1.00 29.11 131 GLU B N 1
ATOM 5971 C CA . GLU B 1 131 ? -21.115 -15.332 48.951 1.00 31.71 131 GLU B CA 1
ATOM 5972 C C . GLU B 1 131 ? -21.173 -16.814 49.346 1.00 31.64 131 GLU B C 1
ATOM 5973 O O . GLU B 1 131 ? -22.051 -17.224 50.102 1.00 34.87 131 GLU B O 1
ATOM 5979 N N . ILE B 1 132 ? -20.231 -17.607 48.843 1.00 32.41 132 ILE B N 1
ATOM 5980 C CA . ILE B 1 132 ? -20.147 -19.035 49.179 1.00 31.65 132 ILE B CA 1
ATOM 5981 C C . ILE B 1 132 ? -19.549 -19.316 50.577 1.00 31.86 132 ILE B C 1
ATOM 5982 O O . ILE B 1 132 ? -20.041 -20.203 51.276 1.00 31.55 132 ILE B O 1
ATOM 5987 N N . PRO B 1 133 ? -18.494 -18.572 50.984 1.00 32.75 133 PRO B N 1
ATOM 5988 C CA . PRO B 1 133 ? -17.961 -18.721 52.347 1.00 34.59 133 PRO B CA 1
ATOM 5989 C C . PRO B 1 133 ? -19.013 -18.536 53.447 1.00 36.15 133 PRO B C 1
ATOM 5990 O O . PRO B 1 133 ? -19.035 -19.303 54.411 1.00 38.56 133 PRO B O 1
ATOM 5994 N N . ALA B 1 134 ? -19.875 -17.534 53.289 1.00 37.69 134 ALA B N 1
ATOM 5995 C CA . ALA B 1 134 ? -20.943 -17.252 54.244 1.00 38.21 134 ALA B CA 1
ATOM 5996 C C . ALA B 1 134 ? -22.079 -18.269 54.151 1.00 39.55 134 ALA B C 1
ATOM 5997 O O . ALA B 1 134 ? -22.775 -18.529 55.133 1.00 40.38 134 ALA B O 1
ATOM 5999 N N . LEU B 1 135 ? -22.273 -18.836 52.965 1.00 39.69 135 LEU B N 1
ATOM 6000 C CA . LEU B 1 135 ? -23.278 -19.872 52.777 1.00 41.79 135 LEU B CA 1
ATOM 6001 C C . LEU B 1 135 ? -22.825 -21.189 53.416 1.00 43.16 135 LEU B C 1
ATOM 6002 O O . LEU B 1 135 ? -23.643 -21.938 53.955 1.00 43.42 135 LEU B O 1
ATOM 6007 N N . ASP B 1 136 ? -21.519 -21.445 53.358 1.00 43.01 136 ASP B N 1
ATOM 6008 C CA . ASP B 1 136 ? -20.922 -22.649 53.921 1.00 44.40 136 ASP B CA 1
ATOM 6009 C C . ASP B 1 136 ? -21.104 -22.738 55.437 1.00 46.38 136 ASP B C 1
ATOM 6010 O O . ASP B 1 136 ? -21.524 -23.775 55.947 1.00 48.32 136 ASP B O 1
ATOM 6015 N N . LYS B 1 137 ? -20.798 -21.650 56.144 1.00 47.48 137 LYS B N 1
ATOM 6016 C CA . LYS B 1 137 ? -20.917 -21.603 57.605 1.00 48.10 137 LYS B CA 1
ATOM 6017 C C . LYS B 1 137 ? -22.359 -21.749 58.101 1.00 47.92 137 LYS B C 1
ATOM 6018 O O . LYS B 1 137 ? -22.589 -22.293 59.181 1.00 49.94 137 LYS B O 1
ATOM 6024 N N . GLU B 1 138 ? -23.320 -21.261 57.320 1.00 46.48 138 GLU B N 1
ATOM 6025 C CA . GLU B 1 138 ? -24.734 -21.421 57.651 1.00 47.09 138 GLU B CA 1
ATOM 6026 C C . GLU B 1 138 ? -25.185 -22.873 57.477 1.00 47.63 138 GLU B C 1
ATOM 6027 O O . GLU B 1 138 ? -26.047 -23.357 58.215 1.00 47.90 138 GLU B O 1
ATOM 6033 N N . LEU B 1 139 ? -24.592 -23.556 56.500 1.00 47.93 139 LEU B N 1
ATOM 6034 C CA . LEU B 1 139 ? -24.877 -24.966 56.238 1.00 47.71 139 LEU B CA 1
ATOM 6035 C C . LEU B 1 139 ? -24.016 -25.917 57.076 1.00 48.18 139 LEU B C 1
ATOM 6036 O O . LEU B 1 139 ? -24.404 -27.060 57.304 1.00 48.86 139 LEU B O 1
ATOM 6041 N N . LYS B 1 140 ? -22.849 -25.451 57.517 1.00 49.05 140 LYS B N 1
ATOM 6042 C CA . LYS B 1 140 ? -21.990 -26.238 58.409 1.00 50.09 140 LYS B CA 1
ATOM 6043 C C . LYS B 1 140 ? -22.555 -26.314 59.828 1.00 50.13 140 LYS B C 1
ATOM 6044 O O . LYS B 1 140 ? -22.378 -27.320 60.521 1.00 50.94 140 LYS B O 1
ATOM 6050 N N . ALA B 1 141 ? -23.236 -25.246 60.244 1.00 49.19 141 ALA B N 1
ATOM 6051 C CA . ALA B 1 141 ? -23.986 -25.222 61.502 1.00 48.80 141 ALA B CA 1
ATOM 6052 C C . ALA B 1 141 ? -25.197 -26.156 61.429 1.00 48.81 141 ALA B C 1
ATOM 6053 O O . ALA B 1 141 ? -25.823 -26.458 62.454 1.00 49.65 141 ALA B O 1
ATOM 6055 N N . LYS B 1 142 ? -25.512 -26.589 60.206 1.00 47.76 142 LYS B N 1
ATOM 6056 C CA A LYS B 1 142 ? -26.599 -27.529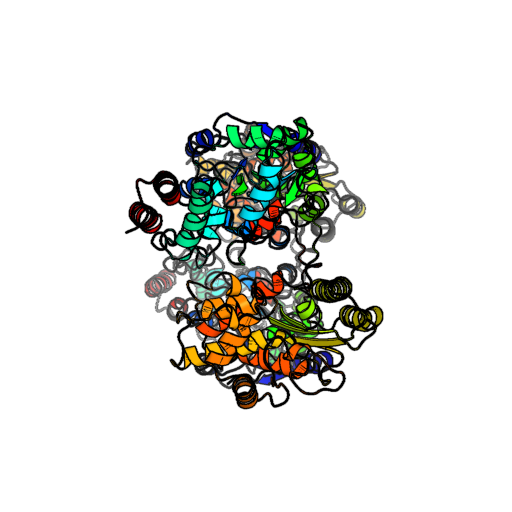 59.944 0.50 46.64 142 LYS B CA 1
ATOM 6057 C CA B LYS B 1 142 ? -26.601 -27.532 59.959 0.50 46.83 142 LYS B CA 1
ATOM 6058 C C . LYS B 1 142 ? -26.088 -28.966 59.849 1.00 46.68 142 LYS B C 1
ATOM 6059 O O . LYS B 1 142 ? -26.878 -29.916 59.802 1.00 46.62 142 LYS B O 1
ATOM 6070 N N . GLY B 1 143 ? -24.765 -29.116 59.813 1.00 45.15 143 GLY B N 1
ATOM 6071 C CA . GLY B 1 143 ? -24.135 -30.426 59.691 1.00 45.62 143 GLY B CA 1
ATOM 6072 C C . GLY B 1 143 ? -23.779 -30.786 58.259 1.00 47.30 143 GLY B C 1
ATOM 6073 O O . GLY B 1 143 ? -23.161 -31.825 58.009 1.00 48.54 143 GLY B O 1
ATOM 6074 N N . LYS B 1 144 ? -24.168 -29.922 57.322 1.00 47.28 144 LYS B N 1
ATOM 6075 C CA . LYS B 1 144 ? -23.894 -30.116 55.895 1.00 46.41 144 LYS B CA 1
ATOM 6076 C C . LYS B 1 144 ? -22.796 -29.160 55.401 1.00 46.09 144 LYS B C 1
ATOM 6077 O O . LYS B 1 144 ? -22.067 -28.585 56.209 1.00 47.63 144 LYS B O 1
ATOM 6083 N N . SER B 1 145 ? -22.667 -29.015 54.082 1.00 45.50 145 SER B N 1
ATOM 6084 C CA . SER B 1 145 ? -21.678 -28.117 53.471 1.00 44.36 145 SER B CA 1
ATOM 6085 C C . SER B 1 145 ? -22.196 -27.525 52.158 1.00 41.68 145 SER B C 1
ATOM 6086 O O . SER B 1 145 ? -23.065 -28.107 51.511 1.00 41.97 145 SER B O 1
ATOM 6089 N N . ALA B 1 146 ? -21.656 -26.370 51.773 1.00 39.16 146 ALA B N 1
ATOM 6090 C CA . ALA B 1 146 ? -22.150 -25.630 50.609 1.00 35.98 146 ALA B CA 1
ATOM 6091 C C . ALA B 1 146 ? -21.710 -26.222 49.269 1.00 33.93 146 ALA B C 1
ATOM 6092 O O . ALA B 1 146 ? -22.546 -26.567 48.442 1.00 34.74 146 ALA B O 1
ATOM 6094 N N . LEU B 1 147 ? -20.402 -26.345 49.068 1.00 34.00 147 LEU B N 1
ATOM 6095 C CA . LEU B 1 147 ? -19.855 -26.726 47.769 1.00 33.09 147 LEU B CA 1
ATOM 6096 C C . LEU B 1 147 ? -18.881 -27.896 47.844 1.00 33.27 147 LEU B C 1
ATOM 6097 O O . LEU B 1 147 ? -18.112 -28.018 48.796 1.00 34.84 147 LEU B O 1
ATOM 6102 N N . MET B 1 148 ? -18.931 -28.744 46.818 1.00 33.09 148 MET B N 1
ATOM 6103 C CA . MET B 1 148 ? -18.026 -29.876 46.661 1.00 33.63 148 MET B CA 1
ATOM 6104 C C . MET B 1 148 ? -17.953 -30.211 45.175 1.00 31.93 148 MET B C 1
ATOM 6105 O O . MET B 1 148 ? -18.969 -30.538 44.561 1.00 29.97 148 MET B O 1
ATOM 6110 N N . PHE B 1 149 ? -16.758 -30.114 44.595 1.00 31.69 149 PHE B N 1
ATOM 6111 C CA . PHE B 1 149 ? -16.544 -30.505 43.196 1.00 30.51 149 PHE B CA 1
ATOM 6112 C C . PHE B 1 149 ? -15.087 -30.899 42.941 1.00 30.61 149 PHE B C 1
ATOM 6113 O O . PHE B 1 149 ? -14.201 -30.527 43.714 1.00 31.07 149 PHE B O 1
ATOM 6121 N N . ASN B 1 150 ? -14.852 -31.636 41.854 1.00 30.41 150 ASN B N 1
ATOM 6122 C CA . ASN B 1 150 ? -13.512 -32.121 41.505 1.00 30.05 150 ASN B CA 1
ATOM 6123 C C . ASN B 1 150 ? -12.482 -31.000 41.385 1.00 31.26 150 ASN B C 1
ATOM 6124 O O . ASN B 1 150 ? -12.540 -30.174 40.472 1.00 31.96 150 ASN B O 1
ATOM 6129 N N . LEU B 1 151 ? -11.535 -30.988 42.317 1.00 31.90 151 LEU B N 1
ATOM 6130 C CA . LEU B 1 151 ? -10.507 -29.955 42.353 1.00 31.89 151 LEU B CA 1
ATOM 6131 C C . LEU B 1 151 ? -9.194 -30.400 41.709 1.00 33.41 151 LEU B C 1
ATOM 6132 O O . LEU B 1 151 ? -8.306 -29.578 41.472 1.00 34.19 151 LEU B O 1
ATOM 6137 N N . GLN B 1 152 ? -9.088 -31.695 41.419 1.00 34.28 152 GLN B N 1
ATOM 6138 C CA . GLN B 1 152 ? -7.868 -32.282 40.862 1.00 37.00 152 GLN B CA 1
ATOM 6139 C C . GLN B 1 152 ? -7.614 -31.878 39.410 1.00 37.80 152 GLN B C 1
ATOM 6140 O O . GLN B 1 152 ? -6.471 -31.608 39.028 1.00 39.30 152 GLN B O 1
ATOM 6146 N N . GLU B 1 153 ? -8.679 -31.833 38.611 1.00 38.50 153 GLU B N 1
ATOM 6147 C CA . GLU B 1 153 ? -8.567 -31.553 37.176 1.00 36.81 153 GLU B CA 1
ATOM 6148 C C . GLU B 1 153 ? -8.876 -30.093 36.848 1.00 35.00 153 GLU B C 1
ATOM 6149 O O . GLU B 1 153 ? -9.919 -29.579 37.253 1.00 34.27 153 GLU B O 1
ATOM 6155 N N . PRO B 1 154 ? -7.960 -29.420 36.118 1.00 32.10 154 PRO B N 1
ATOM 6156 C CA . PRO B 1 154 ? -8.109 -28.015 35.742 1.00 30.18 154 PRO B CA 1
ATOM 6157 C C . PRO B 1 154 ? -9.321 -27.706 34.861 1.00 28.47 154 PRO B C 1
ATOM 6158 O O . PRO B 1 154 ? -9.680 -26.540 34.719 1.00 30.53 154 PRO B O 1
ATOM 6162 N N . TYR B 1 155 ? -9.944 -28.733 34.288 1.00 26.02 155 TYR B N 1
ATOM 6163 C CA . TYR B 1 155 ? -11.201 -28.568 33.548 1.00 24.85 155 TYR B CA 1
ATOM 6164 C C . TYR B 1 155 ? -12.335 -28.084 34.464 1.00 22.48 155 TYR B C 1
ATOM 6165 O O . TYR B 1 155 ? -13.209 -27.338 34.029 1.00 22.62 155 TYR B O 1
ATOM 6174 N N . PHE B 1 156 ? -12.298 -28.501 35.731 1.00 22.27 156 PHE B N 1
ATOM 6175 C CA . PHE B 1 156 ? -13.343 -28.170 36.703 1.00 21.24 156 PHE B CA 1
ATOM 6176 C C . PHE B 1 156 ? -13.097 -26.862 37.450 1.00 21.68 156 PHE B C 1
ATOM 6177 O O . PHE B 1 156 ? -14.046 -26.181 37.849 1.00 21.37 156 PHE B O 1
ATOM 6185 N N . THR B 1 157 ? -11.823 -26.534 37.642 1.00 20.48 157 THR B N 1
ATOM 6186 C CA . THR B 1 157 ? -11.400 -25.342 38.368 1.00 21.36 157 THR B CA 1
ATOM 6187 C C . THR B 1 157 ? -11.268 -24.116 37.457 1.00 22.32 157 THR B C 1
ATOM 6188 O O . THR B 1 157 ? -11.408 -22.980 37.918 1.00 22.92 157 THR B O 1
ATOM 6192 N N . TRP B 1 158 ? -11.029 -24.358 36.167 1.00 21.54 158 TRP B N 1
ATOM 6193 C CA . TRP B 1 158 ? -10.836 -23.294 35.170 1.00 23.23 158 TRP B CA 1
ATOM 6194 C C . TRP B 1 158 ? -11.949 -22.232 35.024 1.00 21.46 158 TRP B C 1
ATOM 6195 O O . TRP B 1 158 ? -11.628 -21.066 34.807 1.00 23.82 158 TRP B O 1
ATOM 6206 N N . PRO B 1 159 ? -13.244 -22.624 35.107 1.00 19.59 159 PRO B N 1
ATOM 6207 C CA . PRO B 1 159 ? -14.292 -21.596 35.010 1.00 19.90 159 PRO B CA 1
ATOM 6208 C C . PRO B 1 159 ? -14.060 -20.407 35.956 1.00 20.59 159 PRO B C 1
ATOM 6209 O O . PRO B 1 159 ? -14.206 -19.252 35.544 1.00 21.68 159 PRO B O 1
ATOM 6213 N N . LEU B 1 160 ? -13.705 -20.704 37.206 1.00 20.34 160 LEU B N 1
ATOM 6214 C CA . LEU B 1 160 ? -13.387 -19.685 38.202 1.00 21.63 160 LEU B CA 1
ATOM 6215 C C . LEU B 1 160 ? -12.077 -18.960 37.871 1.00 23.47 160 LEU B C 1
ATOM 6216 O O . LEU B 1 160 ? -12.016 -17.729 37.948 1.00 23.46 160 LEU B O 1
ATOM 6221 N N . ILE B 1 161 ? -11.046 -19.724 37.499 1.00 21.55 161 ILE B N 1
ATOM 6222 C CA . ILE B 1 161 ? -9.724 -19.160 37.193 1.00 23.82 161 ILE B CA 1
ATOM 6223 C C . ILE B 1 161 ? -9.768 -18.209 35.983 1.00 23.48 161 ILE B C 1
ATOM 6224 O O . ILE B 1 161 ? -9.077 -17.185 35.963 1.00 21.28 161 ILE B O 1
ATOM 6229 N N . ALA B 1 162 ? -10.592 -18.544 34.991 1.00 23.12 162 ALA B N 1
ATOM 6230 C CA . ALA B 1 162 ? -10.753 -17.706 33.799 1.00 24.77 162 ALA B CA 1
ATOM 6231 C C . ALA B 1 162 ? -11.691 -16.508 33.996 1.00 24.36 162 ALA B C 1
ATOM 6232 O O . ALA B 1 162 ? -11.554 -15.490 33.314 1.00 25.67 162 ALA B O 1
ATOM 6234 N N . ALA B 1 163 ? -12.637 -16.638 34.921 1.00 25.79 163 ALA B N 1
ATOM 6235 C CA . ALA B 1 163 ? -13.696 -15.643 35.142 1.00 27.75 163 ALA B CA 1
ATOM 6236 C C . ALA B 1 163 ? -13.255 -14.174 35.071 1.00 29.68 163 ALA B C 1
ATOM 6237 O O . ALA B 1 163 ? -13.927 -13.351 34.446 1.00 30.48 163 ALA B O 1
ATOM 6239 N N . ASP B 1 164 ? -12.128 -13.856 35.706 1.00 31.93 164 ASP B N 1
ATOM 6240 C CA . ASP B 1 164 ? -11.665 -12.467 35.821 1.00 32.58 164 ASP B CA 1
ATOM 6241 C C . ASP B 1 164 ? -10.631 -12.046 34.767 1.00 32.45 164 ASP B C 1
ATOM 6242 O O . ASP B 1 164 ? -10.017 -10.984 34.882 1.00 33.15 164 ASP B O 1
ATOM 6247 N N . GLY B 1 165 ? -10.433 -12.866 33.740 1.00 32.25 165 GLY B N 1
ATOM 6248 C CA . GLY B 1 165 ? -9.549 -12.470 32.645 1.00 33.58 165 GLY B CA 1
ATOM 6249 C C . GLY B 1 165 ? -8.503 -13.485 32.238 1.00 34.83 165 GLY B C 1
ATOM 6250 O O . GLY B 1 165 ? -7.630 -13.185 31.421 1.00 36.51 165 GLY B O 1
ATOM 6251 N N . GLY B 1 166 ? -8.586 -14.684 32.806 1.00 33.32 166 GLY B N 1
ATOM 6252 C CA . GLY B 1 166 ? -7.743 -15.792 32.378 1.00 33.43 166 GLY B CA 1
ATOM 6253 C C . GLY B 1 166 ? -8.228 -16.392 31.069 1.00 33.39 166 GLY B C 1
ATOM 6254 O O . GLY B 1 166 ? -9.433 -16.417 30.793 1.00 32.96 166 GLY B O 1
ATOM 6255 N N . TYR B 1 167 ? -7.281 -16.860 30.258 1.00 34.25 167 TYR B N 1
ATOM 6256 C CA . TYR B 1 167 ? -7.577 -17.595 29.021 1.00 34.43 167 TYR B CA 1
ATOM 6257 C C . TYR B 1 167 ? -6.451 -18.575 28.674 1.00 34.28 167 TYR B C 1
ATOM 6258 O O . TYR B 1 167 ? -5.357 -18.495 29.232 1.00 32.69 167 TYR B O 1
ATOM 6267 N N . ALA B 1 168 ? -6.731 -19.510 27.772 1.00 33.16 168 ALA B N 1
ATOM 6268 C CA . ALA B 1 168 ? -5.730 -20.480 27.344 1.00 33.24 168 ALA B CA 1
ATOM 6269 C C . ALA B 1 168 ? -4.889 -19.885 26.219 1.00 33.76 168 ALA B C 1
ATOM 6270 O O . ALA B 1 168 ? -3.697 -19.631 26.394 1.00 32.16 168 ALA B O 1
ATOM 6272 N N . PHE B 1 169 ? -5.530 -19.670 25.071 1.00 35.94 169 PHE B N 1
ATOM 6273 C CA . PHE B 1 169 ? -4.921 -19.028 23.909 1.00 39.44 169 PHE B CA 1
ATOM 6274 C C . PHE B 1 169 ? -5.913 -18.034 23.312 1.00 42.25 169 PHE B C 1
ATOM 6275 O O . PHE B 1 169 ? -7.118 -18.299 23.275 1.00 41.59 169 PHE B O 1
ATOM 6283 N N . LYS B 1 170 ? -5.410 -16.891 22.849 1.00 46.85 170 LYS B N 1
ATOM 6284 C CA . LYS B 1 170 ? -6.260 -15.888 22.204 1.00 50.01 170 LYS B CA 1
ATOM 6285 C C . LYS B 1 170 ? -6.756 -16.348 20.837 1.00 51.79 170 LYS B C 1
ATOM 6286 O O . LYS B 1 170 ? -6.006 -16.934 20.052 1.00 50.48 170 LYS B O 1
ATOM 6292 N N . TYR B 1 171 ? -8.031 -16.072 20.575 1.00 55.14 171 TYR B N 1
ATOM 6293 C CA . TYR B 1 171 ? -8.706 -16.511 19.361 1.00 59.01 171 TYR B CA 1
ATOM 6294 C C . TYR B 1 171 ? -9.204 -15.299 18.579 1.00 60.86 171 TYR B C 1
ATOM 6295 O O . TYR B 1 171 ? -9.933 -14.458 19.113 1.00 60.68 171 TYR B O 1
ATOM 6304 N N . GLU B 1 172 ? -8.786 -15.211 17.318 1.00 63.13 172 GLU B N 1
ATOM 6305 C CA . GLU B 1 172 ? -9.161 -14.105 16.436 1.00 65.37 172 GLU B CA 1
ATOM 6306 C C . GLU B 1 172 ? -8.951 -14.493 14.975 1.00 66.85 172 GLU B C 1
ATOM 6307 O O . GLU B 1 172 ? -7.962 -15.152 14.636 1.00 67.58 172 GLU B O 1
ATOM 6313 N N . ASN B 1 173 ? -9.891 -14.081 14.123 1.00 67.38 173 ASN B N 1
ATOM 6314 C CA . ASN B 1 173 ? -9.885 -14.397 12.686 1.00 67.72 173 ASN B CA 1
ATOM 6315 C C . ASN B 1 173 ? -10.023 -15.894 12.374 1.00 67.79 173 ASN B C 1
ATOM 6316 O O . ASN B 1 173 ? -9.677 -16.345 11.278 1.00 67.66 173 ASN B O 1
ATOM 6321 N N . GLY B 1 174 ? -10.538 -16.653 13.340 1.00 67.85 174 GLY B N 1
ATOM 6322 C CA . GLY B 1 174 ? -10.727 -18.096 13.188 1.00 67.48 174 GLY B CA 1
ATOM 6323 C C . GLY B 1 174 ? -9.472 -18.917 13.433 1.00 66.82 174 GLY B C 1
ATOM 6324 O O . GLY B 1 174 ? -9.438 -20.114 13.131 1.00 67.21 174 GLY B O 1
ATOM 6325 N N . LYS B 1 175 ? -8.442 -18.273 13.981 1.00 65.16 175 LYS B N 1
ATOM 6326 C CA . LYS B 1 175 ? -7.160 -18.921 14.260 1.00 63.43 175 LYS B CA 1
ATOM 6327 C C . LYS B 1 175 ? -6.656 -18.572 15.658 1.00 61.63 175 LYS B C 1
ATOM 6328 O O . LYS B 1 175 ? -6.849 -17.451 16.132 1.00 61.11 175 LYS B O 1
ATOM 6334 N N . TYR B 1 176 ? -6.007 -19.537 16.307 1.00 60.29 176 TYR B N 1
ATOM 6335 C CA . TYR B 1 176 ? -5.443 -19.338 17.644 1.00 59.79 176 TYR B CA 1
ATOM 6336 C C . TYR B 1 176 ? -4.009 -18.817 17.587 1.00 59.83 176 TYR B C 1
ATOM 6337 O O . TYR B 1 176 ? -3.168 -19.361 16.866 1.00 59.64 176 TYR B O 1
ATOM 6346 N N . ASP B 1 177 ? -3.747 -17.757 18.349 1.00 59.80 177 ASP B N 1
ATOM 6347 C CA . ASP B 1 177 ? -2.401 -17.213 18.511 1.00 60.48 177 ASP B CA 1
ATOM 6348 C C . ASP B 1 177 ? -1.696 -17.951 19.649 1.00 60.47 177 ASP B C 1
ATOM 6349 O O . ASP B 1 177 ? -2.024 -17.759 20.823 1.00 60.60 177 ASP B O 1
ATOM 6354 N N . ILE B 1 178 ? -0.727 -18.791 19.288 1.00 60.47 178 ILE B N 1
ATOM 6355 C CA . ILE B 1 178 ? -0.064 -19.692 20.241 1.00 60.28 178 ILE B CA 1
ATOM 6356 C C . ILE B 1 178 ? 0.907 -18.991 21.195 1.00 60.36 178 ILE B C 1
ATOM 6357 O O . ILE B 1 178 ? 1.288 -19.551 22.229 1.00 60.62 178 ILE B O 1
ATOM 6362 N N . LYS B 1 179 ? 1.303 -17.771 20.840 1.00 60.15 179 LYS B N 1
ATOM 6363 C CA . LYS B 1 179 ? 2.187 -16.961 21.678 1.00 59.91 179 LYS B CA 1
ATOM 6364 C C . LYS B 1 179 ? 1.392 -16.281 22.794 1.00 58.02 179 LYS B C 1
ATOM 6365 O O . LYS B 1 179 ? 1.890 -16.110 23.911 1.00 57.36 179 LYS B O 1
ATOM 6371 N N . ASP B 1 180 ? 0.153 -15.908 22.476 1.00 56.40 180 ASP B N 1
ATOM 6372 C CA . ASP B 1 180 ? -0.738 -15.219 23.405 1.00 53.30 180 ASP B CA 1
ATOM 6373 C C . ASP B 1 180 ? -1.394 -16.219 24.361 1.00 52.34 180 ASP B C 1
ATOM 6374 O O . ASP B 1 180 ? -2.344 -16.922 23.997 1.00 51.03 180 ASP B O 1
ATOM 6379 N N . VAL B 1 181 ? -0.858 -16.283 25.578 1.00 49.90 181 VAL B N 1
ATOM 6380 C CA . VAL B 1 181 ? -1.353 -17.177 26.621 1.00 47.56 181 VAL B CA 1
ATOM 6381 C C . VAL B 1 181 ? -1.720 -16.330 27.839 1.00 46.84 181 VAL B C 1
ATOM 6382 O O . VAL B 1 181 ? -0.981 -15.412 28.208 1.00 47.35 181 VAL B O 1
ATOM 6386 N N . GLY B 1 182 ? -2.861 -16.641 28.456 1.00 44.00 182 GLY B N 1
ATOM 6387 C CA . GLY B 1 182 ? -3.376 -15.845 29.565 1.00 41.09 182 GLY B CA 1
ATOM 6388 C C . GLY B 1 182 ? -3.625 -16.620 30.843 1.00 39.18 182 GLY B C 1
ATOM 6389 O O . GLY B 1 182 ? -4.719 -16.565 31.404 1.00 37.29 182 GLY B O 1
ATOM 6390 N N . VAL B 1 183 ? -2.614 -17.356 31.297 1.00 38.14 183 VAL B N 1
ATOM 6391 C CA . VAL B 1 183 ? -2.692 -18.044 32.584 1.00 38.80 183 VAL B CA 1
ATOM 6392 C C . VAL B 1 183 ? -1.867 -17.282 33.627 1.00 40.96 183 VAL B C 1
ATOM 6393 O O . VAL B 1 183 ? -2.020 -17.486 34.832 1.00 40.02 183 VAL B O 1
ATOM 6397 N N . ASP B 1 184 ? -1.013 -16.385 33.135 1.00 43.43 184 ASP B N 1
ATOM 6398 C CA . ASP B 1 184 ? -0.111 -15.596 33.962 1.00 44.25 184 ASP B CA 1
ATOM 6399 C C . ASP B 1 184 ? -0.782 -14.331 34.482 1.00 43.53 184 ASP B C 1
ATOM 6400 O O . ASP B 1 184 ? -0.442 -13.845 35.559 1.00 45.47 184 ASP B O 1
ATOM 6405 N N . ASN B 1 185 ? -1.734 -13.810 33.711 1.00 41.15 185 ASN B N 1
ATOM 6406 C CA . ASN B 1 185 ? -2.309 -12.485 33.944 1.00 39.24 185 ASN B CA 1
ATOM 6407 C C . ASN B 1 185 ? -2.996 -12.283 35.299 1.00 39.89 185 ASN B C 1
ATOM 6408 O O . ASN B 1 185 ? -3.199 -13.235 36.055 1.00 41.85 185 ASN B O 1
ATOM 6413 N N . ALA B 1 186 ? -3.355 -11.032 35.581 1.00 39.18 186 ALA B N 1
ATOM 6414 C CA . ALA B 1 186 ? -4.015 -10.648 36.829 1.00 39.51 186 ALA B CA 1
ATOM 6415 C C . ALA B 1 186 ? -5.353 -11.354 37.063 1.00 37.84 186 ALA B C 1
ATOM 6416 O O . ALA B 1 186 ? -5.739 -11.583 38.209 1.00 38.73 186 ALA B O 1
ATOM 6418 N N . GLY B 1 187 ? -6.053 -11.688 35.980 1.00 36.89 187 GLY B N 1
ATOM 6419 C CA . GLY B 1 187 ? -7.339 -12.380 36.065 1.00 34.86 187 GLY B CA 1
ATOM 6420 C C . GLY B 1 187 ? -7.220 -13.812 36.552 1.00 34.83 187 GLY B C 1
ATOM 6421 O O . GLY B 1 187 ? -7.999 -14.259 37.401 1.00 33.19 187 GLY B O 1
ATOM 6422 N N . ALA B 1 188 ? -6.241 -14.530 36.006 1.00 34.84 188 ALA B N 1
ATOM 6423 C CA . ALA B 1 188 ? -5.963 -15.906 36.404 1.00 34.05 188 ALA B CA 1
ATOM 6424 C C . ALA B 1 188 ? -5.431 -15.996 37.836 1.00 36.00 188 ALA B C 1
ATOM 6425 O O . ALA B 1 188 ? -5.751 -16.948 38.553 1.00 37.91 188 ALA B O 1
ATOM 6427 N N . LYS B 1 189 ? -4.631 -15.006 38.245 1.00 35.85 189 LYS B N 1
ATOM 6428 C CA . LYS B 1 189 ? -4.118 -14.917 39.622 1.00 35.01 189 LYS B CA 1
ATOM 6429 C C . LYS B 1 189 ? -5.257 -14.751 40.620 1.00 33.17 189 LYS B C 1
ATOM 6430 O O . LYS B 1 189 ? -5.314 -15.456 41.627 1.00 32.23 189 LYS B O 1
ATOM 6436 N N . ALA B 1 190 ? -6.147 -13.802 40.335 1.00 32.35 190 ALA B N 1
ATOM 6437 C CA . ALA B 1 190 ? -7.309 -13.524 41.176 1.00 31.89 190 ALA B CA 1
ATOM 6438 C C . ALA B 1 190 ? -8.181 -14.763 41.356 1.00 30.25 190 ALA B C 1
ATOM 6439 O O . ALA B 1 190 ? -8.591 -15.084 42.474 1.00 31.66 190 ALA B O 1
ATOM 6441 N N . GLY B 1 191 ? -8.435 -15.463 40.252 1.00 29.69 191 GLY B N 1
ATOM 6442 C CA . GLY B 1 191 ? -9.256 -16.668 40.253 1.00 28.79 191 GLY B CA 1
ATOM 6443 C C . GLY B 1 191 ? -8.717 -17.790 41.113 1.00 29.58 191 GLY B C 1
ATOM 6444 O O . GLY B 1 191 ? -9.460 -18.390 41.892 1.00 29.67 191 GLY B O 1
ATOM 6445 N N . LEU B 1 192 ? -7.426 -18.080 40.967 1.00 31.50 192 LEU B N 1
ATOM 6446 C CA . LEU B 1 192 ? -6.787 -19.140 41.745 1.00 31.88 192 LEU B CA 1
ATOM 6447 C C . LEU B 1 192 ? -6.592 -18.727 43.208 1.00 31.25 192 LEU B C 1
ATOM 6448 O O . LEU B 1 192 ? -6.712 -19.556 44.105 1.00 31.43 192 LEU B O 1
ATOM 6453 N N . THR B 1 193 ? -6.312 -17.447 43.441 1.00 32.88 193 THR B N 1
ATOM 6454 C CA . THR B 1 193 ? -6.191 -16.918 44.805 1.00 34.85 193 THR B CA 1
ATOM 6455 C C . THR B 1 193 ? -7.468 -17.179 45.605 1.00 34.18 193 THR B C 1
ATOM 6456 O O . THR B 1 193 ? -7.403 -17.682 46.725 1.00 35.47 193 THR B O 1
ATOM 6460 N N . PHE B 1 194 ? -8.620 -16.851 45.019 1.00 32.77 194 PHE B N 1
ATOM 6461 C CA . PHE B 1 194 ? -9.915 -17.110 45.648 1.00 31.49 194 PHE B CA 1
ATOM 6462 C C . PHE B 1 194 ? -10.138 -18.598 45.883 1.00 33.31 194 PHE B C 1
ATOM 6463 O O . PHE B 1 194 ? -10.672 -18.994 46.919 1.00 35.62 194 PHE B O 1
ATOM 6471 N N . LEU B 1 195 ? -9.746 -19.408 44.904 1.00 34.59 195 LEU B N 1
ATOM 6472 C CA . LEU B 1 195 ? -9.837 -20.860 45.000 1.00 36.39 195 LEU B CA 1
ATOM 6473 C C . LEU B 1 195 ? -8.996 -21.383 46.171 1.00 37.17 195 LEU B C 1
ATOM 6474 O O . LEU B 1 195 ? -9.490 -22.143 47.004 1.00 35.71 195 LEU B O 1
ATOM 6479 N N . VAL B 1 196 ? -7.736 -20.954 46.228 1.00 41.15 196 VAL B N 1
ATOM 6480 C CA . VAL B 1 196 ? -6.811 -21.328 47.306 1.00 44.45 196 VAL B CA 1
ATOM 6481 C C . VAL B 1 196 ? -7.320 -20.824 48.662 1.00 45.37 196 VAL B C 1
ATOM 6482 O O . VAL B 1 196 ? -7.157 -21.497 49.681 1.00 45.58 196 VAL B O 1
ATOM 6486 N N . ASP B 1 197 ? -7.958 -19.655 48.653 1.00 46.98 197 ASP B N 1
ATOM 6487 C CA . ASP B 1 197 ? -8.568 -19.078 49.852 1.00 48.55 197 ASP B CA 1
ATOM 6488 C C . ASP B 1 197 ? -9.757 -19.884 50.382 1.00 48.49 197 ASP B C 1
ATOM 6489 O O . ASP B 1 197 ? -10.021 -19.873 51.583 1.00 49.62 197 ASP B O 1
ATOM 6494 N N . LEU B 1 198 ? -10.468 -20.574 49.490 1.00 47.94 198 LEU B N 1
ATOM 6495 C CA . LEU B 1 198 ? -11.588 -21.436 49.886 1.00 47.81 198 LEU B CA 1
ATOM 6496 C C . LEU B 1 198 ? -11.115 -22.698 50.610 1.00 48.38 198 LEU B C 1
ATOM 6497 O O . LEU B 1 198 ? -11.784 -23.184 51.526 1.00 48.23 198 LEU B O 1
ATOM 6502 N N . ILE B 1 199 ? -9.967 -23.226 50.186 1.00 48.69 199 ILE B N 1
ATOM 6503 C CA . ILE B 1 199 ? -9.380 -24.419 50.799 1.00 50.13 199 ILE B CA 1
ATOM 6504 C C . ILE B 1 199 ? -8.686 -24.040 52.109 1.00 51.72 199 ILE B C 1
ATOM 6505 O O . ILE B 1 199 ? -8.878 -24.696 53.134 1.00 52.67 199 ILE B O 1
ATOM 6510 N N . LYS B 1 200 ? -7.895 -22.969 52.056 1.00 52.06 200 LYS B N 1
ATOM 6511 C CA . LYS B 1 200 ? -7.226 -22.389 53.223 1.00 52.64 200 LYS B CA 1
ATOM 6512 C C . LYS B 1 200 ? -8.203 -22.076 54.365 1.00 50.84 200 LYS B C 1
ATOM 6513 O O . LYS B 1 200 ? -7.861 -22.241 55.537 1.00 50.95 200 LYS B O 1
ATOM 6519 N N . ASN B 1 201 ? -9.412 -21.639 54.012 1.00 49.17 201 ASN B N 1
ATOM 6520 C CA . ASN B 1 201 ? -10.470 -21.352 54.985 1.00 47.47 201 ASN B CA 1
ATOM 6521 C C . ASN B 1 201 ? -11.369 -22.553 55.294 1.00 46.12 201 ASN B C 1
ATOM 6522 O O . ASN B 1 201 ? -12.414 -22.405 55.934 1.00 46.45 201 ASN B O 1
ATOM 6527 N N . LYS B 1 202 ? -10.961 -23.732 54.822 1.00 45.20 202 LYS B N 1
ATOM 6528 C CA . LYS B 1 202 ? -11.645 -25.008 55.107 1.00 45.00 202 LYS B CA 1
ATOM 6529 C C . LYS B 1 202 ? -13.055 -25.167 54.515 1.00 43.67 202 LYS B C 1
ATOM 6530 O O . LYS B 1 202 ? -13.799 -26.064 54.916 1.00 44.80 202 LYS B O 1
ATOM 6536 N N . HIS B 1 203 ? -13.416 -24.310 53.562 1.00 43.29 203 HIS B N 1
ATOM 6537 C CA . HIS B 1 203 ? -14.705 -24.432 52.872 1.00 41.64 203 HIS B CA 1
ATOM 6538 C C . HIS B 1 203 ? -14.681 -25.556 51.830 1.00 39.60 203 HIS B C 1
ATOM 6539 O O . HIS B 1 203 ? -15.718 -26.140 51.509 1.00 38.63 203 HIS B O 1
ATOM 6546 N N . MET B 1 204 ? -13.489 -25.840 51.309 1.00 38.38 204 MET B N 1
ATOM 6547 C CA . MET B 1 204 ? -13.253 -26.966 50.403 1.00 36.43 204 MET B CA 1
ATOM 6548 C C . MET B 1 204 ? -11.950 -27.664 50.781 1.00 37.18 204 MET B C 1
ATOM 6549 O O . MET B 1 204 ? -11.148 -27.114 51.536 1.00 36.45 204 MET B O 1
ATOM 6554 N N . ASN B 1 205 ? -11.744 -28.866 50.241 1.00 40.02 205 ASN B N 1
ATOM 6555 C CA . ASN B 1 205 ? -10.555 -29.673 50.530 1.00 41.49 205 ASN B CA 1
ATOM 6556 C C . ASN B 1 205 ? -9.682 -29.857 49.294 1.00 42.21 205 ASN B C 1
ATOM 6557 O O . ASN B 1 205 ? -10.190 -30.119 48.204 1.00 41.99 205 ASN B O 1
ATOM 6562 N N . ALA B 1 206 ? -8.369 -29.746 49.477 1.00 42.41 206 ALA B N 1
ATOM 6563 C CA . ALA B 1 206 ? -7.414 -29.818 48.373 1.00 43.55 206 ALA B CA 1
ATOM 6564 C C . ALA B 1 206 ? -7.353 -31.180 47.670 1.00 45.05 206 ALA B C 1
ATOM 6565 O O . ALA B 1 206 ? -6.807 -31.287 46.568 1.00 45.20 206 ALA B O 1
ATOM 6567 N N . ASP B 1 207 ? -7.915 -32.212 48.298 1.00 45.21 207 ASP B N 1
ATOM 6568 C CA . ASP B 1 207 ? -7.838 -33.571 47.756 1.00 45.51 207 ASP B CA 1
ATOM 6569 C C . ASP B 1 207 ? -9.152 -34.100 47.168 1.00 43.69 207 ASP B C 1
ATOM 6570 O O . ASP B 1 207 ? -9.183 -35.208 46.627 1.00 43.40 207 ASP B O 1
ATOM 6575 N N . THR B 1 208 ? -10.221 -33.307 47.268 1.00 41.60 208 THR B N 1
ATOM 6576 C CA . THR B 1 208 ? -11.531 -33.677 46.720 1.00 38.52 208 THR B CA 1
ATOM 6577 C C . THR B 1 208 ? -11.442 -33.969 45.220 1.00 36.69 208 THR B C 1
ATOM 6578 O O . THR B 1 208 ? -11.058 -33.103 44.430 1.00 34.90 208 THR B O 1
ATOM 6582 N N . ASP B 1 209 ? -11.769 -35.203 44.846 1.00 36.10 209 ASP B N 1
ATOM 6583 C CA . ASP B 1 209 ? -11.813 -35.597 43.438 1.00 34.83 209 ASP B CA 1
ATOM 6584 C C . ASP B 1 209 ? -13.250 -35.788 42.951 1.00 32.82 209 ASP B C 1
ATOM 6585 O O . ASP B 1 209 ? -14.201 -35.450 43.662 1.00 33.91 209 ASP B O 1
ATOM 6590 N N . TYR B 1 210 ? -13.396 -36.339 41.748 1.00 30.41 210 TYR B N 1
ATOM 6591 C CA . TYR B 1 210 ? -14.697 -36.499 41.107 1.00 29.47 210 TYR B CA 1
ATOM 6592 C C . TYR B 1 210 ? -15.631 -37.424 41.886 1.00 31.80 210 TYR B C 1
ATOM 6593 O O . TYR B 1 210 ? -16.813 -37.111 42.062 1.00 34.29 210 TYR B O 1
ATOM 6602 N N . SER B 1 211 ? -15.095 -38.555 42.342 1.00 33.96 211 SER B N 1
ATOM 6603 C CA . SER B 1 211 ? -15.863 -39.554 43.090 1.00 34.30 211 SER B CA 1
ATOM 6604 C C . SER B 1 211 ? -16.319 -39.015 44.439 1.00 32.93 211 SER B C 1
ATOM 6605 O O . SER B 1 211 ? -17.479 -39.181 44.818 1.00 31.23 211 SER B O 1
ATOM 6608 N N . ILE B 1 212 ? -15.397 -38.374 45.155 1.00 33.45 212 ILE B N 1
ATOM 6609 C CA . ILE B 1 212 ? -15.682 -37.781 46.465 1.00 35.35 212 ILE B CA 1
ATOM 6610 C C . ILE B 1 212 ? -16.823 -36.761 46.359 1.00 36.21 212 ILE B C 1
ATOM 6611 O O . ILE B 1 212 ? -17.781 -36.807 47.136 1.00 36.90 212 ILE B O 1
ATOM 6616 N N . ALA B 1 213 ? -16.724 -35.876 45.370 1.00 36.06 213 ALA B N 1
ATOM 6617 C CA . ALA B 1 213 ? -17.732 -34.845 45.125 1.00 35.45 213 ALA B CA 1
ATOM 6618 C C . ALA B 1 213 ? -19.094 -35.403 44.700 1.00 34.61 213 ALA B C 1
ATOM 6619 O O . ALA B 1 213 ? -20.124 -34.970 45.221 1.00 35.50 213 ALA B O 1
ATOM 6621 N N . GLU B 1 214 ? -19.097 -36.359 43.768 1.00 34.42 214 GLU B N 1
ATOM 6622 C CA . GLU B 1 214 ? -20.341 -36.982 43.295 1.00 34.12 214 GLU B CA 1
ATOM 6623 C C . GLU B 1 214 ? -21.076 -37.727 44.409 1.00 33.05 214 GLU B C 1
ATOM 6624 O O . GLU B 1 214 ? -22.287 -37.572 44.568 1.00 33.57 214 GLU B O 1
ATOM 6630 N N . ALA B 1 215 ? -20.341 -38.532 45.170 1.00 32.51 215 ALA B N 1
ATOM 6631 C CA . ALA B 1 215 ? -20.906 -39.256 46.310 1.00 32.87 215 ALA B CA 1
ATOM 6632 C C . ALA B 1 215 ? -21.514 -38.302 47.340 1.00 31.64 215 ALA B C 1
ATOM 6633 O O . ALA B 1 215 ? -22.597 -38.556 47.866 1.00 32.70 215 ALA B O 1
ATOM 6635 N N . ALA B 1 216 ? -20.820 -37.197 47.602 1.00 30.19 216 ALA B N 1
ATOM 6636 C CA . ALA B 1 216 ? -21.277 -36.200 48.572 1.00 28.75 216 ALA B CA 1
ATOM 6637 C C . ALA B 1 216 ? -22.594 -35.533 48.170 1.00 27.61 216 ALA B C 1
ATOM 6638 O O . ALA B 1 216 ? -23.455 -35.309 49.018 1.00 25.43 216 ALA B O 1
ATOM 6640 N N . PHE B 1 217 ? -22.752 -35.225 46.881 1.00 27.32 217 PHE B N 1
ATOM 6641 C CA . PHE B 1 217 ? -23.968 -34.563 46.406 1.00 25.60 217 PHE B CA 1
ATOM 6642 C C . PHE B 1 217 ? -25.150 -35.521 46.266 1.00 27.05 217 PHE B C 1
ATOM 6643 O O . PHE B 1 217 ? -26.312 -35.138 46.465 1.00 26.96 217 PHE B O 1
ATOM 6651 N N . ASN B 1 218 ? -24.847 -36.761 45.907 1.00 28.31 218 ASN B N 1
ATOM 6652 C CA . ASN B 1 218 ? -25.868 -37.767 45.678 1.00 29.79 218 ASN B CA 1
ATOM 6653 C C . ASN B 1 218 ? -26.304 -38.448 46.984 1.00 32.44 218 ASN B C 1
ATOM 6654 O O . ASN B 1 218 ? -27.197 -39.299 46.986 1.00 35.69 218 ASN B O 1
ATOM 6659 N N . LYS B 1 219 ? -25.672 -38.055 48.089 1.00 34.51 219 LYS B N 1
ATOM 6660 C CA . LYS B 1 219 ? -26.053 -38.509 49.426 1.00 35.95 219 LYS B CA 1
ATOM 6661 C C . LYS B 1 219 ? -26.669 -37.384 50.267 1.00 37.54 219 LYS B C 1
ATOM 6662 O O . LYS B 1 219 ? -26.908 -37.559 51.466 1.00 37.98 219 LYS B O 1
ATOM 6668 N N . GLY B 1 220 ? -26.912 -36.234 49.637 1.00 37.66 220 GLY B N 1
ATOM 6669 C CA . GLY B 1 220 ? -27.491 -35.073 50.318 1.00 37.41 220 GLY B CA 1
ATOM 6670 C C . GLY B 1 220 ? -26.561 -34.379 51.302 1.00 38.61 220 GLY B C 1
ATOM 6671 O O . GLY B 1 220 ? -27.005 -33.556 52.106 1.00 39.95 220 GLY B O 1
ATOM 6672 N N . GLU B 1 221 ? -25.271 -34.707 51.232 1.00 39.33 221 GLU B N 1
ATOM 6673 C CA . GLU B 1 221 ? -24.258 -34.152 52.136 1.00 41.34 221 GLU B CA 1
ATOM 6674 C C . GLU B 1 221 ? -23.857 -32.711 51.788 1.00 40.93 221 GLU B C 1
ATOM 6675 O O . GLU B 1 221 ? -23.580 -31.907 52.683 1.00 41.25 221 GLU B O 1
ATOM 6681 N N . THR B 1 222 ? -23.829 -32.389 50.495 1.00 38.84 222 THR B N 1
ATOM 6682 C CA . THR B 1 222 ? -23.424 -31.056 50.043 1.00 37.17 222 THR B CA 1
ATOM 6683 C C . THR B 1 222 ? -24.518 -30.334 49.242 1.00 35.62 222 THR B C 1
ATOM 6684 O O . THR B 1 222 ? -25.228 -30.949 48.438 1.00 35.27 222 THR B O 1
ATOM 6688 N N . ALA B 1 223 ? -24.654 -29.030 49.483 1.00 33.28 223 ALA B N 1
ATOM 6689 C CA . ALA B 1 223 ? -25.700 -28.220 48.848 1.00 31.63 223 ALA B CA 1
ATOM 6690 C C . ALA B 1 223 ? -25.500 -28.057 47.340 1.00 29.68 223 ALA B C 1
ATOM 6691 O O . ALA B 1 223 ? -26.470 -28.012 46.577 1.00 28.11 223 ALA B O 1
ATOM 6693 N N . MET B 1 224 ? -24.240 -27.972 46.923 1.00 27.26 224 MET B N 1
ATOM 6694 C CA . MET B 1 224 ? -23.897 -27.683 45.534 1.00 26.32 224 MET B CA 1
ATOM 6695 C C . MET B 1 224 ? -22.755 -28.550 45.052 1.00 25.32 224 MET B C 1
ATOM 6696 O O . MET B 1 224 ? -21.884 -28.941 45.835 1.00 24.88 224 MET B O 1
ATOM 6701 N N . THR B 1 225 ? -22.772 -28.837 43.753 1.00 25.07 225 THR B N 1
ATOM 6702 C CA . THR B 1 225 ? -21.625 -29.407 43.055 1.00 22.86 225 THR B CA 1
ATOM 6703 C C . THR B 1 225 ? -21.519 -28.771 41.669 1.00 23.31 225 THR B C 1
ATOM 6704 O O . THR B 1 225 ? -22.471 -28.144 41.187 1.00 21.01 225 THR B O 1
ATOM 6708 N N . ILE B 1 226 ? -20.349 -28.916 41.051 1.00 21.72 226 ILE B N 1
ATOM 6709 C CA . ILE B 1 226 ? -20.124 -28.445 39.694 1.00 19.54 226 ILE B CA 1
ATOM 6710 C C . ILE B 1 226 ? -19.852 -29.651 38.814 1.00 18.66 226 ILE B C 1
ATOM 6711 O O . ILE B 1 226 ? -18.876 -30.372 39.021 1.00 20.50 226 ILE B O 1
ATOM 6716 N N . ASN B 1 227 ? -20.733 -29.866 37.842 1.00 19.09 227 ASN B N 1
ATOM 6717 C CA . ASN B 1 227 ? -20.633 -30.997 36.934 1.00 18.72 227 ASN B CA 1
ATOM 6718 C C . ASN B 1 227 ? -21.433 -30.756 35.657 1.00 18.63 227 ASN B C 1
ATOM 6719 O O . ASN B 1 227 ? -22.062 -29.707 35.500 1.00 20.93 227 ASN B O 1
ATOM 6724 N N . GLY B 1 228 ? -21.405 -31.723 34.746 1.00 17.80 228 GLY B N 1
ATOM 6725 C CA . GLY B 1 228 ? -22.099 -31.594 33.470 1.00 19.66 228 GLY B CA 1
ATOM 6726 C C . GLY B 1 228 ? -23.195 -32.625 33.254 1.00 20.42 228 GLY B C 1
ATOM 6727 O O . GLY B 1 228 ? -23.486 -33.419 34.152 1.00 18.55 228 GLY B O 1
ATOM 6728 N N . PRO B 1 229 ? -23.800 -32.624 32.048 1.00 19.59 229 PRO B N 1
ATOM 6729 C CA . PRO B 1 229 ? -24.939 -33.468 31.673 1.00 20.55 229 PRO B CA 1
ATOM 6730 C C . PRO B 1 229 ? -24.686 -34.972 31.800 1.00 21.25 229 PRO B C 1
ATOM 6731 O O . PRO B 1 229 ? -25.640 -35.741 31.937 1.00 22.59 229 PRO B O 1
ATOM 6735 N N . TRP B 1 230 ? -23.418 -35.376 31.758 1.00 22.24 230 TRP B N 1
ATOM 6736 C CA . TRP B 1 230 ? -23.016 -36.780 31.901 1.00 24.06 230 TRP B CA 1
ATOM 6737 C C . TRP B 1 230 ? -23.246 -37.323 33.313 1.00 26.03 230 TRP B C 1
ATOM 6738 O O . TRP B 1 230 ? -23.120 -38.526 33.551 1.00 29.12 230 TRP B O 1
ATOM 6749 N N . ALA B 1 231 ? -23.558 -36.428 34.247 1.00 25.13 231 ALA B N 1
ATOM 6750 C CA . ALA B 1 231 ? -23.720 -36.790 35.648 1.00 24.55 231 ALA B CA 1
ATOM 6751 C C . ALA B 1 231 ? -25.177 -36.791 36.114 1.00 24.28 231 ALA B C 1
ATOM 6752 O O . ALA B 1 231 ? -25.468 -37.254 37.211 1.00 24.69 231 ALA B O 1
ATOM 6754 N N . TRP B 1 232 ? -26.082 -36.275 35.283 1.00 25.05 232 TRP B N 1
ATOM 6755 C CA . TRP B 1 232 ? -27.492 -36.094 35.663 1.00 25.34 232 TRP B CA 1
ATOM 6756 C C . TRP B 1 232 ? -28.222 -37.383 36.043 1.00 26.60 232 TRP B C 1
ATOM 6757 O O . TRP B 1 232 ? -28.997 -37.396 36.998 1.00 26.39 232 TRP B O 1
ATOM 6768 N N . SER B 1 233 ? -27.973 -38.458 35.299 1.00 30.31 233 SER B N 1
ATOM 6769 C CA . SER B 1 233 ? -28.653 -39.734 35.541 1.00 32.13 233 SER B CA 1
ATOM 6770 C C . SER B 1 233 ? -28.310 -40.342 36.901 1.00 31.73 233 SER B C 1
ATOM 6771 O O . SER B 1 233 ? -29.185 -40.891 37.569 1.00 34.27 233 SER B O 1
ATOM 6774 N N . ASN B 1 234 ? -27.049 -40.231 37.312 1.00 31.78 234 ASN B N 1
ATOM 6775 C CA . ASN B 1 234 ? -26.641 -40.668 38.650 1.00 32.77 234 ASN B CA 1
ATOM 6776 C C . ASN B 1 234 ? -27.345 -39.898 39.768 1.00 32.78 234 ASN B C 1
ATOM 6777 O O . ASN B 1 234 ? -27.679 -40.474 40.806 1.00 34.31 234 ASN B O 1
ATOM 6782 N N . ILE B 1 235 ? -27.567 -38.601 39.556 1.00 32.64 235 ILE B N 1
ATOM 6783 C CA . ILE B 1 235 ? -28.325 -37.794 40.517 1.00 31.05 235 ILE B CA 1
ATOM 6784 C C . ILE B 1 235 ? -29.814 -38.134 40.446 1.00 31.59 235 ILE B C 1
ATOM 6785 O O . ILE B 1 235 ? -30.502 -38.135 41.468 1.00 32.29 235 ILE B O 1
ATOM 6790 N N . ASP B 1 236 ? -30.297 -38.417 39.237 1.00 33.02 236 ASP B N 1
ATOM 6791 C CA . ASP B 1 236 ? -31.681 -38.843 39.013 1.00 35.98 236 ASP B CA 1
ATOM 6792 C C . ASP B 1 236 ? -32.022 -40.096 39.823 1.00 37.88 236 ASP B C 1
ATOM 6793 O O . ASP B 1 236 ? -33.124 -40.210 40.364 1.00 39.46 236 ASP B O 1
ATOM 6798 N N . THR B 1 237 ? -31.063 -41.017 39.905 1.00 40.09 237 THR B N 1
ATOM 6799 C CA . THR B 1 237 ? -31.210 -42.271 40.648 1.00 42.42 237 THR B CA 1
ATOM 6800 C C . THR B 1 237 ? -31.194 -42.056 42.166 1.00 43.59 237 THR B C 1
ATOM 6801 O O . THR B 1 237 ? -31.847 -42.792 42.909 1.00 45.71 237 THR B O 1
ATOM 6805 N N . SER B 1 238 ? -30.454 -41.047 42.621 1.00 44.27 238 SER B N 1
ATOM 6806 C CA . SER B 1 238 ? -30.346 -40.747 44.051 1.00 44.41 238 SER B CA 1
ATOM 6807 C C . SER B 1 238 ? -31.635 -40.149 44.624 1.00 44.10 238 SER B C 1
ATOM 6808 O O . SER B 1 238 ? -31.824 -40.124 45.842 1.00 45.27 238 SER B O 1
ATOM 6811 N N . LYS B 1 239 ? -32.508 -39.676 43.733 1.00 44.58 239 LYS B N 1
ATOM 6812 C CA . LYS B 1 239 ? -33.787 -39.036 44.088 1.00 45.33 239 LYS B CA 1
ATOM 6813 C C . LYS B 1 239 ? -33.625 -37.680 44.790 1.00 45.80 239 LYS B C 1
ATOM 6814 O O . LYS B 1 239 ? -34.587 -37.131 45.341 1.00 47.89 239 LYS B O 1
ATOM 6820 N N . VAL B 1 240 ? -32.404 -37.147 44.757 1.00 43.76 240 VAL B N 1
ATOM 6821 C CA . VAL B 1 240 ? -32.119 -35.797 45.236 1.00 42.27 240 VAL B CA 1
ATOM 6822 C C . VAL B 1 240 ? -32.917 -34.798 44.396 1.00 40.05 240 VAL B C 1
ATOM 6823 O O . VAL B 1 240 ? -32.927 -34.881 43.167 1.00 41.78 240 VAL B O 1
ATOM 6827 N N . ASN B 1 241 ? -33.617 -33.887 45.065 1.00 37.85 241 ASN B N 1
ATOM 6828 C CA . ASN B 1 241 ? -34.329 -32.815 44.381 1.00 35.69 241 ASN B CA 1
ATOM 6829 C C . ASN B 1 241 ? -33.306 -31.765 43.965 1.00 33.48 241 ASN B C 1
ATOM 6830 O O . ASN B 1 241 ? -32.801 -31.016 44.798 1.00 34.09 241 ASN B O 1
ATOM 6835 N N . TYR B 1 242 ? -32.973 -31.745 42.679 1.00 31.52 242 TYR B N 1
ATOM 6836 C CA . TYR B 1 242 ? -31.885 -30.897 42.199 1.00 31.31 242 TYR B CA 1
ATOM 6837 C C . TYR B 1 242 ? -32.299 -30.010 41.031 1.00 29.25 242 TYR B C 1
ATOM 6838 O O . TYR B 1 242 ? -33.146 -30.382 40.218 1.00 29.82 242 TYR B O 1
ATOM 6847 N N . GLY B 1 243 ? -31.692 -28.831 40.975 1.00 28.49 243 GLY B N 1
ATOM 6848 C CA . GLY B 1 243 ? -31.808 -27.951 39.829 1.00 25.54 243 GLY B CA 1
ATOM 6849 C C . GLY B 1 243 ? -30.439 -27.712 39.221 1.00 25.17 243 GLY B C 1
ATOM 6850 O O . GLY B 1 243 ? -29.412 -28.079 39.800 1.00 25.00 243 GLY B O 1
ATOM 6851 N N . VAL B 1 244 ? -30.430 -27.101 38.041 1.00 24.69 244 VAL B N 1
ATOM 6852 C CA . VAL B 1 244 ? -29.198 -26.809 37.320 1.00 23.42 244 VAL B CA 1
ATOM 6853 C C . VAL B 1 244 ? -29.274 -25.365 36.848 1.00 22.85 244 VAL B C 1
ATOM 6854 O O . VAL B 1 244 ? -30.278 -24.944 36.268 1.00 23.95 244 VAL B O 1
ATOM 6858 N N . THR B 1 245 ? -28.214 -24.603 37.103 1.00 20.56 245 THR B N 1
ATOM 6859 C CA . THR B 1 245 ? -28.233 -23.167 36.839 1.00 20.10 245 THR B CA 1
ATOM 6860 C C . THR B 1 245 ? -26.877 -22.621 36.375 1.00 20.65 245 THR B C 1
ATOM 6861 O O . THR B 1 245 ? -25.886 -23.361 36.263 1.00 17.82 245 THR B O 1
ATOM 6865 N N . VAL B 1 246 ? -26.845 -21.322 36.093 1.00 21.08 246 VAL B N 1
ATOM 6866 C CA . VAL B 1 246 ? -25.618 -20.667 35.662 1.00 20.82 246 VAL B CA 1
ATOM 6867 C C . VAL B 1 246 ? -24.609 -20.658 36.805 1.00 21.26 246 VAL B C 1
ATOM 6868 O O . VAL B 1 246 ? -24.984 -20.551 37.979 1.00 21.51 246 VAL B O 1
ATOM 6872 N N . LEU B 1 247 ? -23.334 -20.794 36.455 1.00 18.89 247 LEU B N 1
ATOM 6873 C CA . LEU B 1 247 ? -22.267 -20.771 37.439 1.00 18.85 247 LEU B CA 1
ATOM 6874 C C . LEU B 1 247 ? -22.215 -19.409 38.129 1.00 18.05 247 LEU B C 1
ATOM 6875 O O . LEU B 1 247 ? -22.579 -18.395 37.521 1.00 18.04 247 LEU B O 1
ATOM 6880 N N . PRO B 1 248 ? -21.787 -19.378 39.409 1.00 16.84 248 PRO B N 1
ATOM 6881 C CA . PRO B 1 248 ? -21.682 -18.094 40.097 1.00 17.03 248 PRO B CA 1
ATOM 6882 C C . PRO B 1 248 ? -20.675 -17.176 39.407 1.00 18.73 248 PRO B C 1
ATOM 6883 O O . PRO B 1 248 ? -19.756 -17.656 38.740 1.00 20.12 248 PRO B O 1
ATOM 6887 N N . THR B 1 249 ? -20.866 -15.870 39.552 1.00 19.94 249 THR B N 1
ATOM 6888 C CA . THR B 1 249 ? -19.931 -14.891 39.014 1.00 20.62 249 THR B CA 1
ATOM 6889 C C . THR B 1 249 ? -18.745 -14.725 39.961 1.00 19.48 249 THR B C 1
ATOM 6890 O O . THR B 1 249 ? -18.880 -14.880 41.175 1.00 18.89 249 THR B O 1
ATOM 6894 N N . PHE B 1 250 ? -17.579 -14.430 39.402 1.00 19.29 250 PHE B N 1
ATOM 6895 C CA . PHE B 1 250 ? -16.431 -14.046 40.210 1.00 19.20 250 PHE B CA 1
ATOM 6896 C C . PHE B 1 250 ? -16.020 -12.646 39.805 1.00 18.52 250 PHE B C 1
ATOM 6897 O O . PHE B 1 250 ? -15.850 -12.368 38.621 1.00 20.52 250 PHE B O 1
ATOM 6905 N N . LYS B 1 251 ? -15.892 -11.771 40.800 1.00 17.76 251 LYS B N 1
ATOM 6906 C CA . LYS B 1 251 ? -15.603 -10.344 40.598 1.00 19.75 251 LYS B CA 1
ATOM 6907 C C . LYS B 1 251 ? -16.547 -9.642 39.613 1.00 20.51 251 LYS B C 1
ATOM 6908 O O . LYS B 1 251 ? -16.126 -8.783 38.832 1.00 23.64 251 LYS B O 1
ATOM 6914 N N . GLY B 1 252 ? -17.827 -10.013 39.674 1.00 20.45 252 GLY B N 1
ATOM 6915 C CA . GLY B 1 252 ? -18.854 -9.467 38.786 1.00 20.03 252 GLY B CA 1
ATOM 6916 C C . GLY B 1 252 ? -18.890 -10.083 37.399 1.00 21.61 252 GLY B C 1
ATOM 6917 O O . GLY B 1 252 ? -19.780 -9.784 36.604 1.00 22.22 252 GLY B O 1
ATOM 6918 N N . GLN B 1 253 ? -17.931 -10.954 37.108 1.00 24.76 253 GLN B N 1
ATOM 6919 C CA . GLN B 1 253 ? -17.802 -11.545 35.779 1.00 27.36 253 GLN B CA 1
ATOM 6920 C C . GLN B 1 253 ? -18.237 -13.008 35.800 1.00 26.84 253 GLN B C 1
ATOM 6921 O O . GLN B 1 253 ? -17.959 -13.718 36.765 1.00 29.77 253 GLN B O 1
ATOM 6927 N N . PRO B 1 254 ? -18.918 -13.469 34.735 1.00 26.68 254 PRO B N 1
ATOM 6928 C CA . PRO B 1 254 ? -19.341 -14.871 34.695 1.00 26.09 254 PRO B CA 1
ATOM 6929 C C . PRO B 1 254 ? -18.165 -15.852 34.762 1.00 25.46 254 PRO B C 1
ATOM 6930 O O . PRO B 1 254 ? -17.065 -15.530 34.308 1.00 24.58 254 PRO B O 1
ATOM 6934 N N . SER B 1 255 ? -18.395 -17.022 35.357 1.00 23.64 255 SER B N 1
ATOM 6935 C CA . SER B 1 255 ? -17.459 -18.138 35.257 1.00 22.19 255 SER B CA 1
ATOM 6936 C C . SER B 1 255 ? -17.387 -18.564 33.793 1.00 23.09 255 SER B C 1
ATOM 6937 O O . SER B 1 255 ? -18.383 -18.499 33.068 1.00 25.09 255 SER B O 1
ATOM 6940 N N . LYS B 1 256 ? -16.210 -18.998 33.361 1.00 24.40 256 LYS B N 1
ATOM 6941 C CA . LYS B 1 256 ? -15.977 -19.282 31.952 1.00 23.37 256 LYS B CA 1
ATOM 6942 C C . LYS B 1 256 ? -15.604 -20.747 31.728 1.00 22.43 256 LYS B C 1
ATOM 6943 O O . LYS B 1 256 ? -14.420 -21.078 31.606 1.00 22.25 256 LYS B O 1
ATOM 6949 N N . PRO B 1 257 ? -16.616 -21.640 31.688 1.00 21.84 257 PRO B N 1
ATOM 6950 C CA . PRO B 1 257 ? -16.299 -23.043 31.462 1.00 22.74 257 PRO B CA 1
ATOM 6951 C C . PRO B 1 257 ? -15.845 -23.293 30.027 1.00 24.65 257 PRO B C 1
ATOM 6952 O O . PRO B 1 257 ? -16.216 -22.545 29.118 1.00 22.21 257 PRO B O 1
ATOM 6956 N N . PHE B 1 258 ? -15.031 -24.329 29.838 1.00 26.48 258 PHE B N 1
ATOM 6957 C CA . PHE B 1 258 ? -14.693 -24.790 28.499 1.00 26.88 258 PHE B CA 1
ATOM 6958 C C . PHE B 1 258 ? -15.915 -25.410 27.857 1.00 26.14 258 PHE B C 1
ATOM 6959 O O . PHE B 1 258 ? -16.684 -26.106 28.518 1.00 25.16 258 PHE B O 1
ATOM 6967 N N . VAL B 1 259 ? -16.090 -25.141 26.567 1.00 27.96 259 VAL B N 1
ATOM 6968 C CA . VAL B 1 259 ? -17.239 -25.635 25.822 1.00 26.83 259 VAL B CA 1
ATOM 6969 C C . VAL B 1 259 ? -16.827 -26.708 24.819 1.00 27.02 259 VAL B C 1
ATOM 6970 O O . VAL B 1 259 ? -15.973 -26.483 23.958 1.00 26.20 259 VAL B O 1
ATOM 6974 N N . GLY B 1 260 ? -17.440 -27.879 24.959 1.00 26.27 260 GLY B N 1
ATOM 6975 C CA . GLY B 1 260 ? -17.259 -28.970 24.024 1.00 24.54 260 GLY B CA 1
ATOM 6976 C C . GLY B 1 260 ? -18.481 -29.066 23.139 1.00 26.77 260 GLY B C 1
ATOM 6977 O O . GLY B 1 260 ? -19.612 -28.988 23.618 1.00 25.40 260 GLY B O 1
ATOM 6978 N N . VAL B 1 261 ? -18.246 -29.223 21.840 1.00 27.62 261 VAL B N 1
ATOM 6979 C CA . VAL B 1 261 ? -19.320 -29.317 20.867 1.00 29.10 261 VAL B CA 1
ATOM 6980 C C . VAL B 1 261 ? -19.293 -30.706 20.237 1.00 31.29 261 VAL B C 1
ATOM 6981 O O . VAL B 1 261 ? -18.359 -31.046 19.504 1.00 33.36 261 VAL B O 1
ATOM 6985 N N . LEU B 1 262 ? -20.304 -31.515 20.547 1.00 30.22 262 LEU B N 1
ATOM 6986 C CA . LEU B 1 262 ? -20.473 -32.794 19.878 1.00 30.33 262 LEU B CA 1
ATOM 6987 C C . LEU B 1 262 ? -20.911 -32.523 18.447 1.00 31.93 262 LEU B C 1
ATOM 6988 O O . LEU B 1 262 ? -21.905 -31.835 18.208 1.00 32.78 262 LEU B O 1
ATOM 6993 N N . SER B 1 263 ? -20.150 -33.060 17.503 1.00 33.07 263 SER B N 1
ATOM 6994 C CA . SER B 1 263 ? -20.357 -32.775 16.094 1.00 34.32 263 SER B CA 1
ATOM 6995 C C . SER B 1 263 ? -20.435 -34.071 15.287 1.00 35.45 263 SER B C 1
ATOM 6996 O O . SER B 1 263 ? -19.831 -35.082 15.656 1.00 34.60 263 SER B O 1
ATOM 6999 N N . ALA B 1 264 ? -21.192 -34.031 14.194 1.00 35.53 264 ALA B N 1
ATOM 7000 C CA . ALA B 1 264 ? -21.342 -35.177 13.304 1.00 34.36 264 ALA B CA 1
ATOM 7001 C C . ALA B 1 264 ? -20.657 -34.880 11.986 1.00 34.79 264 ALA B C 1
ATOM 7002 O O . ALA B 1 264 ? -21.191 -34.142 11.149 1.00 34.24 264 ALA B O 1
ATOM 7004 N N . GLY B 1 265 ? -19.461 -35.438 11.816 1.00 35.70 265 GLY B N 1
ATOM 7005 C CA . GLY B 1 265 ? -18.701 -35.277 10.579 1.00 36.48 265 GLY B CA 1
ATOM 7006 C C . GLY B 1 265 ? -18.933 -36.419 9.613 1.00 35.54 265 GLY B C 1
ATOM 7007 O O . GLY B 1 265 ? -19.217 -37.537 10.032 1.00 36.55 265 GLY B O 1
ATOM 7008 N N . ILE B 1 266 ? -18.811 -36.137 8.318 1.00 37.98 266 ILE B N 1
ATOM 7009 C CA . ILE B 1 266 ? -18.941 -37.171 7.291 1.00 38.96 266 ILE B CA 1
ATOM 7010 C C . ILE B 1 266 ? -17.561 -37.651 6.819 1.00 40.14 266 ILE B C 1
ATOM 7011 O O . ILE B 1 266 ? -16.688 -36.842 6.498 1.00 38.03 266 ILE B O 1
ATOM 7016 N N . ASN B 1 267 ? -17.382 -38.973 6.803 1.00 42.35 267 ASN B N 1
ATOM 7017 C CA . ASN B 1 267 ? -16.159 -39.620 6.322 1.00 44.30 267 ASN B CA 1
ATOM 7018 C C . ASN B 1 267 ? -15.860 -39.260 4.866 1.00 44.81 267 ASN B C 1
ATOM 7019 O O . ASN B 1 267 ? -16.752 -39.310 4.018 1.00 44.18 267 ASN B O 1
ATOM 7024 N N . ALA B 1 268 ? -14.605 -38.902 4.592 1.00 45.15 268 ALA B N 1
ATOM 7025 C CA . ALA B 1 268 ? -14.176 -38.483 3.250 1.00 47.04 268 ALA B CA 1
ATOM 7026 C C . ALA B 1 268 ? -14.212 -39.611 2.212 1.00 46.97 268 ALA B C 1
ATOM 7027 O O . ALA B 1 268 ? -14.329 -39.351 1.012 1.00 47.95 268 ALA B O 1
ATOM 7029 N N . ALA B 1 269 ? -14.109 -40.853 2.681 1.00 45.95 269 ALA B N 1
ATOM 7030 C CA . ALA B 1 269 ? -14.121 -42.024 1.808 1.00 44.86 269 ALA B CA 1
ATOM 7031 C C . ALA B 1 269 ? -15.530 -42.580 1.577 1.00 44.84 269 ALA B C 1
ATOM 7032 O O . ALA B 1 269 ? -15.716 -43.479 0.752 1.00 44.54 269 ALA B O 1
ATOM 7034 N N . SER B 1 270 ? -16.512 -42.043 2.305 1.00 43.82 270 SER B N 1
ATOM 7035 C CA . SER B 1 270 ? -17.905 -42.486 2.194 1.00 42.27 270 SER B CA 1
ATOM 7036 C C . SER B 1 270 ? -18.534 -42.138 0.844 1.00 41.44 270 SER B C 1
ATOM 7037 O O . SER B 1 270 ? -18.380 -41.016 0.363 1.00 42.27 270 SER B O 1
ATOM 7040 N N . PRO B 1 271 ? -19.246 -43.108 0.234 1.00 41.18 271 PRO B N 1
ATOM 7041 C CA . PRO B 1 271 ? -19.970 -42.895 -1.021 1.00 40.75 271 PRO B CA 1
ATOM 7042 C C . PRO B 1 271 ? -21.421 -42.434 -0.820 1.00 39.86 271 PRO B C 1
ATOM 7043 O O . PRO B 1 271 ? -22.154 -42.275 -1.792 1.00 38.51 271 PRO B O 1
ATOM 7047 N N . ASN B 1 272 ? -21.820 -42.229 0.434 1.00 38.68 272 ASN B N 1
ATOM 7048 C CA . ASN B 1 272 ? -23.196 -41.879 0.778 1.00 36.05 272 ASN B CA 1
ATOM 7049 C C . ASN B 1 272 ? -23.315 -40.449 1.307 1.00 34.98 272 ASN B C 1
ATOM 7050 O O . ASN B 1 272 ? -24.248 -40.132 2.048 1.00 34.06 272 ASN B O 1
ATOM 7055 N N . LYS B 1 273 ? -22.376 -39.593 0.904 1.00 32.28 273 LYS B N 1
ATOM 7056 C CA . LYS B 1 273 ? -22.270 -38.219 1.412 1.00 33.15 273 LYS B CA 1
ATOM 7057 C C . LYS B 1 273 ? -23.531 -37.373 1.243 1.00 33.62 273 LYS B C 1
ATOM 7058 O O . LYS B 1 273 ? -23.738 -36.423 1.990 1.00 36.78 273 LYS B O 1
ATOM 7064 N N . GLU B 1 274 ? -24.370 -37.722 0.272 1.00 37.91 274 GLU B N 1
ATOM 7065 C CA . GLU B 1 274 ? -25.638 -37.020 0.048 1.00 40.22 274 GLU B CA 1
ATOM 7066 C C . GLU B 1 274 ? -26.779 -37.613 0.875 1.00 40.82 274 GLU B C 1
ATOM 7067 O O . GLU B 1 274 ? -27.681 -36.890 1.301 1.00 39.51 274 GLU B O 1
ATOM 7073 N N . LEU B 1 275 ? -26.728 -38.926 1.098 1.00 40.73 275 LEU B N 1
ATOM 7074 C CA . LEU B 1 275 ? -27.674 -39.605 1.984 1.00 41.55 275 LEU B CA 1
ATOM 7075 C C . LEU B 1 275 ? -27.353 -39.294 3.442 1.00 41.53 275 LEU B C 1
ATOM 7076 O O . LEU B 1 275 ? -28.243 -39.294 4.295 1.00 42.45 275 LEU B O 1
ATOM 7081 N N . ALA B 1 276 ? -26.072 -39.048 3.717 1.00 41.41 276 ALA B N 1
ATOM 7082 C CA . ALA B 1 276 ? -25.606 -38.698 5.053 1.00 42.14 276 ALA B CA 1
ATOM 7083 C C . ALA B 1 276 ? -26.091 -37.310 5.466 1.00 42.65 276 ALA B C 1
ATOM 7084 O O . ALA B 1 276 ? -26.533 -37.119 6.597 1.00 42.68 276 ALA B O 1
ATOM 7086 N N . LYS B 1 277 ? -26.022 -36.348 4.547 1.00 42.85 277 LYS B N 1
ATOM 7087 C CA . LYS B 1 277 ? -26.499 -35.001 4.838 1.00 44.66 277 LYS B CA 1
ATOM 7088 C C . LYS B 1 277 ? -28.029 -34.894 4.769 1.00 45.79 277 LYS B C 1
ATOM 7089 O O . LYS B 1 277 ? -28.614 -33.995 5.374 1.00 45.85 277 LYS B O 1
ATOM 7095 N N . GLU B 1 278 ? -28.667 -35.816 4.044 1.00 46.83 278 GLU B N 1
ATOM 7096 C CA . GLU B 1 278 ? -30.129 -35.907 4.028 1.00 46.89 278 GLU B CA 1
ATOM 7097 C C . GLU B 1 278 ? -30.642 -36.380 5.389 1.00 45.42 278 GLU B C 1
ATOM 7098 O O . GLU B 1 278 ? -31.696 -35.942 5.848 1.00 47.71 278 GLU B O 1
ATOM 7104 N N . PHE B 1 279 ? -29.886 -37.270 6.026 1.00 42.70 279 PHE B N 1
ATOM 7105 C CA . PHE B 1 279 ? -30.221 -37.759 7.358 1.00 40.33 279 PHE B CA 1
ATOM 7106 C C . PHE B 1 279 ? -29.999 -36.666 8.403 1.00 39.38 279 PHE B C 1
ATOM 7107 O O . PHE B 1 279 ? -30.886 -36.380 9.208 1.00 37.73 279 PHE B O 1
ATOM 7115 N N . LEU B 1 280 ? -28.814 -36.058 8.366 1.00 37.31 280 LEU B N 1
ATOM 7116 C CA . LEU B 1 280 ? -28.411 -35.049 9.337 1.00 37.51 280 LEU B CA 1
ATOM 7117 C C . LEU B 1 280 ? -29.244 -33.770 9.255 1.00 39.35 280 LEU B C 1
ATOM 7118 O O . LEU B 1 280 ? -29.760 -33.303 10.273 1.00 38.08 280 LEU B O 1
ATOM 7123 N N . GLU B 1 281 ? -29.390 -33.221 8.049 1.00 41.04 281 GLU B N 1
ATOM 7124 C CA . GLU B 1 281 ? -30.132 -31.972 7.859 1.00 41.74 281 GLU B CA 1
ATOM 7125 C C . GLU B 1 281 ? -31.643 -32.114 8.054 1.00 42.62 281 GLU B C 1
ATOM 7126 O O . GLU B 1 281 ? -32.263 -31.273 8.711 1.00 43.14 281 GLU B O 1
ATOM 7132 N N . ASN B 1 282 ? -32.228 -33.172 7.492 1.00 41.79 282 ASN B N 1
ATOM 7133 C CA . ASN B 1 282 ? -33.690 -33.286 7.411 1.00 41.09 282 ASN B CA 1
ATOM 7134 C C . ASN B 1 282 ? -34.365 -34.209 8.429 1.00 41.13 282 ASN B C 1
ATOM 7135 O O . ASN B 1 282 ? -35.593 -34.187 8.568 1.00 39.82 282 ASN B O 1
ATOM 7140 N N . TYR B 1 283 ? -33.577 -35.014 9.137 1.00 40.33 283 TYR B N 1
ATOM 7141 C CA . TYR B 1 283 ? -34.143 -35.921 10.135 1.00 41.90 283 TYR B CA 1
ATOM 7142 C C . TYR B 1 283 ? -33.596 -35.708 11.547 1.00 40.94 283 TYR B C 1
ATOM 7143 O O . TYR B 1 283 ? -34.372 -35.494 12.483 1.00 40.23 283 TYR B O 1
ATOM 7152 N N . LEU B 1 284 ? -32.274 -35.748 11.701 1.00 38.25 284 LEU B N 1
ATOM 7153 C CA . LEU B 1 284 ? -31.669 -35.581 13.022 1.00 39.47 284 LEU B CA 1
ATOM 7154 C C . LEU B 1 284 ? -31.811 -34.152 13.551 1.00 39.11 284 LEU B C 1
ATOM 7155 O O . LEU B 1 284 ? -32.307 -33.945 14.663 1.00 41.13 284 LEU B O 1
ATOM 7160 N N . LEU B 1 285 ? -31.393 -33.177 12.747 1.00 37.26 285 LEU B N 1
ATOM 7161 C CA . LEU B 1 285 ? -31.441 -31.772 13.140 1.00 35.47 285 LEU B CA 1
ATOM 7162 C C . LEU B 1 285 ? -32.852 -31.186 13.023 1.00 37.17 285 LEU B C 1
ATOM 7163 O O . LEU B 1 285 ? -33.088 -30.224 12.284 1.00 38.13 285 LEU B O 1
ATOM 7168 N N . THR B 1 286 ? -33.778 -31.793 13.768 1.00 36.61 286 THR B N 1
ATOM 7169 C CA . THR B 1 286 ? -35.168 -31.351 13.877 1.00 37.81 286 THR B CA 1
ATOM 7170 C C . THR B 1 286 ? -35.634 -31.552 15.315 1.00 39.53 286 THR B C 1
ATOM 7171 O O . THR B 1 286 ? -35.032 -32.328 16.066 1.00 38.01 286 THR B O 1
ATOM 7175 N N . ASP B 1 287 ? -36.709 -30.862 15.693 1.00 41.37 287 ASP B N 1
ATOM 7176 C CA . ASP B 1 287 ? -37.282 -30.989 17.033 1.00 44.01 287 ASP B CA 1
ATOM 7177 C C . ASP B 1 287 ? -37.603 -32.442 17.393 1.00 44.77 287 ASP B C 1
ATOM 7178 O O . ASP B 1 287 ? -37.253 -32.899 18.480 1.00 43.59 287 ASP B O 1
ATOM 7183 N N . GLU B 1 288 ? -38.249 -33.163 16.475 1.00 44.38 288 GLU B N 1
ATOM 7184 C CA . GLU B 1 288 ? -38.615 -34.564 16.706 1.00 46.01 288 GLU B CA 1
ATOM 7185 C C . GLU B 1 288 ? -37.410 -35.506 16.642 1.00 44.59 288 GLU B C 1
ATOM 7186 O O . GLU B 1 288 ? -37.391 -36.540 17.317 1.00 45.28 288 GLU B O 1
ATOM 7192 N N . GLY B 1 289 ? -36.410 -35.137 15.840 1.00 42.65 289 GLY B N 1
ATOM 7193 C CA . GLY B 1 289 ? -35.198 -35.939 15.670 1.00 39.09 289 GLY B CA 1
ATOM 7194 C C . GLY B 1 289 ? -34.285 -35.897 16.881 1.00 40.19 289 GLY B C 1
ATOM 7195 O O . GLY B 1 289 ? -33.896 -36.941 17.417 1.00 41.92 289 GLY B O 1
ATOM 7196 N N . LEU B 1 290 ? -33.946 -34.687 17.319 1.00 37.99 290 LEU B N 1
ATOM 7197 C CA . LEU B 1 290 ? -33.114 -34.503 18.503 1.00 35.08 290 LEU B CA 1
ATOM 7198 C C . LEU B 1 290 ? -33.886 -34.834 19.779 1.00 35.91 290 LEU B C 1
ATOM 7199 O O . LEU B 1 290 ? -33.283 -35.051 20.832 1.00 33.64 290 LEU B O 1
ATOM 7204 N N . GLU B 1 291 ? -35.218 -34.872 19.678 1.00 37.21 291 GLU B N 1
ATOM 7205 C CA . GLU B 1 291 ? -36.073 -35.320 20.780 1.00 39.33 291 GLU B CA 1
ATOM 7206 C C . GLU B 1 291 ? -35.828 -36.799 21.086 1.00 39.13 291 GLU B C 1
ATOM 7207 O O . GLU B 1 291 ? -35.858 -37.207 22.247 1.00 39.80 291 GLU B O 1
ATOM 7213 N N . ALA B 1 292 ? -35.582 -37.585 20.039 1.00 38.74 292 ALA B N 1
ATOM 7214 C CA . ALA B 1 292 ? -35.362 -39.027 20.163 1.00 38.58 292 ALA B CA 1
ATOM 7215 C C . ALA B 1 292 ? -34.016 -39.368 20.799 1.00 37.29 292 ALA B C 1
ATOM 7216 O O . ALA B 1 292 ? -33.941 -40.258 21.650 1.00 38.27 292 ALA B O 1
ATOM 7218 N N . VAL B 1 293 ? -32.964 -38.663 20.383 1.00 34.88 293 VAL B N 1
ATOM 7219 C CA . VAL B 1 293 ? -31.622 -38.846 20.947 1.00 31.93 293 VAL B CA 1
ATOM 7220 C C . VAL B 1 293 ? -31.581 -38.380 22.405 1.00 32.55 293 VAL B C 1
ATOM 7221 O O . VAL B 1 293 ? -31.121 -39.114 23.283 1.00 32.91 293 VAL B O 1
ATOM 7225 N N . ASN B 1 294 ? -32.092 -37.176 22.653 1.00 31.43 294 ASN B N 1
ATOM 7226 C CA . ASN B 1 294 ? -32.211 -36.626 24.006 1.00 33.23 294 ASN B CA 1
ATOM 7227 C C . ASN B 1 294 ? -33.026 -37.532 24.938 1.00 34.28 294 ASN B C 1
ATOM 7228 O O . ASN B 1 294 ? -32.668 -37.721 26.104 1.00 32.31 294 ASN B O 1
ATOM 7233 N N . LYS B 1 295 ? -34.120 -38.079 24.401 1.00 37.04 295 LYS B N 1
ATOM 7234 C CA . LYS B 1 295 ? -35.016 -39.007 25.105 1.00 39.51 295 LYS B CA 1
ATOM 7235 C C . LYS B 1 295 ? -34.260 -40.210 25.669 1.00 37.82 295 LYS B C 1
ATOM 7236 O O . LYS B 1 295 ? -34.454 -40.595 26.824 1.00 38.24 295 LYS B O 1
ATOM 7242 N N . ASP B 1 296 ? -33.400 -40.788 24.835 1.00 36.50 296 ASP B N 1
ATOM 7243 C CA . ASP B 1 296 ? -32.545 -41.903 25.218 1.00 34.44 296 ASP B CA 1
ATOM 7244 C C . ASP B 1 296 ? -31.523 -41.460 26.271 1.00 33.07 296 ASP B C 1
ATOM 7245 O O . ASP B 1 296 ? -31.579 -41.909 27.419 1.00 33.11 296 ASP B O 1
ATOM 7250 N N . LYS B 1 297 ? -30.604 -40.574 25.881 1.00 29.20 297 LYS B N 1
ATOM 7251 C CA . LYS B 1 297 ? -29.643 -39.974 26.811 1.00 28.24 297 LYS B CA 1
ATOM 7252 C C . LYS B 1 297 ? -29.532 -38.459 26.566 1.00 26.96 297 LYS B C 1
ATOM 7253 O O . LYS B 1 297 ? -29.394 -38.027 25.420 1.00 22.70 297 LYS B O 1
ATOM 7259 N N . PRO B 1 298 ? -29.595 -37.653 27.646 1.00 27.31 298 PRO B N 1
ATOM 7260 C CA . PRO B 1 298 ? -29.642 -36.192 27.546 1.00 28.99 298 PRO B CA 1
ATOM 7261 C C . PRO B 1 298 ? -28.453 -35.591 26.802 1.00 29.56 298 PRO B C 1
ATOM 7262 O O . PRO B 1 298 ? -27.301 -35.885 27.129 1.00 31.41 298 PRO B O 1
ATOM 7266 N N . LEU B 1 299 ? -28.743 -34.760 25.805 1.00 27.99 299 LEU B N 1
ATOM 7267 C CA . LEU B 1 299 ? -27.693 -34.077 25.053 1.00 29.35 299 LEU B CA 1
ATOM 7268 C C . LEU B 1 299 ? -27.145 -32.866 25.812 1.00 28.55 299 LEU B C 1
ATOM 7269 O O . LEU B 1 299 ? -26.063 -32.371 25.500 1.00 29.49 299 LEU B O 1
ATOM 7274 N N . GLY B 1 300 ? -27.888 -32.410 26.818 1.00 29.26 300 GLY B N 1
ATOM 7275 C CA . GLY B 1 300 ? -27.511 -31.240 27.610 1.00 29.07 300 GLY B CA 1
ATOM 7276 C C . GLY B 1 300 ? -28.042 -29.974 26.974 1.00 27.61 300 GLY B C 1
ATOM 7277 O O . GLY B 1 300 ? -29.080 -29.447 27.381 1.00 30.53 300 GLY B O 1
ATOM 7278 N N . ALA B 1 301 ? -27.307 -29.484 25.982 1.00 25.06 301 ALA B N 1
ATOM 7279 C CA . ALA B 1 301 ? -27.739 -28.376 25.141 1.00 24.07 301 ALA B CA 1
ATOM 7280 C C . ALA B 1 301 ? -27.470 -28.772 23.696 1.00 22.96 301 ALA B C 1
ATOM 7281 O O . ALA B 1 301 ? -26.680 -29.675 23.440 1.00 20.93 301 ALA B O 1
ATOM 7283 N N . VAL B 1 302 ? -28.141 -28.115 22.757 1.00 24.31 302 VAL B N 1
ATOM 7284 C CA . VAL B 1 302 ? -27.994 -28.442 21.335 1.00 24.09 302 VAL B CA 1
ATOM 7285 C C . VAL B 1 302 ? -27.662 -27.198 20.512 1.00 26.04 302 VAL B C 1
ATOM 7286 O O . VAL B 1 302 ? -27.978 -26.079 20.915 1.00 24.71 302 VAL B O 1
ATOM 7290 N N . ALA B 1 303 ? -27.024 -27.404 19.363 1.00 28.56 303 ALA B N 1
ATOM 7291 C CA . ALA B 1 303 ? -26.721 -26.314 18.437 1.00 30.60 303 ALA B CA 1
ATOM 7292 C C . ALA B 1 303 ? -27.971 -25.776 17.736 1.00 32.78 303 ALA B C 1
ATOM 7293 O O . ALA B 1 303 ? -28.014 -24.603 17.358 1.00 34.26 303 ALA B O 1
ATOM 7295 N N . LEU B 1 304 ? -28.984 -26.632 17.580 1.00 34.48 304 LEU B N 1
ATOM 7296 C CA . LEU B 1 304 ? -30.229 -26.269 16.900 1.00 34.41 304 LEU B CA 1
ATOM 7297 C C . LEU B 1 304 ? -31.099 -25.372 17.767 1.00 34.58 304 LEU B C 1
ATOM 7298 O O . LEU B 1 304 ? -31.620 -25.801 18.800 1.00 34.75 304 LEU B O 1
ATOM 7303 N N . LYS B 1 305 ? -31.257 -24.129 17.319 1.00 34.66 305 LYS B N 1
ATOM 7304 C CA . LYS B 1 305 ? -32.010 -23.106 18.042 1.00 34.87 305 LYS B CA 1
ATOM 7305 C C . LYS B 1 305 ? -33.420 -23.552 18.419 1.00 35.78 305 LYS B C 1
ATOM 7306 O O . LYS B 1 305 ? -33.815 -23.443 19.583 1.00 34.30 305 LYS B O 1
ATOM 7312 N N . SER B 1 306 ? -34.165 -24.057 17.433 1.00 36.52 306 SER B N 1
ATOM 7313 C CA . SER B 1 306 ? -35.558 -24.468 17.633 1.00 36.64 306 SER B CA 1
ATOM 7314 C C . SER B 1 306 ? -35.744 -25.509 18.735 1.00 35.13 306 SER B C 1
ATOM 7315 O O . SER B 1 306 ? -36.675 -25.395 19.531 1.00 36.84 306 SER B O 1
ATOM 7318 N N . TYR B 1 307 ? -34.866 -26.511 18.789 1.00 34.03 307 TYR B N 1
ATOM 7319 C CA . TYR B 1 307 ? -34.974 -27.548 19.825 1.00 32.80 307 TYR B CA 1
ATOM 7320 C C . TYR B 1 307 ? -34.328 -27.166 21.162 1.00 31.36 307 TYR B C 1
ATOM 7321 O O . TYR B 1 307 ? -34.732 -27.667 22.210 1.00 33.70 307 TYR B O 1
ATOM 7330 N N . GLU B 1 308 ? -33.350 -26.263 21.129 1.00 32.03 308 GLU B N 1
ATOM 7331 C CA . GLU B 1 308 ? -32.813 -25.654 22.354 1.00 29.20 308 GLU B CA 1
ATOM 7332 C C . GLU B 1 308 ? -33.912 -24.908 23.116 1.00 29.70 308 GLU B C 1
ATOM 7333 O O . GLU B 1 308 ? -33.921 -24.886 24.350 1.00 27.68 308 GLU B O 1
ATOM 7339 N N . GLU B 1 309 ? -34.836 -24.312 22.360 1.00 32.93 309 GLU B N 1
ATOM 7340 C CA . GLU B 1 309 ? -36.020 -23.643 22.905 1.00 36.00 309 GLU B CA 1
ATOM 7341 C C . GLU B 1 309 ? -36.946 -24.612 23.643 1.00 35.84 309 GLU B C 1
ATOM 7342 O O . GLU B 1 309 ? -37.603 -24.231 24.610 1.00 36.59 309 GLU B O 1
ATOM 7348 N N . GLU B 1 310 ? -36.993 -25.860 23.179 1.00 36.90 310 GLU B N 1
ATOM 7349 C CA . GLU B 1 310 ? -37.727 -26.921 23.867 1.00 38.02 310 GLU B CA 1
ATOM 7350 C C . GLU B 1 310 ? -37.020 -27.364 25.146 1.00 36.35 310 GLU B C 1
ATOM 7351 O O . GLU B 1 310 ? -37.662 -27.582 26.175 1.00 35.70 310 GLU B O 1
ATOM 7357 N N . LEU B 1 311 ? -35.697 -27.497 25.075 1.00 36.37 311 LEU B N 1
ATOM 7358 C CA . LEU B 1 311 ? -34.902 -27.907 26.236 1.00 36.16 311 LEU B CA 1
ATOM 7359 C C . LEU B 1 311 ? -34.969 -26.887 27.373 1.00 36.93 311 LEU B C 1
ATOM 7360 O O . LEU B 1 311 ? -34.960 -27.259 28.546 1.00 35.93 311 LEU B O 1
ATOM 7365 N N . ALA B 1 312 ? -35.059 -25.606 27.011 1.00 37.68 312 ALA B N 1
ATOM 7366 C CA . ALA B 1 312 ? -35.133 -24.506 27.977 1.00 37.10 312 ALA B CA 1
ATOM 7367 C C . ALA B 1 312 ? -36.393 -24.533 28.846 1.00 37.20 312 ALA B C 1
ATOM 7368 O O . ALA B 1 312 ? -36.412 -23.947 29.930 1.00 37.67 312 ALA B O 1
ATOM 7370 N N . LYS B 1 313 ? -37.430 -25.224 28.372 1.00 37.77 313 LYS B N 1
ATOM 7371 C CA . LYS B 1 313 ? -38.699 -25.368 29.103 1.00 37.11 313 LYS B CA 1
ATOM 7372 C C . LYS B 1 313 ? -38.584 -26.278 30.330 1.00 37.42 313 LYS B C 1
ATOM 7373 O O . LYS B 1 313 ? -39.490 -26.320 31.166 1.00 39.00 313 LYS B O 1
ATOM 7379 N N . ASP B 1 314 ? -37.476 -27.008 30.421 1.00 36.82 314 ASP B N 1
ATOM 7380 C CA . ASP B 1 314 ? -37.188 -27.896 31.545 1.00 37.47 314 ASP B CA 1
ATOM 7381 C C . ASP B 1 314 ? -37.202 -27.121 32.867 1.00 38.96 314 ASP B C 1
ATOM 7382 O O . ASP B 1 314 ? -36.553 -26.077 32.977 1.00 40.41 314 ASP B O 1
ATOM 7387 N N . PRO B 1 315 ? -37.959 -27.621 33.867 1.00 40.26 315 PRO B N 1
ATOM 7388 C CA . PRO B 1 315 ? -38.085 -26.984 35.182 1.00 39.60 315 PRO B CA 1
ATOM 7389 C C . PRO B 1 315 ? -36.821 -27.034 36.039 1.00 39.00 315 PRO B C 1
ATOM 7390 O O . PRO B 1 315 ? -36.764 -26.382 37.086 1.00 39.64 315 PRO B O 1
ATOM 7394 N N . ARG B 1 316 ? -35.825 -27.805 35.610 1.00 38.25 316 ARG B N 1
ATOM 7395 C CA . ARG B 1 316 ? -34.564 -27.902 36.345 1.00 37.07 316 ARG B CA 1
ATOM 7396 C C . ARG B 1 316 ? -33.740 -26.618 36.241 1.00 35.65 316 ARG B C 1
ATOM 7397 O O . ARG B 1 316 ? -32.985 -26.297 37.157 1.00 33.82 316 ARG B O 1
ATOM 7405 N N . TRP B 1 317 ? -33.900 -25.886 35.136 1.00 35.21 317 TRP B N 1
ATOM 7406 C CA . TRP B 1 317 ? -33.143 -24.648 34.915 1.00 36.22 317 TRP B CA 1
ATOM 7407 C C . TRP B 1 317 ? -33.770 -23.429 35.594 1.00 40.08 317 TRP B C 1
ATOM 7408 O O . TRP B 1 317 ? -33.091 -22.416 35.797 1.00 39.53 317 TRP B O 1
ATOM 7419 N N . PHE B 1 318 ? -35.055 -23.532 35.937 1.00 44.35 318 PHE B N 1
ATOM 7420 C CA . PHE B 1 318 ? -35.844 -22.381 36.393 1.00 49.75 318 PHE B CA 1
ATOM 7421 C C . PHE B 1 318 ? -35.320 -21.729 37.667 1.00 52.71 318 PHE B C 1
ATOM 7422 O O . PHE B 1 318 ? -35.081 -22.398 38.676 1.00 53.78 318 PHE B O 1
ATOM 7430 N N . ILE B 1 319 ? -35.151 -20.412 37.598 1.00 55.72 319 ILE B N 1
ATOM 7431 C CA . ILE B 1 319 ? -34.662 -19.631 38.725 1.00 58.31 319 ILE B CA 1
ATOM 7432 C C . ILE B 1 319 ? -35.589 -18.442 38.995 1.00 59.53 319 ILE B C 1
ATOM 7433 O O . ILE B 1 319 ? -36.333 -18.011 38.108 1.00 59.11 319 ILE B O 1
ATOM 7438 N N . ALA B 1 320 ? -35.554 -17.935 40.225 1.00 61.03 320 ALA B N 1
ATOM 7439 C CA . ALA B 1 320 ? -36.343 -16.766 40.600 1.00 63.02 320 ALA B CA 1
ATOM 7440 C C . ALA B 1 320 ? -35.445 -15.656 41.145 1.00 63.85 320 ALA B C 1
ATOM 7441 O O . ALA B 1 320 ? -35.038 -15.688 42.313 1.00 64.06 320 ALA B O 1
ATOM 7443 N N . ASP B 1 321 ? -35.130 -14.684 40.289 1.00 64.65 321 ASP B N 1
ATOM 7444 C CA . ASP B 1 321 ? -34.260 -13.569 40.672 1.00 64.87 321 ASP B CA 1
ATOM 7445 C C . ASP B 1 321 ? -35.053 -12.451 41.351 1.00 63.87 321 ASP B C 1
ATOM 7446 O O . ASP B 1 321 ? -36.183 -12.148 40.956 1.00 64.19 321 ASP B O 1
ATOM 7451 N N . LYS B 1 322 ? -34.449 -11.853 42.374 1.00 63.18 322 LYS B N 1
ATOM 7452 C CA . LYS B 1 322 ? -35.088 -10.788 43.152 1.00 61.61 322 LYS B CA 1
ATOM 7453 C C . LYS B 1 322 ? -34.275 -9.488 43.135 1.00 59.84 322 LYS B C 1
ATOM 7454 O O . LYS B 1 322 ? -34.406 -8.646 44.031 1.00 60.53 322 LYS B O 1
ATOM 7460 N N . SER B 1 323 ? -33.446 -9.334 42.103 1.00 55.81 323 SER B N 1
ATOM 7461 C CA . SER B 1 323 ? -32.617 -8.143 41.937 1.00 51.73 323 SER B CA 1
ATOM 7462 C C . SER B 1 323 ? -33.308 -7.101 41.061 1.00 48.67 323 SER B C 1
ATOM 7463 O O . SER B 1 323 ? -33.866 -7.430 40.010 1.00 47.27 323 SER B O 1
ATOM 7466 N N . GLY B 1 324 ? -33.264 -5.848 41.510 1.00 45.92 324 GLY B N 1
ATOM 7467 C CA . GLY B 1 324 ? -33.806 -4.719 40.755 1.00 42.03 324 GLY B CA 1
ATOM 7468 C C . GLY B 1 324 ? -32.740 -3.963 39.978 1.00 39.85 324 GLY B C 1
ATOM 7469 O O . GLY B 1 324 ? -32.944 -2.812 39.585 1.00 39.42 324 GLY B O 1
ATOM 7470 N N . ALA B 1 325 ? -31.601 -4.614 39.758 1.00 36.68 325 ALA B N 1
ATOM 7471 C CA . ALA B 1 325 ? -30.507 -4.042 38.975 1.00 34.17 325 ALA B CA 1
ATOM 7472 C C . ALA B 1 325 ? -30.905 -3.818 37.513 1.00 32.97 325 ALA B C 1
ATOM 7473 O O . ALA B 1 325 ? -30.372 -2.925 36.846 1.00 29.88 325 ALA B O 1
ATOM 7475 N N . GLY B 1 326 ? -31.850 -4.626 37.031 1.00 32.35 326 GLY B N 1
ATOM 7476 C CA . GLY B 1 326 ? -32.371 -4.503 35.671 1.00 30.00 326 GLY B CA 1
ATOM 7477 C C . GLY B 1 326 ? -33.427 -3.428 35.444 1.00 29.80 326 GLY B C 1
ATOM 7478 O O . GLY B 1 326 ? -33.901 -3.266 34.321 1.00 31.09 326 GLY B O 1
ATOM 7479 N N . GLU B 1 327 ? -33.797 -2.687 36.490 1.00 30.15 327 GLU B N 1
ATOM 7480 C CA . GLU B 1 327 ? -34.845 -1.651 36.374 1.00 31.95 327 GLU B CA 1
ATOM 7481 C C . GLU B 1 327 ? -34.456 -0.496 35.434 1.00 31.22 327 GLU B C 1
ATOM 7482 O O . GLU B 1 327 ? -35.282 -0.044 34.635 1.00 31.07 327 GLU B O 1
ATOM 7488 N N . ARG B 1 328 ? -33.208 -0.031 35.531 1.00 30.24 328 ARG B N 1
ATOM 7489 C CA . ARG B 1 328 ? -32.692 1.041 34.661 1.00 31.18 328 ARG B CA 1
ATOM 7490 C C . ARG B 1 328 ? -32.723 0.649 33.185 1.00 31.78 328 ARG B C 1
ATOM 7491 O O . ARG B 1 328 ? -33.101 1.453 32.328 1.00 32.28 328 ARG B O 1
ATOM 7499 N N . GLY B 1 329 ? -32.316 -0.588 32.902 1.00 31.21 329 GLY B N 1
ATOM 7500 C CA . GLY B 1 329 ? -32.264 -1.106 31.536 1.00 31.26 329 GLY B CA 1
ATOM 7501 C C . GLY B 1 329 ? -33.627 -1.185 30.872 1.00 31.11 329 GLY B C 1
ATOM 7502 O O . GLY B 1 329 ? -33.738 -0.996 29.662 1.00 31.35 329 GLY B O 1
ATOM 7503 N N . SER B 1 330 ? -34.662 -1.455 31.669 1.00 30.87 330 SER B N 1
ATOM 7504 C CA . SER B 1 330 ? -36.035 -1.579 31.169 1.00 29.32 330 SER B CA 1
ATOM 7505 C C . SER B 1 330 ? -36.690 -0.224 30.869 1.00 29.72 330 SER B C 1
ATOM 7506 O O . SER B 1 330 ? -37.775 -0.168 30.284 1.00 31.26 330 SER B O 1
ATOM 7509 N N . ARG B 1 331 ? -36.025 0.860 31.267 1.00 28.58 331 ARG B N 1
ATOM 7510 C CA . ARG B 1 331 ? -36.529 2.214 31.043 1.00 25.71 331 ARG B CA 1
ATOM 7511 C C . ARG B 1 331 ? -35.755 2.948 29.950 1.00 24.15 331 ARG B C 1
ATOM 7512 O O . ARG B 1 331 ? -36.104 4.071 29.570 1.00 22.36 331 ARG B O 1
ATOM 7520 N N . GLY B 1 332 ? -34.703 2.316 29.444 1.00 23.39 332 GLY B N 1
ATOM 7521 C CA . GLY B 1 332 ? -33.837 2.964 28.467 1.00 23.79 332 GLY B CA 1
ATOM 7522 C C . GLY B 1 332 ? -32.929 1.998 27.755 1.00 23.02 332 GLY B C 1
ATOM 7523 O O . GLY B 1 332 ? -32.016 1.435 28.360 1.00 24.58 332 GLY B O 1
ATOM 7524 N N . ILE B 1 333 ? -33.176 1.840 26.457 1.00 24.24 333 ILE B N 1
ATOM 7525 C CA . ILE B 1 333 ? -32.477 0.879 25.605 1.00 23.95 333 ILE B CA 1
ATOM 7526 C C . ILE B 1 333 ? -31.851 1.574 24.394 1.00 22.91 333 ILE B C 1
ATOM 7527 O O . ILE B 1 333 ? -32.491 2.389 23.729 1.00 20.10 333 ILE B O 1
ATOM 7532 N N . ILE B 1 334 ? -30.586 1.262 24.135 1.00 22.60 334 ILE B N 1
ATOM 7533 C CA . ILE B 1 334 ? -29.933 1.640 22.886 1.00 23.42 334 ILE B CA 1
ATOM 7534 C C . ILE B 1 334 ? -29.213 0.419 22.318 1.00 23.64 334 ILE B C 1
ATOM 7535 O O . ILE B 1 334 ? -28.561 -0.323 23.061 1.00 21.77 334 ILE B O 1
ATOM 7540 N N . ALA B 1 335 ? -29.366 0.202 21.011 1.00 22.03 335 ALA B N 1
ATOM 7541 C CA . ALA B 1 335 ? -28.788 -0.957 20.342 1.00 26.33 335 ALA B CA 1
ATOM 7542 C C . ALA B 1 335 ? -28.416 -0.680 18.885 1.00 26.63 335 ALA B C 1
ATOM 7543 O O . ALA B 1 335 ? -29.119 0.039 18.172 1.00 26.28 335 ALA B O 1
ATOM 7545 N N . ALA B 1 336 ? -27.295 -1.254 18.460 1.00 28.86 336 ALA B N 1
ATOM 7546 C CA . ALA B 1 336 ? -26.878 -1.214 17.065 1.00 29.22 336 ALA B CA 1
ATOM 7547 C C . ALA B 1 336 ? -27.063 -2.614 16.465 1.00 31.39 336 ALA B C 1
ATOM 7548 O O . ALA B 1 336 ? -26.258 -3.518 16.708 1.00 28.54 336 ALA B O 1
ATOM 7550 N N . LEU B 1 337 ? -28.149 -2.785 15.711 1.00 34.68 337 LEU B N 1
ATOM 7551 C CA . LEU B 1 337 ? -28.510 -4.079 15.127 1.00 38.81 337 LEU B CA 1
ATOM 7552 C C . LEU B 1 337 ? -28.049 -4.189 13.676 1.00 40.40 337 LEU B C 1
ATOM 7553 O O . LEU B 1 337 ? -28.014 -3.194 12.950 1.00 40.66 337 LEU B O 1
ATOM 7558 N N . GLY B 1 338 ? -27.712 -5.404 13.254 1.00 42.81 338 GLY B N 1
ATOM 7559 C CA . GLY B 1 338 ? -27.291 -5.648 11.878 1.00 46.95 338 GLY B CA 1
ATOM 7560 C C . GLY B 1 338 ? -26.992 -7.103 11.568 1.00 50.73 338 GLY B C 1
ATOM 7561 O O . GLY B 1 338 ? -26.880 -7.923 12.484 1.00 51.04 338 GLY B O 1
ATOM 7562 N N . PRO B 1 339 ? -26.852 -7.433 10.267 1.00 53.57 339 PRO B N 1
ATOM 7563 C CA . PRO B 1 339 ? -26.608 -8.808 9.840 1.00 55.06 339 PRO B CA 1
ATOM 7564 C C . PRO B 1 339 ? -25.120 -9.155 9.775 1.00 55.79 339 PRO B C 1
ATOM 7565 O O . PRO B 1 339 ? -24.270 -8.256 9.734 1.00 55.29 339 PRO B O 1
ATOM 7569 N N . ASP B 1 340 ? -24.825 -10.456 9.775 1.00 57.15 340 ASP B N 1
ATOM 7570 C CA . ASP B 1 340 ? -23.452 -10.977 9.688 1.00 58.11 340 ASP B CA 1
ATOM 7571 C C . ASP B 1 340 ? -22.543 -10.422 10.793 1.00 57.89 340 ASP B C 1
ATOM 7572 O O . ASP B 1 340 ? -21.326 -10.296 10.610 1.00 57.73 340 ASP B O 1
ATOM 7577 N N . GLY B 1 341 ? -23.150 -10.100 11.936 1.00 57.31 341 GLY B N 1
ATOM 7578 C CA . GLY B 1 341 ? -22.442 -9.527 13.078 1.00 55.30 341 GLY B CA 1
ATOM 7579 C C . GLY B 1 341 ? -21.849 -8.161 12.790 1.00 53.77 341 GLY B C 1
ATOM 7580 O O . GLY B 1 341 ? -20.718 -7.875 13.188 1.00 54.37 341 GLY B O 1
ATOM 7581 N N . LYS B 1 342 ? -22.608 -7.323 12.085 1.00 52.22 342 LYS B N 1
ATOM 7582 C CA . LYS B 1 342 ? -22.191 -5.948 11.800 1.00 51.68 342 LYS B CA 1
ATOM 7583 C C . LYS B 1 342 ? -23.402 -5.018 11.672 1.00 49.20 342 LYS B C 1
ATOM 7584 O O . LYS B 1 342 ? -24.248 -5.219 10.798 1.00 49.03 342 LYS B O 1
ATOM 7590 N N . PRO B 1 343 ? -23.482 -3.997 12.548 1.00 46.12 343 PRO B N 1
ATOM 7591 C CA . PRO B 1 343 ? -24.678 -3.166 12.667 1.00 44.31 343 PRO B CA 1
ATOM 7592 C C . PRO B 1 343 ? -24.937 -2.258 11.466 1.00 42.26 343 PRO B C 1
ATOM 7593 O O . PRO B 1 343 ? -24.004 -1.692 10.889 1.00 41.79 343 PRO B O 1
ATOM 7597 N N . SER B 1 344 ? -26.209 -2.136 11.104 1.00 40.71 344 SER B N 1
ATOM 7598 C CA . SER B 1 344 ? -26.637 -1.261 10.018 1.00 40.34 344 SER B CA 1
ATOM 7599 C C . SER B 1 344 ? -27.857 -0.454 10.447 1.00 38.28 344 SER B C 1
ATOM 7600 O O . SER B 1 344 ? -28.428 0.302 9.657 1.00 37.72 344 SER B O 1
ATOM 7603 N N . ARG B 1 345 ? -28.243 -0.614 11.711 1.00 35.95 345 ARG B N 1
ATOM 7604 C CA . ARG B 1 345 ? -29.475 -0.029 12.221 1.00 33.74 345 ARG B CA 1
ATOM 7605 C C . ARG B 1 345 ? -29.347 0.290 13.706 1.00 32.27 345 ARG B C 1
ATOM 7606 O O . ARG B 1 345 ? -28.898 -0.545 14.493 1.00 32.90 345 ARG B O 1
ATOM 7614 N N . ILE B 1 346 ? -29.737 1.502 14.083 1.00 29.59 346 ILE B N 1
ATOM 7615 C CA . ILE B 1 346 ? -29.685 1.928 15.476 1.00 26.91 346 ILE B CA 1
ATOM 7616 C C . ILE B 1 346 ? -31.101 2.058 16.032 1.00 26.64 346 ILE B C 1
ATOM 7617 O O . ILE B 1 346 ? -31.962 2.682 15.413 1.00 27.86 346 ILE B O 1
ATOM 7622 N N . VAL B 1 347 ? -31.337 1.439 17.187 1.00 24.28 347 VAL B N 1
ATOM 7623 C CA . VAL B 1 347 ? -32.642 1.483 17.845 1.00 22.91 347 VAL B CA 1
ATOM 7624 C C . VAL B 1 347 ? -32.509 2.117 19.230 1.00 21.20 347 VAL B C 1
ATOM 7625 O O . VAL B 1 347 ? -31.626 1.757 20.002 1.00 20.56 347 VAL B O 1
ATOM 7629 N N . VAL B 1 348 ? -33.380 3.080 19.515 1.00 19.70 348 VAL B N 1
ATOM 7630 C CA . VAL B 1 348 ? -33.460 3.720 20.827 1.00 19.46 348 VAL B CA 1
ATOM 7631 C C . VAL B 1 348 ? -34.889 3.564 21.363 1.00 21.41 348 VAL B C 1
ATOM 7632 O O . VAL B 1 348 ? -35.854 3.915 20.667 1.00 20.40 348 VAL B O 1
ATOM 7636 N N . ILE B 1 349 ? -35.013 3.020 22.579 1.00 18.21 349 ILE B N 1
ATOM 7637 C CA . ILE B 1 349 ? -36.300 2.896 23.273 1.00 21.25 349 ILE B CA 1
ATOM 7638 C C . ILE B 1 349 ? -36.230 3.415 24.712 1.00 22.73 349 ILE B C 1
ATOM 7639 O O . ILE B 1 349 ? -35.348 3.023 25.477 1.00 23.47 349 ILE B O 1
ATOM 7644 N N . TYR B 1 350 ? -37.172 4.286 25.070 1.00 21.96 350 TYR B N 1
ATOM 7645 C CA . TYR B 1 350 ? -37.335 4.753 26.445 1.00 23.08 350 TYR B CA 1
ATOM 7646 C C . TYR B 1 350 ? -38.744 4.451 26.951 1.00 22.98 350 TYR B C 1
ATOM 7647 O O . TYR B 1 350 ? -39.725 4.789 26.295 1.00 24.66 350 TYR B O 1
ATOM 7656 N N . THR B 1 351 ? -38.835 3.801 28.108 1.00 23.02 351 THR B N 1
ATOM 7657 C CA . THR B 1 351 ? -40.124 3.597 28.777 1.00 22.80 351 THR B CA 1
ATOM 7658 C C . THR B 1 351 ? -40.165 4.413 30.067 1.00 24.41 351 THR B C 1
ATOM 7659 O O . THR B 1 351 ? -39.127 4.629 30.707 1.00 24.69 351 THR B O 1
ATOM 7663 N N . THR B 1 352 ? -41.363 4.875 30.430 1.00 23.62 352 THR B N 1
ATOM 7664 C CA . THR B 1 352 ? -41.550 5.788 31.563 1.00 24.34 352 THR B CA 1
ATOM 7665 C C . THR B 1 352 ? -42.614 5.316 32.565 1.00 24.92 352 THR B C 1
ATOM 7666 O O . THR B 1 352 ? -43.138 4.205 32.457 1.00 22.31 352 THR B O 1
ATOM 7670 N N . GLY B 1 353 ? -42.911 6.173 33.541 1.00 27.50 353 GLY B N 1
ATOM 7671 C CA . GLY B 1 353 ? -43.935 5.912 34.551 1.00 32.21 353 GLY B CA 1
ATOM 7672 C C . GLY B 1 353 ? -43.421 5.187 35.780 1.00 34.60 353 GLY B C 1
ATOM 7673 O O . GLY B 1 353 ? -42.409 4.489 35.720 1.00 35.53 353 GLY B O 1
ATOM 7674 N N . SER B 1 354 ? -44.123 5.363 36.898 1.00 36.36 354 SER B N 1
ATOM 7675 C CA . SER B 1 354 ? -43.819 4.642 38.137 1.00 37.49 354 SER B CA 1
ATOM 7676 C C . SER B 1 354 ? -44.736 3.428 38.319 1.00 37.80 354 SER B C 1
ATOM 7677 O O . SER B 1 354 ? -44.663 2.730 39.334 1.00 39.76 354 SER B O 1
ATOM 7680 N N . GLN B 1 355 ? -45.579 3.175 37.319 1.00 36.38 355 GLN B N 1
ATOM 7681 C CA . GLN B 1 355 ? -46.576 2.106 37.365 1.00 34.87 355 GLN B CA 1
ATOM 7682 C C . GLN B 1 355 ? -46.022 0.751 36.931 1.00 35.89 355 GLN B C 1
ATOM 7683 O O . GLN B 1 355 ? -46.240 -0.266 37.598 1.00 35.87 355 GLN B O 1
ATOM 7689 N N . ALA B 1 356 ? -45.322 0.744 35.801 1.00 35.15 356 ALA B N 1
ATOM 7690 C CA . ALA B 1 356 ? -44.883 -0.491 35.169 1.00 34.60 356 ALA B CA 1
ATOM 7691 C C . ALA B 1 356 ? -43.823 -1.247 35.974 1.00 35.80 356 ALA B C 1
ATOM 7692 O O . ALA B 1 356 ? -43.029 -0.656 36.717 1.00 32.27 356 ALA B O 1
ATOM 7694 N N . THR B 1 357 ? -43.845 -2.565 35.803 1.00 35.83 357 THR B N 1
ATOM 7695 C CA . THR B 1 357 ? -42.933 -3.496 36.448 1.00 37.40 357 THR B CA 1
ATOM 7696 C C . THR B 1 357 ? -41.772 -3.806 35.492 1.00 38.38 357 THR B C 1
ATOM 7697 O O . THR B 1 357 ? -41.970 -3.864 34.273 1.00 39.00 357 THR B O 1
ATOM 7701 N N . MET B 1 358 ? -40.567 -3.978 36.043 1.00 38.15 358 MET B N 1
ATOM 7702 C CA . MET B 1 358 ? -39.368 -4.326 35.259 1.00 37.58 358 MET B CA 1
ATOM 7703 C C . MET B 1 358 ? -39.636 -5.456 34.261 1.00 36.29 358 MET B C 1
ATOM 7704 O O . MET B 1 358 ? -39.265 -5.356 33.092 1.00 34.77 358 MET B O 1
ATOM 7709 N N . ASP B 1 359 ? -40.288 -6.515 34.740 1.00 37.25 359 ASP B N 1
ATOM 7710 C CA . ASP B 1 359 ? -40.676 -7.669 33.932 1.00 37.88 359 ASP B CA 1
ATOM 7711 C C . ASP B 1 359 ? -41.621 -7.281 32.789 1.00 37.44 359 ASP B C 1
ATOM 7712 O O . ASP B 1 359 ? -41.482 -7.781 31.671 1.00 35.98 359 ASP B O 1
ATOM 7717 N N . GLU B 1 360 ? -42.576 -6.395 33.083 1.00 37.56 360 GLU B N 1
ATOM 7718 C CA . GLU B 1 360 ? -43.539 -5.893 32.093 1.00 37.38 360 GLU B CA 1
ATOM 7719 C C . GLU B 1 360 ? -42.847 -5.030 31.038 1.00 35.54 360 GLU B C 1
ATOM 7720 O O . GLU B 1 360 ? -43.114 -5.164 29.844 1.00 34.18 360 GLU B O 1
ATOM 7726 N N . ARG B 1 361 ? -41.956 -4.152 31.495 1.00 33.21 361 ARG B N 1
ATOM 7727 C CA . ARG B 1 361 ? -41.134 -3.332 30.608 1.00 31.72 361 ARG B CA 1
ATOM 7728 C C . ARG B 1 361 ? -40.249 -4.199 29.723 1.00 31.64 361 ARG B C 1
ATOM 7729 O O . ARG B 1 361 ? -40.253 -4.045 28.501 1.00 31.94 361 ARG B O 1
ATOM 7737 N N . ASN B 1 362 ? -39.504 -5.113 30.349 1.00 31.19 362 ASN B N 1
ATOM 7738 C CA . ASN B 1 362 ? -38.627 -6.042 29.636 1.00 32.23 362 ASN B CA 1
ATOM 7739 C C . ASN B 1 362 ? -39.333 -6.855 28.563 1.00 32.23 362 ASN B C 1
ATOM 7740 O O . ASN B 1 362 ? -38.769 -7.098 27.493 1.00 33.14 362 ASN B O 1
ATOM 7745 N N . ARG B 1 363 ? -40.561 -7.277 28.856 1.00 33.63 363 ARG B N 1
ATOM 7746 C CA . ARG B 1 363 ? -41.335 -8.103 27.927 1.00 36.56 363 ARG B CA 1
ATOM 7747 C C . ARG B 1 363 ? -41.952 -7.306 26.778 1.00 34.62 363 ARG B C 1
ATOM 7748 O O . ARG B 1 363 ? -42.068 -7.820 25.667 1.00 35.82 363 ARG B O 1
ATOM 7756 N N . GLN B 1 364 ? -42.335 -6.057 27.043 1.00 33.92 364 GLN B N 1
ATOM 7757 C CA . GLN B 1 364 ? -42.787 -5.152 25.980 1.00 33.15 364 GLN B CA 1
ATOM 7758 C C . GLN B 1 364 ? -41.643 -4.798 25.032 1.00 31.62 364 GLN B C 1
ATOM 7759 O O . GLN B 1 364 ? -41.832 -4.757 23.816 1.00 32.51 364 GLN B O 1
ATOM 7765 N N . ILE B 1 365 ? -40.459 -4.555 25.598 1.00 31.54 365 ILE B N 1
ATOM 7766 C CA . ILE B 1 365 ? -39.244 -4.278 24.820 1.00 30.27 365 ILE B CA 1
ATOM 7767 C C . ILE B 1 365 ? -38.859 -5.463 23.938 1.00 29.63 365 ILE B C 1
ATOM 7768 O O . ILE B 1 365 ? -38.499 -5.281 22.770 1.00 31.28 365 ILE B O 1
ATOM 7773 N N . ALA B 1 366 ? -38.948 -6.669 24.498 1.00 28.82 366 ALA B N 1
ATOM 7774 C CA . ALA B 1 366 ? -38.703 -7.909 23.751 1.00 27.99 366 ALA B CA 1
ATOM 7775 C C . ALA B 1 366 ? -39.681 -8.100 22.584 1.00 28.69 366 ALA B C 1
ATOM 7776 O O . ALA B 1 366 ? -39.326 -8.681 21.558 1.00 27.76 366 ALA B O 1
ATOM 7778 N N . GLU B 1 367 ? -40.907 -7.606 22.754 1.00 30.65 367 GLU B N 1
ATOM 7779 C CA . GLU B 1 367 ? -41.953 -7.720 21.737 1.00 32.62 367 GLU B CA 1
ATOM 7780 C C . GLU B 1 367 ? -41.661 -6.829 20.531 1.00 31.40 367 GLU B C 1
ATOM 7781 O O . GLU B 1 367 ? -41.817 -7.255 19.382 1.00 32.12 367 GLU B O 1
ATOM 7787 N N . ILE B 1 368 ? -41.236 -5.595 20.802 1.00 30.51 368 ILE B N 1
ATOM 7788 C CA . ILE B 1 368 ? -40.769 -4.674 19.764 1.00 27.23 368 ILE B CA 1
ATOM 7789 C C . ILE B 1 368 ? -39.570 -5.286 19.028 1.00 26.32 368 ILE B C 1
ATOM 7790 O O . ILE B 1 368 ? -39.526 -5.277 17.797 1.00 25.49 368 ILE B O 1
ATOM 7795 N N . GLY B 1 369 ? -38.629 -5.841 19.793 1.00 25.63 369 GLY B N 1
ATOM 7796 C CA . GLY B 1 369 ? -37.421 -6.472 19.253 1.00 27.20 369 GLY B CA 1
ATOM 7797 C C . GLY B 1 369 ? -37.668 -7.706 18.401 1.00 30.95 369 GLY B C 1
ATOM 7798 O O . GLY B 1 369 ? -37.010 -7.900 17.375 1.00 31.29 369 GLY B O 1
ATOM 7799 N N . ALA B 1 370 ? -38.611 -8.546 18.825 1.00 32.08 370 ALA B N 1
ATOM 7800 C CA . ALA B 1 370 ? -39.047 -9.682 18.015 1.00 33.00 370 ALA B CA 1
ATOM 7801 C C . ALA B 1 370 ? -39.653 -9.183 16.704 1.00 33.23 370 ALA B C 1
ATOM 7802 O O . ALA B 1 370 ? -39.343 -9.709 15.635 1.00 33.31 370 ALA B O 1
ATOM 7804 N N . SER B 1 371 ? -40.500 -8.157 16.801 1.00 33.43 371 SER B N 1
ATOM 7805 C CA . SER B 1 371 ? -41.137 -7.540 15.635 1.00 33.74 371 SER B CA 1
ATOM 7806 C C . SER B 1 371 ? -40.114 -6.912 14.686 1.00 33.29 371 SER B C 1
ATOM 7807 O O . SER B 1 371 ? -40.267 -6.991 13.469 1.00 32.48 371 SER B O 1
ATOM 7810 N N . LEU B 1 372 ? -39.073 -6.297 15.247 1.00 33.18 372 LEU B N 1
ATOM 7811 C CA . LEU B 1 372 ? -37.971 -5.755 14.449 1.00 34.57 372 LEU B CA 1
ATOM 7812 C C . LEU B 1 372 ? -37.279 -6.824 13.598 1.00 36.34 372 LEU B C 1
ATOM 7813 O O . LEU B 1 372 ? -37.074 -6.625 12.404 1.00 36.96 372 LEU B O 1
ATOM 7818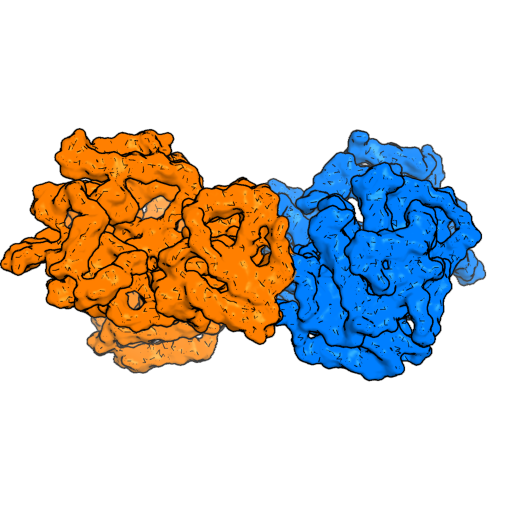 N N . ILE B 1 373 ? -36.935 -7.954 14.214 1.00 39.70 373 ILE B N 1
ATOM 7819 C CA . ILE B 1 373 ? -36.248 -9.049 13.518 1.00 42.80 373 ILE B CA 1
ATOM 7820 C C . ILE B 1 373 ? -37.175 -9.778 12.533 1.00 44.03 373 ILE B C 1
ATOM 7821 O O . ILE B 1 373 ? -36.731 -10.230 11.474 1.00 44.71 373 ILE B O 1
ATOM 7826 N N . LYS B 1 374 ? -38.456 -9.877 12.885 1.00 45.76 374 LYS B N 1
ATOM 7827 C CA . LYS B 1 374 ? -39.464 -10.505 12.027 1.00 46.59 374 LYS B CA 1
ATOM 7828 C C . LYS B 1 374 ? -39.657 -9.752 10.708 1.00 47.11 374 LYS B C 1
ATOM 7829 O O . LYS B 1 374 ? -39.797 -10.374 9.651 1.00 47.50 374 LYS B O 1
ATOM 7835 N N . HIS B 1 375 ? -39.665 -8.422 10.775 1.00 46.90 375 HIS B N 1
ATOM 7836 C CA . HIS B 1 375 ? -39.943 -7.598 9.598 1.00 47.42 375 HIS B CA 1
ATOM 7837 C C . HIS B 1 375 ? -38.713 -6.938 8.969 1.00 49.15 375 HIS B C 1
ATOM 7838 O O . HIS B 1 375 ? -38.832 -5.914 8.292 1.00 49.88 375 HIS B O 1
ATOM 7845 N N . TRP B 1 376 ? -37.540 -7.534 9.181 1.00 50.84 376 TRP B N 1
ATOM 7846 C CA . TRP B 1 376 ? -36.331 -7.164 8.442 1.00 53.47 376 TRP B CA 1
ATOM 7847 C C . TRP B 1 376 ? -36.479 -7.534 6.961 1.00 55.71 376 TRP B C 1
ATOM 7848 O O . TRP B 1 376 ? -37.559 -7.933 6.518 1.00 57.13 376 TRP B O 1
ATOM 7859 N N . GLY B 1 377 ? -35.402 -7.392 6.193 1.00 57.85 377 GLY B N 1
ATOM 7860 C CA . GLY B 1 377 ? -35.431 -7.719 4.767 1.00 59.66 377 GLY B CA 1
ATOM 7861 C C . GLY B 1 377 ? -36.074 -6.635 3.920 1.00 61.36 377 GLY B C 1
ATOM 7862 O O . GLY B 1 377 ? -35.666 -6.407 2.778 1.00 63.37 377 GLY B O 1
ATOM 7863 N N . SER B 1 378 ? -37.090 -5.977 4.477 1.00 60.97 378 SER B N 1
ATOM 7864 C CA . SER B 1 378 ? -37.726 -4.827 3.838 1.00 60.40 378 SER B CA 1
ATOM 7865 C C . SER B 1 378 ? -37.250 -3.519 4.479 1.00 59.84 378 SER B C 1
ATOM 7866 O O . SER B 1 378 ? -37.868 -2.464 4.306 1.00 59.43 378 SER B O 1
ATOM 7869 N N . GLY B 1 379 ? -36.139 -3.599 5.210 1.00 59.20 379 GLY B N 1
ATOM 7870 C CA . GLY B 1 379 ? -35.590 -2.454 5.932 1.00 57.91 379 GLY B CA 1
ATOM 7871 C C . GLY B 1 379 ? -36.236 -2.304 7.295 1.00 56.63 379 GLY B C 1
ATOM 7872 O O . GLY B 1 379 ? -35.916 -3.041 8.229 1.00 58.20 379 GLY B O 1
ATOM 7873 N N . GLY B 1 380 ? -37.153 -1.349 7.403 1.00 54.45 380 GLY B N 1
ATOM 7874 C CA . GLY B 1 380 ? -37.889 -1.118 8.640 1.00 50.96 380 GLY B CA 1
ATOM 7875 C C . GLY B 1 380 ? -39.144 -0.307 8.406 1.00 49.34 380 GLY B C 1
ATOM 7876 O O . GLY B 1 380 ? -39.627 -0.201 7.276 1.00 50.27 380 GLY B O 1
ATOM 7877 N N . GLY B 1 381 ? -39.678 0.259 9.482 1.00 47.30 381 GLY B N 1
ATOM 7878 C CA . GLY B 1 381 ? -40.849 1.125 9.402 1.00 46.40 381 GLY B CA 1
ATOM 7879 C C . GLY B 1 381 ? -42.168 0.406 9.190 1.00 45.29 381 GLY B C 1
ATOM 7880 O O . GLY B 1 381 ? -43.200 1.053 8.993 1.00 43.96 381 GLY B O 1
ATOM 7881 N N . HIS B 1 382 ? -42.132 -0.927 9.242 1.00 44.25 382 HIS B N 1
ATOM 7882 C CA . HIS B 1 382 ? -43.320 -1.760 9.068 1.00 44.31 382 HIS B CA 1
ATOM 7883 C C . HIS B 1 382 ? -44.428 -1.369 10.047 1.00 44.01 382 HIS B C 1
ATOM 7884 O O . HIS B 1 382 ? -44.163 -1.198 11.240 1.00 44.70 382 HIS B O 1
ATOM 7891 N N . PRO B 1 383 ? -45.671 -1.217 9.541 1.00 43.63 383 PRO B N 1
ATOM 7892 C CA . PRO B 1 383 ? -46.835 -0.814 10.343 1.00 43.84 383 PRO B CA 1
ATOM 7893 C C . PRO B 1 383 ? -47.043 -1.613 11.632 1.00 42.82 383 PRO B C 1
ATOM 7894 O O . PRO B 1 383 ? -47.526 -1.056 12.620 1.00 43.18 383 PRO B O 1
ATOM 7898 N N . GLU B 1 384 ? -46.681 -2.896 11.616 1.00 42.30 384 GLU B N 1
ATOM 7899 C CA . GLU B 1 384 ? -46.868 -3.773 12.774 1.00 43.21 384 GLU B CA 1
ATOM 7900 C C . GLU B 1 384 ? -45.860 -3.523 13.890 1.00 40.53 384 GLU B C 1
ATOM 7901 O O . GLU B 1 384 ? -46.222 -3.588 15.065 1.00 40.61 384 GLU B O 1
ATOM 7907 N N . THR B 1 385 ? -44.606 -3.237 13.526 1.00 38.12 385 THR B N 1
ATOM 7908 C CA . THR B 1 385 ? -43.583 -2.849 14.508 1.00 36.51 385 THR B CA 1
ATOM 7909 C C . THR B 1 385 ? -44.014 -1.577 15.233 1.00 34.79 385 THR B C 1
ATOM 7910 O O . THR B 1 385 ? -43.799 -1.439 16.434 1.00 33.48 385 THR B O 1
ATOM 7914 N N . LEU B 1 386 ? -44.644 -0.664 14.496 1.00 33.71 386 LEU B N 1
ATOM 7915 C CA . LEU B 1 386 ? -45.224 0.536 15.086 1.00 33.44 386 LEU B CA 1
ATOM 7916 C C . LEU B 1 386 ? -46.336 0.176 16.079 1.00 33.51 386 LEU B C 1
ATOM 7917 O O . LEU B 1 386 ? -46.460 0.819 17.123 1.00 34.35 386 LEU B O 1
ATOM 7922 N N . VAL B 1 387 ? -47.130 -0.851 15.757 1.00 33.26 387 VAL B N 1
ATOM 7923 C CA . VAL B 1 387 ? -48.214 -1.302 16.646 1.00 34.22 387 VAL B CA 1
ATOM 7924 C C . VAL B 1 387 ? -47.657 -1.798 17.987 1.00 32.97 387 VAL B C 1
ATOM 7925 O O . VAL B 1 387 ? -48.152 -1.398 19.046 1.00 33.87 387 VAL B O 1
ATOM 7929 N N . LYS B 1 388 ? -46.621 -2.640 17.933 1.00 29.94 388 LYS B N 1
ATOM 7930 C CA . LYS B 1 388 ? -45.937 -3.135 19.140 1.00 29.91 388 LYS B CA 1
ATOM 7931 C C . LYS B 1 388 ? -45.403 -2.002 20.011 1.00 28.90 388 LYS B C 1
ATOM 7932 O O . LYS B 1 388 ? -45.510 -2.060 21.239 1.00 30.28 388 LYS B O 1
ATOM 7938 N N . VAL B 1 389 ? -44.836 -0.975 19.374 1.00 25.71 389 VAL B N 1
ATOM 7939 C CA . VAL B 1 389 ? -44.362 0.214 20.091 1.00 26.05 389 VAL B CA 1
ATOM 7940 C C . VAL B 1 389 ? -45.539 0.915 20.765 1.00 27.39 389 VAL B C 1
ATOM 7941 O O . VAL B 1 389 ? -45.445 1.313 21.929 1.00 29.05 389 VAL B O 1
ATOM 7945 N N . LYS B 1 390 ? -46.640 1.059 20.027 1.00 29.06 390 LYS B N 1
ATOM 7946 C CA . LYS B 1 390 ? -47.877 1.625 20.574 1.00 30.66 390 LYS B CA 1
ATOM 7947 C C . LYS B 1 390 ? -48.501 0.719 21.643 1.00 27.25 390 LYS B C 1
ATOM 7948 O O . LYS B 1 390 ? -49.097 1.210 22.600 1.00 23.68 390 LYS B O 1
ATOM 7954 N N . ASP B 1 391 ? -48.355 -0.596 21.475 1.00 29.85 391 ASP B N 1
ATOM 7955 C CA . ASP B 1 391 ? -48.790 -1.567 22.484 1.00 32.30 391 ASP B CA 1
ATOM 7956 C C . ASP B 1 391 ? -48.006 -1.413 23.783 1.00 31.86 391 ASP B C 1
ATOM 7957 O O . ASP B 1 391 ? -48.555 -1.613 24.870 1.00 33.58 391 ASP B O 1
ATOM 7962 N N . ALA B 1 392 ? -46.727 -1.053 23.658 1.00 30.41 392 ALA B N 1
ATOM 7963 C CA . ALA B 1 392 ? -45.851 -0.831 24.811 1.00 26.90 392 ALA B CA 1
ATOM 7964 C C . ALA B 1 392 ? -46.278 0.372 25.644 1.00 26.23 392 ALA B C 1
ATOM 7965 O O . ALA B 1 392 ? -46.305 0.290 26.868 1.00 26.95 392 ALA B O 1
ATOM 7967 N N . GLU B 1 393 ? -46.603 1.487 24.993 1.00 25.05 393 GLU B N 1
ATOM 7968 C CA . GLU B 1 393 ? -47.127 2.654 25.709 1.00 27.15 393 GLU B CA 1
ATOM 7969 C C . GLU B 1 393 ? -48.488 2.348 26.337 1.00 29.88 393 GLU B C 1
ATOM 7970 O O . GLU B 1 393 ? -48.750 2.734 27.482 1.00 31.39 393 GLU B O 1
ATOM 7976 N N . ASP B 1 394 ? -49.336 1.650 25.583 1.00 29.10 394 ASP B N 1
ATOM 7977 C CA . ASP B 1 394 ? -50.635 1.198 26.067 1.00 31.60 394 ASP B CA 1
ATOM 7978 C C . ASP B 1 394 ? -50.472 0.386 27.351 1.00 31.54 394 ASP B C 1
ATOM 7979 O O . ASP B 1 394 ? -50.812 0.860 28.433 1.00 32.29 394 ASP B O 1
ATOM 7984 N N . GLN B 1 395 ? -49.908 -0.813 27.226 1.00 34.05 395 GLN B N 1
ATOM 7985 C CA . GLN B 1 395 ? -49.805 -1.758 28.341 1.00 34.80 395 GLN B CA 1
ATOM 7986 C C . GLN B 1 395 ? -48.934 -1.304 29.521 1.00 34.08 395 GLN B C 1
ATOM 7987 O O . GLN B 1 395 ? -49.076 -1.819 30.629 1.00 34.67 395 GLN B O 1
ATOM 7993 N N . LEU B 1 396 ? -48.052 -0.334 29.289 1.00 33.22 396 LEU B N 1
ATOM 7994 C CA . LEU B 1 396 ? -47.224 0.221 30.361 1.00 32.06 396 LEU B CA 1
ATOM 7995 C C . LEU B 1 396 ? -47.837 1.471 31.006 1.00 31.64 396 LEU B C 1
ATOM 7996 O O . LEU B 1 396 ? -47.339 1.957 32.023 1.00 30.32 396 LEU B O 1
ATOM 8001 N N . GLY B 1 397 ? -48.916 1.983 30.412 1.00 32.11 397 GLY B N 1
ATOM 8002 C CA . GLY B 1 397 ? -49.661 3.121 30.963 1.00 30.69 397 GLY B CA 1
ATOM 8003 C C . GLY B 1 397 ? -48.882 4.417 31.109 1.00 32.04 397 GLY B C 1
ATOM 8004 O O . GLY B 1 397 ? -49.147 5.208 32.020 1.00 33.49 397 GLY B O 1
ATOM 8005 N N . ALA B 1 398 ? -47.926 4.636 30.206 1.00 31.60 398 ALA B N 1
ATOM 8006 C CA . ALA B 1 398 ? -47.018 5.783 30.273 1.00 28.26 398 ALA B CA 1
ATOM 8007 C C . ALA B 1 398 ? -46.252 5.939 28.966 1.00 26.59 398 ALA B C 1
ATOM 8008 O O . ALA B 1 398 ? -46.022 4.959 28.258 1.00 24.26 398 ALA B O 1
ATOM 8010 N N . ARG B 1 399 ? -45.844 7.173 28.671 1.00 26.47 399 ARG B N 1
ATOM 8011 C CA . ARG B 1 399 ? -45.141 7.509 27.425 1.00 28.20 399 ARG B CA 1
ATOM 8012 C C . ARG B 1 399 ? -44.009 6.546 27.109 1.00 26.86 399 ARG B C 1
ATOM 8013 O O . ARG B 1 399 ? -43.237 6.167 27.994 1.00 26.99 399 ARG B O 1
ATOM 8021 N N . VAL B 1 400 ? -43.934 6.148 25.843 1.00 25.65 400 VAL B N 1
ATOM 8022 C CA . VAL B 1 400 ? -42.811 5.382 25.322 1.00 24.22 400 VAL B CA 1
ATOM 8023 C C . VAL B 1 400 ? -42.184 6.192 24.192 1.00 24.24 400 VAL B C 1
ATOM 8024 O O . VAL B 1 400 ? -42.892 6.732 23.347 1.00 22.31 400 VAL B O 1
ATOM 8028 N N . GLY B 1 401 ? -40.855 6.305 24.213 1.00 24.86 401 GLY B N 1
ATOM 8029 C CA . GLY B 1 401 ? -40.105 6.986 23.161 1.00 20.04 401 GLY B CA 1
ATOM 8030 C C . GLY B 1 401 ? -39.390 5.969 22.303 1.00 19.69 401 GLY B C 1
ATOM 8031 O O . GLY B 1 401 ? -38.834 4.999 22.816 1.00 23.23 401 GLY B O 1
ATOM 8032 N N . TYR B 1 402 ? -39.404 6.183 20.993 1.00 18.11 402 TYR B N 1
ATOM 8033 C CA . TYR B 1 402 ? -38.852 5.205 20.065 1.00 21.07 402 TYR B CA 1
ATOM 8034 C C . TYR B 1 402 ? -38.265 5.843 18.805 1.00 21.89 402 TYR B C 1
ATOM 8035 O O . TYR B 1 402 ? -38.802 6.817 18.275 1.00 23.24 402 TYR B O 1
ATOM 8044 N N . ILE B 1 403 ? -37.150 5.283 18.346 1.00 22.69 403 ILE B N 1
ATOM 8045 C CA . ILE B 1 403 ? -36.623 5.578 17.022 1.00 26.10 403 ILE B CA 1
ATOM 8046 C C . ILE B 1 403 ? -35.826 4.392 16.469 1.00 27.29 403 ILE B C 1
ATOM 8047 O O . ILE B 1 403 ? -35.193 3.648 17.215 1.00 26.89 403 ILE B O 1
ATOM 8052 N N . GLU B 1 404 ? -35.909 4.218 15.153 1.00 29.80 404 GLU B N 1
ATOM 8053 C CA . GLU B 1 404 ? -35.134 3.233 14.418 1.00 31.40 404 GLU B CA 1
ATOM 8054 C C . GLU B 1 404 ? -34.460 3.973 13.263 1.00 29.83 404 GLU B C 1
ATOM 8055 O O . GLU B 1 404 ? -35.122 4.651 12.477 1.00 27.22 404 GLU B O 1
ATOM 8061 N N . LEU B 1 405 ? -33.142 3.838 13.175 1.00 29.69 405 LEU B N 1
ATOM 8062 C CA . LEU B 1 405 ? -32.330 4.670 12.295 1.00 29.83 405 LEU B CA 1
ATOM 8063 C C . LEU B 1 405 ? -31.358 3.834 11.482 1.00 27.41 405 LEU B C 1
ATOM 8064 O O . LEU B 1 405 ? -30.640 3.009 12.036 1.00 27.49 405 LEU B O 1
ATOM 8069 N N . ASP B 1 406 ? -31.342 4.048 10.169 1.00 28.27 406 ASP B N 1
ATOM 8070 C CA . ASP B 1 406 ? -30.358 3.413 9.297 1.00 26.96 406 ASP B CA 1
ATOM 8071 C C . ASP B 1 406 ? -28.989 4.028 9.571 1.00 25.46 406 ASP B C 1
ATOM 8072 O O . ASP B 1 406 ? -28.815 5.240 9.463 1.00 25.98 406 ASP B O 1
ATOM 8077 N N . LEU B 1 407 ? -28.025 3.187 9.932 1.00 25.81 407 LEU B N 1
ATOM 8078 C CA . LEU B 1 407 ? -26.698 3.646 10.339 1.00 26.92 407 LEU B CA 1
ATOM 8079 C C . LEU B 1 407 ? -25.910 4.266 9.182 1.00 27.98 407 LEU B C 1
ATOM 8080 O O . LEU B 1 407 ? -25.165 5.230 9.372 1.00 27.25 407 LEU B O 1
ATOM 8085 N N . ASN B 1 408 ? -26.096 3.716 7.987 1.00 28.93 408 ASN B N 1
ATOM 8086 C CA . ASN B 1 408 ? -25.341 4.144 6.818 1.00 31.15 408 ASN B CA 1
ATOM 8087 C C . ASN B 1 408 ? -25.883 5.409 6.147 1.00 30.95 408 ASN B C 1
ATOM 8088 O O . ASN B 1 408 ? -25.111 6.303 5.796 1.00 31.45 408 ASN B O 1
ATOM 8093 N N . SER B 1 409 ? -27.204 5.477 5.985 1.00 31.17 409 SER B N 1
ATOM 8094 C CA . SER B 1 409 ? -27.858 6.604 5.318 1.00 30.61 409 SER B CA 1
ATOM 8095 C C . SER B 1 409 ? -28.341 7.685 6.287 1.00 31.62 409 SER B C 1
ATOM 8096 O O . SER B 1 409 ? -28.415 8.860 5.928 1.00 31.91 409 SER B O 1
ATOM 8099 N N . GLY B 1 410 ? -28.691 7.276 7.504 1.00 31.83 410 GLY B N 1
ATOM 8100 C CA . GLY B 1 410 ? -29.181 8.204 8.516 1.00 31.42 410 GLY B CA 1
ATOM 8101 C C . GLY B 1 410 ? -30.674 8.443 8.443 1.00 31.32 410 GLY B C 1
ATOM 8102 O O . GLY B 1 410 ? -31.210 9.272 9.182 1.00 33.16 410 GLY B O 1
ATOM 8103 N N . LYS B 1 411 ? -31.346 7.721 7.551 1.00 29.10 411 LYS B N 1
ATOM 8104 C CA . LYS B 1 411 ? -32.788 7.861 7.383 1.00 30.37 411 LYS B CA 1
ATOM 8105 C C . LYS B 1 411 ? -33.552 7.300 8.587 1.00 28.45 411 LYS B C 1
ATOM 8106 O O . LYS B 1 411 ? -33.220 6.225 9.100 1.00 26.70 411 LYS B O 1
ATOM 8112 N N . ILE B 1 412 ? -34.561 8.047 9.033 1.00 28.48 412 ILE B N 1
ATOM 8113 C CA . ILE B 1 412 ? -35.479 7.586 10.073 1.00 28.97 412 ILE B CA 1
ATOM 8114 C C . ILE B 1 412 ? -36.428 6.554 9.472 1.00 28.60 412 ILE B C 1
ATOM 8115 O O . ILE B 1 412 ? -37.339 6.900 8.713 1.00 29.39 412 ILE B O 1
ATOM 8120 N N . LEU B 1 413 ? -36.202 5.290 9.810 1.00 28.26 413 LEU B N 1
ATOM 8121 C CA . LEU B 1 413 ? -37.051 4.204 9.338 1.00 28.95 413 LEU B CA 1
ATOM 8122 C C . LEU B 1 413 ? -38.384 4.192 10.073 1.00 29.98 413 LEU B C 1
ATOM 8123 O O . LEU B 1 413 ? -39.429 3.968 9.464 1.00 30.00 413 LEU B O 1
ATOM 8128 N N . GLU B 1 414 ? -38.334 4.446 11.381 1.00 30.13 414 GLU B N 1
ATOM 8129 C CA . GLU B 1 414 ? -39.521 4.491 12.229 1.00 29.60 414 GLU B CA 1
ATOM 8130 C C . GLU B 1 414 ? -39.256 5.347 13.464 1.00 29.10 414 GLU B C 1
ATOM 8131 O O . GLU B 1 414 ? -38.125 5.414 13.945 1.00 30.83 414 GLU B O 1
ATOM 8137 N N . SER B 1 415 ? -40.302 6.000 13.969 1.00 27.81 415 SER B N 1
ATOM 8138 C CA . SER B 1 415 ? -40.197 6.828 15.169 1.00 26.55 415 SER B CA 1
ATOM 8139 C C . SER B 1 415 ? -41.525 6.935 15.916 1.00 25.20 415 SER B C 1
ATOM 8140 O O . SER B 1 415 ? -42.597 6.792 15.322 1.00 24.35 415 SER B O 1
ATOM 8143 N N . PHE B 1 416 ? -41.429 7.174 17.222 1.00 22.19 416 PHE B N 1
ATOM 8144 C CA . PHE B 1 416 ? -42.573 7.446 18.080 1.00 21.94 416 PHE B CA 1
ATOM 8145 C C . PHE B 1 416 ? -42.097 8.303 19.249 1.00 20.66 416 PHE B C 1
ATOM 8146 O O . PHE B 1 416 ? -41.153 7.935 19.953 1.00 19.35 416 PHE B O 1
ATOM 8154 N N . ARG B 1 417 ? -42.752 9.449 19.433 1.00 17.85 417 ARG B N 1
ATOM 8155 C CA . ARG B 1 417 ? -42.309 10.498 20.362 1.00 20.31 417 ARG B CA 1
ATOM 8156 C C . ARG B 1 417 ? -40.802 10.831 20.222 1.00 19.81 417 ARG B C 1
ATOM 8157 O O . ARG B 1 417 ? -40.086 10.920 21.228 1.00 16.77 417 ARG B O 1
ATOM 8165 N N . PRO B 1 418 ? -40.328 11.030 18.971 1.00 22.05 418 PRO B N 1
ATOM 8166 C CA . PRO B 1 418 ? -38.894 11.182 18.703 1.00 22.85 418 PRO B CA 1
ATOM 8167 C C . PRO B 1 418 ? -38.298 12.516 19.164 1.00 23.33 418 PRO B C 1
ATOM 8168 O O . PRO B 1 418 ? -37.082 12.619 19.344 1.00 24.51 418 PRO B O 1
ATOM 8172 N N . GLU B 1 419 ? -39.140 13.524 19.357 1.00 22.98 419 GLU B N 1
ATOM 8173 C CA . GLU B 1 419 ? -38.652 14.847 19.749 1.00 24.93 419 GLU B CA 1
ATOM 8174 C C . GLU B 1 419 ? -39.172 15.301 21.117 1.00 25.06 419 GLU B C 1
ATOM 8175 O O . GLU B 1 419 ? -39.206 16.496 21.423 1.00 25.08 419 GLU B O 1
ATOM 8181 N N . GLU B 1 420 ? -39.563 14.326 21.935 1.00 24.95 420 GLU B N 1
ATOM 8182 C CA . GLU B 1 420 ? -39.903 14.566 23.333 1.00 28.01 420 GLU B CA 1
ATOM 8183 C C . GLU B 1 420 ? -38.726 14.162 24.207 1.00 28.16 420 GLU B C 1
ATOM 8184 O O . GLU B 1 420 ? -37.930 13.300 23.829 1.00 28.93 420 GLU B O 1
ATOM 8190 N N . ARG B 1 421 ? -38.617 14.785 25.375 1.00 28.90 421 ARG B N 1
ATOM 8191 C CA . ARG B 1 421 ? -37.526 14.482 26.289 1.00 27.81 421 ARG B CA 1
ATOM 8192 C C . ARG B 1 421 ? -37.830 13.283 27.170 1.00 28.47 421 ARG B C 1
ATOM 8193 O O . ARG B 1 421 ? -38.966 13.083 27.606 1.00 28.34 421 ARG B O 1
ATOM 8201 N N . PHE B 1 422 ? -36.793 12.484 27.407 1.00 28.76 422 PHE B N 1
ATOM 8202 C CA . PHE B 1 422 ? -36.880 11.263 28.195 1.00 28.22 422 PHE B CA 1
ATOM 8203 C C . PHE B 1 422 ? -35.626 11.154 29.057 1.00 28.90 422 PHE B C 1
ATOM 8204 O O . PHE B 1 422 ? -34.543 11.544 28.612 1.00 31.17 422 PHE B O 1
ATOM 8212 N N . PRO B 1 423 ? -35.760 10.621 30.290 1.00 28.27 423 PRO B N 1
ATOM 8213 C CA . PRO B 1 423 ? -34.574 10.367 31.110 1.00 26.43 423 PRO B CA 1
ATOM 8214 C C . PRO B 1 423 ? -33.679 9.336 30.437 1.00 23.60 423 PRO B C 1
ATOM 8215 O O . PRO B 1 423 ? -34.153 8.268 30.051 1.00 21.64 423 PRO B O 1
ATOM 8219 N N . MET B 1 424 ? -32.398 9.668 30.291 1.00 23.35 424 MET B N 1
ATOM 8220 C CA . MET B 1 424 ? -31.442 8.804 29.609 1.00 24.32 424 MET B CA 1
ATOM 8221 C C . MET B 1 424 ? -31.270 7.478 30.320 1.00 22.21 424 MET B C 1
ATOM 8222 O O . MET B 1 424 ? -31.127 6.441 29.674 1.00 21.57 424 MET B O 1
ATOM 8227 N N . MET B 1 425 ? -31.307 7.528 31.651 1.00 23.42 425 MET B N 1
ATOM 8228 C CA . MET B 1 425 ? -30.994 6.388 32.509 1.00 21.79 425 MET B CA 1
ATOM 8229 C C . MET B 1 425 ? -29.559 5.955 32.202 1.00 20.81 425 MET B C 1
ATOM 8230 O O . MET B 1 425 ? -28.664 6.796 32.189 1.00 18.59 425 MET B O 1
ATOM 8235 N N . SER B 1 426 ? -29.351 4.668 31.931 1.00 18.71 426 SER B N 1
ATOM 8236 C CA . SER B 1 426 ? -28.025 4.135 31.649 1.00 19.10 426 SER B CA 1
ATOM 8237 C C . SER B 1 426 ? -27.555 4.328 30.202 1.00 18.49 426 SER B C 1
ATOM 8238 O O . SER B 1 426 ? -26.405 4.023 29.896 1.00 20.27 426 SER B O 1
ATOM 8241 N N . THR B 1 427 ? -28.418 4.840 29.322 1.00 16.32 427 THR B N 1
ATOM 8242 C CA . THR B 1 427 ? -28.063 4.981 27.898 1.00 17.62 427 THR B CA 1
ATOM 8243 C C . THR B 1 427 ? -26.961 6.024 27.595 1.00 17.05 427 THR B C 1
ATOM 8244 O O . THR B 1 427 ? -26.426 6.069 26.483 1.00 13.95 427 THR B O 1
ATOM 8248 N N . PHE B 1 428 ? -26.625 6.844 28.586 1.00 14.41 428 PHE B N 1
ATOM 8249 C CA . PHE B 1 428 ? -25.525 7.804 28.457 1.00 17.23 428 PHE B CA 1
ATOM 8250 C C . PHE B 1 428 ? -24.142 7.118 28.511 1.00 17.44 428 PHE B C 1
ATOM 8251 O O . PHE B 1 428 ? -23.144 7.691 28.074 1.00 18.71 428 PHE B O 1
ATOM 8259 N N . LYS B 1 429 ? -24.096 5.901 29.053 1.00 16.92 429 LYS B N 1
ATOM 8260 C CA . LYS B 1 429 ? -22.833 5.201 29.322 1.00 18.48 429 LYS B CA 1
ATOM 8261 C C . LYS B 1 429 ? -22.005 4.888 28.065 1.00 19.46 429 LYS B C 1
ATOM 8262 O O . LYS B 1 429 ? -20.775 4.913 28.113 1.00 20.83 429 LYS B O 1
ATOM 8268 N N . VAL B 1 430 ? -22.680 4.592 26.956 1.00 18.52 430 VAL B N 1
ATOM 8269 C CA . VAL B 1 430 ? -22.013 4.403 25.660 1.00 19.55 430 VAL B CA 1
ATOM 8270 C C . VAL B 1 430 ? -21.428 5.719 25.124 1.00 18.90 430 VAL B C 1
ATOM 8271 O O . VAL B 1 430 ? -20.334 5.735 24.563 1.00 19.69 430 VAL B O 1
ATOM 8275 N N . LEU B 1 431 ? -22.169 6.811 25.296 1.00 19.12 431 LEU B N 1
ATOM 8276 C CA . LEU B 1 431 ? -21.708 8.139 24.893 1.00 19.67 431 LEU B CA 1
ATOM 8277 C C . LEU B 1 431 ? -20.496 8.552 25.720 1.00 18.91 431 LEU B C 1
ATOM 8278 O O . LEU B 1 431 ? -19.547 9.130 25.187 1.00 18.38 431 LEU B O 1
ATOM 8283 N N . LEU B 1 432 ? -20.544 8.238 27.016 1.00 15.94 432 LEU B N 1
ATOM 8284 C CA . LEU B 1 432 ? -19.433 8.461 27.933 1.00 17.23 432 LEU B CA 1
ATOM 8285 C C . LEU B 1 432 ? -18.160 7.739 27.473 1.00 19.92 432 LEU B C 1
ATOM 8286 O O . LEU B 1 432 ? -17.079 8.337 27.439 1.00 18.18 432 LEU B O 1
ATOM 8291 N N . CYS B 1 433 ? -18.290 6.465 27.110 1.00 18.87 433 CYS B N 1
ATOM 8292 C CA . CYS B 1 433 ? -17.149 5.706 26.601 1.00 20.87 433 CYS B CA 1
ATOM 8293 C C . CYS B 1 433 ? -16.779 6.113 25.171 1.00 19.68 433 CYS B C 1
ATOM 8294 O O . CYS B 1 433 ? -15.686 5.821 24.702 1.00 17.53 433 CYS B O 1
ATOM 8297 N N . GLY B 1 434 ? -17.695 6.794 24.492 1.00 18.80 434 GLY B N 1
ATOM 8298 C CA . GLY B 1 434 ? -17.373 7.466 23.244 1.00 18.12 434 GLY B CA 1
ATOM 8299 C C . GLY B 1 434 ? -16.488 8.671 23.521 1.00 17.38 434 GLY B C 1
ATOM 8300 O O . GLY B 1 434 ? -15.546 8.930 22.778 1.00 16.36 434 GLY B O 1
ATOM 8301 N N . ALA B 1 435 ? -16.788 9.402 24.597 1.00 18.16 435 ALA B N 1
ATOM 8302 C CA . ALA B 1 435 ? -15.945 10.518 25.031 1.00 19.98 435 ALA B CA 1
ATOM 8303 C C . ALA B 1 435 ? -14.576 10.022 25.485 1.00 20.21 435 ALA B C 1
ATOM 8304 O O . ALA B 1 435 ? -13.551 10.656 25.201 1.00 21.55 435 ALA B O 1
ATOM 8306 N N . VAL B 1 436 ? -14.575 8.890 26.188 1.00 18.43 436 VAL B N 1
ATOM 8307 C CA . VAL B 1 436 ? -13.351 8.245 26.659 1.00 17.70 436 VAL B CA 1
ATOM 8308 C C . VAL B 1 436 ? -12.455 7.837 25.488 1.00 20.88 436 VAL B C 1
ATOM 8309 O O . VAL B 1 436 ? -11.278 8.213 25.448 1.00 23.39 436 VAL B O 1
ATOM 8313 N N . LEU B 1 437 ? -13.018 7.093 24.535 1.00 20.09 437 LEU B N 1
ATOM 8314 C CA . LEU B 1 437 ? -12.275 6.644 23.360 1.00 22.39 437 LEU B CA 1
ATOM 8315 C C . LEU B 1 437 ? -11.806 7.802 22.465 1.00 24.33 437 LEU B C 1
ATOM 8316 O O . LEU B 1 437 ? -10.807 7.678 21.759 1.00 24.81 437 LEU B O 1
ATOM 8321 N N . SER B 1 438 ? -12.532 8.916 22.498 1.00 24.97 438 SER B N 1
ATOM 8322 C CA . SER B 1 438 ? -12.117 10.136 21.808 1.00 27.15 438 SER B CA 1
ATOM 8323 C C . SER B 1 438 ? -10.809 10.682 22.394 1.00 27.97 438 SER B C 1
ATOM 8324 O O . SER B 1 438 ? -9.938 11.158 21.658 1.00 29.68 438 SER B O 1
ATOM 8327 N N . ARG B 1 439 ? -10.679 10.596 23.716 1.00 27.09 439 ARG B N 1
ATOM 8328 C CA . ARG B 1 439 ? -9.456 10.989 24.409 1.00 27.46 439 ARG B CA 1
ATOM 8329 C C . ARG B 1 439 ? -8.275 10.053 24.133 1.00 28.86 439 ARG B C 1
ATOM 8330 O O . ARG B 1 439 ? -7.132 10.507 24.078 1.00 27.15 439 ARG B O 1
ATOM 8338 N N . ILE B 1 440 ? -8.543 8.757 23.960 1.00 29.94 440 ILE B N 1
ATOM 8339 C CA . ILE B 1 440 ? -7.470 7.807 23.628 1.00 32.83 440 ILE B CA 1
ATOM 8340 C C . ILE B 1 440 ? -6.940 8.004 22.200 1.00 32.15 440 ILE B C 1
ATOM 8341 O O . ILE B 1 440 ? -5.751 7.815 21.946 1.00 33.08 440 ILE B O 1
ATOM 8346 N N . ASP B 1 441 ? -7.826 8.392 21.283 1.00 32.61 441 ASP B N 1
ATOM 8347 C CA . ASP B 1 441 ? -7.437 8.740 19.912 1.00 31.28 441 ASP B CA 1
ATOM 8348 C C . ASP B 1 441 ? -6.542 9.984 19.868 1.00 29.39 441 ASP B C 1
ATOM 8349 O O . ASP B 1 441 ? -5.716 10.125 18.970 1.00 30.51 441 ASP B O 1
ATOM 8354 N N . ALA B 1 442 ? -6.708 10.873 20.845 1.00 27.15 442 ALA B N 1
ATOM 8355 C CA . ALA B 1 442 ? -5.903 12.089 20.937 1.00 28.96 442 ALA B CA 1
ATOM 8356 C C . ALA B 1 442 ? -4.626 11.897 21.771 1.00 29.52 442 ALA B C 1
ATOM 8357 O O . ALA B 1 442 ? -3.885 12.855 22.022 1.00 30.12 442 ALA B O 1
ATOM 8359 N N . GLY B 1 443 ? -4.376 10.658 22.190 1.00 29.60 443 GLY B N 1
ATOM 8360 C CA . GLY B 1 443 ? -3.235 10.330 23.037 1.00 30.75 443 GLY B CA 1
ATOM 8361 C C . GLY B 1 443 ? -3.321 10.961 24.412 1.00 31.78 443 GLY B C 1
ATOM 8362 O O . GLY B 1 443 ? -2.299 11.156 25.073 1.00 33.19 443 GLY B O 1
ATOM 8363 N N . GLN B 1 444 ? -4.541 11.284 24.839 1.00 31.83 444 GLN B N 1
ATOM 8364 C CA . GLN B 1 444 ? -4.771 11.934 26.128 1.00 32.94 444 GLN B CA 1
ATOM 8365 C C . GLN B 1 444 ? -5.186 10.929 27.196 1.00 30.30 444 GLN B C 1
ATOM 8366 O O . GLN B 1 444 ? -5.353 11.288 28.366 1.00 31.10 444 GLN B O 1
ATOM 8372 N N . GLU B 1 445 ? -5.332 9.670 26.787 1.00 28.97 445 GLU B N 1
ATOM 8373 C CA . GLU B 1 445 ? -5.827 8.611 27.664 1.00 28.14 445 GLU B CA 1
ATOM 8374 C C . GLU B 1 445 ? -5.390 7.229 27.177 1.00 26.69 445 GLU B C 1
ATOM 8375 O O . GLU B 1 445 ? -5.201 7.012 25.978 1.00 24.28 445 GLU B O 1
ATOM 8381 N N . GLN B 1 446 ? -5.233 6.299 28.118 1.00 26.65 446 GLN B N 1
ATOM 8382 C CA . GLN B 1 446 ? -4.928 4.908 27.792 1.00 28.19 446 GLN B CA 1
ATOM 8383 C C . GLN B 1 446 ? -5.994 3.988 28.381 1.00 28.69 446 GLN B C 1
ATOM 8384 O O . GLN B 1 446 ? -6.348 4.116 29.554 1.00 29.93 446 GLN B O 1
ATOM 8390 N N . LEU B 1 447 ? -6.507 3.067 27.568 1.00 29.92 447 LEU B N 1
ATOM 8391 C CA . LEU B 1 447 ? -7.522 2.117 28.031 1.00 30.43 447 LEU B CA 1
ATOM 8392 C C . LEU B 1 447 ? -6.975 1.199 29.124 1.00 33.04 447 LEU B C 1
ATOM 8393 O O . LEU B 1 447 ? -7.722 0.738 29.992 1.00 32.13 447 LEU B O 1
ATOM 8398 N N . GLY B 1 448 ? -5.664 0.959 29.084 1.00 33.15 448 GLY B N 1
ATOM 8399 C CA . GLY B 1 448 ? -4.999 0.114 30.066 1.00 32.69 448 GLY B CA 1
ATOM 8400 C C . GLY B 1 448 ? -4.678 0.798 31.379 1.00 31.69 448 GLY B C 1
ATOM 8401 O O . GLY B 1 448 ? -4.223 0.142 32.316 1.00 33.92 448 GLY B O 1
ATOM 8402 N N . ARG B 1 449 ? -4.916 2.107 31.456 1.00 31.54 449 ARG B N 1
ATOM 8403 C CA . ARG B 1 449 ? -4.672 2.877 32.681 1.00 31.26 449 ARG B CA 1
ATOM 8404 C C . ARG B 1 449 ? -5.576 2.397 33.822 1.00 33.92 449 ARG B C 1
ATOM 8405 O O . ARG B 1 449 ? -6.706 1.966 33.585 1.00 34.52 449 ARG B O 1
ATOM 8413 N N . ARG B 1 450 ? -5.067 2.480 35.051 1.00 33.76 450 ARG B N 1
ATOM 8414 C CA . ARG B 1 450 ? -5.718 1.892 36.217 1.00 33.10 450 ARG B CA 1
ATOM 8415 C C . ARG B 1 450 ? -6.157 2.953 37.220 1.00 33.52 450 ARG B C 1
ATOM 8416 O O . ARG B 1 450 ? -5.370 3.815 37.621 1.00 31.85 450 ARG B O 1
ATOM 8424 N N . ILE B 1 451 ? -7.422 2.868 37.625 1.00 32.65 451 ILE B N 1
ATOM 8425 C CA . ILE B 1 451 ? -8.021 3.813 38.564 1.00 32.76 451 ILE B CA 1
ATOM 8426 C C . ILE B 1 451 ? -8.164 3.187 39.959 1.00 31.85 451 ILE B C 1
ATOM 8427 O O . ILE B 1 451 ? -8.616 2.048 40.092 1.00 31.59 451 ILE B O 1
ATOM 8432 N N . HIS B 1 452 ? -7.754 3.934 40.983 1.00 32.34 452 HIS B N 1
ATOM 8433 C CA . HIS B 1 452 ? -8.002 3.565 42.377 1.00 31.38 452 HIS B CA 1
ATOM 8434 C C . HIS B 1 452 ? -9.273 4.236 42.899 1.00 29.40 452 HIS B C 1
ATOM 8435 O O . HIS B 1 452 ? -9.634 5.339 42.478 1.00 30.74 452 HIS B O 1
ATOM 8442 N N . TYR B 1 453 ? -9.943 3.548 43.815 1.00 26.82 453 TYR B N 1
ATOM 8443 C CA . TYR B 1 453 ? -11.130 4.049 44.493 1.00 25.10 453 TYR B CA 1
ATOM 8444 C C . TYR B 1 453 ? -11.339 3.198 45.744 1.00 24.74 453 TYR B C 1
ATOM 8445 O O . TYR B 1 453 ? -10.682 2.171 45.904 1.00 24.80 453 TYR B O 1
ATOM 8454 N N . SER B 1 454 ? -12.250 3.622 46.617 1.00 26.15 454 SER B N 1
ATOM 8455 C CA . SER B 1 454 ? -12.519 2.912 47.868 1.00 26.88 454 SER B CA 1
ATOM 8456 C C . SER B 1 454 ? -14.009 2.603 48.036 1.00 28.36 454 SER B C 1
ATOM 8457 O O . SER B 1 454 ? -14.820 2.902 47.149 1.00 27.64 454 SER B O 1
ATOM 8460 N N . GLN B 1 455 ? -14.351 1.984 49.167 1.00 28.04 455 GLN B N 1
ATOM 8461 C CA . GLN B 1 455 ? -15.732 1.634 49.504 1.00 29.34 455 GLN B CA 1
ATOM 8462 C C . GLN B 1 455 ? -16.609 2.877 49.492 1.00 30.22 455 GLN B C 1
ATOM 8463 O O . GLN B 1 455 ? -17.749 2.834 49.026 1.00 31.32 455 GLN B O 1
ATOM 8469 N N . ASN B 1 456 ? -16.048 3.975 49.998 1.00 32.83 456 ASN B N 1
ATOM 8470 C CA . ASN B 1 456 ? -16.698 5.286 50.048 1.00 35.99 456 ASN B CA 1
ATOM 8471 C C . ASN B 1 456 ? -17.196 5.804 48.702 1.00 34.76 456 ASN B C 1
ATOM 8472 O O . ASN B 1 456 ? -18.129 6.607 48.648 1.00 36.46 456 ASN B O 1
ATOM 8477 N N . ASP B 1 457 ? -16.559 5.347 47.628 1.00 33.08 457 ASP B N 1
ATOM 8478 C CA . ASP B 1 457 ? -16.889 5.776 46.275 1.00 31.63 457 ASP B CA 1
ATOM 8479 C C . ASP B 1 457 ? -18.019 4.944 45.659 1.00 29.59 457 ASP B C 1
ATOM 8480 O O . ASP B 1 457 ? -18.637 5.367 44.681 1.00 30.36 457 ASP B O 1
ATOM 8485 N N . LEU B 1 458 ? -18.281 3.770 46.233 1.00 24.10 458 LEU B N 1
ATOM 8486 C CA . LEU B 1 458 ? -19.303 2.858 45.716 1.00 23.79 458 LEU B CA 1
ATOM 8487 C C . LEU B 1 458 ? -20.727 3.389 45.862 1.00 24.01 458 LEU B C 1
ATOM 8488 O O . LEU B 1 458 ? -21.125 3.888 46.922 1.00 25.63 458 LEU B O 1
ATOM 8493 N N . VAL B 1 459 ? -21.478 3.290 44.773 1.00 22.94 459 VAL B N 1
ATOM 8494 C CA . VAL B 1 459 ? -22.925 3.473 44.804 1.00 20.87 459 VAL B CA 1
ATOM 8495 C C . VAL B 1 459 ? -23.593 2.134 44.460 1.00 23.68 459 VAL B C 1
ATOM 8496 O O . VAL B 1 459 ? -22.905 1.139 44.185 1.00 21.60 459 VAL B O 1
ATOM 8500 N N . GLU B 1 460 ? -24.924 2.114 44.484 1.00 25.92 460 GLU B N 1
ATOM 8501 C CA . GLU B 1 460 ? -25.699 0.893 44.234 1.00 27.68 460 GLU B CA 1
ATOM 8502 C C . GLU B 1 460 ? -25.535 0.341 42.815 1.00 27.19 460 GLU B C 1
ATOM 8503 O O . GLU B 1 460 ? -25.164 1.070 41.891 1.00 28.25 460 GLU B O 1
ATOM 8509 N N . TYR B 1 461 ? -25.822 -0.952 42.661 1.00 26.20 461 TYR B N 1
ATOM 8510 C CA . TYR B 1 461 ? -25.725 -1.652 41.376 1.00 25.78 461 TYR B CA 1
ATOM 8511 C C . TYR B 1 461 ? -24.333 -1.496 40.742 1.00 25.74 461 TYR B C 1
ATOM 8512 O O . TYR B 1 461 ? -24.178 -0.978 39.631 1.00 23.17 461 TYR B O 1
ATOM 8521 N N . SER B 1 462 ? -23.325 -1.951 41.481 1.00 25.29 462 SER B N 1
ATOM 8522 C CA . SER B 1 462 ? -21.938 -1.892 41.043 1.00 22.87 462 SER B CA 1
ATOM 8523 C C . SER B 1 462 ? -21.302 -3.274 41.208 1.00 23.43 462 SER B C 1
ATOM 8524 O O . SER B 1 462 ? -20.379 -3.431 42.004 1.00 20.91 462 SER B O 1
ATOM 8527 N N . PRO B 1 463 ? -21.790 -4.280 40.443 1.00 24.09 463 PRO B N 1
ATOM 8528 C CA . PRO B 1 463 ? -21.398 -5.678 40.680 1.00 23.29 463 PRO B CA 1
ATOM 8529 C C . PRO B 1 463 ? -19.930 -5.968 40.378 1.00 21.59 463 PRO B C 1
ATOM 8530 O O . PRO B 1 463 ? -19.370 -6.921 40.912 1.00 21.50 463 PRO B O 1
ATOM 8534 N N . VAL B 1 464 ? -19.319 -5.152 39.529 1.00 20.29 464 VAL B N 1
ATOM 8535 C CA . VAL B 1 464 ? -17.938 -5.381 39.124 1.00 19.00 464 VAL B CA 1
ATOM 8536 C C . VAL B 1 464 ? -16.972 -4.535 39.951 1.00 18.37 464 VAL B C 1
ATOM 8537 O O . VAL B 1 464 ? -15.982 -5.057 40.454 1.00 17.94 464 VAL B O 1
ATOM 8541 N N . THR B 1 465 ? -17.283 -3.247 40.119 1.00 18.92 465 THR B N 1
ATOM 8542 C CA . THR B 1 465 ? -16.401 -2.319 40.842 1.00 18.24 465 THR B CA 1
ATOM 8543 C C . THR B 1 465 ? -16.296 -2.618 42.336 1.00 19.61 465 THR B C 1
ATOM 8544 O O . THR B 1 465 ? -15.240 -2.410 42.943 1.00 19.79 465 THR B O 1
ATOM 8548 N N . GLU B 1 466 ? -17.377 -3.127 42.924 1.00 21.41 466 GLU B N 1
ATOM 8549 C CA . GLU B 1 466 ? -17.372 -3.471 44.348 1.00 23.06 466 GLU B CA 1
ATOM 8550 C C . GLU B 1 466 ? -16.464 -4.655 44.677 1.00 19.83 466 GLU B C 1
ATOM 8551 O O . GLU B 1 466 ? -16.120 -4.874 45.839 1.00 19.62 466 GLU B O 1
ATOM 8557 N N . LYS B 1 467 ? -16.089 -5.416 43.651 1.00 18.05 467 LYS B N 1
ATOM 8558 C CA . LYS B 1 467 ? -15.194 -6.552 43.823 1.00 20.60 467 LYS B CA 1
ATOM 8559 C C . LYS B 1 467 ? -13.744 -6.262 43.414 1.00 21.47 467 LYS B C 1
ATOM 8560 O O . LYS B 1 467 ? -12.892 -7.149 43.473 1.00 23.22 467 LYS B O 1
ATOM 8566 N N . HIS B 1 468 ? -13.475 -5.022 43.009 1.00 18.69 468 HIS B N 1
ATOM 8567 C CA . HIS B 1 468 ? -12.129 -4.602 42.632 1.00 19.81 468 HIS B CA 1
ATOM 8568 C C . HIS B 1 468 ? -11.655 -3.446 43.511 1.00 19.66 468 HIS B C 1
ATOM 8569 O O . HIS B 1 468 ? -11.013 -2.521 43.015 1.00 20.55 468 HIS B O 1
ATOM 8576 N N . LEU B 1 469 ? -11.987 -3.494 44.800 1.00 19.22 469 LEU B N 1
ATOM 8577 C CA . LEU B 1 469 ? -11.566 -2.467 45.755 1.00 23.55 469 LEU B CA 1
ATOM 8578 C C . LEU B 1 469 ? -10.070 -2.556 46.067 1.00 27.87 469 LEU B C 1
ATOM 8579 O O . LEU B 1 469 ? -9.416 -1.538 46.312 1.00 30.42 469 LEU B O 1
ATOM 8584 N N . THR B 1 470 ? -9.544 -3.778 46.047 1.00 31.11 470 THR B N 1
ATOM 8585 C CA . THR B 1 470 ? -8.139 -4.046 46.340 1.00 35.78 470 THR B CA 1
ATOM 8586 C C . THR B 1 470 ? -7.214 -3.755 45.146 1.00 36.00 470 THR B C 1
ATOM 8587 O O . THR B 1 470 ? -6.216 -3.044 45.285 1.00 36.21 470 THR B O 1
ATOM 8591 N N . ASP B 1 471 ? -7.557 -4.297 43.979 1.00 35.90 471 ASP B N 1
ATOM 8592 C CA . ASP B 1 471 ? -6.676 -4.242 42.806 1.00 36.01 471 ASP B CA 1
ATOM 8593 C C . ASP B 1 471 ? -6.998 -3.114 41.822 1.00 37.02 471 ASP B C 1
ATOM 8594 O O . ASP B 1 471 ? -6.300 -2.943 40.815 1.00 37.12 471 ASP B O 1
ATOM 8599 N N . GLY B 1 472 ? -8.051 -2.352 42.112 1.00 36.25 472 GLY B N 1
ATOM 8600 C CA . GLY B 1 472 ? -8.477 -1.260 41.243 1.00 34.15 472 GLY B CA 1
ATOM 8601 C C . GLY B 1 472 ? -9.009 -1.756 39.911 1.00 34.58 472 GLY B C 1
ATOM 8602 O O . GLY B 1 472 ? -9.126 -2.964 39.680 1.00 34.94 472 GLY B O 1
ATOM 8603 N N . MET B 1 473 ? -9.332 -0.819 39.026 1.00 34.74 473 MET B N 1
ATOM 8604 C CA . MET B 1 473 ? -9.876 -1.170 37.719 1.00 31.41 473 MET B CA 1
ATOM 8605 C C . MET B 1 473 ? -9.285 -0.350 36.590 1.00 31.35 473 MET B C 1
ATOM 8606 O O . MET B 1 473 ? -8.885 0.800 36.773 1.00 32.05 473 MET B O 1
ATOM 8611 N N . THR B 1 474 ? -9.255 -0.958 35.413 1.00 31.15 474 THR B N 1
ATOM 8612 C CA . THR B 1 474 ? -8.681 -0.341 34.238 1.00 31.34 474 THR B CA 1
ATOM 8613 C C . THR B 1 474 ? -9.777 0.399 33.456 1.00 31.92 474 THR B C 1
ATOM 8614 O O . THR B 1 474 ? -10.965 0.068 33.571 1.00 32.91 474 THR B O 1
ATOM 8618 N N . VAL B 1 475 ? -9.378 1.403 32.678 1.00 29.44 475 VAL B N 1
ATOM 8619 C CA . VAL B 1 475 ? -10.322 2.201 31.888 1.00 26.04 475 VAL B CA 1
ATOM 8620 C C . VAL B 1 475 ? -11.220 1.346 30.984 1.00 26.02 475 VAL B C 1
ATOM 8621 O O . VAL B 1 475 ? -12.439 1.563 30.929 1.00 24.74 475 VAL B O 1
ATOM 8625 N N . ARG B 1 476 ? -10.632 0.380 30.284 1.00 25.13 476 ARG B N 1
ATOM 8626 C CA . ARG B 1 476 ? -11.430 -0.497 29.425 1.00 25.73 476 ARG B CA 1
ATOM 8627 C C . ARG B 1 476 ? -12.348 -1.424 30.226 1.00 22.65 476 ARG B C 1
ATOM 8628 O O . ARG B 1 476 ? -13.455 -1.716 29.792 1.00 23.60 476 ARG B O 1
ATOM 8636 N N . GLU B 1 477 ? -11.879 -1.869 31.390 1.00 24.07 477 GLU B N 1
ATOM 8637 C CA . GLU B 1 477 ? -12.679 -2.687 32.303 1.00 25.88 477 GLU B CA 1
ATOM 8638 C C . GLU B 1 477 ? -13.875 -1.891 32.812 1.00 22.69 477 GLU B C 1
ATOM 8639 O O . GLU B 1 477 ? -14.981 -2.415 32.893 1.00 23.29 477 GLU B O 1
ATOM 8645 N N . LEU B 1 478 ? -13.640 -0.618 33.130 1.00 21.26 478 LEU B N 1
ATOM 8646 C CA . LEU B 1 478 ? -14.685 0.287 33.591 1.00 20.01 478 LEU B CA 1
ATOM 8647 C C . LEU B 1 478 ? -15.746 0.523 32.524 1.00 20.92 478 LEU B C 1
ATOM 8648 O O . LEU B 1 478 ? -16.941 0.527 32.824 1.00 19.22 478 LEU B O 1
ATOM 8653 N N . CYS B 1 479 ? -15.306 0.699 31.280 1.00 20.35 479 CYS B N 1
ATOM 8654 C CA . CYS B 1 479 ? -16.221 0.837 30.151 1.00 21.48 479 CYS B CA 1
ATOM 8655 C C . CYS B 1 479 ? -17.017 -0.441 29.892 1.00 22.44 479 CYS B C 1
ATOM 8656 O O . CYS B 1 479 ? -18.227 -0.384 29.666 1.00 20.94 479 CYS B O 1
ATOM 8659 N N . SER B 1 480 ? -16.333 -1.583 29.920 1.00 21.95 480 SER B N 1
ATOM 8660 C CA . SER B 1 480 ? -16.987 -2.876 29.783 1.00 22.91 480 SER B CA 1
ATOM 8661 C C . SER B 1 480 ? -18.028 -3.058 30.887 1.00 23.06 480 SER B C 1
ATOM 8662 O O . SER B 1 480 ? -19.159 -3.429 30.611 1.00 27.12 480 SER B O 1
ATOM 8665 N N . ALA B 1 481 ? -17.635 -2.767 32.126 1.00 23.10 481 ALA B N 1
ATOM 8666 C CA . ALA B 1 481 ? -18.519 -2.840 33.285 1.00 23.23 481 ALA B CA 1
ATOM 8667 C C . ALA B 1 481 ? -19.693 -1.864 33.196 1.00 23.61 481 ALA B C 1
ATOM 8668 O O . ALA B 1 481 ? -20.833 -2.233 33.490 1.00 24.47 481 ALA B O 1
ATOM 8670 N N . ALA B 1 482 ? -19.412 -0.627 32.787 1.00 21.71 482 ALA B N 1
ATOM 8671 C CA . ALA B 1 482 ? -20.445 0.399 32.654 1.00 21.78 482 ALA B CA 1
ATOM 8672 C C . ALA B 1 482 ? -21.478 0.060 31.576 1.00 22.72 482 ALA B C 1
ATOM 8673 O O . ALA B 1 482 ? -22.684 0.135 31.822 1.00 22.88 482 ALA B O 1
ATOM 8675 N N . ILE B 1 483 ? -21.002 -0.310 30.389 1.00 22.94 483 ILE B N 1
ATOM 8676 C CA . ILE B 1 483 ? -21.875 -0.599 29.253 1.00 25.03 483 ILE B CA 1
ATOM 8677 C C . ILE B 1 483 ? -22.534 -1.983 29.363 1.00 27.51 483 ILE B C 1
ATOM 8678 O O . ILE B 1 483 ? -23.757 -2.091 29.281 1.00 29.07 483 ILE B O 1
ATOM 8683 N N . THR B 1 484 ? -21.728 -3.026 29.564 1.00 28.43 484 THR B N 1
ATOM 8684 C CA . THR B 1 484 ? -22.225 -4.407 29.480 1.00 31.15 484 THR B CA 1
ATOM 8685 C C . THR B 1 484 ? -22.803 -4.956 30.790 1.00 32.59 484 THR B C 1
ATOM 8686 O O . THR B 1 484 ? -23.694 -5.805 30.760 1.00 33.47 484 THR B O 1
ATOM 8690 N N . MET B 1 485 ? -22.301 -4.468 31.925 1.00 32.99 485 MET B N 1
ATOM 8691 C CA . MET B 1 485 ? -22.716 -4.968 33.243 1.00 32.60 485 MET B CA 1
ATOM 8692 C C . MET B 1 485 ? -23.433 -3.905 34.087 1.00 31.96 485 MET B C 1
ATOM 8693 O O . MET B 1 485 ? -23.607 -4.087 35.297 1.00 32.28 485 MET B O 1
ATOM 8698 N N . SER B 1 486 ? -23.822 -2.797 33.448 1.00 30.58 486 SER B N 1
ATOM 8699 C CA . SER B 1 486 ? -24.626 -1.727 34.069 1.00 30.38 486 SER B CA 1
ATOM 8700 C C . SER B 1 486 ? -24.091 -1.211 35.420 1.00 30.40 486 SER B C 1
ATOM 8701 O O . SER B 1 486 ? -24.868 -0.878 36.324 1.00 31.92 486 SER B O 1
ATOM 8704 N N . ASP B 1 487 ? -22.767 -1.145 35.534 1.00 26.95 487 ASP B N 1
ATOM 8705 C CA . ASP B 1 487 ? -22.076 -0.769 36.766 1.00 22.53 487 ASP B CA 1
ATOM 8706 C C . ASP B 1 487 ? -22.106 0.752 36.967 1.00 21.42 487 ASP B C 1
ATOM 8707 O O . ASP B 1 487 ? -21.490 1.498 36.202 1.00 20.33 487 ASP B O 1
ATOM 8712 N N . ASN B 1 488 ? -22.823 1.200 37.997 1.00 20.90 488 ASN B N 1
ATOM 8713 C CA . ASN B 1 488 ? -22.995 2.631 38.282 1.00 20.22 488 ASN B CA 1
ATOM 8714 C C . ASN B 1 488 ? -21.729 3.342 38.748 1.00 20.11 488 ASN B C 1
ATOM 8715 O O . ASN B 1 488 ? -21.481 4.487 38.368 1.00 20.46 488 ASN B O 1
ATOM 8720 N N . THR B 1 489 ? -20.953 2.672 39.596 1.00 18.91 489 THR B N 1
ATOM 8721 C CA . THR B 1 489 ? -19.702 3.232 40.104 1.00 16.92 489 THR B CA 1
ATOM 8722 C C . THR B 1 489 ? -18.702 3.352 38.961 1.00 14.71 489 THR B C 1
ATOM 8723 O O . THR B 1 489 ? -18.017 4.365 38.842 1.00 15.06 489 THR B O 1
ATOM 8727 N N . ALA B 1 490 ? -18.666 2.337 38.100 1.00 11.71 490 ALA B N 1
ATOM 8728 C CA . ALA B 1 490 ? -17.865 2.385 36.884 1.00 15.06 490 ALA B CA 1
ATOM 8729 C C . ALA B 1 490 ? -18.155 3.635 36.055 1.00 15.43 490 ALA B C 1
ATOM 8730 O O . ALA B 1 490 ? -17.225 4.264 35.536 1.00 18.90 490 ALA B O 1
ATOM 8732 N N . ALA B 1 491 ? -19.436 3.992 35.955 1.00 14.38 491 ALA B N 1
ATOM 8733 C CA . ALA B 1 491 ? -19.883 5.194 35.242 1.00 13.04 491 ALA B CA 1
ATOM 8734 C C . ALA B 1 491 ? -19.370 6.498 35.854 1.00 13.32 491 ALA B C 1
ATOM 8735 O O . ALA B 1 491 ? -18.929 7.386 35.127 1.00 12.66 491 ALA B O 1
ATOM 8737 N N . ASN B 1 492 ? -19.461 6.612 37.181 1.00 14.28 492 ASN B N 1
ATOM 8738 C CA . ASN B 1 492 ? -18.965 7.777 37.911 1.00 14.92 492 ASN B CA 1
ATOM 8739 C C . ASN B 1 492 ? -17.448 7.905 37.852 1.00 16.95 492 ASN B C 1
ATOM 8740 O O . ASN B 1 492 ? -16.917 9.012 37.798 1.00 17.62 492 ASN B O 1
ATOM 8745 N N . LEU B 1 493 ? -16.765 6.762 37.882 1.00 17.75 493 LEU B N 1
ATOM 8746 C CA . LEU B 1 493 ? -15.310 6.701 37.737 1.00 17.20 493 LEU B CA 1
ATOM 8747 C C . LEU B 1 493 ? -14.858 7.154 36.348 1.00 20.06 493 LEU B C 1
ATOM 8748 O O . LEU B 1 493 ? -13.837 7.827 36.217 1.00 22.04 493 LEU B O 1
ATOM 8753 N N . LEU B 1 494 ? -15.620 6.798 35.316 1.00 21.41 494 LEU B N 1
ATOM 8754 C CA . LEU B 1 494 ? -15.318 7.259 33.955 1.00 21.30 494 LEU B CA 1
ATOM 8755 C C . LEU B 1 494 ? -15.608 8.748 33.797 1.00 22.01 494 LEU B C 1
ATOM 8756 O O . LEU B 1 494 ? -14.820 9.475 33.186 1.00 22.39 494 LEU B O 1
ATOM 8761 N N . LEU B 1 495 ? -16.725 9.197 34.370 1.00 21.90 495 LEU B N 1
ATOM 8762 C CA . LEU B 1 495 ? -17.085 10.619 34.374 1.00 23.02 495 LEU B CA 1
ATOM 8763 C C . LEU B 1 495 ? -15.990 11.493 34.979 1.00 24.06 495 LEU B C 1
ATOM 8764 O O . LEU B 1 495 ? -15.720 12.576 34.477 1.00 25.80 495 LEU B O 1
ATOM 8769 N N . THR B 1 496 ? -15.362 11.010 36.050 1.00 26.19 496 THR B N 1
ATOM 8770 C CA . THR B 1 496 ? -14.288 11.739 36.725 1.00 25.58 496 THR B CA 1
ATOM 8771 C C . THR B 1 496 ? -13.046 11.901 35.842 1.00 24.70 496 THR B C 1
ATOM 8772 O O . THR B 1 496 ? -12.432 12.966 35.831 1.00 27.26 496 THR B O 1
ATOM 8776 N N . THR B 1 497 ? -12.700 10.861 35.086 1.00 25.58 497 THR B N 1
ATOM 8777 C CA . THR B 1 497 ? -11.541 10.913 34.187 1.00 26.26 497 THR B CA 1
ATOM 8778 C C . THR B 1 497 ? -11.673 11.948 33.060 1.00 25.61 497 THR B C 1
ATOM 8779 O O . THR B 1 497 ? -10.664 12.423 32.539 1.00 26.91 497 THR B O 1
ATOM 8783 N N . ILE B 1 498 ? -12.904 12.281 32.677 1.00 25.01 498 ILE B N 1
ATOM 8784 C CA . ILE B 1 498 ? -13.131 13.251 31.594 1.00 25.02 498 ILE B CA 1
ATOM 8785 C C . ILE B 1 498 ? -13.452 14.665 32.104 1.00 25.84 498 ILE B C 1
ATOM 8786 O O . ILE B 1 498 ? -13.445 15.627 31.333 1.00 26.18 498 ILE B O 1
ATOM 8791 N N . GLY B 1 499 ? -13.725 14.779 33.401 1.00 26.07 499 GLY B N 1
ATOM 8792 C CA . GLY B 1 499 ? -14.026 16.063 34.015 1.00 24.81 499 GLY B CA 1
ATOM 8793 C C . GLY B 1 499 ? -15.429 16.197 34.578 1.00 26.18 499 GLY B C 1
ATOM 8794 O O . GLY B 1 499 ? -15.771 17.240 35.140 1.00 28.73 499 GLY B O 1
ATOM 8795 N N . GLY B 1 500 ? -16.247 15.157 34.423 1.00 22.99 500 GLY B N 1
ATOM 8796 C CA . GLY B 1 500 ? -17.596 15.147 34.997 1.00 23.51 500 GLY B CA 1
ATOM 8797 C C . GLY B 1 500 ? -18.722 15.259 33.982 1.00 23.21 500 GLY B C 1
ATOM 8798 O O . GLY B 1 500 ? -18.460 15.384 32.788 1.00 24.93 500 GLY B O 1
ATOM 8799 N N . PRO B 1 501 ? -19.986 15.216 34.457 1.00 24.45 501 PRO B N 1
ATOM 8800 C CA . PRO B 1 501 ? -21.202 15.344 33.646 1.00 24.72 501 PRO B CA 1
ATOM 8801 C C . PRO B 1 501 ? -21.155 16.512 32.667 1.00 27.50 501 PRO B C 1
ATOM 8802 O O . PRO B 1 501 ? -21.505 16.341 31.498 1.00 29.56 501 PRO B O 1
ATOM 8806 N N . LYS B 1 502 ? -20.711 17.678 33.144 1.00 30.59 502 LYS B N 1
ATOM 8807 C CA . LYS B 1 502 ? -20.590 18.887 32.317 1.00 31.10 502 LYS B CA 1
ATOM 8808 C C . LYS B 1 502 ? -19.612 18.713 31.150 1.00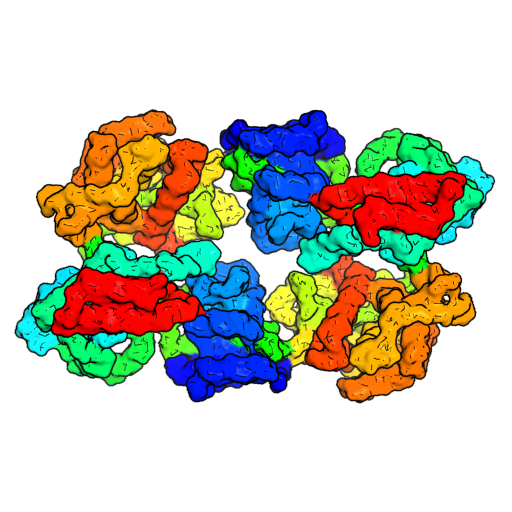 29.07 502 LYS B C 1
ATOM 8809 O O . LYS B 1 502 ? -19.746 19.360 30.110 1.00 27.99 502 LYS B O 1
ATOM 8815 N N . GLU B 1 503 ? -18.637 17.829 31.324 1.00 28.39 503 GLU B N 1
ATOM 8816 C CA . GLU B 1 503 ? -17.673 17.558 30.265 1.00 28.82 503 GLU B CA 1
ATOM 8817 C C . GLU B 1 503 ? -18.192 16.575 29.227 1.00 26.01 503 GLU B C 1
ATOM 8818 O O . GLU B 1 503 ? -17.838 16.679 28.052 1.00 25.81 503 GLU B O 1
ATOM 8824 N N . LEU B 1 504 ? -19.020 15.622 29.657 1.00 23.58 504 LEU B N 1
ATOM 8825 C CA . LEU B 1 504 ? -19.702 14.737 28.709 1.00 23.15 504 LEU B CA 1
ATOM 8826 C C . LEU B 1 504 ? -20.681 15.543 27.859 1.00 20.91 504 LEU B C 1
ATOM 8827 O O . LEU B 1 504 ? -20.699 15.397 26.637 1.00 20.39 504 LEU B O 1
ATOM 8832 N N . THR B 1 505 ? -21.466 16.402 28.512 1.00 20.39 505 THR B N 1
ATOM 8833 C CA . THR B 1 505 ? -22.409 17.300 27.828 1.00 23.05 505 THR B CA 1
ATOM 8834 C C . THR B 1 505 ? -21.712 18.209 26.809 1.00 23.84 505 THR B C 1
ATOM 8835 O O . THR B 1 505 ? -22.171 18.335 25.668 1.00 24.98 505 THR B O 1
ATOM 8839 N N . ALA B 1 506 ? -20.597 18.819 27.214 1.00 25.72 506 ALA B N 1
ATOM 8840 C CA . ALA B 1 506 ? -19.805 19.675 26.318 1.00 24.51 506 ALA B CA 1
ATOM 8841 C C . ALA B 1 506 ? -19.240 18.908 25.116 1.00 25.20 506 ALA B C 1
ATOM 8842 O O . ALA B 1 506 ? -19.201 19.434 24.000 1.00 26.19 506 ALA B O 1
ATOM 8844 N N . PHE B 1 507 ? -18.806 17.671 25.349 1.00 23.46 507 PHE B N 1
ATOM 8845 C CA . PHE B 1 507 ? -18.358 16.776 24.270 1.00 21.90 507 PHE B CA 1
ATOM 8846 C C . PHE B 1 507 ? -19.485 16.505 23.266 1.00 20.87 507 PHE B C 1
ATOM 8847 O O . PHE B 1 507 ? -19.274 16.560 22.051 1.00 21.51 507 PHE B O 1
ATOM 8855 N N . LEU B 1 508 ? -20.678 16.222 23.782 1.00 19.83 508 LEU B N 1
ATOM 8856 C CA . LEU B 1 508 ? -21.860 16.003 22.939 1.00 21.12 508 LEU B CA 1
ATOM 8857 C C . LEU B 1 508 ? -22.280 17.247 22.151 1.00 18.20 508 LEU B C 1
ATOM 8858 O O . LEU B 1 508 ? -22.643 17.148 20.980 1.00 18.81 508 LEU B O 1
ATOM 8863 N N . HIS B 1 509 ? -22.219 18.408 22.792 1.00 18.14 509 HIS B N 1
ATOM 8864 C CA . HIS B 1 509 ? -22.546 19.677 22.136 1.00 21.40 509 HIS B CA 1
ATOM 8865 C C . HIS B 1 509 ? -21.514 20.043 21.075 1.00 22.77 509 HIS B C 1
ATOM 8866 O O . HIS B 1 509 ? -21.857 20.624 20.044 1.00 22.57 509 HIS B O 1
ATOM 8873 N N . ASN B 1 510 ? -20.256 19.685 21.332 1.00 24.77 510 ASN B N 1
ATOM 8874 C CA . ASN B 1 510 ? -19.155 19.919 20.397 1.00 25.34 510 ASN B CA 1
ATOM 8875 C C . ASN B 1 510 ? -19.267 19.095 19.113 1.00 27.52 510 ASN B C 1
ATOM 8876 O O . ASN B 1 510 ? -18.745 19.494 18.071 1.00 29.47 510 ASN B O 1
ATOM 8881 N N . MET B 1 511 ? -19.935 17.945 19.191 1.00 25.35 511 MET B N 1
ATOM 8882 C CA . MET B 1 511 ? -20.193 17.128 18.006 1.00 27.69 511 MET B CA 1
ATOM 8883 C C . MET B 1 511 ? -21.596 17.354 17.420 1.00 27.18 511 MET B C 1
ATOM 8884 O O . MET B 1 511 ? -22.046 16.583 16.573 1.00 26.80 511 MET B O 1
ATOM 8889 N N . GLY B 1 512 ? -22.281 18.400 17.881 1.00 28.78 512 GLY B N 1
ATOM 8890 C CA . GLY B 1 512 ? -23.531 18.852 17.257 1.00 28.42 512 GLY B CA 1
ATOM 8891 C C . GLY B 1 512 ? -24.833 18.439 17.924 1.00 28.43 512 GLY B C 1
ATOM 8892 O O . GLY B 1 512 ? -25.917 18.697 17.391 1.00 28.84 512 GLY B O 1
ATOM 8893 N N . ASP B 1 513 ? -24.732 17.793 19.084 1.00 27.35 513 ASP B N 1
ATOM 8894 C CA . ASP B 1 513 ? -25.909 17.403 19.857 1.00 26.33 513 ASP B CA 1
ATOM 8895 C C . ASP B 1 513 ? -26.145 18.423 20.963 1.00 24.63 513 ASP B C 1
ATOM 8896 O O . ASP B 1 513 ? -25.497 18.385 22.012 1.00 23.11 513 ASP B O 1
ATOM 8901 N N . HIS B 1 514 ? -27.088 19.327 20.717 1.00 22.13 514 HIS B N 1
ATOM 8902 C CA . HIS B 1 514 ? -27.382 20.413 21.644 1.00 22.61 514 HIS B CA 1
ATOM 8903 C C . HIS B 1 514 ? -28.627 20.131 22.479 1.00 23.35 514 HIS B C 1
ATOM 8904 O O . HIS B 1 514 ? -29.099 21.006 23.206 1.00 24.28 514 HIS B O 1
ATOM 8911 N N . VAL B 1 515 ? -29.143 18.906 22.374 1.00 24.27 515 VAL B N 1
ATOM 8912 C CA . VAL B 1 515 ? -30.309 18.463 23.150 1.00 23.90 515 VAL B CA 1
ATOM 8913 C C . VAL B 1 515 ? -29.900 17.669 24.394 1.00 23.58 515 VAL B C 1
ATOM 8914 O O . VAL B 1 515 ? -30.310 17.994 25.511 1.00 23.56 515 VAL B O 1
ATOM 8918 N N . THR B 1 516 ? -29.092 16.631 24.192 1.00 24.34 516 THR B N 1
ATOM 8919 C CA . THR B 1 516 ? -28.692 15.733 25.272 1.00 23.15 516 THR B CA 1
ATOM 8920 C C . THR B 1 516 ? -27.908 16.463 26.356 1.00 23.48 516 THR B C 1
ATOM 8921 O O . THR B 1 516 ? -27.060 17.311 26.070 1.00 24.43 516 THR B O 1
ATOM 8925 N N . ARG B 1 517 ? -28.213 16.128 27.604 1.00 24.17 517 ARG B N 1
ATOM 8926 C CA . ARG B 1 517 ? -27.557 16.734 28.754 1.00 24.46 517 ARG B CA 1
ATOM 8927 C C . ARG B 1 517 ? -27.466 15.748 29.905 1.00 23.52 517 ARG B C 1
ATOM 8928 O O . ARG B 1 517 ? -28.455 15.112 30.277 1.00 23.64 517 ARG B O 1
ATOM 8936 N N . LEU B 1 518 ? -26.261 15.602 30.441 1.00 23.21 518 LEU B N 1
ATOM 8937 C CA . LEU B 1 518 ? -26.073 14.894 31.689 1.00 25.51 518 LEU B CA 1
ATOM 8938 C C . LEU B 1 518 ? -25.658 15.916 32.736 1.00 25.29 518 LEU B C 1
ATOM 8939 O O . LEU B 1 518 ? -24.668 16.631 32.573 1.00 26.15 518 LEU B O 1
ATOM 8944 N N . ASP B 1 519 ? -26.439 15.987 33.802 1.00 25.45 519 ASP B N 1
ATOM 8945 C CA . ASP B 1 519 ? -26.237 16.994 34.831 1.00 28.27 519 ASP B CA 1
ATOM 8946 C C . ASP B 1 519 ? -25.736 16.368 36.122 1.00 26.90 519 ASP B C 1
ATOM 8947 O O . ASP B 1 519 ? -24.863 16.926 36.784 1.00 29.43 519 ASP B O 1
ATOM 8952 N N . ARG B 1 520 ? -26.281 15.202 36.459 1.00 25.25 520 ARG B N 1
ATOM 8953 C CA . ARG B 1 520 ? -25.988 14.544 37.726 1.00 25.60 520 ARG B CA 1
ATOM 8954 C C . ARG B 1 520 ? -25.165 13.269 37.549 1.00 25.23 520 ARG B C 1
ATOM 8955 O O . ARG B 1 520 ? -24.928 12.822 36.425 1.00 25.44 520 ARG B O 1
ATOM 8963 N N . TRP B 1 521 ? -24.728 12.704 38.674 1.00 25.42 521 TRP B N 1
ATOM 8964 C CA . TRP B 1 521 ? -23.959 11.465 38.703 1.00 25.50 521 TRP B CA 1
ATOM 8965 C C . TRP B 1 521 ? -24.880 10.313 39.109 1.00 25.89 521 TRP B C 1
ATOM 8966 O O . TRP B 1 521 ? -26.021 10.537 39.516 1.00 23.84 521 TRP B O 1
ATOM 8977 N N . GLU B 1 522 ? -24.380 9.084 38.994 1.00 24.87 522 GLU B N 1
ATOM 8978 C CA . GLU B 1 522 ? -25.082 7.915 39.508 1.00 27.31 522 GLU B CA 1
ATOM 8979 C C . GLU B 1 522 ? -25.098 7.949 41.039 1.00 26.31 522 GLU B C 1
ATOM 8980 O O . GLU B 1 522 ? -24.141 8.428 41.646 1.00 24.74 522 GLU B O 1
ATOM 8986 N N . PRO B 1 523 ? -26.186 7.458 41.670 1.00 28.73 523 PRO B N 1
ATOM 8987 C CA . PRO B 1 523 ? -27.433 6.965 41.075 1.00 29.48 523 PRO B CA 1
ATOM 8988 C C . PRO B 1 523 ? -28.534 8.026 40.905 1.00 30.36 523 PRO B C 1
ATOM 8989 O O . PRO B 1 523 ? -29.640 7.691 40.479 1.00 31.35 523 PRO B O 1
ATOM 8993 N N . GLU B 1 524 ? -28.226 9.283 41.216 1.00 30.86 524 GLU B N 1
ATOM 8994 C CA . GLU B 1 524 ? -29.230 10.355 41.247 1.00 32.53 524 GLU B CA 1
ATOM 8995 C C . GLU B 1 524 ? -29.790 10.731 39.875 1.00 31.59 524 GLU B C 1
ATOM 8996 O O . GLU B 1 524 ? -30.922 11.203 39.775 1.00 33.92 524 GLU B O 1
ATOM 9002 N N . LEU B 1 525 ? -29.004 10.517 38.826 1.00 28.52 525 LEU B N 1
ATOM 9003 C CA . LEU B 1 525 ? -29.436 10.831 37.461 1.00 28.76 525 LEU B CA 1
ATOM 9004 C C . LEU B 1 525 ? -30.630 9.981 36.993 1.00 28.06 525 LEU B C 1
ATOM 9005 O O . LEU B 1 525 ? -31.188 10.220 35.923 1.00 25.35 525 LEU B O 1
ATOM 9010 N N . ASN B 1 526 ? -31.001 8.990 37.803 1.00 30.43 526 ASN B N 1
ATOM 9011 C CA . ASN B 1 526 ? -32.094 8.065 37.497 1.00 32.32 526 ASN B CA 1
ATOM 9012 C C . ASN B 1 526 ? -33.450 8.465 38.099 1.00 34.40 526 ASN B C 1
ATOM 9013 O O . ASN B 1 526 ? -34.397 7.675 38.082 1.00 33.75 526 ASN B O 1
ATOM 9018 N N . GLU B 1 527 ? -33.542 9.688 38.618 1.00 38.72 527 GLU B N 1
ATOM 9019 C CA . GLU B 1 527 ? -34.746 10.141 39.324 1.00 43.54 527 GLU B CA 1
ATOM 9020 C C . GLU B 1 527 ? -36.022 10.072 38.484 1.00 43.90 527 GLU B C 1
ATOM 9021 O O . GLU B 1 527 ? -37.060 9.598 38.962 1.00 42.49 527 GLU B O 1
ATOM 9027 N N . ALA B 1 528 ? -35.928 10.542 37.239 1.00 44.32 528 ALA B N 1
ATOM 9028 C CA . ALA B 1 528 ? -37.027 10.496 36.266 1.00 45.18 528 ALA B CA 1
ATOM 9029 C C . ALA B 1 528 ? -38.281 11.273 36.700 1.00 46.05 528 ALA B C 1
ATOM 9030 O O . ALA B 1 528 ? -39.402 10.760 36.618 1.00 45.94 528 ALA B O 1
ATOM 9032 N N . ILE B 1 529 ? -38.077 12.509 37.158 1.00 48.11 529 ILE B N 1
ATOM 9033 C CA . ILE B 1 529 ? -39.180 13.408 37.513 1.00 50.64 529 ILE B CA 1
ATOM 9034 C C . ILE B 1 529 ? -39.856 13.915 36.232 1.00 51.89 529 ILE B C 1
ATOM 9035 O O . ILE B 1 529 ? -39.184 14.477 35.364 1.00 52.23 529 ILE B O 1
ATOM 9040 N N . PRO B 1 530 ? -41.185 13.701 36.112 1.00 53.46 530 PRO B N 1
ATOM 9041 C CA . PRO B 1 530 ? -42.027 14.003 34.947 1.00 52.96 530 PRO B CA 1
ATOM 9042 C C . PRO B 1 530 ? -41.555 15.131 34.019 1.00 52.15 530 PRO B C 1
ATOM 9043 O O . PRO B 1 530 ? -41.343 14.889 32.827 1.00 52.47 530 PRO B O 1
ATOM 9047 N N . ASN B 1 531 ? -41.393 16.341 34.550 1.00 50.71 531 ASN B N 1
ATOM 9048 C CA . ASN B 1 531 ? -41.056 17.498 33.714 1.00 49.50 531 ASN B CA 1
ATOM 9049 C C . ASN B 1 531 ? -39.606 17.968 33.827 1.00 47.54 531 ASN B C 1
ATOM 9050 O O . ASN B 1 531 ? -39.229 18.987 33.238 1.00 47.22 531 ASN B O 1
ATOM 9055 N N . ASP B 1 532 ? -38.800 17.219 34.575 1.00 44.33 532 ASP B N 1
ATOM 9056 C CA . ASP B 1 532 ? -37.396 17.550 34.785 1.00 40.80 532 ASP B CA 1
ATOM 9057 C C . ASP B 1 532 ? -36.600 17.336 33.497 1.00 39.87 532 ASP B C 1
ATOM 9058 O O . ASP B 1 532 ? -36.646 16.254 32.903 1.00 37.80 532 ASP B O 1
ATOM 9063 N N . GLU B 1 533 ? -35.886 18.378 33.074 1.00 37.56 533 GLU B N 1
ATOM 9064 C CA . GLU B 1 533 ? -35.085 18.336 31.849 1.00 38.49 533 GLU B CA 1
ATOM 9065 C C . GLU B 1 533 ? -33.628 17.937 32.097 1.00 37.52 533 GLU B C 1
ATOM 9066 O O . GLU B 1 533 ? -32.863 17.757 31.151 1.00 37.60 533 GLU B O 1
ATOM 9072 N N . ARG B 1 534 ? -33.251 17.808 33.368 1.00 34.92 534 ARG B N 1
ATOM 9073 C CA . ARG B 1 534 ? -31.929 17.315 33.732 1.00 33.48 534 ARG B CA 1
ATOM 9074 C C . ARG B 1 534 ? -31.788 15.849 33.354 1.00 32.38 534 ARG B C 1
ATOM 9075 O O . ARG B 1 534 ? -32.742 15.073 33.486 1.00 32.14 534 ARG B O 1
ATOM 9083 N N . ASP B 1 535 ? -30.595 15.487 32.882 1.00 30.70 535 ASP B N 1
ATOM 9084 C CA . ASP B 1 535 ? -30.247 14.100 32.537 1.00 30.00 535 ASP B CA 1
ATOM 9085 C C . ASP B 1 535 ? -31.167 13.504 31.468 1.00 29.00 535 ASP B C 1
ATOM 9086 O O . ASP B 1 535 ? -31.526 12.322 31.525 1.00 29.36 535 ASP B O 1
ATOM 9091 N N . THR B 1 536 ? -31.535 14.328 30.489 1.00 27.40 536 THR B N 1
ATOM 9092 C CA . THR B 1 536 ? -32.480 13.914 29.452 1.00 26.96 536 THR B CA 1
ATOM 9093 C C . THR B 1 536 ? -31.894 13.961 28.048 1.00 24.76 536 THR B C 1
ATOM 9094 O O . THR B 1 536 ? -30.858 14.588 27.811 1.00 22.32 536 THR B O 1
ATOM 9098 N N . THR B 1 537 ? -32.582 13.286 27.129 1.00 23.78 537 THR B N 1
ATOM 9099 C CA . THR B 1 537 ? -32.311 13.361 25.699 1.00 22.22 537 THR B CA 1
ATOM 9100 C C . THR B 1 537 ? -33.628 13.157 24.945 1.00 24.34 537 THR B C 1
ATOM 9101 O O . THR B 1 537 ? -34.665 12.900 25.558 1.00 25.55 537 THR B O 1
ATOM 9105 N N . MET B 1 538 ? -33.581 13.282 23.622 1.00 25.18 538 MET B N 1
ATOM 9106 C CA . MET B 1 538 ? -34.700 12.911 22.766 1.00 25.18 538 MET B CA 1
ATOM 9107 C C . MET B 1 538 ? -34.295 11.679 21.973 1.00 24.40 538 MET B C 1
ATOM 9108 O O . MET B 1 538 ? -33.123 11.538 21.629 1.00 26.67 538 MET B O 1
ATOM 9113 N N . PRO B 1 539 ? -35.255 10.777 21.678 1.00 23.19 539 PRO B N 1
ATOM 9114 C CA . PRO B 1 539 ? -34.893 9.580 20.908 1.00 23.15 539 PRO B CA 1
ATOM 9115 C C . PRO B 1 539 ? -34.136 9.925 19.624 1.00 22.83 539 PRO B C 1
ATOM 9116 O O . PRO B 1 539 ? -33.153 9.250 19.291 1.00 19.90 539 PRO B O 1
ATOM 9120 N N . VAL B 1 540 ? -34.586 10.976 18.937 1.00 23.43 540 VAL B N 1
ATOM 9121 C CA . VAL B 1 540 ? -33.930 11.482 17.729 1.00 27.38 540 VAL B CA 1
ATOM 9122 C C . VAL B 1 540 ? -32.488 11.915 18.004 1.00 25.86 540 VAL B C 1
ATOM 9123 O O . VAL B 1 540 ? -31.580 11.545 17.264 1.00 25.10 540 VAL B O 1
ATOM 9127 N N . ALA B 1 541 ? -32.291 12.691 19.068 1.00 26.20 541 ALA B N 1
ATOM 9128 C CA . ALA B 1 541 ? -30.963 13.200 19.421 1.00 24.39 541 ALA B CA 1
ATOM 9129 C C . ALA B 1 541 ? -29.994 12.068 19.731 1.00 23.00 541 ALA B C 1
ATOM 9130 O O . ALA B 1 541 ? -28.882 12.053 19.213 1.00 22.24 541 ALA B O 1
ATOM 9132 N N . MET B 1 542 ? -30.436 11.116 20.553 1.00 22.38 542 MET B N 1
ATOM 9133 C CA . MET B 1 542 ? -29.608 9.983 20.964 1.00 23.27 542 MET B CA 1
ATOM 9134 C C . MET B 1 542 ? -29.207 9.100 19.781 1.00 22.61 542 MET B C 1
ATOM 9135 O O . MET B 1 542 ? -28.043 8.709 19.663 1.00 22.29 542 MET B O 1
ATOM 9140 N N . ALA B 1 543 ? -30.165 8.804 18.907 1.00 22.25 543 ALA B N 1
ATOM 9141 C CA . ALA B 1 543 ? -29.906 7.978 17.727 1.00 22.50 543 ALA B CA 1
ATOM 9142 C C . ALA B 1 543 ? -28.853 8.598 16.819 1.00 21.91 543 ALA B C 1
ATOM 9143 O O . ALA B 1 543 ? -27.896 7.930 16.436 1.00 21.33 543 ALA B O 1
ATOM 9145 N N . THR B 1 544 ? -29.033 9.877 16.484 1.00 24.29 544 THR B N 1
ATOM 9146 C CA . THR B 1 544 ? -28.143 10.565 15.548 1.00 25.11 544 THR B CA 1
ATOM 9147 C C . THR B 1 544 ? -26.748 10.752 16.150 1.00 23.70 544 THR B C 1
ATOM 9148 O O . THR B 1 544 ? -25.750 10.705 15.433 1.00 22.17 544 THR B O 1
ATOM 9152 N N . THR B 1 545 ? -26.700 10.963 17.466 1.00 22.55 545 THR B N 1
ATOM 9153 C CA . THR B 1 545 ? -25.447 11.059 18.215 1.00 22.40 545 THR B CA 1
ATOM 9154 C C . THR B 1 545 ? -24.686 9.734 18.196 1.00 23.83 545 THR B C 1
ATOM 9155 O O . THR B 1 545 ? -23.473 9.718 17.982 1.00 25.80 545 THR B O 1
ATOM 9159 N N . LEU B 1 546 ? -25.404 8.635 18.429 1.00 22.85 546 LEU B N 1
ATOM 9160 C CA . LEU B 1 546 ? -24.835 7.294 18.316 1.00 23.68 546 LEU B CA 1
ATOM 9161 C C . LEU B 1 546 ? -24.333 7.023 16.895 1.00 23.07 546 LEU B C 1
ATOM 9162 O O . LEU B 1 546 ? -23.236 6.498 16.717 1.00 22.99 546 LEU B O 1
ATOM 9167 N N . ARG B 1 547 ? -25.127 7.400 15.893 1.00 22.89 547 ARG B N 1
ATOM 9168 C CA . ARG B 1 547 ? -24.728 7.262 14.483 1.00 24.67 547 ARG B CA 1
ATOM 9169 C C . ARG B 1 547 ? -23.416 7.999 14.163 1.00 25.00 547 ARG B C 1
ATOM 9170 O O . ARG B 1 547 ? -22.573 7.483 13.431 1.00 22.52 547 ARG B O 1
ATOM 9178 N N . LYS B 1 548 ? -23.254 9.193 14.729 1.00 24.78 548 LYS B N 1
ATOM 9179 C CA . LYS B 1 548 ? -22.064 10.007 14.501 1.00 27.57 548 LYS B CA 1
ATOM 9180 C C . LYS B 1 548 ? -20.799 9.387 15.101 1.00 27.96 548 LYS B C 1
ATOM 9181 O O . LYS B 1 548 ? -19.711 9.509 14.531 1.00 26.39 548 LYS B O 1
ATOM 9187 N N . LEU B 1 549 ? -20.952 8.724 16.246 1.00 28.49 549 LEU B N 1
ATOM 9188 C CA . LEU B 1 549 ? -19.848 8.016 16.897 1.00 27.68 549 LEU B CA 1
ATOM 9189 C C . LEU B 1 549 ? -19.471 6.727 16.168 1.00 27.85 549 LEU B C 1
ATOM 9190 O O . LEU B 1 549 ? -18.353 6.234 16.311 1.00 29.73 549 LEU B O 1
ATOM 9195 N N . LEU B 1 550 ? -20.403 6.183 15.390 1.00 30.72 550 LEU B N 1
ATOM 9196 C CA . LEU B 1 550 ? -20.174 4.920 14.679 1.00 32.33 550 LEU B CA 1
ATOM 9197 C C . LEU B 1 550 ? -19.895 5.098 13.182 1.00 32.01 550 LEU B C 1
ATOM 9198 O O . LEU B 1 550 ? -19.648 4.121 12.471 1.00 32.08 550 LEU B O 1
ATOM 9203 N N . THR B 1 551 ? -19.942 6.346 12.719 1.00 32.12 551 THR B N 1
ATOM 9204 C CA . THR B 1 551 ? -19.649 6.700 11.327 1.00 30.90 551 THR B CA 1
ATOM 9205 C C . THR B 1 551 ? -18.706 7.907 11.274 1.00 30.31 551 THR B C 1
ATOM 9206 O O . THR B 1 551 ? -18.266 8.407 12.311 1.00 31.35 551 THR B O 1
ATOM 9210 N N . GLY B 1 552 ? -18.400 8.372 10.066 1.00 32.59 552 GLY B N 1
ATOM 9211 C CA . GLY B 1 552 ? -17.499 9.512 9.869 1.00 33.05 552 GLY B CA 1
ATOM 9212 C C . GLY B 1 552 ? -16.104 9.220 10.380 1.00 33.91 552 GLY B C 1
ATOM 9213 O O . GLY B 1 552 ? -15.614 8.098 10.256 1.00 33.62 552 GLY B O 1
ATOM 9214 N N . GLU B 1 553 ? -15.466 10.229 10.963 1.00 36.55 553 GLU B N 1
ATOM 9215 C CA . GLU B 1 553 ? -14.156 10.039 11.585 1.00 39.94 553 GLU B CA 1
ATOM 9216 C C . GLU B 1 553 ? -14.023 10.716 12.950 1.00 39.20 553 GLU B C 1
ATOM 9217 O O . GLU B 1 553 ? -12.933 11.147 13.338 1.00 40.68 553 GLU B O 1
ATOM 9223 N N . LEU B 1 554 ? -15.136 10.796 13.679 1.00 37.61 554 LEU B N 1
ATOM 9224 C CA . LEU B 1 554 ? -15.113 11.264 15.066 1.00 37.64 554 LEU B CA 1
ATOM 9225 C C . LEU B 1 554 ? -14.299 10.309 15.940 1.00 35.30 554 LEU B C 1
ATOM 9226 O O . LEU B 1 554 ? -13.636 10.730 16.886 1.00 35.39 554 LEU B O 1
ATOM 9231 N N . LEU B 1 555 ? -14.359 9.025 15.602 1.00 34.73 555 LEU B N 1
ATOM 9232 C CA . LEU B 1 555 ? -13.513 8.006 16.211 1.00 34.07 555 LEU B CA 1
ATOM 9233 C C . LEU B 1 555 ? -12.723 7.280 15.130 1.00 32.61 555 LEU B C 1
ATOM 9234 O O . LEU B 1 555 ? -13.182 7.168 13.995 1.00 31.12 555 LEU B O 1
ATOM 9239 N N . THR B 1 556 ? -11.536 6.795 15.485 1.00 32.77 556 THR B N 1
ATOM 9240 C CA . THR B 1 556 ? -10.751 5.941 14.593 1.00 34.85 556 THR B CA 1
ATOM 9241 C C . THR B 1 556 ? -11.455 4.594 14.421 1.00 35.43 556 THR B C 1
ATOM 9242 O O . THR B 1 556 ? -12.323 4.241 15.223 1.00 35.12 556 THR B O 1
ATOM 9246 N N . LEU B 1 557 ? -11.083 3.848 13.382 1.00 36.15 557 LEU B N 1
ATOM 9247 C CA . LEU B 1 557 ? -11.637 2.512 13.143 1.00 36.94 557 LEU B CA 1
ATOM 9248 C C . LEU B 1 557 ? -11.492 1.575 14.344 1.00 36.69 557 LEU B C 1
ATOM 9249 O O . LEU B 1 557 ? -12.384 0.768 14.614 1.00 37.89 557 LEU B O 1
ATOM 9254 N N . ALA B 1 558 ? -10.364 1.680 15.046 1.00 36.51 558 ALA B N 1
ATOM 9255 C CA . ALA B 1 558 ? -10.098 0.867 16.236 1.00 35.96 558 ALA B CA 1
ATOM 9256 C C . ALA B 1 558 ? -11.051 1.221 17.373 1.00 34.63 558 ALA B C 1
ATOM 9257 O O . ALA B 1 558 ? -11.717 0.344 17.930 1.00 34.58 558 ALA B O 1
ATOM 9259 N N . SER B 1 559 ? -11.119 2.511 17.697 1.00 33.43 559 SER B N 1
ATOM 9260 C CA . SER B 1 559 ? -11.985 3.014 18.765 1.00 33.17 559 SER B CA 1
ATOM 9261 C C . SER B 1 559 ? -13.468 2.860 18.436 1.00 32.43 559 SER B C 1
ATOM 9262 O O . SER B 1 559 ? -14.309 2.811 19.332 1.00 31.92 559 SER B O 1
ATOM 9265 N N . ARG B 1 560 ? -13.769 2.774 17.146 1.00 32.04 560 ARG B N 1
ATOM 9266 C CA . ARG B 1 560 ? -15.123 2.570 16.665 1.00 32.12 560 ARG B CA 1
ATOM 9267 C C . ARG B 1 560 ? -15.537 1.114 16.842 1.00 32.08 560 ARG B C 1
ATOM 9268 O O . ARG B 1 560 ? -16.680 0.835 17.203 1.00 32.18 560 ARG B O 1
ATOM 9276 N N . GLN B 1 561 ? -14.605 0.197 16.584 1.00 30.61 561 GLN B N 1
ATOM 9277 C CA . GLN B 1 561 ? -14.854 -1.239 16.730 1.00 30.66 561 GLN B CA 1
ATOM 9278 C C . GLN B 1 561 ? -14.877 -1.652 18.200 1.00 29.29 561 GLN B C 1
ATOM 9279 O O . GLN B 1 561 ? -15.575 -2.596 18.576 1.00 26.73 561 GLN B O 1
ATOM 9285 N N . GLN B 1 562 ? -14.109 -0.939 19.021 1.00 28.84 562 GLN B N 1
ATOM 9286 C CA . GLN B 1 562 ? -14.125 -1.139 20.467 1.00 29.12 562 GLN B CA 1
ATOM 9287 C C . GLN B 1 562 ? -15.494 -0.791 21.067 1.00 29.65 562 GLN B C 1
ATOM 9288 O O . GLN B 1 562 ? -16.013 -1.530 21.909 1.00 31.90 562 GLN B O 1
ATOM 9294 N N . LEU B 1 563 ? -16.078 0.320 20.620 1.00 27.95 563 LEU B N 1
ATOM 9295 C CA . LEU B 1 563 ? -17.390 0.749 21.117 1.00 25.74 563 LEU B CA 1
ATOM 9296 C C . LEU B 1 563 ? -18.488 -0.210 20.664 1.00 25.58 563 LEU B C 1
ATOM 9297 O O . LEU B 1 563 ? -19.354 -0.584 21.454 1.00 23.18 563 LEU B O 1
ATOM 9302 N N . ILE B 1 564 ? -18.421 -0.607 19.393 1.00 26.15 564 ILE B N 1
ATOM 9303 C CA . ILE B 1 564 ? -19.332 -1.583 18.797 1.00 26.76 564 ILE B CA 1
ATOM 9304 C C . ILE B 1 564 ? -19.347 -2.900 19.573 1.00 27.88 564 ILE B C 1
ATOM 9305 O O . ILE B 1 564 ? -20.419 -3.447 19.850 1.00 30.49 564 ILE B O 1
ATOM 9310 N N . ASP B 1 565 ? -18.161 -3.385 19.935 1.00 29.83 565 ASP B N 1
ATOM 9311 C CA . ASP B 1 565 ? -18.014 -4.629 20.687 1.00 32.31 565 ASP B CA 1
ATOM 9312 C C . ASP B 1 565 ? -18.626 -4.542 22.092 1.00 32.81 565 ASP B C 1
ATOM 9313 O O . ASP B 1 565 ? -19.286 -5.483 22.539 1.00 33.78 565 ASP B O 1
ATOM 9318 N N . TRP B 1 566 ? -18.406 -3.416 22.778 1.00 30.97 566 TRP B N 1
ATOM 9319 C CA . TRP B 1 566 ? -19.042 -3.161 24.074 1.00 29.86 566 TRP B CA 1
ATOM 9320 C C . TRP B 1 566 ? -20.566 -3.066 23.946 1.00 29.56 566 TRP B C 1
ATOM 9321 O O . TRP B 1 566 ? -21.300 -3.573 24.793 1.00 27.78 566 TRP B O 1
ATOM 9332 N N . MET B 1 567 ? -21.031 -2.416 22.883 1.00 30.76 567 MET B N 1
ATOM 9333 C CA . MET B 1 567 ? -22.462 -2.253 22.644 1.00 33.99 567 MET B CA 1
ATOM 9334 C C . MET B 1 567 ? -23.158 -3.578 22.355 1.00 36.51 567 MET B C 1
ATOM 9335 O O . MET B 1 567 ? -24.309 -3.770 22.747 1.00 37.74 567 MET B O 1
ATOM 9340 N N . GLU B 1 568 ? -22.456 -4.476 21.664 1.00 40.42 568 GLU B N 1
ATOM 9341 C CA . GLU B 1 568 ? -22.975 -5.801 21.321 1.00 43.42 568 GLU B CA 1
ATOM 9342 C C . GLU B 1 568 ? -23.213 -6.678 22.542 1.00 43.46 568 GLU B C 1
ATOM 9343 O O . GLU B 1 568 ? -24.183 -7.433 22.585 1.00 44.18 568 GLU B O 1
ATOM 9349 N N . ALA B 1 569 ? -22.317 -6.580 23.521 1.00 42.96 569 ALA B N 1
ATOM 9350 C CA . ALA B 1 569 ? -22.431 -7.351 24.755 1.00 43.07 569 ALA B CA 1
ATOM 9351 C C . ALA B 1 569 ? -23.576 -6.836 25.624 1.00 41.52 569 ALA B C 1
ATOM 9352 O O . ALA B 1 569 ? -24.227 -7.608 26.330 1.00 42.31 569 ALA B O 1
ATOM 9354 N N . ASP B 1 570 ? -23.807 -5.527 25.556 1.00 40.88 570 ASP B N 1
ATOM 9355 C CA . ASP B 1 570 ? -24.956 -4.874 26.180 1.00 41.14 570 ASP B CA 1
ATOM 9356 C C . ASP B 1 570 ? -26.256 -5.296 25.477 1.00 41.88 570 ASP B C 1
ATOM 9357 O O . ASP B 1 570 ? -27.294 -5.470 26.120 1.00 41.50 570 ASP B O 1
ATOM 9362 N N . LYS B 1 571 ? -26.175 -5.466 24.159 1.00 42.09 571 LYS B N 1
ATOM 9363 C CA . LYS B 1 571 ? -27.313 -5.850 23.325 1.00 45.21 571 LYS B CA 1
ATOM 9364 C C . LYS B 1 571 ? -27.811 -7.265 23.641 1.00 46.73 571 LYS B C 1
ATOM 9365 O O . LYS B 1 571 ? -29.022 -7.497 23.733 1.00 47.86 571 LYS B O 1
ATOM 9371 N N . VAL B 1 572 ? -26.874 -8.195 23.816 1.00 46.53 572 VAL B N 1
ATOM 9372 C CA . VAL B 1 572 ? -27.204 -9.602 24.060 1.00 46.62 572 VAL B CA 1
ATOM 9373 C C . VAL B 1 572 ? -27.610 -9.891 25.511 1.00 46.43 572 VAL B C 1
ATOM 9374 O O . VAL B 1 572 ? -28.296 -10.880 25.782 1.00 47.28 572 VAL B O 1
ATOM 9378 N N . ALA B 1 573 ? -27.185 -9.026 26.431 1.00 44.90 573 ALA B N 1
ATOM 9379 C CA . ALA B 1 573 ? -27.521 -9.168 27.848 1.00 43.23 573 ALA B CA 1
ATOM 9380 C C . ALA B 1 573 ? -28.821 -8.441 28.212 1.00 41.98 573 ALA B C 1
ATOM 9381 O O . ALA B 1 573 ? -29.333 -8.589 29.325 1.00 42.48 573 ALA B O 1
ATOM 9383 N N . GLY B 1 574 ? -29.351 -7.665 27.268 1.00 40.03 574 GLY B N 1
ATOM 9384 C CA . GLY B 1 574 ? -30.544 -6.851 27.508 1.00 37.73 574 GLY B CA 1
ATOM 9385 C C . GLY B 1 574 ? -31.850 -7.498 27.070 1.00 35.46 574 GLY B C 1
ATOM 9386 O O . GLY B 1 574 ? -31.844 -8.593 26.504 1.00 34.56 574 GLY B O 1
ATOM 9387 N N . PRO B 1 575 ? -32.984 -6.821 27.332 1.00 34.86 575 PRO B N 1
ATOM 9388 C CA . PRO B 1 575 ? -34.306 -7.360 26.997 1.00 34.07 575 PRO B CA 1
ATOM 9389 C C . PRO B 1 575 ? -34.673 -7.338 25.508 1.00 33.41 575 PRO B C 1
ATOM 9390 O O . PRO B 1 575 ? -35.512 -8.137 25.086 1.00 34.70 575 PRO B O 1
ATOM 9394 N N . LEU B 1 576 ? -34.057 -6.454 24.721 1.00 32.46 576 LEU B N 1
ATOM 9395 C CA . LEU B 1 576 ? -34.481 -6.257 23.323 1.00 33.85 576 LEU B CA 1
ATOM 9396 C C . LEU B 1 576 ? -34.592 -7.548 22.501 1.00 35.89 576 LEU B C 1
ATOM 9397 O O . LEU B 1 576 ? -35.592 -7.754 21.812 1.00 36.13 576 LEU B O 1
ATOM 9402 N N . LEU B 1 577 ? -33.582 -8.411 22.580 1.00 38.12 577 LEU B N 1
ATOM 9403 C CA . LEU B 1 577 ? -33.589 -9.659 21.811 1.00 40.69 577 LEU B CA 1
ATOM 9404 C C . LEU B 1 577 ? -33.835 -10.920 22.654 1.00 42.84 577 LEU B C 1
ATOM 9405 O O . LEU B 1 577 ? -33.465 -12.024 22.245 1.00 40.94 577 LEU B O 1
ATOM 9410 N N . ARG B 1 578 ? -34.474 -10.750 23.814 1.00 47.13 578 ARG B N 1
ATOM 9411 C CA . ARG B 1 578 ? -34.814 -11.872 24.704 1.00 50.51 578 ARG B CA 1
ATOM 9412 C C . ARG B 1 578 ? -35.848 -12.823 24.102 1.00 51.97 578 ARG B C 1
ATOM 9413 O O . ARG B 1 578 ? -35.875 -14.007 24.444 1.00 52.81 578 ARG B O 1
ATOM 9421 N N . SER B 1 579 ? -36.703 -12.296 23.228 1.00 53.49 579 SER B N 1
ATOM 9422 C CA . SER B 1 579 ? -37.706 -13.103 22.532 1.00 55.18 579 SER B CA 1
ATOM 9423 C C . SER B 1 579 ? -37.215 -13.580 21.164 1.00 54.89 579 SER B C 1
ATOM 9424 O O . SER B 1 579 ? -37.542 -14.689 20.735 1.00 55.49 579 SER B O 1
ATOM 9427 N N . ALA B 1 580 ? -36.432 -12.738 20.491 1.00 54.43 580 ALA B N 1
ATOM 9428 C CA . ALA B 1 580 ? -35.857 -13.069 19.186 1.00 52.96 580 ALA B CA 1
ATOM 9429 C C . ALA B 1 580 ? -34.761 -14.133 19.300 1.00 51.59 580 ALA B C 1
ATOM 9430 O O . ALA B 1 580 ? -34.863 -15.196 18.688 1.00 50.78 580 ALA B O 1
ATOM 9432 N N . LEU B 1 581 ? -33.722 -13.834 20.080 1.00 51.39 581 LEU B N 1
ATOM 9433 C CA . LEU B 1 581 ? -32.649 -14.784 20.379 1.00 50.42 581 LEU B CA 1
ATOM 9434 C C . LEU B 1 581 ? -32.696 -15.176 21.857 1.00 50.25 581 LEU B C 1
ATOM 9435 O O . LEU B 1 581 ? -31.964 -14.605 22.673 1.00 49.31 581 LEU B O 1
ATOM 9440 N N . PRO B 1 582 ? -33.552 -16.156 22.211 1.00 50.21 582 PRO B N 1
ATOM 9441 C CA . PRO B 1 582 ? -33.765 -16.477 23.623 1.00 49.95 582 PRO B CA 1
ATOM 9442 C C . PRO B 1 582 ? -32.585 -17.210 24.260 1.00 48.65 582 PRO B C 1
ATOM 9443 O O . PRO B 1 582 ? -31.852 -17.928 23.573 1.00 48.40 582 PRO B O 1
ATOM 9447 N N . ALA B 1 583 ? -32.406 -17.003 25.564 1.00 46.71 583 ALA B N 1
ATOM 9448 C CA . ALA B 1 583 ? -31.424 -17.748 26.340 1.00 45.33 583 ALA B CA 1
ATOM 9449 C C . ALA B 1 583 ? -31.968 -19.151 26.577 1.00 44.39 583 ALA B C 1
ATOM 9450 O O . ALA B 1 583 ? -33.107 -19.316 27.025 1.00 45.00 583 ALA B O 1
ATOM 9452 N N . GLY B 1 584 ? -31.153 -20.155 26.264 1.00 41.28 584 GLY B N 1
ATOM 9453 C CA . GLY B 1 584 ? -31.598 -21.542 26.285 1.00 37.44 584 GLY B CA 1
ATOM 9454 C C . GLY B 1 584 ? -31.537 -22.187 27.652 1.00 35.12 584 GLY B C 1
ATOM 9455 O O . GLY B 1 584 ? -31.906 -21.578 28.661 1.00 33.20 584 GLY B O 1
ATOM 9456 N N . SER B 1 585 ? -31.070 -23.432 27.674 1.00 32.26 585 SER B N 1
ATOM 9457 C CA . SER B 1 585 ? -30.914 -24.196 28.907 1.00 31.50 585 SER B CA 1
ATOM 9458 C C . SER B 1 585 ? -29.769 -23.664 29.779 1.00 29.75 585 SER B C 1
ATOM 9459 O O . SER B 1 585 ? -29.000 -22.795 29.353 1.00 29.94 585 SER B O 1
ATOM 9462 N N . ALA B 1 586 ? -29.668 -24.185 31.000 1.00 25.24 586 ALA B N 1
ATOM 9463 C CA . ALA B 1 586 ? -28.551 -23.861 31.884 1.00 23.16 586 ALA B CA 1
ATOM 9464 C C . ALA B 1 586 ? -27.200 -24.183 31.221 1.00 20.47 586 ALA B C 1
ATOM 9465 O O . ALA B 1 586 ? -26.279 -23.370 31.260 1.00 19.41 586 ALA B O 1
ATOM 9467 N N . THR B 1 587 ? -27.101 -25.364 30.610 1.00 18.67 587 THR B N 1
ATOM 9468 C CA . THR B 1 587 ? -25.890 -25.795 29.904 1.00 18.71 587 THR B CA 1
ATOM 9469 C C . THR B 1 587 ? -25.511 -24.800 28.805 1.00 19.52 587 THR B C 1
ATOM 9470 O O . THR B 1 587 ? -24.338 -24.452 28.656 1.00 18.58 587 THR B O 1
ATOM 9474 N N . MET B 1 588 ? -26.514 -24.329 28.066 1.00 21.06 588 MET B N 1
ATOM 9475 C CA . MET B 1 588 ? -26.310 -23.373 26.978 1.00 24.36 588 MET B CA 1
ATOM 9476 C C . MET B 1 588 ? -25.935 -21.976 27.477 1.00 23.85 588 MET B C 1
ATOM 9477 O O . MET B 1 588 ? -25.070 -21.319 26.895 1.00 22.67 588 MET B O 1
ATOM 9482 N N . GLU B 1 589 ? -26.587 -21.524 28.544 1.00 24.94 589 GLU B N 1
ATOM 9483 C CA . GLU B 1 589 ? -26.274 -20.223 29.127 1.00 27.61 589 GLU B CA 1
ATOM 9484 C C . GLU B 1 589 ? -24.842 -20.182 29.659 1.00 24.44 589 GLU B C 1
ATOM 9485 O O . GLU B 1 589 ? -24.151 -19.178 29.505 1.00 25.53 589 GLU B O 1
ATOM 9491 N N . ASN B 1 590 ? -24.410 -21.280 30.275 1.00 21.41 590 ASN B N 1
ATOM 9492 C CA . ASN B 1 590 ? -23.024 -21.443 30.713 1.00 20.07 590 ASN B CA 1
ATOM 9493 C C . ASN B 1 590 ? -22.031 -21.510 29.548 1.00 18.01 590 ASN B C 1
ATOM 9494 O O . ASN B 1 590 ? -20.933 -20.973 29.636 1.00 17.44 590 ASN B O 1
ATOM 9499 N N . ALA B 1 591 ? -22.433 -22.165 28.461 1.00 20.10 591 ALA B N 1
ATOM 9500 C CA . ALA B 1 591 ? -21.595 -22.312 27.270 1.00 20.63 591 ALA B CA 1
ATOM 9501 C C . ALA B 1 591 ? -21.414 -21.005 26.509 1.00 23.73 591 ALA B C 1
ATOM 9502 O O . ALA B 1 591 ? -20.324 -20.725 26.004 1.00 27.98 591 ALA B O 1
ATOM 9504 N N . GLN B 1 592 ? -22.483 -20.215 26.425 1.00 25.75 592 GLN B N 1
ATOM 9505 C CA . GLN B 1 592 ? -22.441 -18.904 25.775 1.00 30.03 592 GLN B CA 1
ATOM 9506 C C . GLN B 1 592 ? -21.555 -17.914 26.536 1.00 29.76 592 GLN B C 1
ATOM 9507 O O . GLN B 1 592 ? -20.936 -17.036 25.933 1.00 29.68 592 GLN B O 1
ATOM 9513 N N . LYS B 1 593 ? -21.493 -18.077 27.857 1.00 29.49 593 LYS B N 1
ATOM 9514 C CA . LYS B 1 593 ? -20.634 -17.261 28.716 1.00 28.42 593 LYS B CA 1
ATOM 9515 C C . LYS B 1 593 ? -19.201 -17.791 28.765 1.00 28.28 593 LYS B C 1
ATOM 9516 O O . LYS B 1 593 ? -18.302 -17.119 29.272 1.00 29.16 593 LYS B O 1
ATOM 9522 N N . GLY B 1 594 ? -18.994 -18.995 28.237 1.00 29.07 594 GLY B N 1
ATOM 9523 C CA . GLY B 1 594 ? -17.724 -19.695 28.390 1.00 30.24 594 GLY B CA 1
ATOM 9524 C C . GLY B 1 594 ? -16.718 -19.554 27.260 1.00 33.22 594 GLY B C 1
ATOM 9525 O O . GLY B 1 594 ? -16.764 -18.607 26.472 1.00 32.82 594 GLY B O 1
ATOM 9526 N N . GLU B 1 595 ? -15.819 -20.533 27.194 1.00 34.35 595 GLU B N 1
ATOM 9527 C CA . GLU B 1 595 ? -14.663 -20.530 26.309 1.00 35.20 595 GLU B CA 1
ATOM 9528 C C . GLU B 1 595 ? -14.651 -21.830 25.502 1.00 34.52 595 GLU B C 1
ATOM 9529 O O . GLU B 1 595 ? -14.419 -22.906 26.059 1.00 31.97 595 GLU B O 1
ATOM 9535 N N . ILE B 1 596 ? -14.926 -21.731 24.199 1.00 35.31 596 ILE B N 1
ATOM 9536 C CA . ILE B 1 596 ? -14.818 -22.883 23.292 1.00 34.33 596 ILE B CA 1
ATOM 9537 C C . ILE B 1 596 ? -13.425 -23.502 23.425 1.00 34.04 596 ILE B C 1
ATOM 9538 O O . ILE B 1 596 ? -12.412 -22.800 23.354 1.00 30.08 596 ILE B O 1
ATOM 9543 N N . MET B 1 597 ? -13.391 -24.811 23.654 1.00 35.97 597 MET B N 1
ATOM 9544 C CA . MET B 1 597 ? -12.137 -25.532 23.841 1.00 39.10 597 MET B CA 1
ATOM 9545 C C . MET B 1 597 ? -11.304 -25.490 22.555 1.00 39.15 597 MET B C 1
ATOM 9546 O O . MET B 1 597 ? -11.790 -25.872 21.489 1.00 40.35 597 MET B O 1
ATOM 9551 N N . PRO B 1 598 ? -10.061 -24.984 22.648 1.00 39.58 598 PRO B N 1
ATOM 9552 C CA . PRO B 1 598 ? -9.158 -24.905 21.496 1.00 40.14 598 PRO B CA 1
ATOM 9553 C C . PRO B 1 598 ? -8.755 -26.275 20.954 1.00 40.93 598 PRO B C 1
ATOM 9554 O O . PRO B 1 598 ? -8.404 -27.170 21.726 1.00 42.20 598 PRO B O 1
ATOM 9558 N N . ASN B 1 599 ? -8.816 -26.425 19.632 1.00 42.49 599 ASN B N 1
ATOM 9559 C CA . ASN B 1 599 ? -8.501 -27.690 18.960 1.00 43.56 599 ASN B CA 1
ATOM 9560 C C . ASN B 1 599 ? -7.018 -27.867 18.613 1.00 44.91 599 ASN B C 1
ATOM 9561 O O . ASN B 1 599 ? -6.640 -28.819 17.927 1.00 45.90 599 ASN B O 1
ATOM 9566 N N . ILE B 1 600 ? -6.184 -26.950 19.093 1.00 45.66 600 ILE B N 1
ATOM 9567 C CA . ILE B 1 600 ? -4.757 -26.951 18.771 1.00 46.13 600 ILE B CA 1
ATOM 9568 C C . ILE B 1 600 ? -3.976 -27.967 19.620 1.00 47.51 600 ILE B C 1
ATOM 9569 O O . ILE B 1 600 ? -4.408 -28.305 20.726 1.00 47.72 600 ILE B O 1
ATOM 9574 N N . PRO B 1 601 ? -2.838 -28.475 19.095 1.00 48.24 601 PRO B N 1
ATOM 9575 C CA . PRO B 1 601 ? -2.038 -29.458 19.834 1.00 48.73 601 PRO B CA 1
ATOM 9576 C C . PRO B 1 601 ? -1.350 -28.889 21.079 1.00 49.06 601 PRO B C 1
ATOM 9577 O O . PRO B 1 601 ? -0.996 -29.648 21.986 1.00 49.58 601 PRO B O 1
ATOM 9581 N N . GLN B 1 602 ? -1.171 -27.569 21.113 1.00 49.06 602 GLN B N 1
ATOM 9582 C CA . GLN B 1 602 ? -0.548 -26.880 22.245 1.00 49.39 602 GLN B CA 1
ATOM 9583 C C . GLN B 1 602 ? -1.379 -26.959 23.529 1.00 49.16 602 GLN B C 1
ATOM 9584 O O . GLN B 1 602 ? -0.882 -26.639 24.611 1.00 49.66 602 GLN B O 1
ATOM 9590 N N . MET B 1 603 ? -2.637 -27.385 23.401 1.00 48.15 603 MET B N 1
ATOM 9591 C CA . MET B 1 603 ? -3.528 -27.590 24.546 1.00 48.10 603 MET B CA 1
ATOM 9592 C C . MET B 1 603 ? -3.030 -28.669 25.502 1.00 49.14 603 MET B C 1
ATOM 9593 O O . MET B 1 603 ? -3.262 -28.585 26.710 1.00 50.20 603 MET B O 1
ATOM 9598 N N . SER B 1 604 ? -2.351 -29.677 24.957 1.00 49.19 604 SER B N 1
ATOM 9599 C CA . SER B 1 604 ? -1.802 -30.777 25.753 1.00 48.11 604 SER B CA 1
ATOM 9600 C C . SER B 1 604 ? -0.894 -30.272 26.871 1.00 46.41 604 SER B C 1
ATOM 9601 O O . SER B 1 604 ? -1.009 -30.719 28.014 1.00 45.95 604 SER B O 1
ATOM 9604 N N . ALA B 1 605 ? -0.009 -29.332 26.538 1.00 44.00 605 ALA B N 1
ATOM 9605 C CA . ALA B 1 605 ? 0.872 -28.704 27.521 1.00 41.52 605 ALA B CA 1
ATOM 9606 C C . ALA B 1 605 ? 0.070 -27.905 28.543 1.00 39.17 605 ALA B C 1
ATOM 9607 O O . ALA B 1 605 ? 0.300 -28.027 29.747 1.00 35.97 605 ALA B O 1
ATOM 9609 N N . PHE B 1 606 ? -0.870 -27.099 28.044 1.00 39.28 606 PHE B N 1
ATOM 9610 C CA . PHE B 1 606 ? -1.799 -26.323 28.871 1.00 37.72 606 PHE B CA 1
ATOM 9611 C C . PHE B 1 606 ? -2.414 -27.165 29.987 1.00 36.44 606 PHE B C 1
ATOM 9612 O O . PHE B 1 606 ? -2.307 -26.811 31.164 1.00 36.19 606 PHE B O 1
ATOM 9620 N N . TRP B 1 607 ? -3.041 -28.279 29.613 1.00 35.81 607 TRP B N 1
ATOM 9621 C CA . TRP B 1 607 ? -3.706 -29.154 30.577 1.00 36.98 607 TRP B CA 1
ATOM 9622 C C . TRP B 1 607 ? -2.753 -29.673 31.649 1.00 38.22 607 TRP B C 1
ATOM 9623 O O . TRP B 1 607 ? -3.070 -29.613 32.838 1.00 39.61 607 TRP B O 1
ATOM 9634 N N . TYR B 1 608 ? -1.586 -30.162 31.222 1.00 39.15 608 TYR B N 1
ATOM 9635 C CA . TYR B 1 608 ? -0.545 -30.630 32.140 1.00 37.59 608 TYR B CA 1
ATOM 9636 C C . TYR B 1 608 ? -0.027 -29.516 33.048 1.00 34.70 608 TYR B C 1
ATOM 9637 O O . TYR B 1 608 ? 0.088 -29.706 34.258 1.00 33.76 608 TYR B O 1
ATOM 9646 N N . ALA B 1 609 ? 0.260 -28.356 32.455 1.00 34.42 609 ALA B N 1
ATOM 9647 C CA . ALA B 1 609 ? 0.856 -27.216 33.163 1.00 34.73 609 ALA B CA 1
ATOM 9648 C C . ALA B 1 609 ? -0.078 -26.548 34.171 1.00 34.83 609 ALA B C 1
ATOM 9649 O O . ALA B 1 609 ? 0.365 -26.125 35.236 1.00 38.19 609 ALA B O 1
ATOM 9651 N N . VAL B 1 610 ? -1.361 -26.446 33.828 1.00 34.11 610 VAL B N 1
ATOM 9652 C CA . VAL B 1 610 ? -2.354 -25.861 34.733 1.00 32.32 610 VAL B CA 1
ATOM 9653 C C . VAL B 1 610 ? -2.721 -26.833 35.861 1.00 31.74 610 VAL B C 1
ATOM 9654 O O . VAL B 1 610 ? -2.939 -26.411 36.997 1.00 31.98 610 VAL B O 1
ATOM 9658 N N . ARG B 1 611 ? -2.765 -28.130 35.554 1.00 34.67 611 ARG B N 1
ATOM 9659 C CA . ARG B 1 611 ? -3.022 -29.155 36.578 1.00 37.13 611 ARG B CA 1
ATOM 9660 C C . ARG B 1 611 ? -2.017 -29.076 37.735 1.00 38.50 611 ARG B C 1
ATOM 9661 O O . ARG B 1 611 ? -2.401 -29.157 38.904 1.00 39.88 611 ARG B O 1
ATOM 9669 N N . THR B 1 612 ? -0.739 -28.901 37.400 1.00 39.38 612 THR B N 1
ATOM 9670 C CA . THR B 1 612 ? 0.319 -28.753 38.403 1.00 40.39 612 THR B CA 1
ATOM 9671 C C . THR B 1 612 ? 0.173 -27.441 39.182 1.00 40.87 612 THR B C 1
ATOM 9672 O O . THR B 1 612 ? 0.242 -27.440 40.411 1.00 41.39 612 THR B O 1
ATOM 9676 N N . ALA B 1 613 ? -0.046 -26.340 38.460 1.00 41.95 613 ALA B N 1
ATOM 9677 C CA . ALA B 1 613 ? -0.216 -25.009 39.059 1.00 42.27 613 ALA B CA 1
ATOM 9678 C C . ALA B 1 613 ? -1.259 -24.961 40.174 1.00 43.85 613 ALA B C 1
ATOM 9679 O O . ALA B 1 613 ? -0.998 -24.410 41.244 1.00 44.95 613 ALA B O 1
ATOM 9681 N N . VAL B 1 614 ? -2.434 -25.537 39.920 1.00 44.49 614 VAL B N 1
ATOM 9682 C CA . VAL B 1 614 ? -3.531 -25.542 40.896 1.00 43.62 614 VAL B CA 1
ATOM 9683 C C . VAL B 1 614 ? -3.169 -26.375 42.127 1.00 44.51 614 VAL B C 1
ATOM 9684 O O . VAL B 1 614 ? -3.325 -25.917 43.260 1.00 45.64 614 VAL B O 1
ATOM 9688 N N . ILE B 1 615 ? -2.675 -27.588 41.894 1.00 45.62 615 ILE B N 1
ATOM 9689 C CA . ILE B 1 615 ? -2.291 -28.497 42.975 1.00 46.52 615 ILE B CA 1
ATOM 9690 C C . ILE B 1 615 ? -1.118 -27.979 43.821 1.00 46.69 615 ILE B C 1
ATOM 9691 O O . ILE B 1 615 ? -1.112 -28.148 45.043 1.00 45.27 615 ILE B O 1
ATOM 9696 N N . ASN B 1 616 ? -0.155 -27.324 43.170 1.00 48.27 616 ASN B N 1
ATOM 9697 C CA . ASN B 1 616 ? 0.988 -26.721 43.860 1.00 50.25 616 ASN B CA 1
ATOM 9698 C C . ASN B 1 616 ? 0.606 -25.517 44.721 1.00 52.47 616 ASN B C 1
ATOM 9699 O O . ASN B 1 616 ? 1.176 -25.310 45.797 1.00 54.02 616 ASN B O 1
ATOM 9704 N N . ALA B 1 617 ? -0.358 -24.733 44.241 1.00 53.68 617 ALA B N 1
ATOM 9705 C CA . ALA B 1 617 ? -0.859 -23.566 44.967 1.00 53.72 617 ALA B CA 1
ATOM 9706 C C . ALA B 1 617 ? -1.795 -23.947 46.117 1.00 54.78 617 ALA B C 1
ATOM 9707 O O . ALA B 1 617 ? -1.841 -23.256 47.140 1.00 55.44 617 ALA B O 1
ATOM 9709 N N . ALA B 1 618 ? -2.536 -25.040 45.943 1.00 55.65 618 ALA B N 1
ATOM 9710 C CA . ALA B 1 618 ? -3.467 -25.526 46.965 1.00 57.32 618 ALA B CA 1
ATOM 9711 C C . ALA B 1 618 ? -2.748 -26.199 48.136 1.00 58.76 618 ALA B C 1
ATOM 9712 O O . ALA B 1 618 ? -3.047 -25.916 49.299 1.00 58.55 618 ALA B O 1
ATOM 9714 N N . SER B 1 619 ? -1.808 -27.088 47.817 1.00 60.69 619 SER B N 1
ATOM 9715 C CA . SER B 1 619 ? -1.040 -27.825 48.823 1.00 62.07 619 SER B CA 1
ATOM 9716 C C . SER B 1 619 ? -0.090 -26.915 49.599 1.00 63.19 619 SER B C 1
ATOM 9717 O O . SER B 1 619 ? 0.084 -27.078 50.809 1.00 63.52 619 SER B O 1
ATOM 9720 N N . GLY B 1 620 ? 0.520 -25.964 48.895 1.00 64.00 620 GLY B N 1
ATOM 9721 C CA . GLY B 1 620 ? 1.420 -24.995 49.512 1.00 65.11 620 GLY B CA 1
ATOM 9722 C C . GLY B 1 620 ? 2.817 -24.977 48.924 1.00 65.97 620 GLY B C 1
ATOM 9723 O O . GLY B 1 620 ? 3.636 -24.134 49.296 1.00 66.38 620 GLY B O 1
ATOM 9724 N N . ARG B 1 621 ? 3.083 -25.902 48.001 1.00 66.39 621 ARG B N 1
ATOM 9725 C CA . ARG B 1 621 ? 4.391 -26.025 47.350 1.00 66.90 621 ARG B CA 1
ATOM 9726 C C . ARG B 1 621 ? 4.787 -24.745 46.610 1.00 66.42 621 ARG B C 1
ATOM 9727 O O . ARG B 1 621 ? 5.969 -24.404 46.527 1.00 67.36 621 ARG B O 1
ATOM 9735 N N . GLN B 1 622 ? 3.788 -24.048 46.075 1.00 65.32 622 GLN B N 1
ATOM 9736 C CA . GLN B 1 622 ? 3.990 -22.762 45.420 1.00 64.16 622 GLN B CA 1
ATOM 9737 C C . GLN B 1 622 ? 2.918 -21.770 45.856 1.00 63.97 622 GLN B C 1
ATOM 9738 O O . GLN B 1 622 ? 1.835 -22.165 46.293 1.00 64.12 622 GLN B O 1
ATOM 9744 N N . THR B 1 623 ? 3.229 -20.481 45.748 1.00 63.39 623 THR B N 1
ATOM 9745 C CA . THR B 1 623 ? 2.224 -19.433 45.904 1.00 62.26 623 THR B CA 1
ATOM 9746 C C . THR B 1 623 ? 1.451 -19.305 44.590 1.00 61.89 623 THR B C 1
ATOM 9747 O O . THR B 1 623 ? 1.862 -19.867 43.572 1.00 61.95 623 THR B O 1
ATOM 9751 N N . VAL B 1 624 ? 0.336 -18.578 44.613 1.00 61.53 624 VAL B N 1
ATOM 9752 C CA . VAL B 1 624 ? -0.498 -18.407 43.417 1.00 60.43 624 VAL B CA 1
ATOM 9753 C C . VAL B 1 624 ? 0.281 -17.719 42.291 1.00 60.35 624 VAL B C 1
ATOM 9754 O O . VAL B 1 624 ? 0.245 -18.171 41.144 1.00 59.91 624 VAL B O 1
ATOM 9758 N N . ASP B 1 625 ? 0.998 -16.649 42.636 1.00 60.93 625 ASP B N 1
ATOM 9759 C CA . ASP B 1 625 ? 1.814 -15.904 41.673 1.00 61.16 625 ASP B CA 1
ATOM 9760 C C . ASP B 1 625 ? 2.862 -16.796 41.012 1.00 61.65 625 ASP B C 1
ATOM 9761 O O . ASP B 1 625 ? 3.067 -16.718 39.801 1.00 61.99 625 ASP B O 1
ATOM 9766 N N . GLU B 1 626 ? 3.509 -17.642 41.814 1.00 61.31 626 GLU B N 1
ATOM 9767 C CA . GLU B 1 626 ? 4.582 -18.525 41.346 1.00 61.11 626 GLU B CA 1
ATOM 9768 C C . GLU B 1 626 ? 4.073 -19.663 40.467 1.00 59.74 626 GLU B C 1
ATOM 9769 O O . GLU B 1 626 ? 4.621 -19.916 39.391 1.00 59.52 626 GLU B O 1
ATOM 9775 N N . ALA B 1 627 ? 3.031 -20.346 40.940 1.00 58.75 627 ALA B N 1
ATOM 9776 C CA . ALA B 1 627 ? 2.469 -21.512 40.259 1.00 57.74 627 ALA B CA 1
ATOM 9777 C C . ALA B 1 627 ? 1.978 -21.202 38.844 1.00 56.85 627 ALA B C 1
ATOM 9778 O O . ALA B 1 627 ? 2.243 -21.963 37.911 1.00 56.92 627 ALA B O 1
ATOM 9780 N N . LEU B 1 628 ? 1.277 -20.081 38.694 1.00 55.84 628 LEU B N 1
ATOM 9781 C CA . LEU B 1 628 ? 0.770 -19.649 37.393 1.00 55.35 628 LEU B CA 1
ATOM 9782 C C . LEU B 1 628 ? 1.859 -19.009 36.540 1.00 54.92 628 LEU B C 1
ATOM 9783 O O . LEU B 1 628 ? 1.757 -18.983 35.310 1.00 53.99 628 LEU B O 1
ATOM 9788 N N . LYS B 1 629 ? 2.893 -18.490 37.202 1.00 55.53 629 LYS B N 1
ATOM 9789 C CA . LYS B 1 629 ? 4.061 -17.920 36.527 1.00 56.08 629 LYS B CA 1
ATOM 9790 C C . LYS B 1 629 ? 4.859 -19.013 35.829 1.00 54.79 629 LYS B C 1
ATOM 9791 O O . LYS B 1 629 ? 5.281 -18.850 34.684 1.00 54.49 629 LYS B O 1
ATOM 9797 N N . ASP B 1 630 ? 5.052 -20.125 36.531 1.00 54.50 630 ASP B N 1
ATOM 9798 C CA . ASP B 1 630 ? 5.796 -21.259 35.996 1.00 55.32 630 ASP B CA 1
ATOM 9799 C C . ASP B 1 630 ? 4.972 -22.038 34.968 1.00 54.74 630 ASP B C 1
ATOM 9800 O O . ASP B 1 630 ? 5.519 -22.523 33.975 1.00 54.94 630 ASP B O 1
ATOM 9805 N N . ALA B 1 631 ? 3.661 -22.134 35.202 1.00 53.26 631 ALA B N 1
ATOM 9806 C CA . ALA B 1 631 ? 2.734 -22.761 34.253 1.00 50.89 631 ALA B CA 1
ATOM 9807 C C . ALA B 1 631 ? 2.710 -22.034 32.907 1.00 50.36 631 ALA B C 1
ATOM 9808 O O . ALA B 1 631 ? 2.707 -22.673 31.856 1.00 50.23 631 ALA B O 1
ATOM 9810 N N . GLN B 1 632 ? 2.703 -20.701 32.947 1.00 50.00 632 GLN B N 1
ATOM 9811 C CA . GLN B 1 632 ? 2.774 -19.875 31.738 1.00 50.94 632 GLN B CA 1
ATOM 9812 C C . GLN B 1 632 ? 4.024 -20.193 30.909 1.00 52.33 632 GLN B C 1
ATOM 9813 O O . GLN B 1 632 ? 3.956 -20.267 29.680 1.00 51.92 632 GLN B O 1
ATOM 9819 N N . THR B 1 633 ? 5.150 -20.393 31.594 1.00 53.47 633 THR B N 1
ATOM 9820 C CA . THR B 1 633 ? 6.436 -20.639 30.938 1.00 54.14 633 THR B CA 1
ATOM 9821 C C . THR B 1 633 ? 6.469 -21.984 30.202 1.00 53.95 633 THR B C 1
ATOM 9822 O O . THR B 1 633 ? 6.998 -22.072 29.093 1.00 55.02 633 THR B O 1
ATOM 9826 N N . ARG B 1 634 ? 5.897 -23.020 30.813 1.00 53.75 634 ARG B N 1
ATOM 9827 C CA . ARG B 1 634 ? 5.835 -24.344 30.181 1.00 53.02 634 ARG B CA 1
ATOM 9828 C C . ARG B 1 634 ? 4.708 -24.495 29.151 1.00 54.63 634 ARG B C 1
ATOM 9829 O O . ARG B 1 634 ? 4.511 -25.582 28.595 1.00 55.10 634 ARG B O 1
ATOM 9837 N N . ILE B 1 635 ? 3.987 -23.405 28.891 1.00 55.67 635 ILE B N 1
ATOM 9838 C CA . ILE B 1 635 ? 2.987 -23.365 27.822 1.00 57.52 635 ILE B CA 1
ATOM 9839 C C . ILE B 1 635 ? 3.514 -22.571 26.622 1.00 59.07 635 ILE B C 1
ATOM 9840 O O . ILE B 1 635 ? 3.497 -23.064 25.489 1.00 58.55 635 ILE B O 1
ATOM 9845 N N . THR B 1 636 ? 3.983 -21.350 26.877 1.00 60.63 636 THR B N 1
ATOM 9846 C CA . THR B 1 636 ? 4.522 -20.490 25.822 1.00 62.49 636 THR B CA 1
ATOM 9847 C C . THR B 1 636 ? 6.053 -20.535 25.810 1.00 63.71 636 THR B C 1
ATOM 9848 O O . THR B 1 636 ? 6.681 -20.400 24.758 1.00 65.35 636 THR B O 1
#

Foldseek 3Di:
DEDPQEFEEEDAPLFLQVLLLVLQVVLCVVPVHHYHYDHDDCVLVVQLVALLVLDDGQKYWDWLLSVQVCVVSPFFDFDDDDPVLCVQFDPVLQLSQDYPNTRFWAFWFKKWKWKKFFCVLPVADAQAPVCQVVVQVVAVVVQAAAEAEALLFCLQQQLLLPFQPADQFDAPPSDTDLFDHGCQDPSNLQSLVSVLVCCVVVNYPNPGHHVNRLVCVLQPRYGIYMDMQSSVVSSVVSVRRMATEFQHHYLLGGGFHAMITTTMTGTSSDPCSVSVSCSVRPRCLDLSNVCSRCVSGNSRATRRQVNLQVQQVDPRHDHDDDDCLCVLLLQWDWAQDDPPLDGFKIKIKGDDDPQDDSVLSLVLLQQLLQVPVVPPPVQAQPVVSVVSQVVSCVSSVHDMWIWMAGLAPRDTRDTDQQPDKFANRLVCLLLLLLVVLLCVQVVNDDQQDFDADAPVLADPQASNQVNCNPPGDGNVVLSLCCQQVVGQSSSVRSCVSQPHQVSSQVVLVVVPLPQAGADDGPPVSVPTDPPDSHNIHGNSSSRVSLSVSLDDPSGDPVSNVSSSVSNVSSVVVGSNNCNVSHDGGNRRVSNVSHDHDNSDPLVVQLRVLVSQLSSCCNVPVDPSSGSSVRSSVSRHD/DADPQAFEEEDAPLFLQVLLLVLQVVLCVPPVHHYHYDHDDPVLVVQVVQLVVLHDGQKYKDWLLSVQVCVVSPFFDFDDDDPVLVVQFDPVQQLSQDDPRTHFFAFWFKKWKWKKFFCVLPVADAQAPVCQVVSQVVVVVVVAGAEAEALLFCLQLQLQLPQQPADQFDDDPSDTDLLHHGCQDPSNLQSLVSVLVCCVSVNYPLPGHHVNRLVCVLQVRYGIYMDIQSSVVSSVVSVGRMAIFFDHHYLLGGRFHAMITTTMTGTPSDPCNVVVCCSVRPRCLDLSNVCSRCVSGNSRATRRQVNLQVQQVDPRHDHDDDDCLLVLQLQWDWAFDDPPLDGFKIKIKGDDDPQDDSVLSLVLLQQLLQVQVVPPPVPALDPVSVVSQVVSCVSRVHDMWIWMAGLPPRDTSDTDQQPDKFANRLVCLLLLLLLVLLCVQVVNDDQQDFDADAPVLADPQASNQVNCNPPTDGNLRLSLCSQQRVGQSSSVRSQVSQPHQVSSQVVLVVLPQPQAGADDGPPVSVVTDPPDSHNIHGNSSSRVSLSSSLDDPSGDPVSNVSSSVSSVSSVVNGSNNCPVRNQGGNRRNSNVSHHHDDSDPLVVLLRVLVSQLSSCCNVVVDPSSGSSVVSSVSSD

CATH classification: 3.40.190.10 (+2 more: 3.40.190.10, 3.40.710.10)

Sequence (1273 aa):
KIEEGKLVIWINGDKGYNGLAEVGKKFEKDTGIKVTVEHPDKLEEKFPQVAATGDGPDIIFWAHDRFGGYAQSGLLAEITPDKAFQDKLYPFTWDAVRYNGKLIAYPIAVEALSLIYNKDLLPNPPKTWEEIPALDKELKAKGKSALMFNLQEPYFTWPLIAADGGYAFKYENGKYDIKDVGVDNAGAKAGLTFLVDLIKNKHMNADDTDYSIAEAAFNKGETAMTINGPWAWSNIDTSKVNYGVTVLPTFKGQPSKPFVGVLSAGINAASPNKELAKEFLENYLLTDEGLEAVNKDKPLGAVALKSYEEELAKDPRWFIADKSGAGERGSRGIIAALGPDGKPSRIVVIYTTGSQATMDERNRQIAEIGASLIKHWGSGGGHPETLVKVKDAEDQLGARVGYIELDLNSGKILESFRPEERFPMMSTFKVLLCGAVLSRIDAGQEQLGRRIHYSQNDLVEYSPVTEKHLTDGMTVRELCSAAITMSDNTAANLLLTTIGGPKELTAFLHNMGDHVTRLDRWEPELNEAIPNDERDTTMPVAMATTLRKLLTGELLTLASRQQLIDWMEADKVAGPLLRSALPAGSATMENAQKGEIMPNIPQMSAFWYAVRTAVINAASGRQTVDEALKDAQTRITKKIEEGKLVIWINGDKGYNGLAEVGKKFEKDTGIKVTVEHPDKLEEKFPQVAATGDGPDIIFWAHDRFGGYAQSGLLAEITPDKAFQDKLYPFTWDAVRYNGKLIAYPIAVEEALSLIYNKDLLPNPPKTWEEIPALDKELKAKKGKSALMFNLQEPYFTWPLIAADGGYAFKYENGKYDIKDVGVDNAGAKAGLTFLVDLIKNKHMNADTDYSIAEAAFNKGETAMTINGPWAWSNIDTSKVNYGVTVLPTFKGQPSKPFVGVLSAGINAASPNKELAKEFLENYLLTDEGLEAVNKDKPLGAVALKSYEEELAKDPRWFIADKSGAGERGSRGIIAALGPDGKPSRIVVIYTTGSQATMDERNRQIAEIGASLIKHWGSGGGHPETLVKVKDAEDQLGARVGYIELDLNSGKILESFRPEERFPMMSTFKVLLCGAVLSRIDAGQEQLGRRIHYSQNDLVEYSPVTEKHLTDGMTVRELCSAAITMSDNTAANLLLTTIGGPKELTAFLHNMGDHVTRLDRWEPELNEAIPNDERDTTMPVAMATTLRKLLTGELLTLASRQQLIDWMEADKVAGPLLRSALPAGSATMENAQKGEIMPNIPQMSAFWYAVRTAVINAASGRQTVDEALKDAQTRIT

InterPro domains:
  IPR000871 Beta-lactamase, class-A [PR00118] (30-54)
  IPR000871 Beta-lactamase, class-A [PR00118] (62-79)
  IPR000871 Beta-lactamase, class-A [PR00118] (104-129)
  IPR000871 Beta-lactamase, class-A [PR00118] (140-164)
  IPR000871 Beta-lactamase, class-A [PR00118] (166-191)
  IPR000871 Beta-lactamase, class-A [PR00118] (202-217)
  IPR000871 Beta-lactamase, class-A [PR00118] (219-234)
  IPR000871 Beta-lactamase, class-A [PTHR35333] (26-284)
  IPR012338 Beta-lactamase/transpeptidase-like [G3DSA:3.40.710.10] (25-286)
  IPR012338 Beta-lactamase/transpeptidase-like [SSF56601] (29-285)
  IPR023650 Beta-lactamase, class-A active site [PS00146] (64-79)
  IPR045155 Beta-lactamase class A, catalytic domain [PF13354] (32-286)
  IPR058200 Beta-lactamase TEM-12-like [NF000531] (1-286)

GO terms:
  GO:0005515 protein binding (F, IPI)

Radius of gyration: 36.6 Å; Cα contacts (8 Å, |Δi|>4): 2551; chains: 2; bounding box: 61×78×121 Å

Organism: Escherichia coli (NCBI:txid562)

Secondary structure (DSSP, 8-state):
-PPTTSEEEE--TTS-HHHHHHHHHHHHHHHS--EEEE--TTHHHHHHHHHHHT-S-SEEEEEGGGHHHHHHTT-BPPP---HHHHTTB-HHHHHHTEETTEE-SEEEEEE--EEEEETTT-SS--SBSTTHHHHHHHHHTTT--SB----SSHHHHHHHHHHTT-EEEEEETTEEEEEEEESSSHHHHHHHHHHHHHHHTTSS-TT--HHHHHHHHHTT--SEEEE-GGGHHHHHHHT--EEEEPPPBBTTB----EEEEEEEEEBTT-S-HHHHHHHIIIIISSHHHHHHHHHHS--SEESBHHHHHHHTT-GGG-------GGGTTTSEEEEEE-STT---EEEEEEE--SSS-HHHHHHHHHHHHHHHHHTTTS-S--HHHHHHHHHHHHHHTS-EEEEEEETTT--EEEEESTTS-EE-GGGGHHHHHHHHHHHHHTTS--TT-EE---GGG--SS-TTGGG-TTT-EEHHHHHHHHHHS--HHHHHHHHHHHTSHHHHHHHHHHTT--S----S-TTGGG---TT--TTEE-HHHHHHHHHHHSSTTSS-HHHHHHHHHHHHHHHHHSSTTTTTS----HHHHHHHHSEEPP-STTHHHHHHHHHHHHHHHHHSSS-HHHHHHHHHHHH--/-PPSSSEEEEE-TTS-HHHHHHHHHHHHHHH---EEEE--TTHHHHHHHHHHTT-S-SEEEEESTTHHHHHHTT-B------HHHHTTB-HHHHHHTEETTEE-EEEEEEE--EEEEETTT-SS--SBSTTHHHHHHHHHTTT-EEE----SSHHHHHHHHHHTT-EEEEEETTEEEEEEEESSSHHHHHHHHHHHHHHHTTSS-TT--HHHHHHHHHTT-EEEEEE-GGGHHHHHHHT--EEEEPPPBBTTB----EEEEEEEEEBTT-S-HHHHHHHIIIIISSHHHHHHHHHHS--SEESBHHHHHHHTT-TTS-------TTTTGGGEEEEEE-GGG---EEEEEEE--SSS-HHHHHHHHHHHHHHHHHTTTS-S--HHHHHHHHHHHHHHTS-EEEEEEETTT--EEEEESTTS-EE-GGGHHHHHHHHHHHHHHTTS--TT-EE---GGG--SS-TTGGG-TTT-EEHHHHHHHHHHS--HHHHHHHHHHHT-HHHHHHHHHHTT--S----S-TTGGG---TT--TTEE-HHHHHHHHHHHHSTTSS-HHHHHHHHHHHHHHHHHSSTTTTTS----HHHHHHHSSEEPP-STTHHHHHHHHHHHHHHHHHSSS-HHHHHHHHHHTT-